Protein AF-0000000084405399 (afdb_homodimer)

InterPro domains:
  IPR003423 Outer membrane efflux protein [PF02321] (36-217)
  IPR003423 Outer membrane efflux protein [PF02321] (245-421)
  IPR051906 Outer membrane protein TolC-like [PTHR30026] (11-432)

Solvent-accessible surface area (backbone atoms only — not comparable to full-atom values): 43562 Å² total; per-residue (Å²): 131,87,65,86,75,82,77,75,78,73,73,75,75,76,74,76,73,73,74,74,71,68,68,70,62,77,74,63,56,42,38,74,55,58,44,36,55,40,18,64,72,61,36,64,71,52,52,52,36,53,51,48,30,53,50,30,45,50,47,23,52,52,37,52,52,70,64,42,66,47,81,46,82,49,73,51,74,46,83,40,65,62,55,97,86,36,43,67,50,84,84,51,83,31,44,38,30,41,36,43,29,46,34,40,38,34,62,74,37,51,55,38,55,54,22,50,24,51,28,30,47,32,51,24,56,28,33,54,31,49,35,52,43,46,50,49,52,50,40,52,54,45,51,52,32,51,49,47,26,54,43,30,49,43,47,36,52,49,33,53,53,48,41,56,54,33,51,52,49,36,53,53,39,50,52,30,35,75,72,66,77,38,50,69,64,45,41,54,49,37,49,51,51,37,50,53,39,49,51,52,36,64,57,31,51,60,52,27,52,50,30,45,43,52,37,12,60,57,37,66,40,50,62,87,68,46,58,56,69,47,80,81,64,66,79,86,68,77,80,75,54,70,66,58,47,51,52,40,22,73,72,45,23,34,68,61,50,32,38,52,29,50,32,51,31,32,47,24,50,26,44,25,40,55,29,61,57,46,57,35,32,37,35,37,37,36,40,32,36,30,35,44,59,84,86,52,92,88,44,67,38,44,34,41,36,39,39,38,39,27,57,71,45,36,79,51,24,61,58,23,44,30,52,18,28,50,25,45,30,53,18,38,52,22,44,42,52,32,48,51,51,51,51,52,38,50,46,34,43,44,48,13,50,26,46,14,28,49,40,39,38,71,40,22,58,58,43,29,53,39,29,44,50,43,27,55,52,35,48,52,30,34,78,72,67,74,38,51,60,67,57,36,50,52,29,46,51,47,28,52,53,32,44,46,50,33,63,35,23,40,51,49,28,50,50,34,47,36,49,50,31,45,66,22,43,37,69,52,88,62,74,75,81,120,133,88,68,83,82,81,78,75,77,75,74,75,77,74,74,72,72,75,74,72,69,71,67,67,64,76,75,64,55,41,39,72,53,58,45,37,54,40,19,63,72,61,34,32,56,50,51,18,35,54,26,48,30,52,18,30,46,23,44,26,52,20,36,52,22,71,63,42,54,34,34,30,41,42,35,35,37,36,40,33,40,63,55,96,88,36,39,44,36,53,87,50,86,31,44,40,30,42,38,41,30,43,33,40,38,34,60,74,36,50,54,39,55,54,20,50,26,49,29,31,45,32,50,26,55,29,33,55,31,50,36,52,43,49,52,51,52,50,40,51,52,47,51,50,34,52,49,48,26,54,42,31,48,44,46,38,52,48,32,53,53,49,40,56,53,35,52,53,50,36,52,54,40,51,51,30,35,76,70,65,77,37,52,72,63,45,41,44,46,36,50,37,52,37,47,52,39,49,39,52,37,47,31,31,50,33,41,28,52,16,30,45,41,31,36,12,59,58,39,68,38,50,61,87,68,46,57,56,69,46,82,81,64,68,80,86,67,80,80,77,54,69,66,58,46,51,53,40,23,74,73,46,24,33,68,60,51,32,36,53,28,50,31,52,31,31,47,23,50,26,45,26,39,57,27,62,58,45,59,36,32,37,36,37,39,36,40,33,36,76,38,43,57,82,88,53,92,88,52,70,48,73,48,79,43,80,47,76,49,60,68,84,81,63,92,54,52,59,59,51,49,30,50,54,29,50,51,46,29,52,50,38,51,50,50,41,52,53,48,51,51,51,53,52,52,50,47,52,54,44,48,53,50,28,50,51,28,49,53,46,39,69,46,24,59,57,48,29,52,50,30,44,49,50,26,54,52,36,47,54,30,33,77,73,67,74,39,49,63,64,56,35,50,52,29,46,50,47,28,52,52,30,42,49,49,32,62,36,23,40,51,48,28,51,50,34,49,36,48,49,32,44,68,23,44,38,68,53,85,61,74,75,82,121

Organism: Acidithiobacillus ferrooxidans (NCBI:txid920)

Nearest PDB structures (foldseek):
  5azs-assembly1_C  TM=8.920E-01  e=8.344E-18  Pseudomonas aeruginosa PAO1
  5azs-assembly1_A  TM=8.666E-01  e=9.971E-18  Pseudomonas aeruginosa PAO1
  5azs-assembly1_B  TM=8.687E-01  e=2.223E-17  Pseudomonas aeruginosa PAO1
  1yc9-assembly1_A-3  TM=8.528E-01  e=4.533E-17  Vibrio cholerae
  4mt0-assembly1_A  TM=8.161E-01  e=4.803E-16  Neisseria gonorrhoeae

Sequence (868 aa):
MIHKAATRRITTALGIGACLLSSIAAADDLTLRSAIQRALVNQAVVQQAQHMIAERRDQGRAARADLLPALSLSTGGVWTQTQNGQPRFVSANGARELIGQVRLQIPLYTPQAYALSALARNRSAIARYQLQQTQLAVAAQVTMAYYQMALDANTLAVWRKALAAARQMLVATQEGYRAGTRSRLDLSQSKLTLVRIRMGLDQARPRAQAARHVLALQTGYTTAALPVLARVAVPRTALPGTNTLRQQADQSQPLLRVADGEIQSARSLLHYQQAAQLPIIAATGAYGVDTSTLPQSQRLGWQAILSLQMPIFGFGRNRDRVAAAQEQVAAMRAAKAALRLQIRSRLAADYGAAQAAANALQDAQTLARTARTVYTMTRKGYLAGAESALALQQAENDWVQTQLQSAGAAIRARLTRAQLALDSGLLPDQRKSSMIHKAATRRITTALGIGACLLSSIAAADDLTLRSAIQRALVNQAVVQQAQHMIAERRDQGRAARADLLPALSLSTGGVWTQTQNGQPRFVSANGARELIGQVRLQIPLYTPQAYALSALARNRSAIARYQLQQTQLAVAAQVTMAYYQMALDANTLAVWRKALAAARQMLVATQEGYRAGTRSRLDLSQSKLTLVRIRMGLDQARPRAQAARHVLALQTGYTTAALPVLARVAVPRTALPGTNTLRQQADQSQPLLRVADGEIQSARSLLHYQQAAQLPIIAATGAYGVDTSTLPQSQRLGWQAILSLQMPIFGFGRNRDRVAAAQEQVAAMRAAKAALRLQIRSRLAADYGAAQAAANALQDAQTLARTARTVYTMTRKGYLAGAESALALQQAENDWVQTQLQSAGAAIRARLTRAQLALDSGLLPDQRKSS

Secondary structure (DSSP, 8-state):
-----------------------------B-HHHHHHHHHHH-HHHHHHHHHHHHHHHHHHHHHHTTS-EEEEEEEEEE--EETTEESSTT-S-SEEEEEEEEEEEEEE-HHHHHHHHHHHHHHHHHHHHHHHHHHHHHHHHHHHHHHHHHHHHHHHHHHHHHHHHHHHHHHHHHHHHTTSS-HHHHHHHHHHHHHHHHHHHHHHHHHHHHHHHHHHHHT--TTTPPPBPP-PPP-SPPPPHHHHHHHHHHH-HHHHHHHHHHHHHHHHHHHHHHTTS-EEEEEEEEEEEESS---GGGEEEEEEEEEEEEEE-TTHHHHHHHHHHHHHHHHHHHHHHHHHHHHHHHHHHHHHHHHHHHHHHHHHHHHHHHHHHHHHHHHHHHTTSS-HHHHHHHHHHHHHHHHHHHHHHHHHHHHHHHHHHHTT--TT-----/-----------------------------B-HHHHHHHHHHH-HHHHHHHHHHHHHHHHHHHHHHTTS-EEEEEEEEEEE-EETTEESSTT-SSSEEEEEEEEEEEEEE-HHHHHHHHHHHHHHHHHHHHHHHHHHHHHHHHHHHHHHHHHHHHHHHHHHHHHHHHHHHHHHHHHHHHTTSS-HHHHHHHHHHHHHHHHHHHHHHHHHHHHHHHHHHHHT--TTTPPPBPP-PPP-SPPPPHHHHHHHHHHH-HHHHHHHHHHHHHHHHHHHHHHTTS-EEEEEEEEEEEESS---TT--EEEEEEEEE-----TTHHHHHHHHHHHHHHHHHHHHHHHHHHHHHHHHHHHHHHHHHHHHHHHHHHHHHHHHHHHHHHHHHHHTTSS-HHHHHHHHHHHHHHHHHHHHHHHHHHHHHHHHHHHTT--TT-----

pLDDT: mean 89.76, std 16.07, range [23.52, 98.75]

Structure (mmCIF, N/CA/C/O backbone):
data_AF-0000000084405399-model_v1
#
loop_
_entity.id
_entity.type
_entity.pdbx_description
1 polymer Transporter
#
loop_
_atom_site.group_PDB
_atom_site.id
_atom_site.type_symbol
_atom_site.label_atom_id
_atom_site.label_alt_id
_atom_site.label_comp_id
_atom_site.label_asym_id
_atom_site.label_entity_id
_atom_site.label_seq_id
_atom_site.pdbx_PDB_ins_code
_atom_site.Cartn_x
_atom_site.Cartn_y
_atom_site.Cartn_z
_atom_site.occupancy
_atom_site.B_iso_or_equiv
_atom_site.auth_seq_id
_atom_site.auth_comp_id
_atom_site.auth_asym_id
_atom_site.auth_atom_id
_atom_site.pdbx_PDB_model_num
ATOM 1 N N . MET A 1 1 ? -91.438 9.477 18.156 1 26.08 1 MET A N 1
ATOM 2 C CA . MET A 1 1 ? -91.688 8.031 18.078 1 26.08 1 MET A CA 1
ATOM 3 C C . MET A 1 1 ? -90.875 7.41 16.969 1 26.08 1 MET A C 1
ATOM 5 O O . MET A 1 1 ? -90.938 6.199 16.734 1 26.08 1 MET A O 1
ATOM 9 N N . ILE A 1 2 ? -90.5 8.281 15.977 1 25.69 2 ILE A N 1
ATOM 10 C CA . ILE A 1 2 ? -90.062 7.867 14.648 1 25.69 2 ILE A CA 1
ATOM 11 C C . ILE A 1 2 ? -88.688 7.25 14.711 1 25.69 2 ILE A C 1
ATOM 13 O O . ILE A 1 2 ? -87.688 7.945 14.961 1 25.69 2 ILE A O 1
ATOM 17 N N . HIS A 1 3 ? -88.625 5.98 15.18 1 23.52 3 HIS A N 1
ATOM 18 C CA . HIS A 1 3 ? -87.5 5.082 15.5 1 23.52 3 HIS A CA 1
ATOM 19 C C . HIS A 1 3 ? -86.875 4.551 14.234 1 23.52 3 HIS A C 1
ATOM 21 O O . HIS A 1 3 ? -86.125 3.555 14.273 1 23.52 3 HIS A O 1
ATOM 27 N N . LYS A 1 4 ? -87.188 5.148 13.008 1 28.44 4 LYS A N 1
ATOM 28 C CA . LYS A 1 4 ? -86.75 4.328 11.891 1 28.44 4 LYS A CA 1
ATOM 29 C C . LYS A 1 4 ? -85.25 3.951 12.047 1 28.44 4 LYS A C 1
ATOM 31 O O . LYS A 1 4 ? -84.438 4.812 12.305 1 28.44 4 LYS A O 1
ATOM 36 N N . ALA A 1 5 ? -85 2.531 12.109 1 25.42 5 ALA A N 1
ATOM 37 C CA . ALA A 1 5 ? -83.938 1.499 12.242 1 25.42 5 ALA A CA 1
ATOM 38 C C . ALA A 1 5 ? -82.875 1.665 11.18 1 25.42 5 ALA A C 1
ATOM 40 O O . ALA A 1 5 ? -83.188 1.908 10.008 1 25.42 5 ALA A O 1
ATOM 41 N N . ALA A 1 6 ? -81.688 2.127 11.586 1 32.56 6 ALA A N 1
ATOM 42 C CA . ALA A 1 6 ? -80.375 2.334 10.984 1 32.56 6 ALA A CA 1
ATOM 43 C C . ALA A 1 6 ? -79.875 1.073 10.266 1 32.56 6 ALA A C 1
ATOM 45 O O . ALA A 1 6 ? -79.5 0.088 10.914 1 32.56 6 ALA A O 1
ATOM 46 N N . THR A 1 7 ? -80.812 0.52 9.328 1 27.12 7 THR A N 1
ATOM 47 C CA . THR A 1 7 ? -80.312 -0.682 8.641 1 27.12 7 THR A CA 1
ATOM 48 C C . THR A 1 7 ? -78.875 -0.519 8.172 1 27.12 7 THR A C 1
ATOM 50 O O . THR A 1 7 ? -78.562 0.519 7.617 1 27.12 7 THR A O 1
ATOM 53 N N . ARG A 1 8 ? -77.938 -1.26 8.773 1 29.42 8 ARG A N 1
ATOM 54 C CA . ARG A 1 8 ? -76.562 -1.61 8.711 1 29.42 8 ARG A CA 1
ATOM 55 C C . ARG A 1 8 ? -76.188 -2.148 7.336 1 29.42 8 ARG A C 1
ATOM 57 O O . ARG A 1 8 ? -76.562 -3.25 6.961 1 29.42 8 ARG A O 1
ATOM 64 N N . ARG A 1 9 ? -76.375 -1.341 6.258 1 29.17 9 ARG A N 1
ATOM 65 C CA . ARG A 1 9 ? -76 -1.836 4.953 1 29.17 9 ARG A CA 1
ATOM 66 C C . ARG A 1 9 ? -74.562 -2.391 5.023 1 29.17 9 ARG A C 1
ATOM 68 O O . ARG A 1 9 ? -73.625 -1.683 5.41 1 29.17 9 ARG A O 1
ATOM 75 N N . ILE A 1 10 ? -74.438 -3.662 5.391 1 32.12 10 ILE A N 1
ATOM 76 C CA . ILE A 1 10 ? -73.25 -4.512 5.355 1 32.12 10 ILE A CA 1
ATOM 77 C C . ILE A 1 10 ? -72.688 -4.551 3.936 1 32.12 10 ILE A C 1
ATOM 79 O O . ILE A 1 10 ? -73.25 -5.195 3.053 1 32.12 10 ILE A O 1
ATOM 83 N N . THR A 1 11 ? -72.562 -3.402 3.266 1 33.88 11 THR A N 1
ATOM 84 C CA . THR A 1 11 ? -71.938 -3.602 1.957 1 33.88 11 THR A CA 1
ATOM 85 C C . THR A 1 11 ? -70.625 -4.434 2.08 1 33.88 11 THR A C 1
ATOM 87 O O . THR A 1 11 ? -69.812 -4.137 2.906 1 33.88 11 THR A O 1
ATOM 90 N N . THR A 1 12 ? -70.812 -5.773 1.852 1 34.31 12 THR A N 1
ATOM 91 C CA . THR A 1 12 ? -69.75 -6.758 1.66 1 34.31 12 THR A CA 1
ATOM 92 C C . THR A 1 12 ? -68.75 -6.266 0.635 1 34.31 12 THR A C 1
ATOM 94 O O . THR A 1 12 ? -69.125 -6.02 -0.522 1 34.31 12 THR A O 1
ATOM 97 N N . ALA A 1 13 ? -67.875 -5.305 1.012 1 35.47 13 ALA A N 1
ATOM 98 C CA . ALA A 1 13 ? -66.75 -5 0.182 1 35.47 13 ALA A CA 1
ATOM 99 C C . ALA A 1 13 ? -66 -6.273 -0.244 1 35.47 13 ALA A C 1
ATOM 101 O O . ALA A 1 13 ? -65.5 -7.004 0.597 1 35.47 13 ALA A O 1
ATOM 102 N N . LEU A 1 14 ? -66.688 -7.043 -1.223 1 34.09 14 LEU A N 1
ATOM 103 C CA . LEU A 1 14 ? -65.938 -8.102 -1.908 1 34.09 14 LEU A CA 1
ATOM 104 C C . LEU A 1 14 ? -64.5 -7.629 -2.291 1 34.09 14 LEU A C 1
ATOM 106 O O . LEU A 1 14 ? -64.375 -6.707 -3.098 1 34.09 14 LEU A O 1
ATOM 110 N N . GLY A 1 15 ? -63.594 -7.535 -1.308 1 34.22 15 GLY A N 1
ATOM 111 C CA . GLY A 1 15 ? -62.188 -7.34 -1.571 1 34.22 15 GLY A CA 1
ATOM 112 C C . GLY A 1 15 ? -61.656 -8.234 -2.678 1 34.22 15 GLY A C 1
ATOM 113 O O . GLY A 1 15 ? -61.719 -9.461 -2.582 1 34.22 15 GLY A O 1
ATOM 114 N N . ILE A 1 16 ? -61.875 -7.871 -3.988 1 38.31 16 ILE A N 1
ATOM 115 C CA . ILE A 1 16 ? -61.156 -8.461 -5.109 1 38.31 16 ILE A CA 1
ATOM 116 C C . ILE A 1 16 ? -59.688 -8.617 -4.746 1 38.31 16 ILE A C 1
ATOM 118 O O . ILE A 1 16 ? -59 -7.621 -4.512 1 38.31 16 ILE A O 1
ATOM 122 N N . GLY A 1 17 ? -59.312 -9.68 -4.02 1 35.66 17 GLY A N 1
ATOM 123 C CA . GLY A 1 17 ? -57.938 -10.109 -3.893 1 35.66 17 GLY A CA 1
ATOM 124 C C . GLY A 1 17 ? -57.219 -10.18 -5.223 1 35.66 17 GLY A C 1
ATOM 125 O O . GLY A 1 17 ? -57.5 -11.055 -6.043 1 35.66 17 GLY A O 1
ATOM 126 N N . ALA A 1 18 ? -57 -9.062 -5.922 1 38.09 18 ALA A N 1
ATOM 127 C CA . ALA A 1 18 ? -56.031 -9.141 -7.016 1 38.09 18 ALA A CA 1
ATOM 128 C C . ALA A 1 18 ? -54.781 -9.922 -6.598 1 38.09 18 ALA A C 1
ATOM 130 O O . ALA A 1 18 ? -54.094 -9.531 -5.652 1 38.09 18 ALA A O 1
ATOM 131 N N . CYS A 1 19 ? -54.844 -11.227 -6.801 1 37.06 19 CYS A N 1
ATOM 132 C CA . CYS A 1 19 ? -53.594 -12.008 -6.801 1 37.06 19 CYS A CA 1
ATOM 133 C C . CYS A 1 19 ? -52.5 -11.305 -7.582 1 37.06 19 CYS A C 1
ATOM 135 O O . CYS A 1 19 ? -52.625 -11.133 -8.797 1 37.06 19 CYS A O 1
ATOM 137 N N . LEU A 1 20 ? -51.938 -10.305 -6.988 1 38.22 20 LEU A N 1
ATOM 138 C CA . LEU A 1 20 ? -50.625 -9.883 -7.508 1 38.22 20 LEU A CA 1
ATOM 139 C C . LEU A 1 20 ? -49.781 -11.094 -7.863 1 38.22 20 LEU A C 1
ATOM 141 O O . LEU A 1 20 ? -49.312 -11.812 -6.973 1 38.22 20 LEU A O 1
ATOM 145 N N . LEU A 1 21 ? -50.219 -11.836 -8.914 1 37.5 21 LEU A N 1
ATOM 146 C CA . LEU A 1 21 ? -49.188 -12.672 -9.5 1 37.5 21 LEU A CA 1
ATOM 147 C C . LEU A 1 21 ? -47.844 -11.938 -9.531 1 37.5 21 LEU A C 1
ATOM 149 O O . LEU A 1 21 ? -47.688 -10.945 -10.25 1 37.5 21 LEU A O 1
ATOM 153 N N . SER A 1 22 ? -47.219 -11.906 -8.438 1 39.72 22 SER A N 1
ATOM 154 C CA . SER A 1 22 ? -45.781 -11.625 -8.516 1 39.72 22 SER A CA 1
ATOM 155 C C . SER A 1 22 ? -45.125 -12.414 -9.641 1 39.72 22 SER A C 1
ATOM 157 O O . SER A 1 22 ? -45.062 -13.641 -9.594 1 39.72 22 SER A O 1
ATOM 159 N N . SER A 1 23 ? -45.344 -12.078 -10.883 1 38.34 23 SER A N 1
ATOM 160 C CA . SER A 1 23 ? -44.438 -12.609 -11.875 1 38.34 23 SER A CA 1
ATOM 161 C C . SER A 1 23 ? -43.031 -12.797 -11.289 1 38.34 23 SER A C 1
ATOM 163 O O . SER A 1 23 ? -42.406 -11.836 -10.867 1 38.34 23 SER A O 1
ATOM 165 N N . ILE A 1 24 ? -42.938 -13.859 -10.609 1 40.94 24 ILE A N 1
ATOM 166 C CA . ILE A 1 24 ? -41.531 -14.227 -10.422 1 40.94 24 ILE A CA 1
ATOM 167 C C . ILE A 1 24 ? -40.75 -13.93 -11.695 1 40.94 24 ILE A C 1
ATOM 169 O O . ILE A 1 24 ? -40.969 -14.578 -12.727 1 40.94 24 ILE A O 1
ATOM 173 N N . ALA A 1 25 ? -40.594 -12.758 -12.062 1 40.06 25 ALA A N 1
ATOM 174 C CA . ALA A 1 25 ? -39.594 -12.461 -13.086 1 40.06 25 ALA A CA 1
ATOM 175 C C . ALA A 1 25 ? -38.531 -13.57 -13.172 1 40.06 25 ALA A C 1
ATOM 177 O O . ALA A 1 25 ? -37.938 -13.953 -12.156 1 40.06 25 ALA A O 1
ATOM 178 N N . ALA A 1 26 ? -38.781 -14.57 -13.945 1 40.88 26 ALA A N 1
ATOM 179 C CA . ALA A 1 26 ? -37.719 -15.523 -14.273 1 40.88 26 ALA A CA 1
ATOM 180 C C . ALA A 1 26 ? -36.344 -14.93 -14 1 40.88 26 ALA A C 1
ATOM 182 O O . ALA A 1 26 ? -36 -13.883 -14.555 1 40.88 26 ALA A O 1
ATOM 183 N N . ALA A 1 27 ? -35.812 -14.953 -12.812 1 52.84 27 ALA A N 1
ATOM 184 C CA . ALA A 1 27 ? -34.531 -14.461 -12.352 1 52.84 27 ALA A CA 1
ATOM 185 C C . ALA A 1 27 ? -33.438 -14.664 -13.414 1 52.84 27 ALA A C 1
ATOM 187 O O . ALA A 1 27 ? -33.188 -15.789 -13.828 1 52.84 27 ALA A O 1
ATOM 188 N N . ASP A 1 28 ? -33.219 -13.75 -14.375 1 75.31 28 ASP A N 1
ATOM 189 C CA . ASP A 1 28 ? -32.156 -13.68 -15.375 1 75.31 28 ASP A CA 1
ATOM 190 C C . ASP A 1 28 ? -30.812 -14.125 -14.789 1 75.31 28 ASP A C 1
ATOM 192 O O . ASP A 1 28 ? -30.562 -13.977 -13.586 1 75.31 28 ASP A O 1
ATOM 196 N N . ASP A 1 29 ? -30.125 -15.039 -15.484 1 89.5 29 ASP A N 1
ATOM 197 C CA . ASP A 1 29 ? -28.797 -15.508 -15.078 1 89.5 29 ASP A CA 1
ATOM 198 C C . ASP A 1 29 ? -27.922 -14.344 -14.617 1 89.5 29 ASP A C 1
ATOM 200 O O . ASP A 1 29 ? -28.047 -13.227 -15.125 1 89.5 29 ASP A O 1
ATOM 204 N N . LEU A 1 30 ? -27.344 -14.617 -13.531 1 94.62 30 LEU A N 1
ATOM 205 C CA . LEU A 1 30 ? -26.453 -13.602 -12.992 1 94.62 30 LEU A CA 1
ATOM 206 C C . LEU A 1 30 ? -25.188 -13.477 -13.836 1 94.62 30 LEU A C 1
ATOM 208 O O . LEU A 1 30 ? -24.406 -14.422 -13.945 1 94.62 30 LEU A O 1
ATOM 212 N N . THR A 1 31 ? -25.078 -12.359 -14.484 1 94.81 31 THR A N 1
ATOM 213 C CA . THR A 1 31 ? -23.859 -12.062 -15.234 1 94.81 31 THR A CA 1
ATOM 214 C C . THR A 1 31 ? -22.859 -11.336 -14.352 1 94.81 31 THR A C 1
ATOM 216 O O . THR A 1 31 ? -23.203 -10.844 -13.281 1 94.81 31 THR A O 1
ATOM 219 N N . LEU A 1 32 ? -21.547 -11.359 -14.781 1 95.75 32 LEU A N 1
ATOM 220 C CA . LEU A 1 32 ? -20.531 -10.641 -14.031 1 95.75 32 LEU A CA 1
ATOM 221 C C . LEU A 1 32 ? -20.891 -9.164 -13.906 1 95.75 32 LEU A C 1
ATOM 223 O O . LEU A 1 32 ? -20.75 -8.578 -12.828 1 95.75 32 LEU A O 1
ATOM 227 N N . ARG A 1 33 ? -21.406 -8.57 -14.961 1 94.5 33 ARG A N 1
ATOM 228 C CA . ARG A 1 33 ? -21.766 -7.156 -14.969 1 94.5 33 ARG A CA 1
ATOM 229 C C . ARG A 1 33 ? -22.859 -6.859 -13.945 1 94.5 33 ARG A C 1
ATOM 231 O O . ARG A 1 33 ? -22.734 -5.91 -13.172 1 94.5 33 ARG A O 1
ATOM 238 N N . SER A 1 34 ? -23.875 -7.719 -13.938 1 95.06 34 SER A N 1
ATOM 239 C CA . SER A 1 34 ? -24.984 -7.512 -13.008 1 95.06 34 SER A CA 1
ATOM 240 C C . SER A 1 34 ? -24.531 -7.73 -11.57 1 95.06 34 SER A C 1
ATOM 242 O O . SER A 1 34 ? -25 -7.039 -10.656 1 95.06 34 SER A O 1
ATOM 244 N N . ALA A 1 35 ? -23.609 -8.703 -11.398 1 97.06 35 ALA A N 1
ATOM 245 C CA . ALA A 1 35 ? -23.094 -8.953 -10.062 1 97.06 35 ALA A CA 1
ATOM 246 C C . ALA A 1 35 ? -22.312 -7.75 -9.539 1 97.06 35 ALA A C 1
ATOM 248 O O . ALA A 1 35 ? -22.484 -7.336 -8.391 1 97.06 35 ALA A O 1
ATOM 249 N N . ILE A 1 36 ? -21.516 -7.168 -10.383 1 97.44 36 ILE A N 1
ATOM 250 C CA . ILE A 1 36 ? -20.719 -6.012 -10 1 97.44 36 ILE A CA 1
ATOM 251 C C . ILE A 1 36 ? -21.625 -4.824 -9.711 1 97.44 36 ILE A C 1
ATOM 253 O O . ILE A 1 36 ? -21.453 -4.129 -8.711 1 97.44 36 ILE A O 1
ATOM 257 N N . GLN A 1 37 ? -22.641 -4.582 -10.539 1 95.81 37 GLN A N 1
ATOM 258 C CA . GLN A 1 37 ? -23.562 -3.459 -10.359 1 95.81 37 GLN A CA 1
ATOM 259 C C . GLN A 1 37 ? -24.312 -3.576 -9.039 1 95.81 37 GLN A C 1
ATOM 261 O O . GLN A 1 37 ? -24.453 -2.592 -8.312 1 95.81 37 GLN A O 1
ATOM 266 N N . ARG A 1 38 ? -24.656 -4.789 -8.797 1 95.94 38 ARG A N 1
ATOM 267 C CA . ARG A 1 38 ? -25.391 -5.008 -7.547 1 95.94 38 ARG A CA 1
ATOM 268 C C . ARG A 1 38 ? -24.484 -4.781 -6.34 1 95.94 38 ARG A C 1
ATOM 270 O O . ARG A 1 38 ? -24.906 -4.199 -5.34 1 95.94 38 ARG A O 1
ATOM 277 N N . ALA A 1 39 ? -23.266 -5.262 -6.418 1 97.62 39 ALA A N 1
ATOM 278 C CA . ALA A 1 39 ? -22.312 -5.082 -5.324 1 97.62 39 ALA A CA 1
ATOM 279 C C . ALA A 1 39 ? -22 -3.605 -5.098 1 97.62 39 ALA A C 1
ATOM 281 O O . ALA A 1 39 ? -21.891 -3.156 -3.955 1 97.62 39 ALA A O 1
ATOM 282 N N . LEU A 1 40 ? -21.906 -2.859 -6.184 1 96.88 40 LEU A N 1
ATOM 283 C CA . LEU A 1 40 ? -21.578 -1.442 -6.094 1 96.88 40 LEU A CA 1
ATOM 284 C C . LEU A 1 40 ? -22.688 -0.66 -5.406 1 96.88 40 LEU A C 1
ATOM 286 O O . LEU A 1 40 ? -22.422 0.369 -4.777 1 96.88 40 LEU A O 1
ATOM 290 N N . VAL A 1 41 ? -23.891 -1.163 -5.441 1 95 41 VAL A N 1
ATOM 291 C CA . VAL A 1 41 ? -25.031 -0.49 -4.832 1 95 41 VAL A CA 1
ATOM 292 C C . VAL A 1 41 ? -25.172 -0.916 -3.371 1 95 41 VAL A C 1
ATOM 294 O O . VAL A 1 41 ? -25.5 -0.103 -2.51 1 95 41 VAL A O 1
ATOM 297 N N . ASN A 1 42 ? -24.719 -2.133 -3.064 1 94.12 42 ASN A N 1
ATOM 298 C CA . ASN A 1 42 ? -25.078 -2.707 -1.771 1 94.12 42 ASN A CA 1
ATOM 299 C C . ASN A 1 42 ? -23.891 -2.711 -0.811 1 94.12 42 ASN A C 1
ATOM 301 O O . ASN A 1 42 ? -24.078 -2.859 0.399 1 94.12 42 ASN A O 1
ATOM 305 N N . GLN A 1 43 ? -22.719 -2.553 -1.209 1 96.69 43 GLN A N 1
ATOM 306 C CA . GLN A 1 43 ? -21.562 -2.699 -0.342 1 96.69 43 GLN A CA 1
ATOM 307 C C . GLN A 1 43 ? -21.328 -1.442 0.493 1 96.69 43 GLN A C 1
ATOM 309 O O . GLN A 1 43 ? -21.266 -0.335 -0.045 1 96.69 43 GLN A O 1
ATOM 314 N N . ALA A 1 44 ? -21.109 -1.704 1.795 1 97.06 44 ALA A N 1
ATOM 315 C CA . ALA A 1 44 ? -20.953 -0.628 2.771 1 97.06 44 ALA A CA 1
ATOM 316 C C . ALA A 1 44 ? -19.688 0.173 2.506 1 97.06 44 ALA A C 1
ATOM 318 O O . ALA A 1 44 ? -19.609 1.365 2.814 1 97.06 44 ALA A O 1
ATOM 319 N N . VAL A 1 45 ? -18.688 -0.433 1.938 1 97.56 45 VAL A N 1
ATOM 320 C CA . VAL A 1 45 ? -17.422 0.255 1.697 1 97.56 45 VAL A CA 1
ATOM 321 C C . VAL A 1 45 ? -17.609 1.354 0.656 1 97.56 45 VAL A C 1
ATOM 323 O O . VAL A 1 45 ? -16.969 2.402 0.721 1 97.56 45 VAL A O 1
ATOM 326 N N . VAL A 1 46 ? -18.531 1.134 -0.343 1 97.69 46 VAL A N 1
ATOM 327 C CA . VAL A 1 46 ? -18.844 2.156 -1.335 1 97.69 46 VAL A CA 1
ATOM 328 C C . VAL A 1 46 ? -19.609 3.301 -0.674 1 97.69 46 VAL A C 1
ATOM 330 O O . VAL A 1 46 ? -19.344 4.473 -0.944 1 97.69 46 VAL A O 1
ATOM 333 N N . GLN A 1 47 ? -20.484 3.021 0.271 1 97.31 47 GLN A N 1
ATOM 334 C CA . GLN A 1 47 ? -21.234 4.043 1.007 1 97.31 47 GLN A CA 1
ATOM 335 C C . GLN A 1 47 ? -20.297 4.879 1.876 1 97.31 47 GLN A C 1
ATOM 337 O O . GLN A 1 47 ? -20.453 6.098 1.969 1 97.31 47 GLN A O 1
ATOM 342 N N . GLN A 1 48 ? -19.406 4.16 2.51 1 98 48 GLN A N 1
ATOM 343 C CA . GLN A 1 48 ? -18.422 4.867 3.322 1 98 48 GLN A CA 1
ATOM 344 C C . GLN A 1 48 ? -17.656 5.898 2.494 1 98 48 GLN A C 1
ATOM 346 O O . GLN A 1 48 ? -17.5 7.047 2.918 1 98 48 GLN A O 1
ATOM 351 N N . ALA A 1 49 ? -17.219 5.516 1.304 1 97.69 49 ALA A N 1
ATOM 352 C CA . ALA A 1 49 ? -16.484 6.422 0.425 1 97.69 49 ALA A CA 1
ATOM 353 C C . ALA A 1 49 ? -17.344 7.598 -0.007 1 97.69 49 ALA A C 1
ATOM 355 O O . ALA A 1 49 ? -16.859 8.719 -0.147 1 97.69 49 ALA A O 1
ATOM 356 N N . GLN A 1 50 ? -18.656 7.379 -0.189 1 97.75 50 GLN A N 1
ATOM 357 C CA . GLN A 1 50 ? -19.578 8.445 -0.565 1 97.75 50 GLN A CA 1
ATOM 358 C C . GLN A 1 50 ? -19.719 9.469 0.556 1 97.75 50 GLN A C 1
ATOM 360 O O . GLN A 1 50 ? -19.719 10.68 0.305 1 97.75 50 GLN A O 1
ATOM 365 N N . HIS A 1 51 ? -19.75 8.961 1.825 1 98 51 HIS A N 1
ATOM 366 C CA . HIS A 1 51 ? -19.844 9.867 2.961 1 98 51 HIS A CA 1
ATOM 367 C C . HIS A 1 51 ? -18.547 10.656 3.137 1 98 51 HIS A C 1
ATOM 369 O O . HIS A 1 51 ? -18.562 11.812 3.557 1 98 51 HIS A O 1
ATOM 375 N N . MET A 1 52 ? -17.484 10.062 2.764 1 97.94 52 MET A N 1
ATOM 376 C CA . MET A 1 52 ? -16.219 10.758 2.852 1 97.94 52 MET A CA 1
ATOM 377 C C . MET A 1 52 ? -16.156 11.898 1.841 1 97.94 52 MET A C 1
ATOM 379 O O . MET A 1 52 ? -15.586 12.961 2.127 1 97.94 52 MET A O 1
ATOM 383 N N . ILE A 1 53 ? -16.734 11.742 0.633 1 97.56 53 ILE A N 1
ATOM 384 C CA . ILE A 1 53 ? -16.812 12.812 -0.353 1 97.56 53 ILE A CA 1
ATOM 385 C C . ILE A 1 53 ? -17.641 13.977 0.209 1 97.56 53 ILE A C 1
ATOM 387 O O . ILE A 1 53 ? -17.234 15.133 0.114 1 97.56 53 ILE A O 1
ATOM 391 N N . ALA A 1 54 ? -18.734 13.609 0.845 1 97.81 54 ALA A N 1
ATOM 392 C CA . ALA A 1 54 ? -19.594 14.633 1.433 1 97.81 54 ALA A CA 1
ATOM 393 C C . ALA A 1 54 ? -18.875 15.391 2.545 1 97.81 54 ALA A C 1
ATOM 395 O O . ALA A 1 54 ? -18.969 16.609 2.635 1 97.81 54 ALA A O 1
ATOM 396 N N . GLU A 1 55 ? -18.172 14.648 3.34 1 98.06 55 GLU A N 1
ATOM 397 C CA . GLU A 1 55 ? -17.406 15.266 4.418 1 98.06 55 GLU A CA 1
ATOM 398 C C . GLU A 1 55 ? -16.375 16.25 3.867 1 98.06 55 GLU A C 1
ATOM 400 O O . GLU A 1 55 ? -16.266 17.375 4.363 1 98.06 55 GLU A O 1
ATOM 405 N N . ARG A 1 56 ? -15.633 15.859 2.84 1 97.62 56 ARG A N 1
ATOM 406 C CA . ARG A 1 56 ? -14.594 16.719 2.273 1 97.62 56 ARG A CA 1
ATOM 407 C C . ARG A 1 56 ? -15.203 17.922 1.581 1 97.62 56 ARG A C 1
ATOM 409 O O . ARG A 1 56 ? -14.625 19.016 1.604 1 97.62 56 ARG A O 1
ATOM 416 N N . ARG A 1 57 ? -16.359 17.781 0.983 1 96.81 57 ARG A N 1
ATOM 417 C CA . ARG A 1 57 ? -17.062 18.891 0.357 1 96.81 57 ARG A CA 1
ATOM 418 C C . ARG A 1 57 ? -17.484 19.922 1.395 1 96.81 57 ARG A C 1
ATOM 420 O O . ARG A 1 57 ? -17.312 21.125 1.182 1 96.81 57 ARG A O 1
ATOM 427 N N . ASP A 1 58 ? -17.938 19.344 2.521 1 97.75 58 ASP A N 1
ATOM 428 C CA . ASP A 1 58 ? -18.344 20.266 3.588 1 97.75 58 ASP A CA 1
ATOM 429 C C . ASP A 1 58 ? -17.141 20.984 4.184 1 97.75 58 ASP A C 1
ATOM 431 O O . ASP A 1 58 ? -17.219 22.172 4.516 1 97.75 58 ASP A O 1
ATOM 435 N N . GLN A 1 59 ? -16.094 20.359 4.242 1 96.81 59 GLN A N 1
ATOM 436 C CA . GLN A 1 59 ? -14.859 20.984 4.711 1 96.81 59 GLN A CA 1
ATOM 437 C C . GLN A 1 59 ? -14.383 22.047 3.73 1 96.81 59 GLN A C 1
ATOM 439 O O . GLN A 1 59 ? -13.844 23.078 4.141 1 96.81 59 GLN A O 1
ATOM 444 N N . GLY A 1 60 ? -14.617 21.766 2.404 1 96.56 60 GLY A N 1
ATOM 445 C CA . GLY A 1 60 ? -14.305 22.766 1.404 1 96.56 60 GLY A CA 1
ATOM 446 C C . GLY A 1 60 ? -15.141 24.031 1.531 1 96.56 60 GLY A C 1
ATOM 447 O O . GLY A 1 60 ? -14.625 25.141 1.437 1 96.56 60 GLY A O 1
ATOM 448 N N . ARG A 1 61 ? -16.344 23.859 1.879 1 96.81 61 ARG A N 1
ATOM 449 C CA . ARG A 1 61 ? -17.25 25 2.076 1 96.81 61 ARG A CA 1
ATOM 450 C C . ARG A 1 61 ? -16.875 25.766 3.332 1 96.81 61 ARG A C 1
ATOM 452 O O . ARG A 1 61 ? -16.891 27 3.33 1 96.81 61 ARG A O 1
ATOM 459 N N . ALA A 1 62 ? -16.516 25.047 4.363 1 96.81 62 ALA A N 1
ATOM 460 C CA . ALA A 1 62 ? -16.094 25.703 5.602 1 96.81 62 ALA A CA 1
ATOM 461 C C . ALA A 1 62 ? -14.82 26.516 5.379 1 96.81 62 ALA A C 1
ATOM 463 O O . ALA A 1 62 ? -14.688 27.625 5.895 1 96.81 62 ALA A O 1
ATOM 464 N N . ALA A 1 63 ? -13.914 26 4.598 1 95.75 63 ALA A N 1
ATOM 465 C CA . ALA A 1 63 ? -12.656 26.703 4.324 1 95.75 63 ALA A CA 1
ATOM 466 C C . ALA A 1 63 ? -12.898 27.969 3.512 1 95.75 63 ALA A C 1
ATOM 468 O O . ALA A 1 63 ? -12.211 28.969 3.707 1 95.75 63 ALA A O 1
ATOM 469 N N . ARG A 1 64 ? -13.883 28 2.643 1 95.81 64 ARG A N 1
ATOM 470 C CA . ARG A 1 64 ? -14.242 29.188 1.885 1 95.81 64 ARG A CA 1
ATOM 471 C C . ARG A 1 64 ? -14.883 30.234 2.787 1 95.81 64 ARG A C 1
ATOM 473 O O . ARG A 1 64 ? -14.664 31.438 2.609 1 95.81 64 ARG A O 1
ATOM 480 N N . ALA A 1 65 ? -15.633 29.672 3.773 1 96.44 65 ALA A N 1
ATOM 481 C CA . ALA A 1 65 ? -16.297 30.578 4.703 1 96.44 65 ALA A CA 1
ATOM 482 C C . ALA A 1 65 ? -15.273 31.312 5.566 1 96.44 65 ALA A C 1
ATOM 484 O O . ALA A 1 65 ? -15.531 32.406 6.047 1 96.44 65 ALA A O 1
ATOM 485 N N . ASP A 1 66 ? -14.078 30.734 5.727 1 93.69 66 ASP A N 1
ATOM 486 C CA . ASP A 1 66 ? -13.008 31.359 6.508 1 93.69 66 ASP A CA 1
ATOM 487 C C . ASP A 1 66 ? -12.484 32.625 5.816 1 93.69 66 ASP A C 1
ATOM 489 O O . ASP A 1 66 ? -11.812 33.438 6.441 1 93.69 66 ASP A O 1
ATOM 493 N N . LEU A 1 67 ? -12.812 32.844 4.488 1 95.56 67 LEU A N 1
ATOM 494 C CA . LEU A 1 67 ? -12.375 34 3.723 1 95.56 67 LEU A CA 1
ATOM 495 C C . LEU A 1 67 ? -13.398 35.125 3.803 1 95.56 67 LEU A C 1
ATOM 497 O O . LEU A 1 67 ? -13.156 36.219 3.303 1 95.56 67 LEU A O 1
ATOM 501 N N . LEU A 1 68 ? -14.539 34.875 4.535 1 96.31 68 LEU A N 1
ATOM 502 C CA . LEU A 1 68 ? -15.633 35.844 4.613 1 96.31 68 LEU A CA 1
ATOM 503 C C . LEU A 1 68 ? -15.695 36.469 5.992 1 96.31 68 LEU A C 1
ATOM 505 O O . LEU A 1 68 ? -15.078 35.969 6.941 1 96.31 68 LEU A O 1
ATOM 509 N N . PRO A 1 69 ? -16.359 37.656 6.148 1 96.5 69 PRO A N 1
ATOM 510 C CA . PRO A 1 69 ? -16.469 38.312 7.457 1 96.5 69 PRO A CA 1
ATOM 511 C C . PRO A 1 69 ? -17.141 37.406 8.5 1 96.5 69 PRO A C 1
ATOM 513 O O . PRO A 1 69 ? -17.969 36.562 8.156 1 96.5 69 PRO A O 1
ATOM 516 N N . ALA A 1 70 ? -16.766 37.531 9.703 1 96.56 70 ALA A N 1
ATOM 517 C CA . ALA A 1 70 ? -17.328 36.781 10.82 1 96.56 70 ALA A CA 1
ATOM 518 C C . ALA A 1 70 ? -17.859 37.75 11.898 1 96.56 70 ALA A C 1
ATOM 520 O O . ALA A 1 70 ? -17.25 38.781 12.172 1 96.56 70 ALA A O 1
ATOM 521 N N . LEU A 1 71 ? -19.047 37.406 12.383 1 96.44 71 LEU A N 1
ATOM 522 C CA . LEU A 1 71 ? -19.656 38.188 13.469 1 96.44 71 LEU A CA 1
ATOM 523 C C . LEU A 1 71 ? -19.547 37.438 14.797 1 96.44 71 LEU A C 1
ATOM 525 O O . LEU A 1 71 ? -19.781 36.219 14.852 1 96.44 71 LEU A O 1
ATOM 529 N N . SER A 1 72 ? -19.094 38.125 15.852 1 96.38 72 SER A N 1
ATOM 530 C CA . SER A 1 72 ? -18.953 37.531 17.172 1 96.38 72 SER A CA 1
ATOM 531 C C . SER A 1 72 ? -19.469 38.469 18.266 1 96.38 72 SER A C 1
ATOM 533 O O . SER A 1 72 ? -19.672 39.656 18.031 1 96.38 72 SER A O 1
ATOM 535 N N . LEU A 1 73 ? -19.828 37.844 19.422 1 95 73 LEU A N 1
ATOM 536 C CA . LEU A 1 73 ? -20.188 38.594 20.625 1 95 73 LEU A CA 1
ATOM 537 C C . LEU A 1 73 ? -19.047 38.531 21.641 1 95 73 LEU A C 1
ATOM 539 O O . LEU A 1 73 ? -18.516 37.469 21.938 1 95 73 LEU A O 1
ATOM 543 N N . SER A 1 74 ? -18.641 39.75 22.031 1 93.06 74 SER A N 1
ATOM 544 C CA . SER A 1 74 ? -17.641 39.875 23.094 1 93.06 74 SER A CA 1
ATOM 545 C C . SER A 1 74 ? -18.188 40.625 24.297 1 93.06 74 SER A C 1
ATOM 547 O O . SER A 1 74 ? -18.531 41.812 24.188 1 93.06 74 SER A O 1
ATOM 549 N N . THR A 1 75 ? -18.297 39.938 25.469 1 91.94 75 THR A N 1
ATOM 550 C CA . THR A 1 75 ? -18.781 40.562 26.703 1 91.94 75 THR A CA 1
ATOM 551 C C . THR A 1 75 ? -17.891 40.188 27.891 1 91.94 75 THR A C 1
ATOM 553 O O . THR A 1 75 ? -17.297 39.094 27.906 1 91.94 75 THR A O 1
ATOM 556 N N . GLY A 1 76 ? -17.75 41.219 28.719 1 91.25 76 GLY A N 1
ATOM 557 C CA . GLY A 1 76 ? -16.938 40.969 29.891 1 91.25 76 GLY A CA 1
ATOM 558 C C . GLY A 1 76 ? -16.891 42.125 30.859 1 91.25 76 GLY A C 1
ATOM 559 O O . GLY A 1 76 ? -17.469 43.188 30.609 1 91.25 76 GLY A O 1
ATOM 560 N N . GLY A 1 77 ? -16.312 41.875 32.094 1 88.62 77 GLY A N 1
ATOM 561 C CA . GLY A 1 77 ? -16.094 42.875 33.156 1 88.62 77 GLY A CA 1
ATOM 562 C C . GLY A 1 77 ? -14.727 42.75 33.781 1 88.62 77 GLY A C 1
ATOM 563 O O . GLY A 1 77 ? -14.164 41.688 33.875 1 88.62 77 GLY A O 1
ATOM 564 N N . VAL A 1 78 ? -14.227 44 34.031 1 89 78 VAL A N 1
ATOM 565 C CA . VAL A 1 78 ? -12.953 44.062 34.719 1 89 78 VAL A CA 1
ATOM 566 C C . VAL A 1 78 ? -13.133 44.844 36.031 1 89 78 VAL A C 1
ATOM 568 O O . VAL A 1 78 ? -13.68 45.938 36.062 1 89 78 VAL A O 1
ATOM 571 N N . TRP A 1 79 ? -12.711 44.188 37.094 1 90.88 79 TRP A N 1
ATOM 572 C CA . TRP A 1 79 ? -12.711 44.812 38.406 1 90.88 79 TRP A CA 1
ATOM 573 C C . TRP A 1 79 ? -11.289 44.969 38.938 1 90.88 79 TRP A C 1
ATOM 575 O O . TRP A 1 79 ? -10.531 44 39.031 1 90.88 79 TRP A O 1
ATOM 585 N N . THR A 1 80 ? -11.039 46.281 39.281 1 90.75 80 THR A N 1
ATOM 586 C CA . THR A 1 80 ? -9.703 46.594 39.75 1 90.75 80 THR A CA 1
ATOM 587 C C . THR A 1 80 ? -9.773 47.25 41.125 1 90.75 80 THR A C 1
ATOM 589 O O . THR A 1 80 ? -10.594 48.156 41.344 1 90.75 80 THR A O 1
ATOM 592 N N . GLN A 1 81 ? -8.891 46.781 42 1 92.06 81 GLN A N 1
ATOM 593 C CA . GLN A 1 81 ? -8.789 47.406 43.312 1 92.06 81 GLN A CA 1
ATOM 594 C C . GLN A 1 81 ? -8.391 48.875 43.188 1 92.06 81 GLN A C 1
ATOM 596 O O . GLN A 1 81 ? -7.559 49.219 42.344 1 92.06 81 GLN A O 1
ATOM 601 N N . THR A 1 82 ? -9 49.781 44 1 90.5 82 THR A N 1
ATOM 602 C CA . THR A 1 82 ? -8.688 51.219 43.969 1 90.5 82 THR A CA 1
ATOM 603 C C . THR A 1 82 ? -8.055 51.656 45.281 1 90.5 82 THR A C 1
ATOM 605 O O . THR A 1 82 ? -8.242 51 46.312 1 90.5 82 THR A O 1
ATOM 608 N N . GLN A 1 83 ? -7.145 52.594 45.125 1 90.56 83 GLN A N 1
ATOM 609 C CA . GLN A 1 83 ? -6.594 53.344 46.25 1 90.56 83 GLN A CA 1
ATOM 610 C C . GLN A 1 83 ? -6.75 54.844 46.062 1 90.56 83 GLN A C 1
ATOM 612 O O . GLN A 1 83 ? -6.273 55.406 45.062 1 90.56 83 GLN A O 1
ATOM 617 N N . ASN A 1 84 ? -7.344 55.531 47.031 1 90.69 84 ASN A N 1
ATOM 618 C CA . ASN A 1 84 ? -7.66 56.969 46.969 1 90.69 84 ASN A CA 1
ATOM 619 C C . ASN A 1 84 ? -8.422 57.281 45.688 1 90.69 84 ASN A C 1
ATOM 621 O O . ASN A 1 84 ? -8.094 58.281 45 1 90.69 84 ASN A O 1
ATOM 625 N N . GLY A 1 85 ? -9.203 56.375 45.188 1 84.06 85 GLY A N 1
ATOM 626 C CA . GLY A 1 85 ? -10.07 56.625 44.031 1 84.06 85 GLY A CA 1
ATOM 627 C C . GLY A 1 85 ? -9.414 56.281 42.719 1 84.06 85 GLY A C 1
ATOM 628 O O . GLY A 1 85 ? -10.047 56.375 41.656 1 84.06 85 GLY A O 1
ATOM 629 N N . GLN A 1 86 ? -8.203 55.906 42.75 1 87.75 86 GLN A N 1
ATOM 630 C CA . GLN A 1 86 ? -7.469 55.594 41.531 1 87.75 86 GLN A CA 1
ATOM 631 C C . GLN A 1 86 ? -7.156 54.094 41.469 1 87.75 86 GLN A C 1
ATOM 633 O O . GLN A 1 86 ? -6.84 53.469 42.5 1 87.75 86 GLN A O 1
ATOM 638 N N . PRO A 1 87 ? -7.352 53.5 40.25 1 87.94 87 PRO A N 1
ATOM 639 C CA . PRO A 1 87 ? -6.992 52.062 40.156 1 87.94 87 PRO A CA 1
ATOM 640 C C . PRO A 1 87 ? -5.539 51.812 40.531 1 87.94 87 PRO A C 1
ATOM 642 O O . PRO A 1 87 ? -4.652 52.594 40.188 1 87.94 87 PRO A O 1
ATOM 645 N N . ARG A 1 88 ? -5.363 50.688 41.188 1 88.81 88 ARG A N 1
ATOM 646 C CA . ARG A 1 88 ? -4.02 50.344 41.625 1 88.81 88 ARG A CA 1
ATOM 647 C C . ARG A 1 88 ? -3.158 49.875 40.438 1 88.81 88 ARG A C 1
ATOM 649 O O . ARG A 1 88 ? -1.937 50.031 40.469 1 88.81 88 ARG A O 1
ATOM 656 N N . PHE A 1 89 ? -3.896 49.219 39.562 1 88.44 89 PHE A N 1
ATOM 657 C CA . PHE A 1 89 ? -3.18 48.844 38.344 1 88.44 89 PHE A CA 1
ATOM 658 C C . PHE A 1 89 ? -3.17 50 37.344 1 88.44 89 PHE A C 1
ATOM 660 O O . PHE A 1 89 ? -4.227 50.469 36.906 1 88.44 89 PHE A O 1
ATOM 667 N N . VAL A 1 90 ? -2.074 50.406 36.875 1 82.75 90 VAL A N 1
ATOM 668 C CA . VAL A 1 90 ? -1.913 51.594 36.031 1 82.75 90 VAL A CA 1
ATOM 669 C C . VAL A 1 90 ? -2.539 51.344 34.656 1 82.75 90 VAL A C 1
ATOM 671 O O . VAL A 1 90 ? -2.961 52.312 34 1 82.75 90 VAL A O 1
ATOM 674 N N . SER A 1 91 ? -2.693 50.094 34.375 1 81.56 91 SER A N 1
ATOM 675 C CA . SER A 1 91 ? -3.221 49.75 33.062 1 81.56 91 SER A CA 1
ATOM 676 C C . SER A 1 91 ? -4.746 49.75 33.031 1 81.56 91 SER A C 1
ATOM 678 O O . SER A 1 91 ? -5.367 49.719 31.984 1 81.56 91 SER A O 1
ATOM 680 N N . ALA A 1 92 ? -5.289 49.844 34.125 1 85.06 92 ALA A N 1
ATOM 681 C CA . ALA A 1 92 ? -6.75 49.844 34.219 1 85.06 92 ALA A CA 1
ATOM 682 C C . ALA A 1 92 ? -7.32 51.219 33.844 1 85.06 92 ALA A C 1
ATOM 684 O O . ALA A 1 92 ? -6.742 52.25 34.156 1 85.06 92 ALA A O 1
ATOM 685 N N . ASN A 1 93 ? -8.43 51.219 33.062 1 83.69 93 ASN A N 1
ATOM 686 C CA . ASN A 1 93 ? -9.086 52.438 32.656 1 83.69 93 ASN A CA 1
ATOM 687 C C . ASN A 1 93 ? -10.031 52.969 33.719 1 83.69 93 ASN A C 1
ATOM 689 O O . ASN A 1 93 ? -10.531 54.094 33.625 1 83.69 93 ASN A O 1
ATOM 693 N N . GLY A 1 94 ? -10.312 52.062 34.781 1 85 94 GLY A N 1
ATOM 694 C CA . GLY A 1 94 ? -11.203 52.375 35.875 1 85 94 GLY A CA 1
ATOM 695 C C . GLY A 1 94 ? -11.336 51.25 36.875 1 85 94 GLY A C 1
ATOM 696 O O . GLY A 1 94 ? -10.742 50.156 36.719 1 85 94 GLY A O 1
ATOM 697 N N . ALA A 1 95 ? -12.023 51.625 37.969 1 85.88 95 ALA A N 1
ATOM 698 C CA . ALA A 1 95 ? -12.258 50.625 39 1 85.88 95 ALA A CA 1
ATOM 699 C C . ALA A 1 95 ? -13.117 49.5 38.469 1 85.88 95 ALA A C 1
ATOM 701 O O . ALA A 1 95 ? -12.945 48.344 38.844 1 85.88 95 ALA A O 1
ATOM 702 N N . ARG A 1 96 ? -14.141 49.781 37.688 1 88.38 96 ARG A N 1
ATOM 703 C CA . ARG A 1 96 ? -15.031 48.844 37.031 1 88.38 96 ARG A CA 1
ATOM 704 C C . ARG A 1 96 ? -15.164 49.156 35.531 1 88.38 96 ARG A C 1
ATOM 706 O O . ARG A 1 96 ? -15.523 50.25 35.156 1 88.38 96 ARG A O 1
ATOM 713 N N . GLU A 1 97 ? -14.812 48.156 34.812 1 88.38 97 GLU A N 1
ATOM 714 C CA . GLU A 1 97 ? -14.953 48.25 33.375 1 88.38 97 GLU A CA 1
ATOM 715 C C . GLU A 1 97 ? -15.898 47.219 32.812 1 88.38 97 GLU A C 1
ATOM 717 O O . GLU A 1 97 ? -15.891 46.062 33.281 1 88.38 97 GLU A O 1
ATOM 722 N N . LEU A 1 98 ? -16.859 47.625 32.031 1 89.31 98 LEU A N 1
ATOM 723 C CA . LEU A 1 98 ? -17.797 46.719 31.375 1 89.31 98 LEU A CA 1
ATOM 724 C C . LEU A 1 98 ? -17.703 46.844 29.859 1 89.31 98 LEU A C 1
ATOM 726 O O . LEU A 1 98 ? -17.656 47.938 29.328 1 89.31 98 LEU A O 1
ATOM 730 N N . ILE A 1 99 ? -17.594 45.688 29.266 1 90 99 ILE A N 1
ATOM 731 C CA . ILE A 1 99 ? -17.547 45.656 27.812 1 90 99 ILE A CA 1
ATOM 732 C C . ILE A 1 99 ? -18.672 44.75 27.297 1 90 99 ILE A C 1
ATOM 734 O O . ILE A 1 99 ? -18.969 43.719 27.875 1 90 99 ILE A O 1
ATOM 738 N N . GLY A 1 100 ? -19.453 45.094 26.375 1 90.94 100 GLY A N 1
ATOM 739 C CA . GLY A 1 100 ? -20.453 44.375 25.594 1 90.94 100 GLY A CA 1
ATOM 740 C C . GLY A 1 100 ? -20.531 44.875 24.156 1 90.94 100 GLY A C 1
ATOM 741 O O . GLY A 1 100 ? -21.125 45.906 23.859 1 90.94 100 GLY A O 1
ATOM 742 N N . GLN A 1 101 ? -19.953 44.125 23.312 1 93.88 101 GLN A N 1
ATOM 743 C CA . GLN A 1 101 ? -19.859 44.594 21.938 1 93.88 101 GLN A CA 1
ATOM 744 C C . GLN A 1 101 ? -20.094 43.469 20.938 1 93.88 101 GLN A C 1
ATOM 746 O O . GLN A 1 101 ? -19.719 42.312 21.188 1 93.88 101 GLN A O 1
ATOM 751 N N . VAL A 1 102 ? -20.734 43.781 19.844 1 95.75 102 VAL A N 1
ATOM 752 C CA . VAL A 1 102 ? -20.75 42.969 18.641 1 95.75 102 VAL A CA 1
ATOM 753 C C . VAL A 1 102 ? -19.562 43.344 17.766 1 95.75 102 VAL A C 1
ATOM 755 O O . VAL A 1 102 ? -19.312 44.5 17.484 1 95.75 102 VAL A O 1
ATOM 758 N N . ARG A 1 103 ? -18.828 42.281 17.422 1 96.25 103 ARG A N 1
ATOM 759 C CA . ARG A 1 103 ? -17.609 42.531 16.641 1 96.25 103 ARG A CA 1
ATOM 760 C C . ARG A 1 103 ? -17.688 41.875 15.266 1 96.25 103 ARG A C 1
ATOM 762 O O . ARG A 1 103 ? -18.062 40.688 15.148 1 96.25 103 ARG A O 1
ATOM 769 N N . LEU A 1 104 ? -17.406 42.656 14.25 1 96.38 104 LEU A N 1
ATOM 770 C CA . LEU A 1 104 ? -17.312 42.188 12.875 1 96.38 104 LEU A CA 1
ATOM 771 C C . LEU A 1 104 ? -15.852 42.125 12.422 1 96.38 104 LEU A C 1
ATOM 773 O O . LEU A 1 104 ? -15.156 43.125 12.406 1 96.38 104 LEU A O 1
ATOM 777 N N . GLN A 1 105 ? -15.469 40.906 12.172 1 96.94 105 GLN A N 1
ATOM 778 C CA . GLN A 1 105 ? -14.117 40.688 11.672 1 96.94 105 GLN A CA 1
ATOM 779 C C . GLN A 1 105 ? -14.109 40.438 10.172 1 96.94 105 GLN A C 1
ATOM 781 O O . GLN A 1 105 ? -14.812 39.531 9.695 1 96.94 105 GLN A O 1
ATOM 786 N N . ILE A 1 106 ? -13.328 41.188 9.375 1 96.56 106 ILE A N 1
ATOM 787 C CA . ILE A 1 106 ? -13.266 41.062 7.918 1 96.56 106 ILE A CA 1
ATOM 788 C C . ILE A 1 106 ? -11.82 40.812 7.484 1 96.56 106 ILE A C 1
ATOM 790 O O . ILE A 1 106 ? -10.977 41.688 7.555 1 96.56 106 ILE A O 1
ATOM 794 N N . PRO A 1 107 ? -11.586 39.594 7.035 1 95.94 107 PRO A N 1
ATOM 795 C CA . PRO A 1 107 ? -10.266 39.375 6.441 1 95.94 107 PRO A CA 1
ATOM 796 C C . PRO A 1 107 ? -10.102 40.094 5.09 1 95.94 107 PRO A C 1
ATOM 798 O O . PRO A 1 107 ? -10.711 39.656 4.102 1 95.94 107 PRO A O 1
ATOM 801 N N . LEU A 1 108 ? -9.281 41.125 5.02 1 96 108 LEU A N 1
ATOM 802 C CA . LEU A 1 108 ? -9.133 41.906 3.799 1 96 108 LEU A CA 1
ATOM 803 C C . LEU A 1 108 ? -8.094 41.281 2.873 1 96 108 LEU A C 1
ATOM 805 O O . LEU A 1 108 ? -8.305 41.219 1.659 1 96 108 LEU A O 1
ATOM 809 N N . TYR A 1 109 ? -6.98 40.875 3.385 1 96.19 109 TYR A N 1
ATOM 810 C CA . TYR A 1 109 ? -5.906 40.219 2.648 1 96.19 109 TYR A CA 1
ATOM 811 C C . TYR A 1 109 ? -5.266 39.125 3.49 1 96.19 109 TYR A C 1
ATOM 813 O O . TYR A 1 109 ? -4.484 39.406 4.402 1 96.19 109 TYR A O 1
ATOM 821 N N . THR A 1 110 ? -5.586 37.906 3.234 1 95.12 110 THR A N 1
ATOM 822 C CA . THR A 1 110 ? -5.121 36.75 3.971 1 95.12 110 THR A CA 1
ATOM 823 C C . THR A 1 110 ? -4.66 35.656 3.014 1 95.12 110 THR A C 1
ATOM 825 O O . THR A 1 110 ? -5.355 34.656 2.822 1 95.12 110 THR A O 1
ATOM 828 N N . PRO A 1 111 ? -3.508 35.781 2.451 1 95.5 111 PRO A N 1
ATOM 829 C CA . PRO A 1 111 ? -3.035 34.875 1.405 1 95.5 111 PRO A CA 1
ATOM 830 C C . PRO A 1 111 ? -2.938 33.438 1.881 1 95.5 111 PRO A C 1
ATOM 832 O O . PRO A 1 111 ? -3.188 32.5 1.104 1 95.5 111 PRO A O 1
ATOM 835 N N . GLN A 1 112 ? -2.566 33.125 3.146 1 95.62 112 GLN A N 1
ATOM 836 C CA . GLN A 1 112 ? -2.488 31.75 3.654 1 95.62 112 GLN A CA 1
ATOM 837 C C . GLN A 1 112 ? -3.865 31.094 3.67 1 95.62 112 GLN A C 1
ATOM 839 O O . GLN A 1 112 ? -3.992 29.906 3.383 1 95.62 112 GLN A O 1
ATOM 844 N N . ALA A 1 113 ? -4.855 31.906 3.992 1 95.19 113 ALA A N 1
ATOM 845 C CA . ALA A 1 113 ? -6.211 31.359 4.031 1 95.19 113 ALA A CA 1
ATOM 846 C C . ALA A 1 113 ? -6.672 30.938 2.639 1 95.19 113 ALA A C 1
ATOM 848 O O . ALA A 1 113 ? -7.402 29.953 2.494 1 95.19 113 ALA A O 1
ATOM 849 N N . TYR A 1 114 ? -6.316 31.703 1.605 1 96.12 114 TYR A N 1
ATOM 850 C CA . TYR A 1 114 ? -6.645 31.328 0.236 1 96.12 114 TYR A CA 1
ATOM 851 C C . TYR A 1 114 ? -6.012 29.984 -0.122 1 96.12 114 TYR A C 1
ATOM 853 O O . TYR A 1 114 ? -6.648 29.141 -0.768 1 96.12 114 TYR A O 1
ATOM 861 N N . ALA A 1 115 ? -4.746 29.828 0.326 1 96.81 115 ALA A N 1
ATOM 862 C CA . ALA A 1 115 ? -4.055 28.578 0.058 1 96.81 115 ALA A CA 1
ATOM 863 C C . ALA A 1 115 ? -4.738 27.406 0.773 1 96.81 115 ALA A C 1
ATOM 865 O O . ALA A 1 115 ? -4.84 26.312 0.226 1 96.81 115 ALA A O 1
ATOM 866 N N . LEU A 1 116 ? -5.207 27.609 1.996 1 96.25 116 LEU A N 1
ATOM 867 C CA . LEU A 1 116 ? -5.906 26.578 2.748 1 96.25 116 LEU A CA 1
ATOM 868 C C . LEU A 1 116 ? -7.238 26.234 2.09 1 96.25 116 LEU A C 1
ATOM 870 O O . LEU A 1 116 ? -7.652 25.062 2.094 1 96.25 116 LEU A O 1
ATOM 874 N N . SER A 1 117 ? -7.914 27.234 1.597 1 96.81 117 SER A N 1
ATOM 875 C CA . SER A 1 117 ? -9.148 26.984 0.854 1 96.81 117 SER A CA 1
ATOM 876 C C . SER A 1 117 ? -8.875 26.156 -0.394 1 96.81 117 SER A C 1
ATOM 878 O O . SER A 1 117 ? -9.617 25.219 -0.692 1 96.81 117 SER A O 1
ATOM 880 N N . ALA A 1 118 ? -7.844 26.5 -1.104 1 96.81 118 ALA A N 1
ATOM 881 C CA . ALA A 1 118 ? -7.449 25.719 -2.275 1 96.81 118 ALA A CA 1
ATOM 882 C C . ALA A 1 118 ? -7.102 24.281 -1.888 1 96.81 118 ALA A C 1
ATOM 884 O O . ALA A 1 118 ? -7.453 23.344 -2.602 1 96.81 118 ALA A O 1
ATOM 885 N N . LEU A 1 119 ? -6.383 24.062 -0.752 1 96.75 119 LEU A N 1
ATOM 886 C CA . LEU A 1 119 ? -6.035 22.734 -0.245 1 96.75 119 LEU A CA 1
ATOM 887 C C . LEU A 1 119 ? -7.289 21.906 0.022 1 96.75 119 LEU A C 1
ATOM 889 O O . LEU A 1 119 ? -7.344 20.734 -0.325 1 96.75 119 LEU A O 1
ATOM 893 N N . ALA A 1 120 ? -8.234 22.547 0.622 1 96.81 120 ALA A N 1
ATOM 894 C CA . ALA A 1 120 ? -9.484 21.859 0.928 1 96.81 120 ALA A CA 1
ATOM 895 C C . ALA A 1 120 ? -10.203 21.438 -0.349 1 96.81 120 ALA A C 1
ATOM 897 O O . ALA A 1 120 ? -10.766 20.344 -0.416 1 96.81 120 ALA A O 1
ATOM 898 N N . ARG A 1 121 ? -10.242 22.297 -1.36 1 96.19 121 ARG A N 1
ATOM 899 C CA . ARG A 1 121 ? -10.836 21.953 -2.65 1 96.19 121 ARG A CA 1
ATOM 900 C C . ARG A 1 121 ? -10.117 20.766 -3.291 1 96.19 121 ARG A C 1
ATOM 902 O O . ARG A 1 121 ? -10.758 19.875 -3.834 1 96.19 121 ARG A O 1
ATOM 909 N N . ASN A 1 122 ? -8.797 20.812 -3.232 1 96.25 122 ASN A N 1
ATOM 910 C CA . ASN A 1 122 ? -8.008 19.719 -3.777 1 96.25 122 ASN A CA 1
ATOM 911 C C . ASN A 1 122 ? -8.312 18.406 -3.055 1 96.25 122 ASN A C 1
ATOM 913 O O . ASN A 1 122 ? -8.43 17.359 -3.689 1 96.25 122 ASN A O 1
ATOM 917 N N . ARG A 1 123 ? -8.484 18.422 -1.783 1 96.25 123 ARG A N 1
ATOM 918 C CA . ARG A 1 123 ? -8.781 17.234 -0.998 1 96.25 123 ARG A CA 1
ATOM 919 C C . ARG A 1 123 ? -10.156 16.672 -1.349 1 96.25 123 ARG A C 1
ATOM 921 O O . ARG A 1 123 ? -10.359 15.461 -1.349 1 96.25 123 ARG A O 1
ATOM 928 N N . SER A 1 124 ? -11.086 17.609 -1.636 1 95.81 124 SER A N 1
ATOM 929 C CA . SER A 1 124 ? -12.398 17.172 -2.084 1 95.81 124 SER A CA 1
ATOM 930 C C . SER A 1 124 ? -12.32 16.453 -3.428 1 95.81 124 SER A C 1
ATOM 932 O O . SER A 1 124 ? -12.977 15.438 -3.637 1 95.81 124 SER A O 1
ATOM 934 N N . ALA A 1 125 ? -11.547 16.953 -4.301 1 95.94 125 ALA A N 1
ATOM 935 C CA . ALA A 1 125 ? -11.367 16.328 -5.605 1 95.94 125 ALA A CA 1
ATOM 936 C C . ALA A 1 125 ? -10.75 14.938 -5.457 1 95.94 125 ALA A C 1
ATOM 938 O O . ALA A 1 125 ? -11.148 13.992 -6.145 1 95.94 125 ALA A O 1
ATOM 939 N N . ILE A 1 126 ? -9.742 14.734 -4.559 1 97.31 126 ILE A N 1
ATOM 940 C CA . ILE A 1 126 ? -9.07 13.461 -4.312 1 97.31 126 ILE A CA 1
ATOM 941 C C . ILE A 1 126 ? -10.086 12.43 -3.828 1 97.31 126 ILE A C 1
ATOM 943 O O . ILE A 1 126 ? -10.031 11.266 -4.219 1 97.31 126 ILE A O 1
ATOM 947 N N . ALA A 1 127 ? -11.016 12.867 -3.006 1 97.44 127 ALA A N 1
ATOM 948 C CA . ALA A 1 127 ? -12.008 11.961 -2.434 1 97.44 127 ALA A CA 1
ATOM 949 C C . ALA A 1 127 ? -12.867 11.328 -3.525 1 97.44 127 ALA A C 1
ATOM 951 O O . ALA A 1 127 ? -13.266 10.164 -3.41 1 97.44 127 ALA A O 1
ATOM 952 N N . ARG A 1 128 ? -13.172 12.047 -4.602 1 97 128 ARG A N 1
ATOM 953 C CA . ARG A 1 128 ? -13.953 11.5 -5.707 1 97 128 ARG A CA 1
ATOM 954 C C . ARG A 1 128 ? -13.203 10.383 -6.414 1 97 128 ARG A C 1
ATOM 956 O O . ARG A 1 128 ? -13.797 9.367 -6.789 1 97 128 ARG A O 1
ATOM 963 N N . TYR A 1 129 ? -11.898 10.578 -6.578 1 96.75 129 TYR A N 1
ATOM 964 C CA . TYR A 1 129 ? -11.102 9.539 -7.211 1 96.75 129 TYR A CA 1
ATOM 965 C C . TYR A 1 129 ? -10.93 8.344 -6.285 1 96.75 129 TYR A C 1
ATOM 967 O O . TYR A 1 129 ? -10.82 7.203 -6.742 1 96.75 129 TYR A O 1
ATOM 975 N N . GLN A 1 130 ? -10.961 8.555 -4.973 1 97.5 130 GLN A N 1
ATOM 976 C CA . GLN A 1 130 ? -10.883 7.469 -4.004 1 97.5 130 GLN A CA 1
ATOM 977 C C . GLN A 1 130 ? -12.141 6.602 -4.051 1 97.5 130 GLN A C 1
ATOM 979 O O . GLN A 1 130 ? -12.07 5.391 -3.834 1 97.5 130 GLN A O 1
ATOM 984 N N . LEU A 1 131 ? -13.266 7.258 -4.383 1 97.25 131 LEU A N 1
ATOM 985 C CA . LEU A 1 131 ? -14.484 6.477 -4.598 1 97.25 131 LEU A CA 1
ATOM 986 C C . LEU A 1 131 ? -14.32 5.543 -5.793 1 97.25 131 LEU A C 1
ATOM 988 O O . LEU A 1 131 ? -14.695 4.367 -5.719 1 97.25 131 LEU A O 1
ATOM 992 N N . GLN A 1 132 ? -13.797 6.031 -6.863 1 96.81 132 GLN A N 1
ATOM 993 C CA . GLN A 1 132 ? -13.578 5.203 -8.047 1 96.81 132 GLN A CA 1
ATOM 994 C C . GLN A 1 132 ? -12.648 4.035 -7.734 1 96.81 132 GLN A C 1
ATOM 996 O O . GLN A 1 132 ? -12.867 2.916 -8.203 1 96.81 132 GLN A O 1
ATOM 1001 N N . GLN A 1 133 ? -11.602 4.293 -6.934 1 96.56 133 GLN A N 1
ATOM 1002 C CA . GLN A 1 133 ? -10.688 3.238 -6.508 1 96.56 133 GLN A CA 1
ATOM 1003 C C . GLN A 1 133 ? -11.422 2.168 -5.703 1 96.56 133 GLN A C 1
ATOM 1005 O O . GLN A 1 133 ? -11.188 0.972 -5.895 1 96.56 133 GLN A O 1
ATOM 1010 N N . THR A 1 134 ? -12.266 2.646 -4.852 1 97.62 134 THR A N 1
ATOM 1011 C CA . THR A 1 134 ? -13.039 1.729 -4.027 1 97.62 134 THR A CA 1
ATOM 1012 C C . THR A 1 134 ? -13.969 0.881 -4.895 1 97.62 134 THR A C 1
ATOM 1014 O O . THR A 1 134 ? -14.109 -0.322 -4.668 1 97.62 134 THR A O 1
ATOM 1017 N N . GLN A 1 135 ? -14.547 1.507 -5.879 1 97.5 135 GLN A N 1
ATOM 1018 C CA . GLN A 1 135 ? -15.438 0.793 -6.789 1 97.5 135 GLN A CA 1
ATOM 1019 C C . GLN A 1 135 ? -14.688 -0.283 -7.566 1 97.5 135 GLN A C 1
ATOM 1021 O O . GLN A 1 135 ? -15.188 -1.396 -7.738 1 97.5 135 GLN A O 1
ATOM 1026 N N . LEU A 1 136 ? -13.508 0.007 -7.984 1 96.81 136 LEU A N 1
ATOM 1027 C CA . LEU A 1 136 ? -12.695 -0.971 -8.695 1 96.81 136 LEU A CA 1
ATOM 1028 C C . LEU A 1 136 ? -12.305 -2.125 -7.781 1 96.81 136 LEU A C 1
ATOM 1030 O O . LEU A 1 136 ? -12.266 -3.279 -8.211 1 96.81 136 LEU A O 1
ATOM 1034 N N . ALA A 1 137 ? -11.984 -1.778 -6.547 1 97.06 137 ALA A N 1
ATOM 1035 C CA . ALA A 1 137 ? -11.617 -2.82 -5.594 1 97.06 137 ALA A CA 1
ATOM 1036 C C . ALA A 1 137 ? -12.789 -3.77 -5.34 1 97.06 137 ALA A C 1
ATOM 1038 O O . ALA A 1 137 ? -12.602 -4.984 -5.266 1 97.06 137 ALA A O 1
ATOM 1039 N N . VAL A 1 138 ? -13.961 -3.188 -5.273 1 97.62 138 VAL A N 1
ATOM 1040 C CA . VAL A 1 138 ? -15.164 -3.998 -5.102 1 97.62 138 VAL A CA 1
ATOM 1041 C C . VAL A 1 138 ? -15.375 -4.867 -6.34 1 97.62 138 VAL A C 1
ATOM 1043 O O . VAL A 1 138 ? -15.664 -6.062 -6.223 1 97.62 138 VAL A O 1
ATOM 1046 N N . ALA A 1 139 ? -15.234 -4.289 -7.465 1 97.94 139 ALA A N 1
ATOM 1047 C CA . ALA A 1 139 ? -15.383 -5.039 -8.711 1 97.94 139 ALA A CA 1
ATOM 1048 C C . ALA A 1 139 ? -14.383 -6.191 -8.781 1 97.94 139 ALA A C 1
ATOM 1050 O O . ALA A 1 139 ? -14.719 -7.285 -9.242 1 97.94 139 ALA A O 1
ATOM 1051 N N . ALA A 1 140 ? -13.156 -5.953 -8.328 1 97.19 140 ALA A N 1
ATOM 1052 C CA . ALA A 1 140 ? -12.125 -6.992 -8.328 1 97.19 140 ALA A CA 1
ATOM 1053 C C . ALA A 1 140 ? -12.523 -8.156 -7.418 1 97.19 140 ALA A C 1
ATOM 1055 O O . ALA A 1 140 ? -12.398 -9.32 -7.801 1 97.19 140 ALA A O 1
ATOM 1056 N N . GLN A 1 141 ? -13.047 -7.809 -6.277 1 97.56 141 GLN A N 1
ATOM 1057 C CA . GLN A 1 141 ? -13.438 -8.828 -5.309 1 97.56 141 GLN A CA 1
ATOM 1058 C C . GLN A 1 141 ? -14.609 -9.656 -5.832 1 97.56 141 GLN A C 1
ATOM 1060 O O . GLN A 1 141 ? -14.594 -10.891 -5.738 1 97.56 141 GLN A O 1
ATOM 1065 N N . VAL A 1 142 ? -15.547 -9 -6.41 1 97.94 142 VAL A N 1
ATOM 1066 C CA . VAL A 1 142 ? -16.719 -9.688 -6.945 1 97.94 142 VAL A CA 1
ATOM 1067 C C . VAL A 1 142 ? -16.312 -10.531 -8.148 1 97.94 142 VAL A C 1
ATOM 1069 O O . VAL A 1 142 ? -16.812 -11.648 -8.328 1 97.94 142 VAL A O 1
ATOM 1072 N N . THR A 1 143 ? -15.43 -9.984 -8.992 1 97.56 143 THR A N 1
ATOM 1073 C CA . THR A 1 143 ? -14.945 -10.734 -10.141 1 97.56 143 THR A CA 1
ATOM 1074 C C . THR A 1 143 ? -14.297 -12.047 -9.703 1 97.56 143 THR A C 1
ATOM 1076 O O . THR A 1 143 ? -14.586 -13.102 -10.258 1 97.56 143 THR A O 1
ATOM 1079 N N . MET A 1 144 ? -13.469 -11.992 -8.664 1 97.38 144 MET A N 1
ATOM 1080 C CA . MET A 1 144 ? -12.805 -13.188 -8.156 1 97.38 144 MET A CA 1
ATOM 1081 C C . MET A 1 144 ? -13.82 -14.172 -7.586 1 97.38 144 MET A C 1
ATOM 1083 O O . MET A 1 144 ? -13.758 -15.375 -7.863 1 97.38 144 MET A O 1
ATOM 1087 N N . ALA A 1 145 ? -14.766 -13.664 -6.895 1 97.75 145 ALA A N 1
ATOM 1088 C CA . ALA A 1 145 ? -15.789 -14.523 -6.297 1 97.75 145 ALA A CA 1
ATOM 1089 C C . ALA A 1 145 ? -16.672 -15.156 -7.371 1 97.75 145 ALA A C 1
ATOM 1091 O O . ALA A 1 145 ? -17.031 -16.328 -7.27 1 97.75 145 ALA A O 1
ATOM 1092 N N . TYR A 1 146 ? -17.031 -14.43 -8.422 1 97.44 146 TYR A N 1
ATOM 1093 C CA . TYR A 1 146 ? -17.875 -14.891 -9.516 1 97.44 146 TYR A CA 1
ATOM 1094 C C . TYR A 1 146 ? -17.234 -16.062 -10.258 1 97.44 146 TYR A C 1
ATOM 1096 O O . TYR A 1 146 ? -17.844 -17.109 -10.406 1 97.44 146 TYR A O 1
ATOM 1104 N N . TYR A 1 147 ? -16 -15.859 -10.57 1 97.25 147 TYR A N 1
ATOM 1105 C CA . TYR A 1 147 ? -15.328 -16.891 -11.359 1 97.25 147 TYR A CA 1
ATOM 1106 C C . TYR A 1 147 ? -14.898 -18.062 -10.477 1 97.25 147 TYR A C 1
ATOM 1108 O O . TYR A 1 147 ? -14.836 -19.203 -10.938 1 97.25 147 TYR A O 1
ATOM 1116 N N . GLN A 1 148 ? -14.633 -17.781 -9.195 1 97.06 148 GLN A N 1
ATOM 1117 C CA . GLN A 1 148 ? -14.359 -18.875 -8.289 1 97.06 148 GLN A CA 1
ATOM 1118 C C . GLN A 1 148 ? -15.578 -19.797 -8.141 1 97.06 148 GLN A C 1
ATOM 1120 O O . GLN A 1 148 ? -15.445 -21.016 -8.117 1 97.06 148 GLN A O 1
ATOM 1125 N N . MET A 1 149 ? -16.734 -19.25 -8.062 1 97.38 149 MET A N 1
ATOM 1126 C CA . MET A 1 149 ? -17.953 -20.047 -8 1 97.38 149 MET A CA 1
ATOM 1127 C C . MET A 1 149 ? -18.125 -20.859 -9.273 1 97.38 149 MET A C 1
ATOM 1129 O O . MET A 1 149 ? -18.453 -22.047 -9.211 1 97.38 149 MET A O 1
ATOM 1133 N N . ALA A 1 150 ? -17.891 -20.203 -10.398 1 96.88 150 ALA A N 1
ATOM 1134 C CA . ALA A 1 150 ? -17.984 -20.922 -11.664 1 96.88 150 ALA A CA 1
ATOM 1135 C C . ALA A 1 150 ? -17 -22.078 -11.734 1 96.88 150 ALA A C 1
ATOM 1137 O O . ALA A 1 150 ? -17.344 -23.172 -12.18 1 96.88 150 ALA A O 1
ATOM 1138 N N . LEU A 1 151 ? -15.773 -21.844 -11.234 1 96.69 151 LEU A N 1
ATOM 1139 C CA . LEU A 1 151 ? -14.742 -22.875 -11.25 1 96.69 151 LEU A CA 1
ATOM 1140 C C . LEU A 1 151 ? -15.125 -24.031 -10.336 1 96.69 151 LEU A C 1
ATOM 1142 O O . LEU A 1 151 ? -15.008 -25.203 -10.727 1 96.69 151 LEU A O 1
ATOM 1146 N N . ASP A 1 152 ? -15.617 -23.688 -9.18 1 96.44 152 ASP A N 1
ATOM 1147 C CA . ASP A 1 152 ? -15.969 -24.719 -8.219 1 96.44 152 ASP A CA 1
ATOM 1148 C C . ASP A 1 152 ? -17.188 -25.516 -8.688 1 96.44 152 ASP A C 1
ATOM 1150 O O . ASP A 1 152 ? -17.281 -26.719 -8.461 1 96.44 152 ASP A O 1
ATOM 1154 N N . ALA A 1 153 ? -18.141 -24.922 -9.367 1 95.62 153 ALA A N 1
ATOM 1155 C CA . ALA A 1 153 ? -19.281 -25.625 -9.945 1 95.62 153 ALA A CA 1
ATOM 1156 C C . ALA A 1 153 ? -18.844 -26.594 -11.039 1 95.62 153 ALA A C 1
ATOM 1158 O O . ALA A 1 153 ? -19.344 -27.719 -11.109 1 95.62 153 ALA A O 1
ATOM 1159 N N . ASN A 1 154 ? -17.922 -26.141 -11.867 1 94.88 154 ASN A N 1
ATOM 1160 C CA . ASN A 1 154 ? -17.391 -27 -12.914 1 94.88 154 ASN A CA 1
ATOM 1161 C C . ASN A 1 154 ? -16.641 -28.188 -12.32 1 94.88 154 ASN A C 1
ATOM 1163 O O . ASN A 1 154 ? -16.766 -29.312 -12.812 1 94.88 154 ASN A O 1
ATOM 1167 N N . THR A 1 155 ? -15.867 -27.906 -11.258 1 95.94 155 THR A N 1
ATOM 1168 C CA . THR A 1 155 ? -15.125 -28.969 -10.594 1 95.94 155 THR A CA 1
ATOM 1169 C C . THR A 1 155 ? -16.078 -30.016 -10.023 1 95.94 155 THR A C 1
ATOM 1171 O O . THR A 1 155 ? -15.844 -31.219 -10.188 1 95.94 155 THR A O 1
ATOM 1174 N N . LEU A 1 156 ? -17.156 -29.578 -9.469 1 95.75 156 LEU A N 1
ATOM 1175 C CA . LEU A 1 156 ? -18.156 -30.484 -8.906 1 95.75 156 LEU A CA 1
ATOM 1176 C C . LEU A 1 156 ? -18.797 -31.328 -10 1 95.75 156 LEU A C 1
ATOM 1178 O O . LEU A 1 156 ? -18.969 -32.531 -9.836 1 95.75 156 LEU A O 1
ATOM 1182 N N . ALA A 1 157 ? -19.125 -30.734 -11.102 1 95.38 157 ALA A N 1
ATOM 1183 C CA . ALA A 1 157 ? -19.75 -31.438 -12.211 1 95.38 157 ALA A CA 1
ATOM 1184 C C . ALA A 1 157 ? -18.828 -32.531 -12.766 1 95.38 157 ALA A C 1
ATOM 1186 O O . ALA A 1 157 ? -19.281 -33.625 -13.094 1 95.38 157 ALA A O 1
ATOM 1187 N N . VAL A 1 158 ? -17.516 -32.188 -12.852 1 95.12 158 VAL A N 1
ATOM 1188 C CA . VAL A 1 158 ? -16.547 -33.125 -13.375 1 95.12 158 VAL A CA 1
ATOM 1189 C C . VAL A 1 158 ? -16.453 -34.344 -12.43 1 95.12 158 VAL A C 1
ATOM 1191 O O . VAL A 1 158 ? -16.453 -35.5 -12.875 1 95.12 158 VAL A O 1
ATOM 1194 N N . TRP A 1 159 ? -16.375 -34.062 -11.117 1 96 159 TRP A N 1
ATOM 1195 C CA . TRP A 1 159 ? -16.266 -35.156 -10.141 1 96 159 TRP A CA 1
ATOM 1196 C C . TRP A 1 159 ? -17.531 -36 -10.141 1 96 159 TRP A C 1
ATOM 1198 O O . TRP A 1 159 ? -17.453 -37.219 -9.961 1 96 159 TRP A O 1
ATOM 1208 N N . ARG A 1 160 ? -18.734 -35.469 -10.414 1 96.56 160 ARG A N 1
ATOM 1209 C CA . ARG A 1 160 ? -19.969 -36.25 -10.5 1 96.56 160 ARG A CA 1
ATOM 1210 C C . ARG A 1 160 ? -19.938 -37.188 -11.703 1 96.56 160 ARG A C 1
ATOM 1212 O O . ARG A 1 160 ? -20.328 -38.344 -11.594 1 96.56 160 ARG A O 1
ATOM 1219 N N . LYS A 1 161 ? -19.438 -36.625 -12.781 1 95.06 161 LYS A N 1
ATOM 1220 C CA . LYS A 1 161 ? -19.312 -37.438 -13.977 1 95.06 161 LYS A CA 1
ATOM 1221 C C . LYS A 1 161 ? -18.312 -38.594 -13.75 1 95.06 161 LYS A C 1
ATOM 1223 O O . LYS A 1 161 ? -18.547 -39.719 -14.172 1 95.06 161 LYS A O 1
ATOM 1228 N N . ALA A 1 162 ? -17.219 -38.25 -13.086 1 95.5 162 ALA A N 1
ATOM 1229 C CA . ALA A 1 162 ? -16.203 -39.25 -12.789 1 95.5 162 ALA A CA 1
ATOM 1230 C C . ALA A 1 162 ? -16.734 -40.344 -11.867 1 95.5 162 ALA A C 1
ATOM 1232 O O . ALA A 1 162 ? -16.391 -41.5 -12.016 1 95.5 162 ALA A O 1
ATOM 1233 N N . LEU A 1 163 ? -17.594 -39.969 -10.906 1 96.5 163 LEU A N 1
ATOM 1234 C CA . LEU A 1 163 ? -18.188 -40.938 -9.984 1 96.5 163 LEU A CA 1
ATOM 1235 C C . LEU A 1 163 ? -19.078 -41.906 -10.727 1 96.5 163 LEU A C 1
ATOM 1237 O O . LEU A 1 163 ? -19.016 -43.125 -10.469 1 96.5 163 LEU A O 1
ATOM 1241 N N . ALA A 1 164 ? -19.875 -41.438 -11.625 1 96.19 164 ALA A N 1
ATOM 1242 C CA . ALA A 1 164 ? -20.75 -42.312 -12.406 1 96.19 164 ALA A CA 1
ATOM 1243 C C . ALA A 1 164 ? -19.938 -43.312 -13.219 1 96.19 164 ALA A C 1
ATOM 1245 O O . ALA A 1 164 ? -20.266 -44.5 -13.258 1 96.19 164 ALA A O 1
ATOM 1246 N N . ALA A 1 165 ? -18.859 -42.812 -13.805 1 93.88 165 ALA A N 1
ATOM 1247 C CA . ALA A 1 165 ? -18 -43.688 -14.594 1 93.88 165 ALA A CA 1
ATOM 1248 C C . ALA A 1 165 ? -17.312 -44.719 -13.703 1 93.88 165 ALA A C 1
ATOM 1250 O O . ALA A 1 165 ? -17.203 -45.875 -14.078 1 93.88 165 ALA A O 1
ATOM 1251 N N . ALA A 1 166 ? -16.859 -44.312 -12.547 1 95.12 166 ALA A N 1
ATOM 1252 C CA . ALA A 1 166 ? -16.172 -45.219 -11.625 1 95.12 166 ALA A CA 1
ATOM 1253 C C . ALA A 1 166 ? -17.109 -46.281 -11.094 1 95.12 166 ALA A C 1
ATOM 1255 O O . ALA A 1 166 ? -16.719 -47.438 -10.914 1 95.12 166 ALA A O 1
ATOM 1256 N N . ARG A 1 167 ? -18.328 -46 -10.844 1 96.44 167 ARG A N 1
ATOM 1257 C CA . ARG A 1 167 ? -19.328 -46.969 -10.391 1 96.44 167 ARG A CA 1
ATOM 1258 C C . ARG A 1 167 ? -19.594 -48.031 -11.453 1 96.44 167 ARG A C 1
ATOM 1260 O O . ARG A 1 167 ? -19.672 -49.219 -11.148 1 96.44 167 ARG A O 1
ATOM 1267 N N . GLN A 1 168 ? -19.688 -47.531 -12.664 1 94.88 168 GLN A N 1
ATOM 1268 C CA . GLN A 1 168 ? -19.906 -48.469 -13.766 1 94.88 168 GLN A CA 1
ATOM 1269 C C . GLN A 1 168 ? -18.734 -49.438 -13.898 1 94.88 168 GLN A C 1
ATOM 1271 O O . GLN A 1 168 ? -18.922 -50.625 -14.141 1 94.88 168 GLN A O 1
ATOM 1276 N N . MET A 1 169 ? -17.594 -48.844 -13.695 1 94.06 169 MET A N 1
ATOM 1277 C CA . MET A 1 169 ? -16.391 -49.688 -13.828 1 94.06 169 MET A CA 1
ATOM 1278 C C . MET A 1 169 ? -16.312 -50.688 -12.688 1 94.06 169 MET A C 1
ATOM 1280 O O . MET A 1 169 ? -15.875 -51.812 -12.898 1 94.06 169 MET A O 1
ATOM 1284 N N . LEU A 1 170 ? -16.688 -50.312 -11.484 1 95.06 170 LEU A N 1
ATOM 1285 C CA . LEU A 1 170 ? -16.688 -51.25 -10.359 1 95.06 170 LEU A CA 1
ATOM 1286 C C . LEU A 1 170 ? -17.656 -52.406 -10.586 1 95.06 170 LEU A C 1
ATOM 1288 O O . LEU A 1 170 ? -17.328 -53.562 -10.328 1 95.06 170 LEU A O 1
ATOM 1292 N N . VAL A 1 171 ? -18.812 -52.125 -11.117 1 95.88 171 VAL A N 1
ATOM 1293 C CA . VAL A 1 171 ? -19.812 -53.125 -11.375 1 95.88 171 VAL A CA 1
ATOM 1294 C C . VAL A 1 171 ? -19.312 -54.094 -12.438 1 95.88 171 VAL A C 1
ATOM 1296 O O . VAL A 1 171 ? -19.406 -55.312 -12.266 1 95.88 171 VAL A O 1
ATOM 1299 N N . ALA A 1 172 ? -18.734 -53.531 -13.477 1 93.62 172 ALA A N 1
ATOM 1300 C CA . ALA A 1 172 ? -18.203 -54.375 -14.547 1 93.62 172 ALA A CA 1
ATOM 1301 C C . ALA A 1 172 ? -17.078 -55.25 -14.039 1 93.62 172 ALA A C 1
ATOM 1303 O O . ALA A 1 172 ? -16.984 -56.406 -14.414 1 93.62 172 ALA A O 1
ATOM 1304 N N . THR A 1 173 ? -16.234 -54.688 -13.172 1 94.06 173 THR A N 1
ATOM 1305 C CA . THR A 1 173 ? -15.109 -55.438 -12.641 1 94.06 173 THR A CA 1
ATOM 1306 C C . THR A 1 173 ? -15.594 -56.531 -11.664 1 94.06 173 THR A C 1
ATOM 1308 O O . THR A 1 173 ? -15.039 -57.625 -11.617 1 94.06 173 THR A O 1
ATOM 1311 N N . GLN A 1 174 ? -16.594 -56.25 -10.891 1 94.88 174 GLN A N 1
ATOM 1312 C CA . GLN A 1 174 ? -17.203 -57.219 -9.969 1 94.88 174 GLN A CA 1
ATOM 1313 C C . GLN A 1 174 ? -17.797 -58.406 -10.719 1 94.88 174 GLN A C 1
ATOM 1315 O O . GLN A 1 174 ? -17.641 -59.531 -10.312 1 94.88 174 GLN A O 1
ATOM 1320 N N . GLU A 1 175 ? -18.453 -58.094 -11.797 1 94.62 175 GLU A N 1
ATOM 1321 C CA . GLU A 1 175 ? -19.016 -59.156 -12.625 1 94.62 175 GLU A CA 1
ATOM 1322 C C . GLU A 1 175 ? -17.922 -60 -13.258 1 94.62 175 GLU A C 1
ATOM 1324 O O . GLU A 1 175 ? -18.047 -61.219 -13.32 1 94.62 175 GLU A O 1
ATOM 1329 N N . GLY A 1 176 ? -16.984 -59.344 -13.703 1 92.25 176 GLY A N 1
ATOM 1330 C CA . GLY A 1 176 ? -15.852 -60.094 -14.25 1 92.25 176 GLY A CA 1
ATOM 1331 C C . GLY A 1 176 ? -15.133 -60.938 -13.219 1 92.25 176 GLY A C 1
ATOM 1332 O O . GLY A 1 176 ? -14.68 -62.031 -13.516 1 92.25 176 GLY A O 1
ATOM 1333 N N . TYR A 1 177 ? -15.008 -60.5 -11.992 1 93.56 177 TYR A N 1
ATOM 1334 C CA . TYR A 1 177 ? -14.391 -61.25 -10.906 1 93.56 177 TYR A CA 1
ATOM 1335 C C . TYR A 1 177 ? -15.211 -62.5 -10.57 1 93.56 177 TYR A C 1
ATOM 1337 O O . TYR A 1 177 ? -14.656 -63.594 -10.383 1 93.56 177 TYR A O 1
ATOM 1345 N N . ARG A 1 178 ? -16.469 -62.375 -10.57 1 94.69 178 ARG A N 1
ATOM 1346 C CA . ARG A 1 178 ? -17.359 -63.5 -10.289 1 94.69 178 ARG A CA 1
ATOM 1347 C C . ARG A 1 178 ? -17.297 -64.562 -11.398 1 94.69 178 ARG A C 1
ATOM 1349 O O . ARG A 1 178 ? -17.375 -65.75 -11.141 1 94.69 178 ARG A O 1
ATOM 1356 N N . ALA A 1 179 ? -17.078 -64.062 -12.562 1 94 179 ALA A N 1
ATOM 1357 C CA . ALA A 1 179 ? -17 -64.938 -13.727 1 94 179 ALA A CA 1
ATOM 1358 C C . ALA A 1 179 ? -15.594 -65.5 -13.867 1 94 179 ALA A C 1
ATOM 1360 O O . ALA A 1 179 ? -15.352 -66.375 -14.734 1 94 179 ALA A O 1
ATOM 1361 N N . GLY A 1 180 ? -14.656 -65.062 -13.016 1 92.5 180 GLY A N 1
ATOM 1362 C CA . GLY A 1 180 ? -13.297 -65.625 -13.023 1 92.5 180 GLY A CA 1
ATOM 1363 C C . GLY A 1 180 ? -12.422 -64.938 -14.086 1 92.5 180 GLY A C 1
ATOM 1364 O O . GLY A 1 180 ? -11.305 -65.438 -14.328 1 92.5 180 GLY A O 1
ATOM 1365 N N . THR A 1 181 ? -12.883 -63.906 -14.695 1 91.25 181 THR A N 1
ATOM 1366 C CA . THR A 1 181 ? -12.156 -63.281 -15.797 1 91.25 181 THR A CA 1
ATOM 1367 C C . THR A 1 181 ? -11.328 -62.094 -15.305 1 91.25 181 THR A C 1
ATOM 1369 O O . THR A 1 181 ? -10.523 -61.531 -16.047 1 91.25 181 THR A O 1
ATOM 1372 N N . ARG A 1 182 ? -11.539 -61.75 -14.047 1 91.19 182 ARG A N 1
ATOM 1373 C CA . ARG A 1 182 ? -10.797 -60.656 -13.438 1 91.19 182 ARG A CA 1
ATOM 1374 C C . ARG A 1 182 ? -10.18 -61.094 -12.109 1 91.19 182 ARG A C 1
ATOM 1376 O O . ARG A 1 182 ? -10.727 -61.938 -11.414 1 91.19 182 ARG A O 1
ATOM 1383 N N . SER A 1 183 ? -9.117 -60.469 -11.836 1 92.25 183 SER A N 1
ATOM 1384 C CA . SER A 1 183 ? -8.406 -60.844 -10.617 1 92.25 183 SER A CA 1
ATOM 1385 C C . SER A 1 183 ? -8.938 -60.094 -9.414 1 92.25 183 SER A C 1
ATOM 1387 O O . SER A 1 183 ? -9.664 -59.094 -9.562 1 92.25 183 SER A O 1
ATOM 1389 N N . ARG A 1 184 ? -8.523 -60.562 -8.289 1 92.31 184 ARG A N 1
ATOM 1390 C CA . ARG A 1 184 ? -8.828 -59.875 -7.051 1 92.31 184 ARG A CA 1
ATOM 1391 C C . ARG A 1 184 ? -8.133 -58.5 -7.008 1 92.31 184 ARG A C 1
ATOM 1393 O O . ARG A 1 184 ? -8.68 -57.531 -6.465 1 92.31 184 ARG A O 1
ATOM 1400 N N . LEU A 1 185 ? -6.992 -58.406 -7.574 1 89.88 185 LEU A N 1
ATOM 1401 C CA . LEU A 1 185 ? -6.262 -57.156 -7.676 1 89.88 185 LEU A CA 1
ATOM 1402 C C . LEU A 1 185 ? -7.051 -56.125 -8.484 1 89.88 185 LEU A C 1
ATOM 1404 O O . LEU A 1 185 ? -7.137 -54.969 -8.109 1 89.88 185 LEU A O 1
ATOM 1408 N N . ASP A 1 186 ? -7.633 -56.594 -9.562 1 92.5 186 ASP A N 1
ATOM 1409 C CA . ASP A 1 186 ? -8.453 -55.719 -10.391 1 92.5 186 ASP A CA 1
ATOM 1410 C C . ASP A 1 186 ? -9.633 -55.156 -9.609 1 92.5 186 ASP A C 1
ATOM 1412 O O . ASP A 1 186 ? -9.945 -53.969 -9.703 1 92.5 186 ASP A O 1
ATOM 1416 N N . LEU A 1 187 ? -10.203 -56.062 -8.898 1 93.19 187 LEU A N 1
ATOM 1417 C CA . LEU A 1 187 ? -11.352 -55.625 -8.094 1 93.19 187 LEU A CA 1
ATOM 1418 C C . LEU A 1 187 ? -10.93 -54.625 -7.031 1 93.19 187 LEU A C 1
ATOM 1420 O O . LEU A 1 187 ? -11.586 -53.594 -6.852 1 93.19 187 LEU A O 1
ATOM 1424 N N . SER A 1 188 ? -9.852 -54.906 -6.363 1 94.44 188 SER A N 1
ATOM 1425 C CA . SER A 1 188 ? -9.352 -54 -5.332 1 94.44 188 SER A CA 1
ATOM 1426 C C . SER A 1 188 ? -8.953 -52.656 -5.926 1 94.44 188 SER A C 1
ATOM 1428 O O . SER A 1 188 ? -9.172 -51.594 -5.309 1 94.44 188 SER A O 1
ATOM 1430 N N . GLN A 1 189 ? -8.414 -52.625 -7.105 1 92.5 189 GLN A N 1
ATOM 1431 C CA . GLN A 1 189 ? -8.023 -51.375 -7.793 1 92.5 189 GLN A CA 1
ATOM 1432 C C . GLN A 1 189 ? -9.25 -50.562 -8.18 1 92.5 189 GLN A C 1
ATOM 1434 O O . GLN A 1 189 ? -9.242 -49.344 -8.078 1 92.5 189 GLN A O 1
ATOM 1439 N N . SER A 1 190 ? -10.195 -51.188 -8.664 1 93.25 190 SER A N 1
ATOM 1440 C CA . SER A 1 190 ? -11.43 -50.5 -9.023 1 93.25 190 SER A CA 1
ATOM 1441 C C . SER A 1 190 ? -12.086 -49.875 -7.797 1 93.25 190 SER A C 1
ATOM 1443 O O . SER A 1 190 ? -12.609 -48.75 -7.867 1 93.25 190 SER A O 1
ATOM 1445 N N . LYS A 1 191 ? -11.992 -50.594 -6.695 1 94.56 191 LYS A N 1
ATOM 1446 C CA . LYS A 1 191 ? -12.508 -50.031 -5.441 1 94.56 191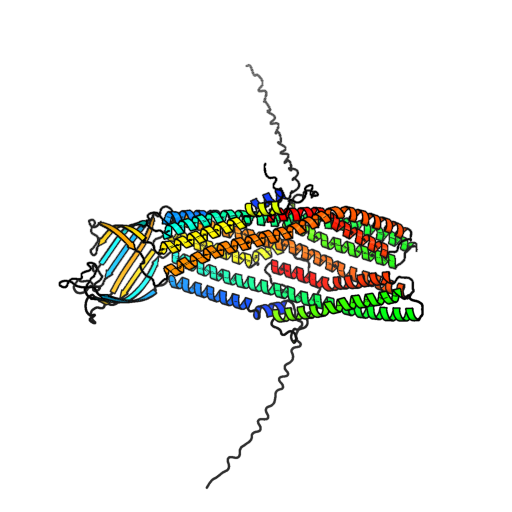 LYS A CA 1
ATOM 1447 C C . LYS A 1 191 ? -11.711 -48.812 -5.012 1 94.56 191 LYS A C 1
ATOM 1449 O O . LYS A 1 191 ? -12.289 -47.812 -4.559 1 94.56 191 LYS A O 1
ATOM 1454 N N . LEU A 1 192 ? -10.422 -48.875 -5.137 1 93.88 192 LEU A N 1
ATOM 1455 C CA . LEU A 1 192 ? -9.555 -47.75 -4.801 1 93.88 192 LEU A CA 1
ATOM 1456 C C . LEU A 1 192 ? -9.898 -46.531 -5.645 1 93.88 192 LEU A C 1
ATOM 1458 O O . LEU A 1 192 ? -9.961 -45.406 -5.129 1 93.88 192 LEU A O 1
ATOM 1462 N N . THR A 1 193 ? -10.094 -46.75 -6.914 1 93.56 193 THR A N 1
ATOM 1463 C CA . THR A 1 193 ? -10.453 -45.656 -7.816 1 93.56 193 THR A CA 1
ATOM 1464 C C . THR A 1 193 ? -11.766 -45 -7.387 1 93.56 193 THR A C 1
ATOM 1466 O O . THR A 1 193 ? -11.875 -43.781 -7.363 1 93.56 193 THR A O 1
ATOM 1469 N N . LEU A 1 194 ? -12.727 -45.812 -7.094 1 95 194 LEU A N 1
ATOM 1470 C CA . LEU A 1 194 ? -14.016 -45.281 -6.652 1 95 194 LEU A CA 1
ATOM 1471 C C . LEU A 1 194 ? -13.852 -44.438 -5.387 1 95 194 LEU A C 1
ATOM 1473 O O . LEU A 1 194 ? -14.43 -43.375 -5.273 1 95 194 LEU A O 1
ATOM 1477 N N . VAL A 1 195 ? -13.062 -44.969 -4.441 1 95.81 195 VAL A N 1
ATOM 1478 C CA . VAL A 1 195 ? -12.844 -44.25 -3.188 1 95.81 195 VAL A CA 1
ATOM 1479 C C . VAL A 1 195 ? -12.156 -42.906 -3.467 1 95.81 195 VAL A C 1
ATOM 1481 O O . VAL A 1 195 ? -12.508 -41.906 -2.877 1 95.81 195 VAL A O 1
ATOM 1484 N N . ARG A 1 196 ? -11.141 -42.875 -4.336 1 94.69 196 ARG A N 1
ATOM 1485 C CA . ARG A 1 196 ? -10.422 -41.656 -4.695 1 94.69 196 ARG A CA 1
ATOM 1486 C C . ARG A 1 196 ? -11.359 -40.625 -5.301 1 94.69 196 ARG A C 1
ATOM 1488 O O . ARG A 1 196 ? -11.305 -39.438 -4.953 1 94.69 196 ARG A O 1
ATOM 1495 N N . ILE A 1 197 ? -12.211 -41.062 -6.184 1 94.88 197 ILE A N 1
ATOM 1496 C CA . ILE A 1 197 ? -13.133 -40.156 -6.859 1 94.88 197 ILE A CA 1
ATOM 1497 C C . ILE A 1 197 ? -14.156 -39.625 -5.863 1 94.88 197 ILE A C 1
ATOM 1499 O O . ILE A 1 197 ? -14.492 -38.438 -5.883 1 94.88 197 ILE A O 1
ATOM 1503 N N . ARG A 1 198 ? -14.633 -40.531 -4.977 1 96 198 ARG A N 1
ATOM 1504 C CA . ARG A 1 198 ? -15.578 -40.125 -3.945 1 96 198 ARG A CA 1
ATOM 1505 C C . ARG A 1 198 ? -14.953 -39.062 -3.029 1 96 198 ARG A C 1
ATOM 1507 O O . ARG A 1 198 ? -15.617 -38.094 -2.633 1 96 198 ARG A O 1
ATOM 1514 N N . MET A 1 199 ? -13.727 -39.25 -2.703 1 95.19 199 MET A N 1
ATOM 1515 C CA . MET A 1 199 ? -13.008 -38.281 -1.885 1 95.19 199 MET A CA 1
ATOM 1516 C C . MET A 1 199 ? -12.938 -36.938 -2.59 1 95.19 199 MET A C 1
ATOM 1518 O O . MET A 1 199 ? -13.133 -35.906 -1.962 1 95.19 199 MET A O 1
ATOM 1522 N N . GLY A 1 200 ? -12.641 -36.938 -3.883 1 94.44 200 GLY A N 1
ATOM 1523 C CA . GLY A 1 200 ? -12.633 -35.719 -4.66 1 94.44 200 GLY A CA 1
ATOM 1524 C C . GLY A 1 200 ? -13.977 -35 -4.66 1 94.44 200 GLY A C 1
ATOM 1525 O O . GLY A 1 200 ? -14.039 -33.781 -4.469 1 94.44 200 GLY A O 1
ATOM 1526 N N . LEU A 1 201 ? -15.039 -35.75 -4.867 1 95.81 201 LEU A N 1
ATOM 1527 C CA . LEU A 1 201 ? -16.391 -35.219 -4.863 1 95.81 201 LEU A CA 1
ATOM 1528 C C . LEU A 1 201 ? -16.75 -34.656 -3.492 1 95.81 201 LEU A C 1
ATOM 1530 O O . LEU A 1 201 ? -17.297 -33.562 -3.393 1 95.81 201 LEU A O 1
ATOM 1534 N N . ASP A 1 202 ? -16.359 -35.375 -2.426 1 96.56 202 ASP A N 1
ATOM 1535 C CA . ASP A 1 202 ? -16.688 -34.969 -1.059 1 96.56 202 ASP A CA 1
ATOM 1536 C C . ASP A 1 202 ? -15.945 -33.719 -0.659 1 96.56 202 ASP A C 1
ATOM 1538 O O . ASP A 1 202 ? -16.422 -32.938 0.18 1 96.56 202 ASP A O 1
ATOM 1542 N N . GLN A 1 203 ? -14.781 -33.469 -1.249 1 96 203 GLN A N 1
ATOM 1543 C CA . GLN A 1 203 ? -14.023 -32.25 -0.989 1 96 203 GLN A CA 1
ATOM 1544 C C . GLN A 1 203 ? -14.555 -31.078 -1.822 1 96 203 GLN A C 1
ATOM 1546 O O . GLN A 1 203 ? -14.5 -29.922 -1.391 1 96 203 GLN A O 1
ATOM 1551 N N . ALA A 1 204 ? -15.047 -31.328 -3.006 1 96.88 204 ALA A N 1
ATOM 1552 C CA . ALA A 1 204 ? -15.477 -30.281 -3.941 1 96.88 204 ALA A CA 1
ATOM 1553 C C . ALA A 1 204 ? -16.828 -29.703 -3.527 1 96.88 204 ALA A C 1
ATOM 1555 O O . ALA A 1 204 ? -17.078 -28.5 -3.734 1 96.88 204 ALA A O 1
ATOM 1556 N N . ARG A 1 205 ? -17.656 -30.5 -2.887 1 96.69 205 ARG A N 1
ATOM 1557 C CA . ARG A 1 205 ? -19.016 -30.078 -2.576 1 96.69 205 ARG A CA 1
ATOM 1558 C C . ARG A 1 205 ? -19.031 -28.906 -1.6 1 96.69 205 ARG A C 1
ATOM 1560 O O . ARG A 1 205 ? -19.625 -27.859 -1.877 1 96.69 205 ARG A O 1
ATOM 1567 N N . PRO A 1 206 ? -18.312 -29.047 -0.436 1 96.75 206 PRO A N 1
ATOM 1568 C CA . PRO A 1 206 ? -18.312 -27.906 0.483 1 96.75 206 PRO A CA 1
ATOM 1569 C C . PRO A 1 206 ? -17.625 -26.672 -0.1 1 96.75 206 PRO A C 1
ATOM 1571 O O . PRO A 1 206 ? -18.016 -25.547 0.21 1 96.75 206 PRO A O 1
ATOM 1574 N N . ARG A 1 207 ? -16.641 -26.812 -0.932 1 96.5 207 ARG A N 1
ATOM 1575 C CA . ARG A 1 207 ? -15.984 -25.672 -1.574 1 96.5 207 ARG A CA 1
ATOM 1576 C C . ARG A 1 207 ? -16.953 -24.938 -2.492 1 96.5 207 ARG A C 1
ATOM 1578 O O . ARG A 1 207 ? -16.969 -23.703 -2.514 1 96.5 207 ARG A O 1
ATOM 1585 N N . ALA A 1 208 ? -17.734 -25.703 -3.283 1 96.75 208 ALA A N 1
ATOM 1586 C CA . ALA A 1 208 ? -18.719 -25.094 -4.168 1 96.75 208 ALA A CA 1
ATOM 1587 C C . ALA A 1 208 ? -19.781 -24.344 -3.367 1 96.75 208 ALA A C 1
ATOM 1589 O O . ALA A 1 208 ? -20.172 -23.234 -3.742 1 96.75 208 ALA A O 1
ATOM 1590 N N . GLN A 1 209 ? -20.188 -24.891 -2.262 1 96.81 209 GLN A N 1
ATOM 1591 C CA . GLN A 1 209 ? -21.172 -24.25 -1.406 1 96.81 209 GLN A CA 1
ATOM 1592 C C . GLN A 1 209 ? -20.609 -22.969 -0.779 1 96.81 209 GLN A C 1
ATOM 1594 O O . GLN A 1 209 ? -21.297 -21.953 -0.71 1 96.81 209 GLN A O 1
ATOM 1599 N N . ALA A 1 210 ? -19.359 -23.031 -0.338 1 97.44 210 ALA A N 1
ATOM 1600 C CA . ALA A 1 210 ? -18.703 -21.859 0.254 1 97.44 210 ALA A CA 1
ATOM 1601 C C . ALA A 1 210 ? -18.562 -20.734 -0.765 1 97.44 210 ALA A C 1
ATOM 1603 O O . ALA A 1 210 ? -18.781 -19.562 -0.442 1 97.44 210 ALA A O 1
ATOM 1604 N N . ALA A 1 211 ? -18.188 -21.109 -1.968 1 97.69 211 ALA A N 1
ATOM 1605 C CA . ALA A 1 211 ? -18.016 -20.094 -3.014 1 97.69 211 ALA A CA 1
ATOM 1606 C C . ALA A 1 211 ? -19.344 -19.406 -3.316 1 97.69 211 ALA A C 1
ATOM 1608 O O . ALA A 1 211 ? -19.391 -18.188 -3.535 1 97.69 211 ALA A O 1
ATOM 1609 N N . ARG A 1 212 ? -20.422 -20.172 -3.348 1 97.06 212 ARG A N 1
ATOM 1610 C CA . ARG A 1 212 ? -21.75 -19.609 -3.562 1 97.06 212 ARG A CA 1
ATOM 1611 C C . ARG A 1 212 ? -22.125 -18.656 -2.441 1 97.06 212 ARG A C 1
ATOM 1613 O O . ARG A 1 212 ? -22.641 -17.562 -2.699 1 97.06 212 ARG A O 1
ATOM 1620 N N . HIS A 1 213 ? -21.844 -19.031 -1.224 1 97.5 213 HIS A N 1
ATOM 1621 C CA . HIS A 1 213 ? -22.156 -18.188 -0.074 1 97.5 213 HIS A CA 1
ATOM 1622 C C . HIS A 1 213 ? -21.359 -16.891 -0.121 1 97.5 213 HIS A C 1
ATOM 1624 O O . HIS A 1 213 ? -21.891 -15.82 0.17 1 97.5 213 HIS A O 1
ATOM 1630 N N . VAL A 1 214 ? -20.109 -16.969 -0.484 1 97.75 214 VAL A N 1
ATOM 1631 C CA . VAL A 1 214 ? -19.234 -15.805 -0.549 1 97.75 214 VAL A CA 1
ATOM 1632 C C . VAL A 1 214 ? -19.766 -14.828 -1.596 1 97.75 214 VAL A C 1
ATOM 1634 O O . VAL A 1 214 ? -19.875 -13.625 -1.334 1 97.75 214 VAL A O 1
ATOM 1637 N N . LEU A 1 215 ? -20.125 -15.344 -2.797 1 98 215 LEU A N 1
ATOM 1638 C CA . LEU A 1 215 ? -20.625 -14.461 -3.838 1 98 215 LEU A CA 1
ATOM 1639 C C . LEU A 1 215 ? -21.953 -13.828 -3.412 1 98 215 LEU A C 1
ATOM 1641 O O . LEU A 1 215 ? -22.188 -12.648 -3.662 1 98 215 LEU A O 1
ATOM 1645 N N . ALA A 1 216 ? -22.766 -14.617 -2.785 1 97.56 216 ALA A N 1
ATOM 1646 C CA . ALA A 1 216 ? -24.047 -14.102 -2.305 1 97.56 216 ALA A CA 1
ATOM 1647 C C . ALA A 1 216 ? -23.844 -12.938 -1.343 1 97.56 216 ALA A C 1
ATOM 1649 O O . ALA A 1 216 ? -24.469 -11.883 -1.485 1 97.56 216 ALA A O 1
ATOM 1650 N N . LEU A 1 217 ? -22.906 -13.07 -0.399 1 96.5 217 LEU A N 1
ATOM 1651 C CA . LEU A 1 217 ? -22.609 -12.023 0.569 1 96.5 217 LEU A CA 1
ATOM 1652 C C . LEU A 1 217 ? -22.062 -10.781 -0.126 1 96.5 217 LEU A C 1
ATOM 1654 O O . LEU A 1 217 ? -22.453 -9.656 0.194 1 96.5 217 LEU A O 1
ATOM 1658 N N . GLN A 1 218 ? -21.203 -10.992 -1.12 1 96.94 218 GLN A N 1
ATOM 1659 C CA . GLN A 1 218 ? -20.547 -9.875 -1.804 1 96.94 218 GLN A CA 1
ATOM 1660 C C . GLN A 1 218 ? -21.547 -9.086 -2.641 1 96.94 218 GLN A C 1
ATOM 1662 O O . GLN A 1 218 ? -21.359 -7.895 -2.885 1 96.94 218 GLN A O 1
ATOM 1667 N N . THR A 1 219 ? -22.641 -9.734 -3.064 1 96.69 219 THR A N 1
ATOM 1668 C CA . THR A 1 219 ? -23.594 -9.086 -3.957 1 96.69 219 THR A CA 1
ATOM 1669 C C . THR A 1 219 ? -24.844 -8.68 -3.197 1 96.69 219 THR A C 1
ATOM 1671 O O . THR A 1 219 ? -25.75 -8.055 -3.766 1 96.69 219 THR A O 1
ATOM 1674 N N . GLY A 1 220 ? -24.984 -9.078 -1.964 1 94.88 220 GLY A N 1
ATOM 1675 C CA . GLY A 1 220 ? -26.125 -8.68 -1.144 1 94.88 220 GLY A CA 1
ATOM 1676 C C . GLY A 1 220 ? -27.312 -9.617 -1.274 1 94.88 220 GLY A C 1
ATOM 1677 O O . GLY A 1 220 ? -28.422 -9.281 -0.842 1 94.88 220 GLY A O 1
ATOM 1678 N N . TYR A 1 221 ? -27.094 -10.742 -1.94 1 93.25 221 TYR A N 1
ATOM 1679 C CA . TYR A 1 221 ? -28.109 -11.773 -1.993 1 93.25 221 TYR A CA 1
ATOM 1680 C C . TYR A 1 221 ? -28.078 -12.648 -0.744 1 93.25 221 TYR A C 1
ATOM 1682 O O . TYR A 1 221 ? -27.062 -12.695 -0.044 1 93.25 221 TYR A O 1
ATOM 1690 N N . THR A 1 222 ? -29.266 -13.297 -0.506 1 94 222 THR A N 1
ATOM 1691 C CA . THR A 1 222 ? -29.188 -14.5 0.316 1 94 222 THR A CA 1
ATOM 1692 C C . THR A 1 222 ? -28.703 -15.688 -0.508 1 94 222 THR A C 1
ATOM 1694 O O . THR A 1 222 ? -28.859 -15.703 -1.731 1 94 222 THR A O 1
ATOM 1697 N N . THR A 1 223 ? -28.062 -16.562 0.169 1 93.38 223 THR A N 1
ATOM 1698 C CA . THR A 1 223 ? -27.516 -17.719 -0.54 1 93.38 223 THR A CA 1
ATOM 1699 C C . THR A 1 223 ? -28.609 -18.422 -1.335 1 93.38 223 THR A C 1
ATOM 1701 O O . THR A 1 223 ? -28.391 -18.844 -2.477 1 93.38 223 THR A O 1
ATOM 1704 N N . ALA A 1 224 ? -29.781 -18.5 -0.831 1 92.25 224 ALA A N 1
ATOM 1705 C CA . ALA A 1 224 ? -30.906 -19.188 -1.471 1 92.25 224 ALA A CA 1
ATOM 1706 C C . ALA A 1 224 ? -31.422 -18.406 -2.668 1 92.25 224 ALA A C 1
ATOM 1708 O O . ALA A 1 224 ? -31.891 -18.984 -3.65 1 92.25 224 ALA A O 1
ATOM 1709 N N . ALA A 1 225 ? -31.266 -17.188 -2.643 1 92.62 225 ALA A N 1
ATOM 1710 C CA . ALA A 1 225 ? -31.844 -16.312 -3.658 1 92.62 225 ALA A CA 1
ATOM 1711 C C . ALA A 1 225 ? -30.828 -15.977 -4.75 1 92.62 225 ALA A C 1
ATOM 1713 O O . ALA A 1 225 ? -31.156 -15.289 -5.723 1 92.62 225 ALA A O 1
ATOM 1714 N N . LEU A 1 226 ? -29.609 -16.438 -4.578 1 94.88 226 LEU A N 1
ATOM 1715 C CA . LEU A 1 226 ? -28.609 -16.141 -5.598 1 94.88 226 LEU A CA 1
ATOM 1716 C C . LEU A 1 226 ? -28.953 -16.844 -6.914 1 94.88 226 LEU A C 1
ATOM 1718 O O . LEU A 1 226 ? -29.125 -18.062 -6.949 1 94.88 226 LEU A O 1
ATOM 1722 N N . PRO A 1 227 ? -29.094 -16.062 -7.973 1 93.94 227 PRO A N 1
ATOM 1723 C CA . PRO A 1 227 ? -29.422 -16.672 -9.266 1 93.94 227 PRO A CA 1
ATOM 1724 C C . PRO A 1 227 ? -28.312 -17.594 -9.781 1 93.94 227 PRO A C 1
ATOM 1726 O O . PRO A 1 227 ? -27.188 -17.547 -9.273 1 93.94 227 PRO A O 1
ATOM 1729 N N . VAL A 1 228 ? -28.75 -18.344 -10.719 1 93.56 228 VAL A N 1
ATOM 1730 C CA . VAL A 1 228 ? -27.766 -19.188 -11.398 1 93.56 228 VAL A CA 1
ATOM 1731 C C . VAL A 1 228 ? -26.828 -18.328 -12.234 1 93.56 228 VAL A C 1
ATOM 1733 O O . VAL A 1 228 ? -27.25 -17.328 -12.82 1 93.56 228 VAL A O 1
ATOM 1736 N N . LEU A 1 229 ? -25.531 -18.75 -12.227 1 94.75 229 LEU A N 1
ATOM 1737 C CA . LEU A 1 229 ? -24.578 -17.984 -13.008 1 94.75 229 LEU A CA 1
ATOM 1738 C C . LEU A 1 229 ? -24.812 -18.172 -14.5 1 94.75 229 LEU A C 1
ATOM 1740 O O . LEU A 1 229 ? -25.125 -19.281 -14.953 1 94.75 229 LEU A O 1
ATOM 1744 N N . ALA A 1 230 ? -24.672 -17.062 -15.234 1 91.94 230 ALA A N 1
ATOM 1745 C CA . ALA A 1 230 ? -24.656 -17.172 -16.688 1 91.94 230 ALA A CA 1
ATOM 1746 C C . ALA A 1 230 ? -23.516 -18.062 -17.156 1 91.94 230 ALA A C 1
ATOM 1748 O O . ALA A 1 230 ? -22.453 -18.094 -16.531 1 91.94 230 ALA A O 1
ATOM 1749 N N . ARG A 1 231 ? -23.781 -18.766 -18.188 1 88.25 231 ARG A N 1
ATOM 1750 C CA . ARG A 1 231 ? -22.734 -19.609 -18.75 1 88.25 231 ARG A CA 1
ATOM 1751 C C . ARG A 1 231 ? -21.516 -18.781 -19.156 1 88.25 231 ARG A C 1
ATOM 1753 O O . ARG A 1 231 ? -21.656 -17.75 -19.828 1 88.25 231 ARG A O 1
ATOM 1760 N N . VAL A 1 232 ? -20.406 -19.234 -18.703 1 89.5 232 VAL A N 1
ATOM 1761 C CA . VAL A 1 232 ? -19.172 -18.516 -19.031 1 89.5 232 VAL A CA 1
ATOM 1762 C C . VAL A 1 232 ? -18.75 -18.859 -20.453 1 89.5 232 VAL A C 1
ATOM 1764 O O . VAL A 1 232 ? -18.359 -20 -20.734 1 89.5 232 VAL A O 1
ATOM 1767 N N . ALA A 1 233 ? -18.859 -17.891 -21.297 1 85.5 233 ALA A N 1
ATOM 1768 C CA . ALA A 1 233 ? -18.547 -18.125 -22.703 1 85.5 233 ALA A CA 1
ATOM 1769 C C . ALA A 1 233 ? -17.047 -17.969 -22.953 1 85.5 233 ALA A C 1
ATOM 1771 O O . ALA A 1 233 ? -16.359 -17.234 -22.234 1 85.5 233 ALA A O 1
ATOM 1772 N N . VAL A 1 234 ? -16.531 -18.672 -23.906 1 89.75 234 VAL A N 1
ATOM 1773 C CA . VAL A 1 234 ? -15.156 -18.5 -24.375 1 89.75 234 VAL A CA 1
ATOM 1774 C C . VAL A 1 234 ? -14.969 -17.094 -24.922 1 89.75 234 VAL A C 1
ATOM 1776 O O . VAL A 1 234 ? -15.836 -16.578 -25.641 1 89.75 234 VAL A O 1
ATOM 1779 N N . PRO A 1 235 ? -13.867 -16.547 -24.516 1 89.44 235 PRO A N 1
ATOM 1780 C CA . PRO A 1 235 ? -13.625 -15.219 -25.094 1 89.44 235 PRO A CA 1
ATOM 1781 C C . PRO A 1 235 ? -13.5 -15.25 -26.609 1 89.44 235 PRO A C 1
ATOM 1783 O O . PRO A 1 235 ? -12.82 -16.125 -27.156 1 89.44 235 PRO A O 1
ATOM 1786 N N . ARG A 1 236 ? -14.195 -14.32 -27.312 1 84.75 236 ARG A N 1
ATOM 1787 C CA . ARG A 1 236 ? -14.219 -14.312 -28.766 1 84.75 236 ARG A CA 1
ATOM 1788 C C . ARG A 1 236 ? -13.211 -13.305 -29.328 1 84.75 236 ARG A C 1
ATOM 1790 O O . ARG A 1 236 ? -12.828 -13.391 -30.5 1 84.75 236 ARG A O 1
ATOM 1797 N N . THR A 1 237 ? -12.766 -12.422 -28.516 1 86.06 237 THR A N 1
ATOM 1798 C CA . THR A 1 237 ? -11.867 -11.375 -28.984 1 86.06 237 THR A CA 1
ATOM 1799 C C . THR A 1 237 ? -10.438 -11.633 -28.516 1 86.06 237 THR A C 1
ATOM 1801 O O . THR A 1 237 ? -10.227 -12.25 -27.469 1 86.06 237 THR A O 1
ATOM 1804 N N . ALA A 1 238 ? -9.477 -11.141 -29.375 1 90.06 238 ALA A N 1
ATOM 1805 C CA . ALA A 1 238 ? -8.07 -11.234 -29 1 90.06 238 ALA A CA 1
ATOM 1806 C C . ALA A 1 238 ? -7.734 -10.266 -27.875 1 90.06 238 ALA A C 1
ATOM 1808 O O . ALA A 1 238 ? -8.477 -9.312 -27.625 1 90.06 238 ALA A O 1
ATOM 1809 N N . LEU A 1 239 ? -6.703 -10.633 -27.141 1 93.56 239 LEU A N 1
ATOM 1810 C CA . LEU A 1 239 ? -6.215 -9.727 -26.109 1 93.56 239 LEU A CA 1
ATOM 1811 C C . LEU A 1 239 ? -5.773 -8.398 -26.719 1 93.56 239 LEU A C 1
ATOM 1813 O O . LEU A 1 239 ? -5.141 -8.375 -27.781 1 93.56 239 LEU A O 1
ATOM 1817 N N . PRO A 1 240 ? -6.168 -7.336 -26.125 1 91.12 240 PRO A N 1
ATOM 1818 C CA . PRO A 1 240 ? -5.66 -6.055 -26.609 1 91.12 240 PRO A CA 1
ATOM 1819 C C . PRO A 1 240 ? -4.141 -5.953 -26.531 1 91.12 240 PRO A C 1
ATOM 1821 O O . PRO A 1 240 ? -3.514 -6.621 -25.703 1 91.12 240 PRO A O 1
ATOM 1824 N N . GLY A 1 241 ? -3.594 -5.137 -27.391 1 92.12 241 GLY A N 1
ATOM 1825 C CA . GLY A 1 241 ? -2.154 -4.93 -27.359 1 92.12 241 GLY A CA 1
ATOM 1826 C C . GLY A 1 241 ? -1.661 -4.316 -26.062 1 92.12 241 GLY A C 1
ATOM 1827 O O . GLY A 1 241 ? -2.412 -3.627 -25.375 1 92.12 241 GLY A O 1
ATOM 1828 N N . THR A 1 242 ? -0.406 -4.566 -25.766 1 92.06 242 THR A N 1
ATOM 1829 C CA . THR A 1 242 ? 0.192 -4.074 -24.531 1 92.06 242 THR A CA 1
ATOM 1830 C C . THR A 1 242 ? 0.188 -2.547 -24.5 1 92.06 242 THR A C 1
ATOM 1832 O O . THR A 1 242 ? -0.054 -1.941 -23.453 1 92.06 242 THR A O 1
ATOM 1835 N N . ASN A 1 243 ? 0.43 -1.943 -25.609 1 92.12 243 ASN A N 1
ATOM 1836 C CA . ASN A 1 243 ? 0.465 -0.487 -25.672 1 92.12 243 ASN A CA 1
ATOM 1837 C C . ASN A 1 243 ? -0.91 0.12 -25.406 1 92.12 243 ASN A C 1
ATOM 1839 O O . ASN A 1 243 ? -1.022 1.138 -24.719 1 92.12 243 ASN A O 1
ATOM 1843 N N . THR A 1 244 ? -1.883 -0.497 -25.953 1 93.44 244 THR A N 1
ATOM 1844 C CA . THR A 1 244 ? -3.248 -0.03 -25.75 1 93.44 244 THR A CA 1
ATOM 1845 C C . THR A 1 244 ? -3.623 -0.106 -24.266 1 93.44 244 THR A C 1
ATOM 1847 O O . THR A 1 244 ? -4.199 0.835 -23.719 1 93.44 244 THR A O 1
ATOM 1850 N N . LEU A 1 245 ? -3.25 -1.187 -23.656 1 94.75 245 LEU A N 1
ATOM 1851 C CA . LEU A 1 245 ? -3.553 -1.371 -22.234 1 94.75 245 LEU A CA 1
ATOM 1852 C C . LEU A 1 245 ? -2.807 -0.353 -21.391 1 94.75 245 LEU A C 1
ATOM 1854 O O . LEU A 1 245 ? -3.359 0.181 -20.422 1 94.75 245 LEU A O 1
ATOM 1858 N N . ARG A 1 246 ? -1.568 -0.098 -21.766 1 94.44 246 ARG A N 1
ATOM 1859 C CA . ARG A 1 246 ? -0.769 0.886 -21.047 1 94.44 246 ARG A CA 1
ATOM 1860 C C . ARG A 1 246 ? -1.386 2.277 -21.141 1 94.44 246 ARG A C 1
ATOM 1862 O O . ARG A 1 246 ? -1.481 2.996 -20.156 1 94.44 246 ARG A O 1
ATOM 1869 N N . GLN A 1 247 ? -1.815 2.639 -22.312 1 94.62 247 GLN A N 1
ATOM 1870 C CA . GLN A 1 247 ? -2.432 3.943 -22.531 1 94.62 247 GLN A CA 1
ATOM 1871 C C . GLN A 1 247 ? -3.748 4.062 -21.766 1 94.62 247 GLN A C 1
ATOM 1873 O O . GLN A 1 247 ? -4.031 5.098 -21.156 1 94.62 247 GLN A O 1
ATOM 1878 N N . GLN A 1 248 ? -4.441 3.016 -21.781 1 94.38 248 GLN A N 1
ATOM 1879 C CA . GLN A 1 248 ? -5.703 2.992 -21.062 1 94.38 248 GLN A CA 1
ATOM 1880 C C . GLN A 1 248 ? -5.469 3.152 -19.562 1 94.38 248 GLN A C 1
ATOM 1882 O O . GLN A 1 248 ? -6.199 3.889 -18.891 1 94.38 248 GLN A O 1
ATOM 1887 N N . ALA A 1 249 ? -4.504 2.453 -19.031 1 95.81 249 ALA A N 1
ATOM 1888 C CA . ALA A 1 249 ? -4.18 2.559 -17.609 1 95.81 249 ALA A CA 1
ATOM 1889 C C . ALA A 1 249 ? -3.746 3.977 -17.25 1 95.81 249 ALA A C 1
ATOM 1891 O O . ALA A 1 249 ? -4.156 4.516 -16.219 1 95.81 249 ALA A O 1
ATOM 1892 N N . ASP A 1 250 ? -2.957 4.582 -18.156 1 94.62 250 ASP A N 1
ATOM 1893 C CA . ASP A 1 250 ? -2.471 5.934 -17.906 1 94.62 250 ASP A CA 1
ATOM 1894 C C . ASP A 1 250 ? -3.625 6.934 -17.875 1 94.62 250 ASP A C 1
ATOM 1896 O O . ASP A 1 250 ? -3.584 7.91 -17.125 1 94.62 250 ASP A O 1
ATOM 1900 N N . GLN A 1 251 ? -4.684 6.613 -18.562 1 93.12 251 GLN A N 1
ATOM 1901 C CA . GLN A 1 251 ? -5.789 7.555 -18.688 1 93.12 251 GLN A CA 1
ATOM 1902 C C . GLN A 1 251 ? -6.879 7.273 -17.656 1 93.12 251 GLN A C 1
ATOM 1904 O O . GLN A 1 251 ? -7.508 8.203 -17.141 1 93.12 251 GLN A O 1
ATOM 1909 N N . SER A 1 252 ? -7.023 6.035 -17.312 1 92.69 252 SER A N 1
ATOM 1910 C CA . SER A 1 252 ? -8.266 5.684 -16.625 1 92.69 252 SER A CA 1
ATOM 1911 C C . SER A 1 252 ? -7.992 5.234 -15.188 1 92.69 252 SER A C 1
ATOM 1913 O O . SER A 1 252 ? -8.914 5.141 -14.375 1 92.69 252 SER A O 1
ATOM 1915 N N . GLN A 1 253 ? -6.766 4.957 -14.812 1 95.31 253 GLN A N 1
ATOM 1916 C CA . GLN A 1 253 ? -6.469 4.422 -13.492 1 95.31 253 GLN A CA 1
ATOM 1917 C C . GLN A 1 253 ? -6.695 5.477 -12.414 1 95.31 253 GLN A C 1
ATOM 1919 O O . GLN A 1 253 ? -5.965 6.469 -12.344 1 95.31 253 GLN A O 1
ATOM 1924 N N . PRO A 1 254 ? -7.664 5.246 -11.484 1 96.56 254 PRO A N 1
ATOM 1925 C CA . PRO A 1 254 ? -7.965 6.227 -10.438 1 96.56 254 PRO A CA 1
ATOM 1926 C C . PRO A 1 254 ? -6.781 6.477 -9.508 1 96.56 254 PRO A C 1
ATOM 1928 O O . PRO A 1 254 ? -6.645 7.574 -8.961 1 96.56 254 PRO A O 1
ATOM 1931 N N . LEU A 1 255 ? -5.902 5.508 -9.367 1 96.88 255 LEU A N 1
ATOM 1932 C CA . LEU A 1 255 ? -4.738 5.664 -8.508 1 96.88 255 LEU A CA 1
ATOM 1933 C C . LEU A 1 255 ? -3.836 6.789 -9.008 1 96.88 255 LEU A C 1
ATOM 1935 O O . LEU A 1 255 ? -3.279 7.543 -8.203 1 96.88 255 LEU A O 1
ATOM 1939 N N . LEU A 1 256 ? -3.723 6.895 -10.336 1 97.38 256 LEU A N 1
ATOM 1940 C CA . LEU A 1 256 ? -2.896 7.949 -10.914 1 97.38 256 LEU A CA 1
ATOM 1941 C C . LEU A 1 256 ? -3.561 9.312 -10.75 1 97.38 256 LEU A C 1
ATOM 1943 O O . LEU A 1 256 ? -2.877 10.328 -10.57 1 97.38 256 LEU A O 1
ATOM 1947 N N . ARG A 1 257 ? -4.887 9.352 -10.703 1 97 257 ARG A N 1
ATOM 1948 C CA . ARG A 1 257 ? -5.609 10.594 -10.492 1 97 257 ARG A CA 1
ATOM 1949 C C . ARG A 1 257 ? -5.492 11.055 -9.039 1 97 257 ARG A C 1
ATOM 1951 O O . ARG A 1 257 ? -5.379 12.258 -8.773 1 97 257 ARG A O 1
ATOM 1958 N N . VAL A 1 258 ? -5.551 10.109 -8.148 1 97.38 258 VAL A N 1
ATOM 1959 C CA . VAL A 1 258 ? -5.324 10.422 -6.742 1 97.38 258 VAL A CA 1
ATOM 1960 C C . VAL A 1 258 ? -3.934 11.031 -6.566 1 97.38 258 VAL A C 1
ATOM 1962 O O . VAL A 1 258 ? -3.771 12.031 -5.867 1 97.38 258 VAL A O 1
ATOM 1965 N N . ALA A 1 259 ? -2.912 10.422 -7.25 1 97.69 259 ALA A N 1
ATOM 1966 C CA . ALA A 1 259 ? -1.546 10.938 -7.172 1 97.69 259 ALA A CA 1
ATOM 1967 C C . ALA A 1 259 ? -1.464 12.359 -7.723 1 97.69 259 ALA A C 1
ATOM 1969 O O . ALA A 1 259 ? -0.755 13.203 -7.172 1 97.69 259 ALA A O 1
ATOM 1970 N N . ASP A 1 260 ? -2.223 12.68 -8.812 1 97.88 260 ASP A N 1
ATOM 1971 C CA . ASP A 1 260 ? -2.283 14.039 -9.352 1 97.88 260 ASP A CA 1
ATOM 1972 C C . ASP A 1 260 ? -2.859 15.008 -8.328 1 97.88 260 ASP A C 1
ATOM 1974 O O . ASP A 1 260 ? -2.346 16.125 -8.156 1 97.88 260 ASP A O 1
ATOM 1978 N N . GLY A 1 261 ? -3.936 14.523 -7.656 1 97.62 261 GLY A N 1
ATOM 1979 C CA . GLY A 1 261 ? -4.527 15.344 -6.613 1 97.62 261 GLY A CA 1
ATOM 1980 C C . GLY A 1 261 ? -3.586 15.602 -5.453 1 97.62 261 GLY A C 1
ATOM 1981 O O . GLY A 1 261 ? -3.564 16.703 -4.895 1 97.62 261 GLY A O 1
ATOM 1982 N N . GLU A 1 262 ? -2.766 14.625 -5.125 1 97.75 262 GLU A N 1
ATOM 1983 C CA . GLU A 1 262 ? -1.803 14.766 -4.035 1 97.75 262 GLU A CA 1
ATOM 1984 C C . GLU A 1 262 ? -0.71 15.766 -4.395 1 97.75 262 GLU A C 1
ATOM 1986 O O . GLU A 1 262 ? -0.243 16.516 -3.539 1 97.75 262 GLU A O 1
ATOM 1991 N N . ILE A 1 263 ? -0.263 15.773 -5.68 1 98.38 263 ILE A N 1
ATOM 1992 C CA . ILE A 1 263 ? 0.711 16.75 -6.141 1 98.38 263 ILE A CA 1
ATOM 1993 C C . ILE A 1 263 ? 0.118 18.156 -6.039 1 98.38 263 ILE A C 1
ATOM 1995 O O . ILE A 1 263 ? 0.777 19.078 -5.559 1 98.38 263 ILE A O 1
ATOM 1999 N N . GLN A 1 264 ? -1.188 18.328 -6.414 1 98.19 264 GLN A N 1
ATOM 2000 C CA . GLN A 1 264 ? -1.854 19.625 -6.328 1 98.19 264 GLN A CA 1
ATOM 2001 C C . GLN A 1 264 ? -2.002 20.062 -4.875 1 98.19 264 GLN A C 1
ATOM 2003 O O . GLN A 1 264 ? -1.855 21.25 -4.566 1 98.19 264 GLN A O 1
ATOM 2008 N N . SER A 1 265 ? -2.307 19.109 -4.004 1 98 265 SER A N 1
ATOM 2009 C CA . SER A 1 265 ? -2.389 19.422 -2.582 1 98 265 SER A CA 1
ATOM 2010 C C . SER A 1 265 ? -1.042 19.891 -2.039 1 98 265 SER A C 1
ATOM 2012 O O . SER A 1 265 ? -0.973 20.844 -1.275 1 98 265 SER A O 1
ATOM 2014 N N . ALA A 1 266 ? 0.038 19.203 -2.465 1 98.12 266 ALA A N 1
ATOM 2015 C CA . ALA A 1 266 ? 1.378 19.609 -2.049 1 98.12 266 ALA A CA 1
ATOM 2016 C C . ALA A 1 266 ? 1.717 21 -2.576 1 98.12 266 ALA A C 1
ATOM 2018 O O . ALA A 1 266 ? 2.371 21.797 -1.889 1 98.12 266 ALA A O 1
ATOM 2019 N N . ARG A 1 267 ? 1.238 21.344 -3.768 1 98.44 267 ARG A N 1
ATOM 2020 C CA . ARG A 1 267 ? 1.445 22.672 -4.336 1 98.44 267 ARG A CA 1
ATOM 2021 C C . ARG A 1 267 ? 0.687 23.734 -3.543 1 98.44 267 ARG A C 1
ATOM 2023 O O . ARG A 1 267 ? 1.195 24.828 -3.322 1 98.44 267 ARG A O 1
ATOM 2030 N N . SER A 1 268 ? -0.526 23.344 -3.125 1 97.81 268 SER A N 1
ATOM 2031 C CA . SER A 1 268 ? -1.285 24.266 -2.291 1 97.81 268 SER A CA 1
ATOM 2032 C C . SER A 1 268 ? -0.584 24.516 -0.959 1 97.81 268 SER A C 1
ATOM 2034 O O . SER A 1 268 ? -0.584 25.625 -0.449 1 97.81 268 SER A O 1
ATOM 2036 N N . LEU A 1 269 ? 0.031 23.531 -0.407 1 97.75 269 LEU A N 1
ATOM 2037 C CA . LEU A 1 269 ? 0.777 23.688 0.837 1 97.75 269 LEU A CA 1
ATOM 2038 C C . LEU A 1 269 ? 2.035 24.516 0.619 1 97.75 269 LEU A C 1
ATOM 2040 O O . LEU A 1 269 ? 2.445 25.281 1.504 1 97.75 269 LEU A O 1
ATOM 2044 N N . LEU A 1 270 ? 2.697 24.375 -0.599 1 98.31 270 LEU A N 1
ATOM 2045 C CA . LEU A 1 270 ? 3.812 25.25 -0.963 1 98.31 270 LEU A CA 1
ATOM 2046 C C . LEU A 1 270 ? 3.373 26.703 -1.014 1 98.31 270 LEU A C 1
ATOM 2048 O O . LEU A 1 270 ? 4.051 27.578 -0.471 1 98.31 270 LEU A O 1
ATOM 2052 N N . HIS A 1 271 ? 2.178 26.953 -1.555 1 97.94 271 HIS A N 1
ATOM 2053 C CA . HIS A 1 271 ? 1.646 28.312 -1.604 1 97.94 271 HIS A CA 1
ATOM 2054 C C . HIS A 1 271 ? 1.338 28.844 -0.206 1 97.94 271 HIS A C 1
ATOM 2056 O O . HIS A 1 271 ? 1.535 30.031 0.076 1 97.94 271 HIS A O 1
ATOM 2062 N N . TYR A 1 272 ? 0.901 27.953 0.648 1 97.56 272 TYR A N 1
ATOM 2063 C CA . TYR A 1 272 ? 0.648 28.328 2.037 1 97.56 272 TYR A CA 1
ATOM 2064 C C . TYR A 1 272 ? 1.926 28.797 2.717 1 97.56 272 TYR A C 1
ATOM 2066 O O . TYR A 1 272 ? 1.919 29.812 3.422 1 97.56 272 TYR A O 1
ATOM 2074 N N . GLN A 1 273 ? 2.977 28.047 2.455 1 97.5 273 GLN A N 1
ATOM 2075 C CA . GLN A 1 273 ? 4.254 28.406 3.057 1 97.5 273 GLN A CA 1
ATOM 2076 C C . GLN A 1 273 ? 4.805 29.688 2.441 1 97.5 273 GLN A C 1
ATOM 2078 O O . GLN A 1 273 ? 5.379 30.531 3.143 1 97.5 273 GLN A O 1
ATOM 2083 N N . GLN A 1 274 ? 4.621 29.922 1.165 1 97.56 274 GLN A N 1
ATOM 2084 C CA . GLN A 1 274 ? 5.07 31.141 0.492 1 97.56 274 GLN A CA 1
ATOM 2085 C C . GLN A 1 274 ? 4.273 32.344 0.961 1 97.56 274 GLN A C 1
ATOM 2087 O O . GLN A 1 274 ? 4.832 33.438 1.128 1 97.56 274 GLN A O 1
ATOM 2092 N N . ALA A 1 275 ? 3.016 32.062 1.199 1 97.06 275 ALA A N 1
ATOM 2093 C CA . ALA A 1 275 ? 2.119 33.125 1.612 1 97.06 275 ALA A CA 1
ATOM 2094 C C . ALA A 1 275 ? 2.426 33.594 3.037 1 97.06 275 ALA A C 1
ATOM 2096 O O . ALA A 1 275 ? 2.021 34.656 3.449 1 97.06 275 ALA A O 1
ATOM 2097 N N . ALA A 1 276 ? 3.16 32.781 3.764 1 94.75 276 ALA A N 1
ATOM 2098 C CA . ALA A 1 276 ? 3.48 33.094 5.152 1 94.75 276 ALA A CA 1
ATOM 2099 C C . ALA A 1 276 ? 4.398 34.312 5.238 1 94.75 276 ALA A C 1
ATOM 2101 O O . ALA A 1 276 ? 4.516 34.938 6.293 1 94.75 276 ALA A O 1
ATOM 2102 N N . GLN A 1 277 ? 5.02 34.75 4.094 1 94.25 277 GLN A N 1
ATOM 2103 C CA . GLN A 1 277 ? 5.918 35.906 4.055 1 94.25 277 GLN A CA 1
ATOM 2104 C C . GLN A 1 277 ? 5.164 37.188 3.678 1 94.25 277 GLN A C 1
ATOM 2106 O O . GLN A 1 277 ? 5.703 38.281 3.791 1 94.25 277 GLN A O 1
ATOM 2111 N N . LEU A 1 278 ? 3.943 37.062 3.322 1 95.94 278 LEU A N 1
ATOM 2112 C CA . LEU A 1 278 ? 3.145 38.188 2.875 1 95.94 278 LEU A CA 1
ATOM 2113 C C . LEU A 1 278 ? 2.383 38.812 4.039 1 95.94 278 LEU A C 1
ATOM 2115 O O . LEU A 1 278 ? 2.176 38.156 5.066 1 95.94 278 LEU A O 1
ATOM 2119 N N . PRO A 1 279 ? 2.018 40.094 3.943 1 95.62 279 PRO A N 1
ATOM 2120 C CA . PRO A 1 279 ? 1.268 40.75 5.027 1 95.62 279 PRO A CA 1
ATOM 2121 C C . PRO A 1 279 ? -0.15 40.188 5.168 1 95.62 279 PRO A C 1
ATOM 2123 O O . PRO A 1 279 ? -0.725 39.688 4.195 1 95.62 279 PRO A O 1
ATOM 2126 N N . ILE A 1 280 ? -0.638 40.219 6.316 1 96 280 ILE A N 1
ATOM 2127 C CA . ILE A 1 280 ? -2.039 39.938 6.605 1 96 280 ILE A CA 1
ATOM 2128 C C . ILE A 1 280 ? -2.758 41.25 6.996 1 96 280 ILE A C 1
ATOM 2130 O O . ILE A 1 280 ? -2.297 41.969 7.871 1 96 280 ILE A O 1
ATOM 2134 N N . ILE A 1 281 ? -3.777 41.594 6.289 1 96.69 281 ILE A N 1
ATOM 2135 C CA . ILE A 1 281 ? -4.57 42.781 6.57 1 96.69 281 ILE A CA 1
ATOM 2136 C C . ILE A 1 281 ? -5.973 42.375 7.012 1 96.69 281 ILE A C 1
ATOM 2138 O O . ILE A 1 281 ? -6.633 41.562 6.344 1 96.69 281 ILE A O 1
ATOM 2142 N N . ALA A 1 282 ? -6.355 42.844 8.102 1 96.31 282 ALA A N 1
ATOM 2143 C CA . ALA A 1 282 ? -7.688 42.562 8.625 1 96.31 282 ALA A CA 1
ATOM 2144 C C . ALA A 1 282 ? -8.352 43.844 9.156 1 96.31 282 ALA A C 1
ATOM 2146 O O . ALA A 1 282 ? -7.672 44.781 9.555 1 96.31 282 ALA A O 1
ATOM 2147 N N . ALA A 1 283 ? -9.625 43.844 9.078 1 96.62 283 ALA A N 1
ATOM 2148 C CA . ALA A 1 283 ? -10.438 44.938 9.648 1 96.62 283 ALA A CA 1
ATOM 2149 C C . ALA A 1 283 ? -11.406 44.375 10.695 1 96.62 283 ALA A C 1
ATOM 2151 O O . ALA A 1 283 ? -11.961 43.281 10.523 1 96.62 283 ALA A O 1
ATOM 2152 N N . THR A 1 284 ? -11.508 45.031 11.719 1 96 284 THR A N 1
ATOM 2153 C CA . THR A 1 284 ? -12.469 44.688 12.758 1 96 284 THR A CA 1
ATOM 2154 C C . THR A 1 284 ? -13.367 45.844 13.094 1 96 284 THR A C 1
ATOM 2156 O O . THR A 1 284 ? -12.891 46.969 13.32 1 96 284 THR A O 1
ATOM 2159 N N . GLY A 1 285 ? -14.586 45.719 13.07 1 94.44 285 GLY A N 1
ATOM 2160 C CA . GLY A 1 285 ? -15.57 46.656 13.562 1 94.44 285 GLY A CA 1
ATOM 2161 C C . GLY A 1 285 ? -16.266 46.188 14.836 1 94.44 285 GLY A C 1
ATOM 2162 O O . GLY A 1 285 ? -16.562 45 14.977 1 94.44 285 GLY A O 1
ATOM 2163 N N . ALA A 1 286 ? -16.312 47.094 15.742 1 94.69 286 ALA A N 1
ATOM 2164 C CA . ALA A 1 286 ? -17.016 46.781 16.984 1 94.69 286 ALA A CA 1
ATOM 2165 C C . ALA A 1 286 ? -18.109 47.781 17.281 1 94.69 286 ALA A C 1
ATOM 2167 O O . ALA A 1 286 ? -17.938 49 17.016 1 94.69 286 ALA A O 1
ATOM 2168 N N . TYR A 1 287 ? -19.25 47.375 17.703 1 93.75 287 TYR A N 1
ATOM 2169 C CA . TYR A 1 287 ? -20.359 48.219 18.125 1 93.75 287 TYR A CA 1
ATOM 2170 C C . TYR A 1 287 ? -20.906 47.75 19.484 1 93.75 287 TYR A C 1
ATOM 2172 O O . TYR A 1 287 ? -21.141 46.562 19.688 1 93.75 287 TYR A O 1
ATOM 2180 N N . GLY A 1 288 ? -20.969 48.656 20.344 1 92.62 288 GLY A N 1
ATOM 2181 C CA . GLY A 1 288 ? -21.5 48.312 21.656 1 92.62 288 GLY A CA 1
ATOM 2182 C C . GLY A 1 288 ? -21.047 49.25 22.75 1 92.62 288 GLY A C 1
ATOM 2183 O O . GLY A 1 288 ? -20.906 50.438 22.531 1 92.62 288 GLY A O 1
ATOM 2184 N N . VAL A 1 289 ? -20.859 48.625 23.953 1 89.12 289 VAL A N 1
ATOM 2185 C CA . VAL A 1 289 ? -20.5 49.438 25.125 1 89.12 289 VAL A CA 1
ATOM 2186 C C . VAL A 1 289 ? -19.094 49.062 25.578 1 89.12 289 VAL A C 1
ATOM 2188 O O . VAL A 1 289 ? -18.703 47.906 25.516 1 89.12 289 VAL A O 1
ATOM 2191 N N . ASP A 1 290 ? -18.312 50.031 25.906 1 89.12 290 ASP A N 1
ATOM 2192 C CA . ASP A 1 290 ? -17.031 49.938 26.594 1 89.12 290 ASP A CA 1
ATOM 2193 C C . ASP A 1 290 ? -16.859 51.094 27.578 1 89.12 290 ASP A C 1
ATOM 2195 O O . ASP A 1 290 ? -16.422 52.188 27.203 1 89.12 290 ASP A O 1
ATOM 2199 N N . THR A 1 291 ? -17.156 50.812 28.875 1 86.5 291 THR A N 1
ATOM 2200 C CA . THR A 1 291 ? -17.25 51.906 29.828 1 86.5 291 THR A CA 1
ATOM 2201 C C . THR A 1 291 ? -16.609 51.531 31.156 1 86.5 291 THR A C 1
ATOM 2203 O O . THR A 1 291 ? -16.422 50.344 31.453 1 86.5 291 THR A O 1
ATOM 2206 N N . SER A 1 292 ? -16.141 52.438 31.859 1 84.44 292 SER A N 1
ATOM 2207 C CA . SER A 1 292 ? -15.602 52.25 33.219 1 84.44 292 SER A CA 1
ATOM 2208 C C . SER A 1 292 ? -16.625 52.625 34.281 1 84.44 292 SER A C 1
ATOM 2210 O O . SER A 1 292 ? -16.312 52.625 35.469 1 84.44 292 SER A O 1
ATOM 2212 N N . THR A 1 293 ? -17.781 53.031 33.906 1 76.94 293 THR A N 1
ATOM 2213 C CA . THR A 1 293 ? -18.859 53.375 34.812 1 76.94 293 THR A CA 1
ATOM 2214 C C . THR A 1 293 ? -20.094 52.531 34.531 1 76.94 293 THR A C 1
ATOM 2216 O O . THR A 1 293 ? -20.094 51.688 33.625 1 76.94 293 THR A O 1
ATOM 2219 N N . LEU A 1 294 ? -21.109 52.562 35.469 1 66.12 294 LEU A N 1
ATOM 2220 C CA . LEU A 1 294 ? -22.359 51.812 35.281 1 66.12 294 LEU A CA 1
ATOM 2221 C C . LEU A 1 294 ? -22.953 52.125 33.906 1 66.12 294 LEU A C 1
ATOM 2223 O O . LEU A 1 294 ? -23.016 53.281 33.5 1 66.12 294 LEU A O 1
ATOM 2227 N N . PRO A 1 295 ? -23.141 51.031 33.125 1 61.38 295 PRO A N 1
ATOM 2228 C CA . PRO A 1 295 ? -23.656 51.219 31.766 1 61.38 295 PRO A CA 1
ATOM 2229 C C . PRO A 1 295 ? -24.938 52.031 31.734 1 61.38 295 PRO A C 1
ATOM 2231 O O . PRO A 1 295 ? -25.844 51.812 32.531 1 61.38 295 PRO A O 1
ATOM 2234 N N . GLN A 1 296 ? -24.938 53.25 31.422 1 60.38 296 GLN A N 1
ATOM 2235 C CA . GLN A 1 296 ? -26.156 53.969 31.094 1 60.38 296 GLN A CA 1
ATOM 2236 C C . GLN A 1 296 ? -26.469 53.906 29.594 1 60.38 296 GLN A C 1
ATOM 2238 O O . GLN A 1 296 ? -25.562 53.688 28.781 1 60.38 296 GLN A O 1
ATOM 2243 N N . SER A 1 297 ? -27.781 53.656 29.219 1 58.34 297 SER A N 1
ATOM 2244 C CA . SER A 1 297 ? -28.297 53.469 27.859 1 58.34 297 SER A CA 1
ATOM 2245 C C . SER A 1 297 ? -27.578 54.375 26.875 1 58.34 297 SER A C 1
ATOM 2247 O O . SER A 1 297 ? -27.391 54.031 25.703 1 58.34 297 SER A O 1
ATOM 2249 N N . GLN A 1 298 ? -27.016 55.5 27.25 1 64.81 298 GLN A N 1
ATOM 2250 C CA . GLN A 1 298 ? -26.453 56.5 26.359 1 64.81 298 GLN A CA 1
ATOM 2251 C C . GLN A 1 298 ? -24.969 56.25 26.109 1 64.81 298 GLN A C 1
ATOM 2253 O O . GLN A 1 298 ? -24.297 57.094 25.516 1 64.81 298 GLN A O 1
ATOM 2258 N N . ARG A 1 299 ? -24.5 54.875 26.156 1 77.81 299 ARG A N 1
ATOM 2259 C CA . ARG A 1 299 ? -23.047 54.75 26.078 1 77.81 299 ARG A CA 1
ATOM 2260 C C . ARG A 1 299 ? -22.641 53.812 24.953 1 77.81 299 ARG A C 1
ATOM 2262 O O . ARG A 1 299 ? -21.531 53.281 24.953 1 77.81 299 ARG A O 1
ATOM 2269 N N . LEU A 1 300 ? -23.625 53.625 23.984 1 86.56 300 LEU A N 1
ATOM 2270 C CA . LEU A 1 300 ? -23.281 52.812 22.828 1 86.56 300 LEU A CA 1
ATOM 2271 C C . LEU A 1 300 ? -22.344 53.594 21.891 1 86.56 300 LEU A C 1
ATOM 2273 O O . LEU A 1 300 ? -22.484 54.812 21.734 1 86.56 300 LEU A O 1
ATOM 2277 N N . GLY A 1 301 ? -21.391 52.906 21.297 1 89.75 301 GLY A N 1
ATOM 2278 C CA . GLY A 1 301 ? -20.469 53.469 20.344 1 89.75 301 GLY A CA 1
ATOM 2279 C C . GLY A 1 301 ? -19.906 52.469 19.359 1 89.75 301 GLY A C 1
ATOM 2280 O O . GLY A 1 301 ? -20.312 51.312 19.359 1 89.75 301 GLY A O 1
ATOM 2281 N N . TRP A 1 302 ? -19.172 52.969 18.375 1 93 302 TRP A N 1
ATOM 2282 C CA . TRP A 1 302 ? -18.531 52.125 17.406 1 93 302 TRP A CA 1
ATOM 2283 C C . TRP A 1 302 ? -17.031 52.375 17.344 1 93 302 TRP A C 1
ATOM 2285 O O . TRP A 1 302 ? -16.562 53.438 17.766 1 93 302 TRP A O 1
ATOM 2295 N N . GLN A 1 303 ? -16.328 51.375 17 1 93.62 303 GLN A N 1
ATOM 2296 C CA . GLN A 1 303 ? -14.883 51.438 16.781 1 93.62 303 GLN A CA 1
ATOM 2297 C C . GLN A 1 303 ? -14.477 50.594 15.57 1 93.62 303 GLN A C 1
ATOM 2299 O O . GLN A 1 303 ? -15.023 49.531 15.344 1 93.62 303 GLN A O 1
ATOM 2304 N N . ALA A 1 304 ? -13.617 51.188 14.711 1 95.06 304 ALA A N 1
ATOM 2305 C CA . ALA A 1 304 ? -13.055 50.469 13.555 1 95.06 304 ALA A CA 1
ATOM 2306 C C . ALA A 1 304 ? -11.539 50.312 13.695 1 95.06 304 ALA A C 1
ATOM 2308 O O . ALA A 1 304 ? -10.836 51.25 14.055 1 95.06 304 ALA A O 1
ATOM 2309 N N . ILE A 1 305 ? -11.148 49.125 13.523 1 94.75 305 ILE A N 1
ATOM 2310 C CA . ILE A 1 305 ? -9.727 48.844 13.633 1 94.75 305 ILE A CA 1
ATOM 2311 C C . ILE A 1 305 ? -9.219 48.219 12.32 1 94.75 305 ILE A C 1
ATOM 2313 O O . ILE A 1 305 ? -9.82 47.281 11.797 1 94.75 305 ILE A O 1
ATOM 2317 N N . LEU A 1 306 ? -8.203 48.781 11.719 1 95.75 306 LEU A N 1
ATOM 2318 C CA . LEU A 1 306 ? -7.469 48.219 10.594 1 95.75 306 LEU A CA 1
ATOM 2319 C C . LEU A 1 306 ? -6.066 47.781 11.016 1 95.75 306 LEU A C 1
ATOM 2321 O O . LEU A 1 306 ? -5.344 48.562 11.648 1 95.75 306 LEU A O 1
ATOM 2325 N N . SER A 1 307 ? -5.773 46.531 10.75 1 95.75 307 SER A N 1
ATOM 2326 C CA . SER A 1 307 ? -4.461 46.062 11.172 1 95.75 307 SER A CA 1
ATOM 2327 C C . SER A 1 307 ? -3.725 45.375 10.023 1 95.75 307 SER A C 1
ATOM 2329 O O . SER A 1 307 ? -4.344 44.688 9.195 1 95.75 307 SER A O 1
ATOM 2331 N N . LEU A 1 308 ? -2.441 45.594 9.867 1 96.06 308 LEU A N 1
ATOM 2332 C CA . LEU A 1 308 ? -1.52 44.938 8.938 1 96.06 308 LEU A CA 1
ATOM 2333 C C . LEU A 1 308 ? -0.326 44.344 9.68 1 96.06 308 LEU A C 1
ATOM 2335 O O . LEU A 1 308 ? 0.315 45.031 10.477 1 96.06 308 LEU A O 1
ATOM 2339 N N . GLN A 1 309 ? -0.138 43.094 9.477 1 95.75 309 GLN A N 1
ATOM 2340 C CA . GLN A 1 309 ? 1.004 42.406 10.055 1 95.75 309 GLN A CA 1
ATOM 2341 C C . GLN A 1 309 ? 1.8 41.656 8.984 1 95.75 309 GLN A C 1
ATOM 2343 O O . GLN A 1 309 ? 1.221 41.031 8.086 1 95.75 309 GLN A O 1
ATOM 2348 N N . MET A 1 310 ? 3.16 41.75 9.062 1 95.88 310 MET A N 1
ATOM 2349 C CA . MET A 1 310 ? 4.008 41.094 8.062 1 95.88 310 MET A CA 1
ATOM 2350 C C . MET A 1 310 ? 5.34 40.688 8.672 1 95.88 310 MET A C 1
ATOM 2352 O O . MET A 1 310 ? 6.035 41.5 9.273 1 95.88 310 MET A O 1
ATOM 2356 N N . PRO A 1 311 ? 5.68 39.469 8.578 1 94.38 311 PRO A N 1
ATOM 2357 C CA . PRO A 1 311 ? 7.035 39.094 8.984 1 94.38 311 PRO A CA 1
ATOM 2358 C C . PRO A 1 311 ? 8.109 39.688 8.07 1 94.38 311 PRO A C 1
ATOM 2360 O O . PRO A 1 311 ? 7.938 39.719 6.852 1 94.38 311 PRO A O 1
ATOM 2363 N N . ILE A 1 312 ? 9.148 40.156 8.656 1 94.62 312 ILE A N 1
ATOM 2364 C CA . ILE A 1 312 ? 10.195 40.812 7.891 1 94.62 312 ILE A CA 1
ATOM 2365 C C . ILE A 1 312 ? 11.438 39.938 7.82 1 94.62 312 ILE A C 1
ATOM 2367 O O . ILE A 1 312 ? 11.969 39.688 6.738 1 94.62 312 ILE A O 1
ATOM 2371 N N . PHE A 1 313 ? 11.875 39.531 8.953 1 94.5 313 PHE A N 1
ATOM 2372 C CA . PHE A 1 313 ? 13.117 38.75 9.023 1 94.5 313 PHE A CA 1
ATOM 2373 C C . PHE A 1 313 ? 13.039 37.688 10.117 1 94.5 313 PHE A C 1
ATOM 2375 O O . PHE A 1 313 ? 12.477 37.938 11.188 1 94.5 313 PHE A O 1
ATOM 2382 N N . GLY A 1 314 ? 13.508 36.438 9.805 1 93.56 314 GLY A N 1
ATOM 2383 C CA . GLY A 1 314 ? 13.453 35.344 10.758 1 93.56 314 GLY A CA 1
ATOM 2384 C C . GLY A 1 314 ? 14.555 34.312 10.562 1 93.56 314 GLY A C 1
ATOM 2385 O O . GLY A 1 314 ? 14.336 33.125 10.719 1 93.56 314 GLY A O 1
ATOM 2386 N N . PHE A 1 315 ? 15.75 34.812 10.133 1 94.62 315 PHE A N 1
ATOM 2387 C CA . PHE A 1 315 ? 16.953 34 9.992 1 94.62 315 PHE A CA 1
ATOM 2388 C C . PHE A 1 315 ? 16.703 32.781 9.141 1 94.62 315 PHE A C 1
ATOM 2390 O O . PHE A 1 315 ? 17.078 31.672 9.516 1 94.62 315 PHE A O 1
ATOM 2397 N N . GLY A 1 316 ? 15.93 32.844 8.141 1 94.62 316 GLY A N 1
ATOM 2398 C CA . GLY A 1 316 ? 15.75 31.828 7.133 1 94.62 316 GLY A CA 1
ATOM 2399 C C . GLY A 1 316 ? 14.602 30.891 7.441 1 94.62 316 GLY A C 1
ATOM 2400 O O . GLY A 1 316 ? 14.383 29.906 6.723 1 94.62 316 GLY A O 1
ATOM 2401 N N . ARG A 1 317 ? 13.812 31.078 8.477 1 94.88 317 ARG A N 1
ATOM 2402 C CA . ARG A 1 317 ? 12.703 30.234 8.883 1 94.88 317 ARG A CA 1
ATOM 2403 C C . ARG A 1 317 ? 11.719 30.016 7.738 1 94.88 317 ARG A C 1
ATOM 2405 O O . ARG A 1 317 ? 11.43 28.875 7.367 1 94.88 317 ARG A O 1
ATOM 2412 N N . ASN A 1 318 ? 11.297 31.094 7.148 1 95 318 ASN A N 1
ATOM 2413 C CA . ASN A 1 318 ? 10.312 31.016 6.074 1 95 318 ASN A CA 1
ATOM 2414 C C . ASN A 1 318 ? 10.922 30.438 4.797 1 95 318 ASN A C 1
ATOM 2416 O O . ASN A 1 318 ? 10.281 29.672 4.09 1 95 318 ASN A O 1
ATOM 2420 N N . ARG A 1 319 ? 12.133 30.828 4.562 1 96.44 319 ARG A N 1
ATOM 2421 C CA . ARG A 1 319 ? 12.828 30.297 3.398 1 96.44 319 ARG A CA 1
ATOM 2422 C C . ARG A 1 319 ? 12.977 28.781 3.5 1 96.44 319 ARG A C 1
ATOM 2424 O O . ARG A 1 319 ? 12.734 28.062 2.529 1 96.44 319 ARG A O 1
ATOM 2431 N N . ASP A 1 320 ? 13.344 28.328 4.664 1 97.38 320 ASP A N 1
ATOM 2432 C CA . ASP A 1 320 ? 13.539 26.891 4.875 1 97.38 320 ASP A CA 1
ATOM 2433 C C . ASP A 1 320 ? 12.211 26.141 4.82 1 97.38 320 ASP A C 1
ATOM 2435 O O . ASP A 1 320 ? 12.141 25.031 4.316 1 97.38 320 ASP A O 1
ATOM 2439 N N . ARG A 1 321 ? 11.156 26.719 5.324 1 97.31 321 ARG A N 1
ATOM 2440 C CA . ARG A 1 321 ? 9.836 26.094 5.246 1 97.31 321 ARG A CA 1
ATOM 2441 C C . ARG A 1 321 ? 9.359 26 3.801 1 97.31 321 ARG A C 1
ATOM 2443 O O . ARG A 1 321 ? 8.758 25 3.402 1 97.31 321 ARG A O 1
ATOM 2450 N N . VAL A 1 322 ? 9.609 27.062 3 1 98.12 322 VAL A N 1
ATOM 2451 C CA . VAL A 1 322 ? 9.273 27.047 1.58 1 98.12 322 VAL A CA 1
ATOM 2452 C C . VAL A 1 322 ? 10.094 25.969 0.868 1 98.12 322 VAL A C 1
ATOM 2454 O O . VAL A 1 322 ? 9.562 25.203 0.058 1 98.12 322 VAL A O 1
ATOM 2457 N N . ALA A 1 323 ? 11.375 25.922 1.2 1 98.31 323 ALA A N 1
ATOM 2458 C CA . ALA A 1 323 ? 12.234 24.906 0.604 1 98.31 323 ALA A CA 1
ATOM 2459 C C . ALA A 1 323 ? 11.734 23.5 0.935 1 98.31 323 ALA A C 1
ATOM 2461 O O . ALA A 1 323 ? 11.711 22.625 0.068 1 98.31 323 ALA A O 1
ATOM 2462 N N . ALA A 1 324 ? 11.32 23.25 2.197 1 98.19 324 ALA A N 1
ATOM 2463 C CA . ALA A 1 324 ? 10.773 21.953 2.611 1 98.19 324 ALA A CA 1
ATOM 2464 C C . ALA A 1 324 ? 9.523 21.609 1.813 1 98.19 324 ALA A C 1
ATOM 2466 O O . ALA A 1 324 ? 9.352 20.484 1.375 1 98.19 324 ALA A O 1
ATOM 2467 N N . ALA A 1 325 ? 8.695 22.625 1.632 1 98.44 325 ALA A N 1
ATOM 2468 C CA . ALA A 1 325 ? 7.461 22.391 0.885 1 98.44 325 ALA A CA 1
ATOM 2469 C C . ALA A 1 325 ? 7.758 22.078 -0.579 1 98.44 325 ALA A C 1
ATOM 2471 O O . ALA A 1 325 ? 7.059 21.266 -1.199 1 98.44 325 ALA A O 1
ATOM 2472 N N . GLN A 1 326 ? 8.75 22.797 -1.158 1 98.75 326 GLN A N 1
ATOM 2473 C CA . GLN A 1 326 ? 9.156 22.5 -2.529 1 98.75 326 GLN A CA 1
ATOM 2474 C C . GLN A 1 326 ? 9.641 21.062 -2.674 1 98.75 326 GLN A C 1
ATOM 2476 O O . GLN A 1 326 ? 9.289 20.375 -3.639 1 98.75 326 GLN A O 1
ATOM 2481 N N . GLU A 1 327 ? 10.422 20.625 -1.692 1 98.62 327 GLU A N 1
ATOM 2482 C CA . GLU A 1 327 ? 10.891 19.25 -1.7 1 98.62 327 GLU A CA 1
ATOM 2483 C C . GLU A 1 327 ? 9.727 18.266 -1.572 1 98.62 327 GLU A C 1
ATOM 2485 O O . GLU A 1 327 ? 9.758 17.188 -2.15 1 98.62 327 GLU A O 1
ATOM 2490 N N . GLN A 1 328 ? 8.719 18.656 -0.859 1 98.25 328 GLN A N 1
ATOM 2491 C CA . GLN A 1 328 ? 7.543 17.797 -0.718 1 98.25 328 GLN A CA 1
ATOM 2492 C C . GLN A 1 328 ? 6.816 17.641 -2.051 1 98.25 328 GLN A C 1
ATOM 2494 O O . GLN A 1 328 ? 6.34 16.547 -2.377 1 98.25 328 GLN A O 1
ATOM 2499 N N . VAL A 1 329 ? 6.707 18.719 -2.834 1 98.62 329 VAL A N 1
ATOM 2500 C CA . VAL A 1 329 ? 6.098 18.641 -4.16 1 98.62 329 VAL A CA 1
ATOM 2501 C C . VAL A 1 329 ? 6.898 17.688 -5.035 1 98.62 329 VAL A C 1
ATOM 2503 O O . VAL A 1 329 ? 6.324 16.828 -5.715 1 98.62 329 VAL A O 1
ATOM 2506 N N . ALA A 1 330 ? 8.227 17.812 -4.965 1 98.62 330 ALA A N 1
ATOM 2507 C CA . ALA A 1 330 ? 9.094 16.938 -5.742 1 98.62 330 ALA A CA 1
ATOM 2508 C C . ALA A 1 330 ? 8.922 15.477 -5.309 1 98.62 330 ALA A C 1
ATOM 2510 O O . ALA A 1 330 ? 8.898 14.57 -6.145 1 98.62 330 ALA A O 1
ATOM 2511 N N . ALA A 1 331 ? 8.773 15.234 -4.016 1 98.38 331 ALA A N 1
ATOM 2512 C CA . ALA A 1 331 ? 8.562 13.883 -3.486 1 98.38 331 ALA A CA 1
ATOM 2513 C C . ALA A 1 331 ? 7.262 13.289 -4.008 1 98.38 331 ALA A C 1
ATOM 2515 O O . ALA A 1 331 ? 7.211 12.102 -4.352 1 98.38 331 ALA A O 1
ATOM 2516 N N . MET A 1 332 ? 6.242 14.117 -4.086 1 98.31 332 MET A N 1
ATOM 2517 C CA . MET A 1 332 ? 4.953 13.617 -4.559 1 98.31 332 MET A CA 1
ATOM 2518 C C . MET A 1 332 ? 5.004 13.32 -6.055 1 98.31 332 MET A C 1
ATOM 2520 O O . MET A 1 332 ? 4.363 12.375 -6.523 1 98.31 332 MET A O 1
ATOM 2524 N N . ARG A 1 333 ? 5.773 14.117 -6.797 1 98.56 333 ARG A N 1
ATOM 2525 C CA . ARG A 1 333 ? 5.965 13.828 -8.211 1 98.56 333 ARG A CA 1
ATOM 2526 C C . ARG A 1 333 ? 6.691 12.5 -8.406 1 98.56 333 ARG A C 1
ATOM 2528 O O . ARG A 1 333 ? 6.293 11.688 -9.242 1 98.56 333 ARG A O 1
ATOM 2535 N N . ALA A 1 334 ? 7.719 12.281 -7.633 1 98.38 334 ALA A N 1
ATOM 2536 C CA . ALA A 1 334 ? 8.438 11.016 -7.684 1 98.38 334 ALA A CA 1
ATOM 2537 C C . ALA A 1 334 ? 7.539 9.852 -7.27 1 98.38 334 ALA A C 1
ATOM 2539 O O . ALA A 1 334 ? 7.621 8.766 -7.84 1 98.38 334 ALA A O 1
ATOM 2540 N N . ALA A 1 335 ? 6.684 10.055 -6.293 1 97.94 335 ALA A N 1
ATOM 2541 C CA . ALA A 1 335 ? 5.746 9.023 -5.852 1 97.94 335 ALA A CA 1
ATOM 2542 C C . ALA A 1 335 ? 4.809 8.617 -6.98 1 97.94 335 ALA A C 1
ATOM 2544 O O . ALA A 1 335 ? 4.492 7.434 -7.141 1 97.94 335 ALA A O 1
ATOM 2545 N N . LYS A 1 336 ? 4.32 9.57 -7.777 1 98 336 LYS A N 1
ATOM 2546 C CA . LYS A 1 336 ? 3.465 9.25 -8.922 1 98 336 LYS A CA 1
ATOM 2547 C C . LYS A 1 336 ? 4.215 8.406 -9.945 1 98 336 LYS A C 1
ATOM 2549 O O . LYS A 1 336 ? 3.662 7.453 -10.492 1 98 336 LYS A O 1
ATOM 2554 N N . ALA A 1 337 ? 5.453 8.812 -10.18 1 97.75 337 ALA A N 1
ATOM 2555 C CA . ALA A 1 337 ? 6.27 8.047 -11.117 1 97.75 337 ALA A CA 1
ATOM 2556 C C . ALA A 1 337 ? 6.469 6.609 -10.625 1 97.75 337 ALA A C 1
ATOM 2558 O O . ALA A 1 337 ? 6.418 5.668 -11.422 1 97.75 337 ALA A O 1
ATOM 2559 N N . ALA A 1 338 ? 6.727 6.422 -9.375 1 97.19 338 ALA A N 1
ATOM 2560 C CA . ALA A 1 338 ? 6.863 5.09 -8.781 1 97.19 338 ALA A CA 1
ATOM 2561 C C . ALA A 1 338 ? 5.578 4.285 -8.938 1 97.19 338 ALA A C 1
ATOM 2563 O O . ALA A 1 338 ? 5.617 3.092 -9.242 1 97.19 338 ALA A O 1
ATOM 2564 N N . LEU A 1 339 ? 4.465 4.973 -8.734 1 96.88 339 LEU A N 1
ATOM 2565 C CA . LEU A 1 339 ? 3.164 4.324 -8.883 1 96.88 339 LEU A CA 1
ATOM 2566 C C . LEU A 1 339 ? 2.936 3.891 -10.328 1 96.88 339 LEU A C 1
ATOM 2568 O O . LEU A 1 339 ? 2.424 2.797 -10.578 1 96.88 339 LEU A O 1
ATOM 2572 N N . ARG A 1 340 ? 3.309 4.73 -11.242 1 96.62 340 ARG A N 1
ATOM 2573 C CA . ARG A 1 340 ? 3.186 4.391 -12.656 1 96.62 340 ARG A CA 1
ATOM 2574 C C . ARG A 1 340 ? 4 3.145 -12.992 1 96.62 340 ARG A C 1
ATOM 2576 O O . ARG A 1 340 ? 3.525 2.26 -13.703 1 96.62 340 ARG A O 1
ATOM 2583 N N . LEU A 1 341 ? 5.207 3.074 -12.492 1 95.69 341 LEU A N 1
ATOM 2584 C CA . LEU A 1 341 ? 6.047 1.9 -12.703 1 95.69 341 LEU A CA 1
ATOM 2585 C C . LEU A 1 341 ? 5.398 0.653 -12.109 1 95.69 341 LEU A C 1
ATOM 2587 O O . LEU A 1 341 ? 5.414 -0.413 -12.734 1 95.69 341 LEU A O 1
ATOM 2591 N N . GLN A 1 342 ? 4.828 0.76 -10.953 1 95.94 342 GLN A N 1
ATOM 2592 C CA . GLN A 1 342 ? 4.16 -0.365 -10.305 1 95.94 342 GLN A CA 1
ATOM 2593 C C . GLN A 1 342 ? 2.977 -0.85 -11.141 1 95.94 342 GLN A C 1
ATOM 2595 O O . GLN A 1 342 ? 2.799 -2.055 -11.336 1 95.94 342 GLN A O 1
ATOM 2600 N N . ILE A 1 343 ? 2.207 0.088 -11.648 1 96.38 343 ILE A N 1
ATOM 2601 C CA . ILE A 1 343 ? 1.045 -0.255 -12.461 1 96.38 343 ILE A CA 1
ATOM 2602 C C . ILE A 1 343 ? 1.498 -0.937 -13.75 1 96.38 343 ILE A C 1
ATOM 2604 O O . ILE A 1 343 ? 0.947 -1.969 -14.141 1 96.38 343 ILE A O 1
ATOM 2608 N N . ARG A 1 344 ? 2.518 -0.422 -14.375 1 95.88 344 ARG A N 1
ATOM 2609 C CA . ARG A 1 344 ? 3.012 -0.987 -15.625 1 95.88 344 ARG A CA 1
ATOM 2610 C C . ARG A 1 344 ? 3.605 -2.373 -15.398 1 95.88 344 ARG A C 1
ATOM 2612 O O . ARG A 1 344 ? 3.449 -3.264 -16.234 1 95.88 344 ARG A O 1
ATOM 2619 N N . SER A 1 345 ? 4.312 -2.58 -14.281 1 95.62 345 SER A N 1
ATOM 2620 C CA . SER A 1 345 ? 4.867 -3.889 -13.953 1 95.62 345 SER A CA 1
ATOM 2621 C C . SER A 1 345 ? 3.768 -4.918 -13.719 1 95.62 345 SER A C 1
ATOM 2623 O O . SER A 1 345 ? 3.854 -6.051 -14.195 1 95.62 345 SER A O 1
ATOM 2625 N N . ARG A 1 346 ? 2.752 -4.492 -13.055 1 96.06 346 ARG A N 1
ATOM 2626 C CA . ARG A 1 346 ? 1.625 -5.387 -12.812 1 96.06 346 ARG A CA 1
ATOM 2627 C C . ARG A 1 346 ? 0.909 -5.73 -14.117 1 96.06 346 ARG A C 1
ATOM 2629 O O . ARG A 1 346 ? 0.555 -6.891 -14.352 1 96.06 346 ARG A O 1
ATOM 2636 N N . LEU A 1 347 ? 0.716 -4.742 -14.984 1 96.25 347 LEU A N 1
ATOM 2637 C CA . LEU A 1 347 ? 0.085 -4.949 -16.281 1 96.25 347 LEU A CA 1
ATOM 2638 C C . LEU A 1 347 ? 0.892 -5.926 -17.125 1 96.25 347 LEU A C 1
ATOM 2640 O O . LEU A 1 347 ? 0.324 -6.809 -17.781 1 96.25 347 LEU A O 1
ATOM 2644 N N . ALA A 1 348 ? 2.188 -5.793 -17.062 1 95.81 348 ALA A N 1
ATOM 2645 C CA . ALA A 1 348 ? 3.049 -6.688 -17.828 1 95.81 348 ALA A CA 1
ATOM 2646 C C . ALA A 1 348 ? 2.926 -8.125 -17.328 1 95.81 348 ALA A C 1
ATOM 2648 O O . ALA A 1 348 ? 2.777 -9.055 -18.125 1 95.81 348 ALA A O 1
ATOM 2649 N N . ALA A 1 349 ? 2.961 -8.289 -16.031 1 95.94 349 ALA A N 1
ATOM 2650 C CA . ALA A 1 349 ? 2.846 -9.617 -15.445 1 95.94 349 ALA A CA 1
ATOM 2651 C C . ALA A 1 349 ? 1.485 -10.242 -15.75 1 95.94 349 ALA A C 1
ATOM 2653 O O . ALA A 1 349 ? 1.405 -11.391 -16.188 1 95.94 349 ALA A O 1
ATOM 2654 N N . ASP A 1 350 ? 0.481 -9.453 -15.586 1 96.75 350 ASP A N 1
ATOM 2655 C CA . ASP A 1 350 ? -0.87 -9.969 -15.781 1 96.75 350 ASP A CA 1
ATOM 2656 C C . ASP A 1 350 ? -1.16 -10.211 -17.266 1 96.75 350 ASP A C 1
ATOM 2658 O O . ASP A 1 350 ? -1.958 -11.078 -17.609 1 96.75 350 ASP A O 1
ATOM 2662 N N . TYR A 1 351 ? -0.557 -9.484 -18.172 1 96.94 351 TYR A N 1
ATOM 2663 C CA . TYR A 1 351 ? -0.688 -9.742 -19.594 1 96.94 351 TYR A CA 1
ATOM 2664 C C . TYR A 1 351 ? -0.111 -11.102 -19.969 1 96.94 351 TYR A C 1
ATOM 2666 O O . TYR A 1 351 ? -0.709 -11.852 -20.75 1 96.94 351 TYR A O 1
ATOM 2674 N N . GLY A 1 352 ? 1.065 -11.359 -19.375 1 96.62 352 GLY A N 1
ATOM 2675 C CA . GLY A 1 352 ? 1.626 -12.688 -19.578 1 96.62 352 GLY A CA 1
ATOM 2676 C C . GLY A 1 352 ? 0.715 -13.797 -19.094 1 96.62 352 GLY A C 1
ATOM 2677 O O . GLY A 1 352 ? 0.563 -14.82 -19.766 1 96.62 352 GLY A O 1
ATOM 2678 N N . ALA A 1 353 ? 0.116 -13.57 -17.984 1 96.38 353 ALA A N 1
ATOM 2679 C CA . ALA A 1 353 ? -0.812 -14.555 -17.438 1 96.38 353 ALA A CA 1
ATOM 2680 C C . ALA A 1 353 ? -2.037 -14.719 -18.328 1 96.38 353 ALA A C 1
ATOM 2682 O O . ALA A 1 353 ? -2.514 -15.836 -18.547 1 96.38 353 ALA A O 1
ATOM 2683 N N . ALA A 1 354 ? -2.523 -13.609 -18.922 1 96.94 354 ALA A N 1
ATOM 2684 C CA . ALA A 1 354 ? -3.68 -13.656 -19.812 1 96.94 354 ALA A CA 1
ATOM 2685 C C . ALA A 1 354 ? -3.342 -14.375 -21.109 1 96.94 354 ALA A C 1
ATOM 2687 O O . ALA A 1 354 ? -4.145 -15.164 -21.625 1 96.94 354 ALA A O 1
ATOM 2688 N N . GLN A 1 355 ? -2.18 -14.148 -21.609 1 96.69 355 GLN A N 1
ATOM 2689 C CA . GLN A 1 355 ? -1.75 -14.844 -22.812 1 96.69 355 GLN A CA 1
ATOM 2690 C C . GLN A 1 355 ? -1.592 -16.344 -22.562 1 96.69 355 GLN A C 1
ATOM 2692 O O . GLN A 1 355 ? -1.992 -17.156 -23.391 1 96.69 355 GLN A O 1
ATOM 2697 N N . ALA A 1 356 ? -1.013 -16.641 -21.375 1 96.44 356 ALA A N 1
ATOM 2698 C CA . ALA A 1 356 ? -0.862 -18.047 -21.016 1 96.44 356 ALA A CA 1
ATOM 2699 C C . ALA A 1 356 ? -2.221 -18.734 -20.875 1 96.44 356 ALA A C 1
ATOM 2701 O O . ALA A 1 356 ? -2.404 -19.859 -21.328 1 96.44 356 ALA A O 1
ATOM 2702 N N . ALA A 1 357 ? -3.109 -18.016 -20.312 1 96 357 ALA A N 1
ATOM 2703 C CA . ALA A 1 357 ? -4.449 -18.562 -20.156 1 96 357 ALA A CA 1
ATOM 2704 C C . ALA A 1 357 ? -5.145 -18.734 -21.5 1 96 357 ALA A C 1
ATOM 2706 O O . ALA A 1 357 ? -5.867 -19.703 -21.734 1 96 357 ALA A O 1
ATOM 2707 N N . ALA A 1 358 ? -4.965 -17.812 -22.406 1 95.12 358 ALA A N 1
ATOM 2708 C CA . ALA A 1 358 ? -5.527 -17.906 -23.766 1 95.12 358 ALA A CA 1
ATOM 2709 C C . ALA A 1 358 ? -4.953 -19.094 -24.516 1 95.12 358 ALA A C 1
ATOM 2711 O O . ALA A 1 358 ? -5.691 -19.844 -25.172 1 95.12 358 ALA A O 1
ATOM 2712 N N . ASN A 1 359 ? -3.68 -19.312 -24.359 1 95.06 359 ASN A N 1
ATOM 2713 C CA . ASN A 1 359 ? -3.047 -20.469 -24.969 1 95.06 359 ASN A CA 1
ATOM 2714 C C . ASN A 1 359 ? -3.566 -21.766 -24.391 1 95.06 359 ASN A C 1
ATOM 2716 O O . ASN A 1 359 ? -3.824 -22.734 -25.109 1 95.06 359 ASN A O 1
ATOM 2720 N N . ALA A 1 360 ? -3.709 -21.766 -23.078 1 94.56 360 ALA A N 1
ATOM 2721 C CA . ALA A 1 360 ? -4.223 -22.953 -22.406 1 94.56 360 ALA A CA 1
ATOM 2722 C C . ALA A 1 360 ? -5.633 -23.297 -22.875 1 94.56 360 ALA A C 1
ATOM 2724 O O . ALA A 1 360 ? -5.98 -24.469 -23.031 1 94.56 360 ALA A O 1
ATOM 2725 N N . LEU A 1 361 ? -6.434 -22.25 -23.109 1 93.88 361 LEU A N 1
ATOM 2726 C CA . LEU A 1 361 ? -7.801 -22.438 -23.578 1 93.88 361 LEU A CA 1
ATOM 2727 C C . LEU A 1 361 ? -7.809 -23.078 -24.969 1 93.88 361 LEU A C 1
ATOM 2729 O O . LEU A 1 361 ? -8.602 -23.969 -25.234 1 93.88 361 LEU A O 1
ATOM 2733 N N . GLN A 1 362 ? -6.922 -22.719 -25.828 1 91.81 362 GLN A N 1
ATOM 2734 C CA . GLN A 1 362 ? -6.836 -23.234 -27.188 1 91.81 362 GLN A CA 1
ATOM 2735 C C . GLN A 1 362 ? -6.48 -24.719 -27.203 1 91.81 362 GLN A C 1
ATOM 2737 O O . GLN A 1 362 ? -7.004 -25.484 -28.016 1 91.81 362 GLN A O 1
ATOM 2742 N N . ASP A 1 363 ? -5.664 -25.062 -26.172 1 93.06 363 ASP A N 1
ATOM 2743 C CA . ASP A 1 363 ? -5.168 -26.438 -26.141 1 93.06 363 ASP A CA 1
ATOM 2744 C C . ASP A 1 363 ? -6.086 -27.328 -25.328 1 93.06 363 ASP A C 1
ATOM 2746 O O . ASP A 1 363 ? -6.027 -28.562 -25.438 1 93.06 363 ASP A O 1
ATOM 2750 N N . ALA A 1 364 ? -6.922 -26.797 -24.516 1 93.12 364 ALA A N 1
ATOM 2751 C CA . ALA A 1 364 ? -7.641 -27.531 -23.484 1 93.12 364 ALA A CA 1
ATOM 2752 C C . ALA A 1 364 ? -8.625 -28.516 -24.094 1 93.12 364 ALA A C 1
ATOM 2754 O O . ALA A 1 364 ? -8.727 -29.656 -23.625 1 93.12 364 ALA A O 1
ATOM 2755 N N . GLN A 1 365 ? -9.312 -28.188 -25.156 1 89.88 365 GLN A N 1
ATOM 2756 C CA . GLN A 1 365 ? -10.305 -29.062 -25.766 1 89.88 365 GLN A CA 1
ATOM 2757 C C . GLN A 1 365 ? -9.633 -30.266 -26.438 1 89.88 365 GLN A C 1
ATOM 2759 O O . GLN A 1 365 ? -10.109 -31.406 -26.312 1 89.88 365 GLN A O 1
ATOM 2764 N N . THR A 1 366 ? -8.578 -29.875 -27.109 1 93.44 366 THR A N 1
ATOM 2765 C CA . THR A 1 366 ? -7.844 -30.969 -27.734 1 93.44 366 THR A CA 1
ATOM 2766 C C . THR A 1 366 ? -7.297 -31.938 -26.703 1 93.44 366 THR A C 1
ATOM 2768 O O . THR A 1 366 ? -7.367 -33.156 -26.875 1 93.44 366 THR A O 1
ATOM 2771 N N . LEU A 1 367 ? -6.805 -31.406 -25.609 1 94.06 367 LEU A N 1
ATOM 2772 C CA . LEU A 1 367 ? -6.27 -32.219 -24.531 1 94.06 367 LEU A CA 1
ATOM 2773 C C . LEU A 1 367 ? -7.363 -33.094 -23.922 1 94.06 367 LEU A C 1
ATOM 2775 O O . LEU A 1 367 ? -7.168 -34.312 -23.719 1 94.06 367 LEU A O 1
ATOM 2779 N N . ALA A 1 368 ? -8.523 -32.562 -23.703 1 94.31 368 ALA A N 1
ATOM 2780 C CA . ALA A 1 368 ? -9.633 -33.281 -23.078 1 94.31 368 ALA A CA 1
ATOM 2781 C C . ALA A 1 368 ? -10.148 -34.375 -24.016 1 94.31 368 ALA A C 1
ATOM 2783 O O . ALA A 1 368 ? -10.398 -35.5 -23.578 1 94.31 368 ALA A O 1
ATOM 2784 N N . ARG A 1 369 ? -10.266 -34.125 -25.281 1 94.19 369 ARG A N 1
ATOM 2785 C CA . ARG A 1 369 ? -10.758 -35.094 -26.25 1 94.19 369 ARG A CA 1
ATOM 2786 C C . ARG A 1 369 ? -9.773 -36.25 -26.422 1 94.19 369 ARG A C 1
ATOM 2788 O O . ARG A 1 369 ? -10.188 -37.406 -26.469 1 94.19 369 ARG A O 1
ATOM 2795 N N . THR A 1 370 ? -8.531 -35.812 -26.484 1 94.31 370 THR A N 1
ATOM 2796 C CA . THR A 1 370 ? -7.516 -36.844 -26.656 1 94.31 370 THR A CA 1
ATOM 2797 C C . THR A 1 370 ? -7.445 -37.719 -25.422 1 94.31 370 THR A C 1
ATOM 2799 O O . THR A 1 370 ? -7.332 -38.938 -25.547 1 94.31 370 THR A O 1
ATOM 2802 N N . ALA A 1 371 ? -7.523 -37.156 -24.219 1 95.38 371 ALA A N 1
ATOM 2803 C CA . ALA A 1 371 ? -7.512 -37.938 -22.984 1 95.38 371 ALA A CA 1
ATOM 2804 C C . ALA A 1 371 ? -8.742 -38.844 -22.891 1 95.38 371 ALA A C 1
ATOM 2806 O O . ALA A 1 371 ? -8.656 -39.969 -22.406 1 95.38 371 ALA A O 1
ATOM 2807 N N . ARG A 1 372 ? -9.867 -38.375 -23.375 1 94.5 372 ARG A N 1
ATOM 2808 C CA . ARG A 1 372 ? -11.086 -39.188 -23.391 1 94.5 372 ARG A CA 1
ATOM 2809 C C . ARG A 1 372 ? -10.945 -40.375 -24.328 1 94.5 372 ARG A C 1
ATOM 2811 O O . ARG A 1 372 ? -11.383 -41.469 -24 1 94.5 372 ARG A O 1
ATOM 2818 N N . THR A 1 373 ? -10.336 -40.094 -25.438 1 95.19 373 THR A N 1
ATOM 2819 C CA . THR A 1 373 ? -10.102 -41.156 -26.391 1 95.19 373 THR A CA 1
ATOM 2820 C C . THR A 1 373 ? -9.219 -42.25 -25.781 1 95.19 373 THR A C 1
ATOM 2822 O O . THR A 1 373 ? -9.531 -43.438 -25.875 1 95.19 373 THR A O 1
ATOM 2825 N N . VAL A 1 374 ? -8.148 -41.844 -25.109 1 94.31 374 VAL A N 1
ATOM 2826 C CA . VAL A 1 374 ? -7.238 -42.812 -24.469 1 94.31 374 VAL A CA 1
ATOM 2827 C C . VAL A 1 374 ? -7.973 -43.594 -23.391 1 94.31 374 VAL A C 1
ATOM 2829 O O . VAL A 1 374 ? -7.809 -44.812 -23.266 1 94.31 374 VAL A O 1
ATOM 2832 N N . TYR A 1 375 ? -8.797 -43.031 -22.609 1 94.88 375 TYR A N 1
ATOM 2833 C CA . TYR A 1 375 ? -9.57 -43.688 -21.547 1 94.88 375 TYR A CA 1
ATOM 2834 C C . TYR A 1 375 ? -10.539 -44.688 -22.125 1 94.88 375 TYR A C 1
ATOM 2836 O O . TYR A 1 375 ? -10.609 -45.844 -21.656 1 94.88 375 TYR A O 1
ATOM 2844 N N . THR A 1 376 ? -11.266 -44.25 -23.203 1 95 376 THR A N 1
ATOM 2845 C CA . THR A 1 376 ? -12.258 -45.125 -23.828 1 95 376 THR A CA 1
ATOM 2846 C C . THR A 1 376 ? -11.586 -46.344 -24.406 1 95 376 THR A C 1
ATOM 2848 O O . THR A 1 376 ? -12.078 -47.469 -24.25 1 95 376 THR A O 1
ATOM 2851 N N . MET A 1 377 ? -10.469 -46.094 -25.047 1 94.12 377 MET A N 1
ATOM 2852 C CA . MET A 1 377 ? -9.742 -47.219 -25.641 1 94.12 377 MET A CA 1
ATOM 2853 C C . MET A 1 377 ? -9.203 -48.156 -24.547 1 94.12 377 MET A C 1
ATOM 2855 O O . MET A 1 377 ? -9.25 -49.375 -24.703 1 94.12 377 MET A O 1
ATOM 2859 N N . THR A 1 378 ? -8.727 -47.531 -23.484 1 93.56 378 THR A N 1
ATOM 2860 C CA . THR A 1 378 ? -8.172 -48.344 -22.391 1 93.56 378 THR A CA 1
ATOM 2861 C C . THR A 1 378 ? -9.266 -49.125 -21.672 1 93.56 378 THR A C 1
ATOM 2863 O O . THR A 1 378 ? -9.062 -50.25 -21.266 1 93.56 378 THR A O 1
ATOM 2866 N N . ARG A 1 379 ? -10.367 -48.562 -21.531 1 93.12 379 ARG A N 1
ATOM 2867 C CA . ARG A 1 379 ? -11.516 -49.219 -20.906 1 93.12 379 ARG A CA 1
ATOM 2868 C C . ARG A 1 379 ? -11.945 -50.438 -21.719 1 93.12 379 ARG A C 1
ATOM 2870 O O . ARG A 1 379 ? -12.141 -51.5 -21.156 1 93.12 379 ARG A O 1
ATOM 2877 N N . LYS A 1 380 ? -12.016 -50.281 -22.984 1 92.5 380 LYS A N 1
ATOM 2878 C CA . LYS A 1 380 ? -12.391 -51.375 -23.844 1 92.5 380 LYS A CA 1
ATOM 2879 C C . LYS A 1 380 ? -11.344 -52.5 -23.797 1 92.5 380 LYS A C 1
ATOM 2881 O O . LYS A 1 380 ? -11.68 -53.688 -23.75 1 92.5 380 LYS A O 1
ATOM 2886 N N . GLY A 1 381 ? -10.117 -52.062 -23.859 1 91.75 381 GLY A N 1
ATOM 2887 C CA . GLY A 1 381 ? -9.039 -53.031 -23.766 1 91.75 381 GLY A CA 1
ATOM 2888 C C . GLY A 1 381 ? -9.031 -53.781 -22.438 1 91.75 381 GLY A C 1
ATOM 2889 O O . GLY A 1 381 ? -8.734 -54.969 -22.406 1 91.75 381 GLY A O 1
ATOM 2890 N N . TYR A 1 382 ? -9.344 -53.094 -21.406 1 91.38 382 TYR A N 1
ATOM 2891 C CA . TYR A 1 382 ? -9.406 -53.719 -20.094 1 91.38 382 TYR A CA 1
ATOM 2892 C C . TYR A 1 382 ? -10.539 -54.719 -20.016 1 91.38 382 TYR A C 1
ATOM 2894 O O . TYR A 1 382 ? -10.352 -55.844 -19.531 1 91.38 382 TYR A O 1
ATOM 2902 N N . LEU A 1 383 ? -11.672 -54.406 -20.531 1 89 383 LEU A N 1
ATOM 2903 C CA . LEU A 1 383 ? -12.82 -55.312 -20.5 1 89 383 LEU A CA 1
ATOM 2904 C C . LEU A 1 383 ? -12.586 -56.531 -21.391 1 89 383 LEU A C 1
ATOM 2906 O O . LEU A 1 383 ? -13.094 -57.625 -21.109 1 89 383 LEU A O 1
ATOM 2910 N N . ALA A 1 384 ? -11.695 -56.344 -22.406 1 89.81 384 ALA A N 1
ATOM 2911 C CA . ALA A 1 384 ? -11.352 -57.438 -23.297 1 89.81 384 ALA A CA 1
ATOM 2912 C C . ALA A 1 384 ? -10.172 -58.25 -22.75 1 89.81 384 ALA A C 1
ATOM 2914 O O . ALA A 1 384 ? -9.797 -59.281 -23.328 1 89.81 384 ALA A O 1
ATOM 2915 N N . GLY A 1 385 ? -9.555 -57.781 -21.625 1 86.94 385 GLY A N 1
ATOM 2916 C CA . GLY A 1 385 ? -8.445 -58.5 -20.984 1 86.94 385 GLY A CA 1
ATOM 2917 C C . GLY A 1 385 ? -7.094 -58.094 -21.578 1 86.94 385 GLY A C 1
ATOM 2918 O O . GLY A 1 385 ? -6.07 -58.688 -21.219 1 86.94 385 GLY A O 1
ATOM 2919 N N . ALA A 1 386 ? -7.121 -57.062 -22.375 1 87.44 386 ALA A N 1
ATOM 2920 C CA . ALA A 1 386 ? -5.91 -56.688 -23.094 1 87.44 386 ALA A CA 1
ATOM 2921 C C . ALA A 1 386 ? -5.129 -55.594 -22.344 1 87.44 386 ALA A C 1
ATOM 2923 O O . ALA A 1 386 ? -3.947 -55.375 -22.625 1 87.44 386 ALA A O 1
ATOM 2924 N N . GLU A 1 387 ? -5.781 -54.906 -21.422 1 89.25 387 GLU A N 1
ATOM 2925 C CA . GLU A 1 387 ? -5.148 -53.844 -20.641 1 89.25 387 GLU A CA 1
ATOM 2926 C C . GLU A 1 387 ? -5.238 -54.156 -19.141 1 89.25 387 GLU A C 1
ATOM 2928 O O . GLU A 1 387 ? -6.16 -54.812 -18.703 1 89.25 387 GLU A O 1
ATOM 2933 N N . SER A 1 388 ? -4.227 -53.656 -18.438 1 86.88 388 SER A N 1
ATOM 2934 C CA . SER A 1 388 ? -4.18 -53.875 -17 1 86.88 388 SER A CA 1
ATOM 2935 C C . SER A 1 388 ? -5.07 -52.906 -16.234 1 86.88 388 SER A C 1
ATOM 2937 O O . SER A 1 388 ? -5.449 -51.875 -16.781 1 86.88 388 SER A O 1
ATOM 2939 N N . ALA A 1 389 ? -5.312 -53.281 -15.047 1 84.75 389 ALA A N 1
ATOM 2940 C CA . ALA A 1 389 ? -6.066 -52.406 -14.164 1 84.75 389 ALA A CA 1
ATOM 2941 C C . ALA A 1 389 ? -5.293 -51.125 -13.883 1 84.75 389 ALA A C 1
ATOM 2943 O O . ALA A 1 389 ? -5.887 -50.062 -13.742 1 84.75 389 ALA A O 1
ATOM 2944 N N . LEU A 1 390 ? -4.047 -51.25 -13.82 1 84.88 390 LEU A N 1
ATOM 2945 C CA . LEU A 1 390 ? -3.195 -50.094 -13.602 1 84.88 390 LEU A CA 1
ATOM 2946 C C . LEU A 1 390 ? -3.285 -49.125 -14.781 1 84.88 390 LEU A C 1
ATOM 2948 O O . LEU A 1 390 ? -3.365 -47.906 -14.586 1 84.88 390 LEU A O 1
ATOM 2952 N N . ALA A 1 391 ? -3.277 -49.656 -15.953 1 89 391 ALA A N 1
ATOM 2953 C CA . ALA A 1 391 ? -3.408 -48.812 -17.141 1 89 391 ALA A CA 1
ATOM 2954 C C . ALA A 1 391 ? -4.75 -48.094 -17.156 1 89 391 ALA A C 1
ATOM 2956 O O . ALA A 1 391 ? -4.82 -46.906 -17.516 1 89 391 ALA A O 1
ATOM 2957 N N . LEU A 1 392 ? -5.762 -48.812 -16.766 1 90.44 392 LEU A N 1
ATOM 2958 C CA . LEU A 1 392 ? -7.09 -48.219 -16.703 1 90.44 392 LEU A CA 1
ATOM 2959 C C . LEU A 1 392 ? -7.137 -47.094 -15.672 1 90.44 392 LEU A C 1
ATOM 2961 O O . LEU A 1 392 ? -7.688 -46.031 -15.922 1 90.44 392 LEU A O 1
ATOM 2965 N N . GLN A 1 393 ? -6.547 -47.344 -14.578 1 89.19 393 GLN A N 1
ATOM 2966 C CA . GLN A 1 393 ? -6.516 -46.344 -13.516 1 89.19 393 GLN A CA 1
ATOM 2967 C C . GLN A 1 393 ? -5.793 -45.094 -13.977 1 89.19 393 GLN A C 1
ATOM 2969 O O . GLN A 1 393 ? -6.266 -43.969 -13.727 1 89.19 393 GLN A O 1
ATOM 2974 N N . GLN A 1 394 ? -4.723 -45.156 -14.562 1 90.62 394 GLN A N 1
ATOM 2975 C CA . GLN A 1 394 ? -3.947 -44.031 -15.047 1 90.62 394 GLN A CA 1
ATOM 2976 C C . GLN A 1 394 ? -4.711 -43.25 -16.109 1 90.62 394 GLN A C 1
ATOM 2978 O O . GLN A 1 394 ? -4.727 -42 -16.094 1 90.62 394 GLN A O 1
ATOM 2983 N N . ALA A 1 395 ? -5.281 -44 -17.031 1 92.12 395 ALA A N 1
ATOM 2984 C CA . ALA A 1 395 ? -6.074 -43.375 -18.062 1 92.12 395 ALA A CA 1
ATOM 2985 C C . ALA A 1 395 ? -7.258 -42.594 -17.469 1 92.12 395 ALA A C 1
ATOM 2987 O O . ALA A 1 395 ? -7.602 -41.531 -17.938 1 92.12 395 ALA A O 1
ATOM 2988 N N . GLU A 1 396 ? -7.832 -43.188 -16.516 1 91.75 396 GLU A N 1
ATOM 2989 C CA . GLU A 1 396 ? -8.961 -42.562 -15.844 1 91.75 396 GLU A CA 1
ATOM 2990 C C . GLU A 1 396 ? -8.531 -41.281 -15.125 1 91.75 396 GLU A C 1
ATOM 2992 O O . GLU A 1 396 ? -9.203 -40.25 -15.211 1 91.75 396 GLU A O 1
ATOM 2997 N N . ASN A 1 397 ? -7.43 -41.375 -14.414 1 90.5 397 ASN A N 1
ATOM 2998 C CA . ASN A 1 397 ? -6.887 -40.188 -13.75 1 90.5 397 ASN A CA 1
ATOM 2999 C C . ASN A 1 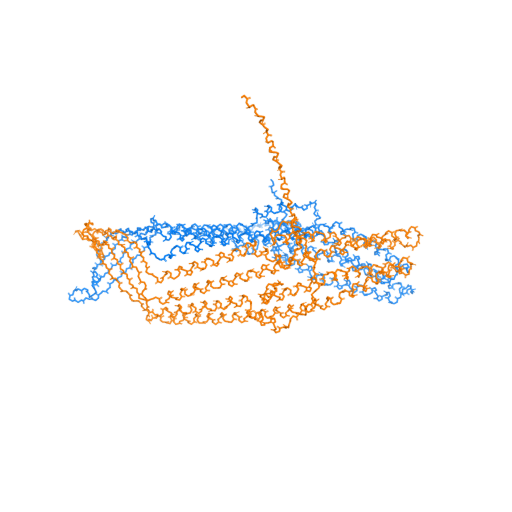397 ? -6.578 -39.062 -14.742 1 90.5 397 ASN A C 1
ATOM 3001 O O . ASN A 1 397 ? -6.902 -37.906 -14.492 1 90.5 397 ASN A O 1
ATOM 3005 N N . ASP A 1 398 ? -6.008 -39.406 -15.805 1 92.06 398 ASP A N 1
ATOM 3006 C CA . ASP A 1 398 ? -5.68 -38.438 -16.844 1 92.06 398 ASP A CA 1
ATOM 3007 C C . ASP A 1 398 ? -6.945 -37.812 -17.422 1 92.06 398 ASP A C 1
ATOM 3009 O O . ASP A 1 398 ? -6.988 -36.594 -17.672 1 92.06 398 ASP A O 1
ATOM 3013 N N . TRP A 1 399 ? -7.93 -38.656 -17.641 1 94.06 399 TRP A N 1
ATOM 3014 C CA . TRP A 1 399 ? -9.203 -38.188 -18.172 1 94.06 399 TRP A CA 1
ATOM 3015 C C . TRP A 1 399 ? -9.844 -37.188 -17.219 1 94.06 399 TRP A C 1
ATOM 3017 O O . TRP A 1 399 ? -10.25 -36.094 -17.641 1 94.06 399 TRP A O 1
ATOM 3027 N N . VAL A 1 400 ? -9.844 -37.5 -15.969 1 93.38 400 VAL A N 1
ATOM 3028 C CA . VAL A 1 400 ? -10.461 -36.656 -14.969 1 93.38 400 VAL A CA 1
ATOM 3029 C C . VAL A 1 400 ? -9.68 -35.344 -14.867 1 93.38 400 VAL A C 1
ATOM 3031 O O . VAL A 1 400 ? -10.266 -34.25 -14.906 1 93.38 400 VAL A O 1
ATOM 3034 N N . GLN A 1 401 ? -8.367 -35.406 -14.781 1 92.88 401 GLN A N 1
ATOM 3035 C CA . GLN A 1 401 ? -7.523 -34.219 -14.641 1 92.88 401 GLN A CA 1
ATOM 3036 C C . GLN A 1 401 ? -7.664 -33.281 -15.844 1 92.88 401 GLN A C 1
ATOM 3038 O O . GLN A 1 401 ? -7.727 -32.062 -15.688 1 92.88 401 GLN A O 1
ATOM 3043 N N . THR A 1 402 ? -7.695 -33.844 -17.031 1 94.06 402 THR A N 1
ATOM 3044 C CA . THR A 1 402 ? -7.801 -33.031 -18.234 1 94.06 402 THR A CA 1
ATOM 3045 C C . THR A 1 402 ? -9.195 -32.438 -18.344 1 94.06 402 THR A C 1
ATOM 3047 O O . THR A 1 402 ? -9.344 -31.312 -18.859 1 94.06 402 THR A O 1
ATOM 3050 N N . GLN A 1 403 ? -10.234 -33.156 -17.844 1 93.19 403 GLN A N 1
ATOM 3051 C CA . GLN A 1 403 ? -11.578 -32.594 -17.828 1 93.19 403 GLN A CA 1
ATOM 3052 C C . GLN A 1 403 ? -11.664 -31.406 -16.875 1 93.19 403 GLN A C 1
ATOM 3054 O O . GLN A 1 403 ? -12.312 -30.406 -17.172 1 93.19 403 GLN A O 1
ATOM 3059 N N . LEU A 1 404 ? -10.992 -31.547 -15.75 1 92.12 404 LEU A N 1
ATOM 3060 C CA . LEU A 1 404 ? -10.938 -30.453 -14.797 1 92.12 404 LEU A CA 1
ATOM 3061 C C . LEU A 1 404 ? -10.234 -29.234 -15.406 1 92.12 404 LEU A C 1
ATOM 3063 O O . LEU A 1 404 ? -10.703 -28.109 -15.258 1 92.12 404 LEU A O 1
ATOM 3067 N N . GLN A 1 405 ? -9.141 -29.484 -16.078 1 91.94 405 GLN A N 1
ATOM 3068 C CA . GLN A 1 405 ? -8.383 -28.406 -16.719 1 91.94 405 GLN A CA 1
ATOM 3069 C C . GLN A 1 405 ? -9.195 -27.75 -17.828 1 91.94 405 GLN A C 1
ATOM 3071 O O . GLN A 1 405 ? -9.219 -26.516 -17.938 1 91.94 405 GLN A O 1
ATOM 3076 N N . SER A 1 406 ? -9.867 -28.562 -18.609 1 91.56 406 SER A N 1
ATOM 3077 C CA . SER A 1 406 ? -10.648 -28.047 -19.734 1 91.56 406 SER A CA 1
ATOM 3078 C C . SER A 1 406 ? -11.859 -27.266 -19.25 1 91.56 406 SER A C 1
ATOM 3080 O O . SER A 1 406 ? -12.156 -26.188 -19.781 1 91.56 406 SER A O 1
ATOM 3082 N N . ALA A 1 407 ? -12.484 -27.781 -18.234 1 89.25 407 ALA A N 1
ATOM 3083 C CA . ALA A 1 407 ? -13.68 -27.125 -17.703 1 89.25 407 ALA A CA 1
ATOM 3084 C C . ALA A 1 407 ? -13.344 -25.766 -17.109 1 89.25 407 ALA A C 1
ATOM 3086 O O . ALA A 1 407 ? -14.164 -24.844 -17.141 1 89.25 407 ALA A O 1
ATOM 3087 N N . GLY A 1 408 ? -12.117 -25.562 -16.625 1 93.69 408 GLY A N 1
ATOM 3088 C CA . GLY A 1 408 ? -11.719 -24.328 -15.984 1 93.69 408 GLY A CA 1
ATOM 3089 C C . GLY A 1 408 ? -11.016 -23.359 -16.938 1 93.69 408 GLY A C 1
ATOM 3090 O O . GLY A 1 408 ? -10.781 -22.203 -16.594 1 93.69 408 GLY A O 1
ATOM 3091 N N . ALA A 1 409 ? -10.688 -23.781 -18.125 1 94.38 409 ALA A N 1
ATOM 3092 C CA . ALA A 1 409 ? -9.828 -23.016 -19.016 1 94.38 409 ALA A CA 1
ATOM 3093 C C . ALA A 1 409 ? -10.523 -21.734 -19.469 1 94.38 409 ALA A C 1
ATOM 3095 O O . ALA A 1 409 ? -9.922 -20.656 -19.453 1 94.38 409 ALA A O 1
ATOM 3096 N N . ALA A 1 410 ? -11.797 -21.891 -19.875 1 94.12 410 ALA A N 1
ATOM 3097 C CA . ALA A 1 410 ? -12.539 -20.703 -20.312 1 94.12 410 ALA A CA 1
ATOM 3098 C C . ALA A 1 410 ? -12.719 -19.703 -19.172 1 94.12 410 ALA A C 1
ATOM 3100 O O . ALA A 1 410 ? -12.602 -18.5 -19.375 1 94.12 410 ALA A O 1
ATOM 3101 N N . ILE A 1 411 ? -12.953 -20.203 -18 1 95.5 411 ILE A N 1
ATOM 3102 C CA . ILE A 1 411 ? -13.156 -19.359 -16.828 1 95.5 411 ILE A CA 1
ATOM 3103 C C . ILE A 1 411 ? -11.859 -18.641 -16.484 1 95.5 411 ILE A C 1
ATOM 3105 O O . ILE A 1 411 ? -11.867 -17.422 -16.219 1 95.5 411 ILE A O 1
ATOM 3109 N N . ARG A 1 412 ? -10.742 -19.297 -16.516 1 95.81 412 ARG A N 1
ATOM 3110 C CA . ARG A 1 412 ? -9.445 -18.703 -16.203 1 95.81 412 ARG A CA 1
ATOM 3111 C C . ARG A 1 412 ? -9.078 -17.641 -17.234 1 95.81 412 ARG A C 1
ATOM 3113 O O . ARG A 1 412 ? -8.508 -16.609 -16.906 1 95.81 412 ARG A O 1
ATOM 3120 N N . ALA A 1 413 ? -9.414 -17.938 -18.5 1 95.62 413 ALA A N 1
ATOM 3121 C CA . ALA A 1 413 ? -9.172 -16.953 -19.547 1 95.62 413 ALA A CA 1
ATOM 3122 C C . ALA A 1 413 ? -9.977 -15.68 -19.297 1 95.62 413 ALA A C 1
ATOM 3124 O O . ALA A 1 413 ? -9.453 -14.57 -19.422 1 95.62 413 ALA A O 1
ATOM 3125 N N . ARG A 1 414 ? -11.203 -15.883 -18.922 1 95.56 414 ARG A N 1
ATOM 3126 C CA . ARG A 1 414 ? -12.062 -14.727 -18.641 1 95.56 414 ARG A CA 1
ATOM 3127 C C . ARG A 1 414 ? -11.602 -13.992 -17.391 1 95.56 414 ARG A C 1
ATOM 3129 O O . ARG A 1 414 ? -11.617 -12.758 -17.359 1 95.56 414 ARG A O 1
ATOM 3136 N N . LEU A 1 415 ? -11.18 -14.688 -16.406 1 95.88 415 LEU A N 1
ATOM 3137 C CA . LEU A 1 415 ? -10.719 -14.094 -15.148 1 95.88 415 LEU A CA 1
ATOM 3138 C C . LEU A 1 415 ? -9.492 -13.227 -15.383 1 95.88 415 LEU A C 1
ATOM 3140 O O . LEU A 1 415 ? -9.422 -12.094 -14.898 1 95.88 415 LEU A O 1
ATOM 3144 N N . THR A 1 416 ? -8.5 -13.75 -16.141 1 96.19 416 THR A N 1
ATOM 3145 C CA . THR A 1 416 ? -7.27 -13.008 -16.375 1 96.19 416 THR A CA 1
ATOM 3146 C C . THR A 1 416 ? -7.543 -11.781 -17.25 1 96.19 416 THR A C 1
ATOM 3148 O O . THR A 1 416 ? -6.918 -10.734 -17.062 1 96.19 416 THR A O 1
ATOM 3151 N N . ARG A 1 417 ? -8.523 -11.898 -18.156 1 95.06 417 ARG A N 1
ATOM 3152 C CA . ARG A 1 417 ? -8.914 -10.742 -18.953 1 95.06 417 ARG A CA 1
ATOM 3153 C C . ARG A 1 417 ? -9.586 -9.68 -18.094 1 95.06 417 ARG A C 1
ATOM 3155 O O . ARG A 1 417 ? -9.328 -8.484 -18.25 1 95.06 417 ARG A O 1
ATOM 3162 N N . ALA A 1 418 ? -10.445 -10.141 -17.219 1 95.56 418 ALA A N 1
ATOM 3163 C CA . ALA A 1 418 ? -11.102 -9.219 -16.297 1 95.56 418 ALA A CA 1
ATOM 3164 C C . ALA A 1 418 ? -10.078 -8.508 -15.414 1 95.56 418 ALA A C 1
ATOM 3166 O O . ALA A 1 418 ? -10.219 -7.32 -15.117 1 95.56 418 ALA A O 1
ATOM 3167 N N . GLN A 1 419 ? -9.062 -9.242 -15.031 1 95.31 419 GLN A N 1
ATOM 3168 C CA . GLN A 1 419 ? -8.008 -8.664 -14.203 1 95.31 419 GLN A CA 1
ATOM 3169 C C . GLN A 1 419 ? -7.242 -7.582 -14.961 1 95.31 419 GLN A C 1
ATOM 3171 O O . GLN A 1 419 ? -6.867 -6.559 -14.391 1 95.31 419 GLN A O 1
ATOM 3176 N N . LEU A 1 420 ? -7.043 -7.785 -16.266 1 95.06 420 LEU A N 1
ATOM 3177 C CA . LEU A 1 420 ? -6.375 -6.785 -17.094 1 95.06 420 LEU A CA 1
ATOM 3178 C C . LEU A 1 420 ? -7.199 -5.508 -17.172 1 95.06 420 LEU A C 1
ATOM 3180 O O . LEU A 1 420 ? -6.652 -4.402 -17.109 1 95.06 420 LEU A O 1
ATOM 3184 N N . ALA A 1 421 ? -8.492 -5.738 -17.312 1 94.44 421 ALA A N 1
ATOM 3185 C CA . ALA A 1 421 ? -9.383 -4.578 -17.344 1 94.44 421 ALA A CA 1
ATOM 3186 C C . ALA A 1 421 ? -9.297 -3.791 -16.047 1 94.44 421 ALA A C 1
ATOM 3188 O O . ALA A 1 421 ? -9.18 -2.564 -16.062 1 94.44 421 ALA A O 1
ATOM 3189 N N . LEU A 1 422 ? -9.266 -4.512 -14.945 1 94.94 422 LEU A N 1
ATOM 3190 C CA . LEU A 1 422 ? -9.195 -3.885 -13.633 1 94.94 422 LEU A CA 1
ATOM 3191 C C . LEU A 1 422 ? -7.863 -3.166 -13.445 1 94.94 422 LEU A C 1
ATOM 3193 O O . LEU A 1 422 ? -7.824 -2.051 -12.922 1 94.94 422 LEU A O 1
ATOM 3197 N N . ASP A 1 423 ? -6.766 -3.793 -13.93 1 94.31 423 ASP A N 1
ATOM 3198 C CA . ASP A 1 423 ? -5.441 -3.18 -13.852 1 94.31 423 ASP A CA 1
ATOM 3199 C C . ASP A 1 423 ? -5.395 -1.877 -14.648 1 94.31 423 ASP A C 1
ATOM 3201 O O . ASP A 1 423 ? -4.609 -0.979 -14.336 1 94.31 423 ASP A O 1
ATOM 3205 N N . SER A 1 424 ? -6.254 -1.795 -15.711 1 94.06 424 SER A N 1
ATOM 3206 C CA . SER A 1 424 ? -6.281 -0.617 -16.578 1 94.06 424 SER A CA 1
ATOM 3207 C C . SER A 1 424 ? -7.246 0.437 -16.031 1 94.06 424 SER A C 1
ATOM 3209 O O . SER A 1 424 ? -7.402 1.503 -16.625 1 94.06 424 SER A O 1
ATOM 3211 N N . GLY A 1 425 ? -7.918 0.085 -14.977 1 94.12 425 GLY A N 1
ATOM 3212 C CA . GLY A 1 425 ? -8.812 1.044 -14.344 1 94.12 425 GLY A CA 1
ATOM 3213 C C . GLY A 1 425 ? -10.234 0.966 -14.859 1 94.12 425 GLY A C 1
ATOM 3214 O O . GLY A 1 425 ? -11.016 1.908 -14.695 1 94.12 425 GLY A O 1
ATOM 3215 N N . LEU A 1 426 ? -10.586 -0.121 -15.484 1 92.62 426 LEU A N 1
ATOM 3216 C CA . LEU A 1 426 ? -11.922 -0.29 -16.062 1 92.62 426 LEU A CA 1
ATOM 3217 C C . LEU A 1 426 ? -12.672 -1.417 -15.359 1 92.62 426 LEU A C 1
ATOM 3219 O O . LEU A 1 426 ? -12.055 -2.359 -14.852 1 92.62 426 LEU A O 1
ATOM 3223 N N . LEU A 1 427 ? -13.93 -1.207 -15.312 1 91.81 427 LEU A N 1
ATOM 3224 C CA . LEU A 1 427 ? -14.766 -2.312 -14.859 1 91.81 427 LEU A CA 1
ATOM 3225 C C . LEU A 1 427 ? -14.867 -3.393 -15.93 1 91.81 427 LEU A C 1
ATOM 3227 O O . LEU A 1 427 ? -14.969 -3.088 -17.125 1 91.81 427 LEU A O 1
ATOM 3231 N N . PRO A 1 428 ? -14.766 -4.578 -15.453 1 89.62 428 PRO A N 1
ATOM 3232 C CA . PRO A 1 428 ? -14.836 -5.656 -16.438 1 89.62 428 PRO A CA 1
ATOM 3233 C C . PRO A 1 428 ? -16.172 -5.711 -17.172 1 89.62 428 PRO A C 1
ATOM 3235 O O . PRO A 1 428 ? -17.203 -5.371 -16.578 1 89.62 428 PRO A O 1
ATOM 3238 N N . ASP A 1 429 ? -16.141 -6.078 -18.5 1 76.19 429 ASP A N 1
ATOM 3239 C CA . ASP A 1 429 ? -17.297 -6.344 -19.359 1 76.19 429 ASP A CA 1
ATOM 3240 C C . ASP A 1 429 ? -18.141 -5.082 -19.547 1 76.19 429 ASP A C 1
ATOM 3242 O O . ASP A 1 429 ? -19.359 -5.164 -19.656 1 76.19 429 ASP A O 1
ATOM 3246 N N . GLN A 1 430 ? -17.562 -3.975 -19.359 1 70.06 430 GLN A N 1
ATOM 3247 C CA . GLN A 1 430 ? -18.312 -2.756 -19.625 1 70.06 430 GLN A CA 1
ATOM 3248 C C . GLN A 1 430 ? -18.203 -2.352 -21.094 1 70.06 430 GLN A C 1
ATOM 3250 O O . GLN A 1 430 ? -17.109 -2.352 -21.656 1 70.06 430 GLN A O 1
ATOM 3255 N N . ARG A 1 431 ? -19.188 -2.598 -22.031 1 51.62 431 ARG A N 1
ATOM 3256 C CA . ARG A 1 431 ? -19.219 -2.072 -23.391 1 51.62 431 ARG A CA 1
ATOM 3257 C C . ARG A 1 431 ? -19.203 -0.546 -23.391 1 51.62 431 ARG A C 1
ATOM 3259 O O . ARG A 1 431 ? -19.891 0.086 -22.594 1 51.62 431 ARG A O 1
ATOM 3266 N N . LYS A 1 432 ? -18.031 0.098 -23.812 1 46.03 432 LYS A N 1
ATOM 3267 C CA . LYS A 1 432 ? -18.188 1.535 -24.016 1 46.03 432 LYS A CA 1
ATOM 3268 C C . LYS A 1 432 ? -19.453 1.845 -24.797 1 46.03 432 LYS A C 1
ATOM 3270 O O . LYS A 1 432 ? -19.719 1.22 -25.828 1 46.03 432 LYS A O 1
ATOM 3275 N N . SER A 1 433 ? -20.422 2.371 -24.156 1 34.5 433 SER A N 1
ATOM 3276 C CA . SER A 1 433 ? -21.453 2.994 -24.984 1 34.5 433 SER A CA 1
ATOM 3277 C C . SER A 1 433 ? -20.828 3.822 -26.109 1 34.5 433 SER A C 1
ATOM 3279 O O . SER A 1 433 ? -20.109 4.785 -25.844 1 34.5 433 SER A O 1
ATOM 3281 N N . SER A 1 434 ? -20.375 3.26 -27.156 1 27.58 434 SER A N 1
ATOM 3282 C CA . SER A 1 434 ? -20.297 4.219 -28.25 1 27.58 434 SER A CA 1
ATOM 3283 C C . SER A 1 434 ? -21.594 4.996 -28.422 1 27.58 434 SER A C 1
ATOM 3285 O O . SER A 1 434 ? -22.688 4.434 -28.266 1 27.58 434 SER A O 1
ATOM 3287 N N . MET B 1 1 ? 63.438 37.906 -65.125 1 25.36 1 MET B N 1
ATOM 3288 C CA . MET B 1 1 ? 62.281 37.312 -65.812 1 25.36 1 MET B CA 1
ATOM 3289 C C . MET B 1 1 ? 62 35.906 -65.25 1 25.36 1 MET B C 1
ATOM 3291 O O . MET B 1 1 ? 61.344 35.094 -65.938 1 25.36 1 MET B O 1
ATOM 3295 N N . ILE B 1 2 ? 62.594 35.688 -64.062 1 25.5 2 ILE B N 1
ATOM 3296 C CA . ILE B 1 2 ? 62.656 34.406 -63.344 1 25.5 2 ILE B CA 1
ATOM 3297 C C . ILE B 1 2 ? 61.25 33.969 -62.906 1 25.5 2 ILE B C 1
ATOM 3299 O O . ILE B 1 2 ? 60.594 34.625 -62.125 1 25.5 2 ILE B O 1
ATOM 3303 N N . HIS B 1 3 ? 60.5 33.312 -63.812 1 23.61 3 HIS B N 1
ATOM 3304 C CA . HIS B 1 3 ? 59.125 32.844 -63.875 1 23.61 3 HIS B CA 1
ATOM 3305 C C . HIS B 1 3 ? 58.938 31.625 -62.969 1 23.61 3 HIS B C 1
ATOM 3307 O O . HIS B 1 3 ? 57.938 30.922 -63.062 1 23.61 3 HIS B O 1
ATOM 3313 N N . LYS B 1 4 ? 59.812 31.297 -62 1 28.77 4 LYS B N 1
ATOM 3314 C CA . LYS B 1 4 ? 59.625 29.969 -61.438 1 28.77 4 LYS B CA 1
ATOM 3315 C C . LYS B 1 4 ? 58.156 29.734 -61.031 1 28.77 4 LYS B C 1
ATOM 3317 O O . LYS B 1 4 ? 57.5 30.672 -60.594 1 28.77 4 LYS B O 1
ATOM 3322 N N . ALA B 1 5 ? 57.656 28.438 -61.406 1 27.5 5 ALA B N 1
ATOM 3323 C CA . ALA B 1 5 ? 56.562 27.5 -61.438 1 27.5 5 ALA B CA 1
ATOM 3324 C C . ALA B 1 5 ? 55.938 27.328 -60.031 1 27.5 5 ALA B C 1
ATOM 3326 O O . ALA B 1 5 ? 56.688 27.125 -59.062 1 27.5 5 ALA B O 1
ATOM 3327 N N . ALA B 1 6 ? 54.688 27.797 -59.719 1 28.72 6 ALA B N 1
ATOM 3328 C CA . ALA B 1 6 ? 53.656 27.812 -58.688 1 28.72 6 ALA B CA 1
ATOM 3329 C C . ALA B 1 6 ? 53.219 26.406 -58.312 1 28.72 6 ALA B C 1
ATOM 3331 O O . ALA B 1 6 ? 52.469 25.766 -59.031 1 28.72 6 ALA B O 1
ATOM 3332 N N . THR B 1 7 ? 54.188 25.516 -58 1 26.83 7 THR B N 1
ATOM 3333 C CA . THR B 1 7 ? 53.75 24.156 -57.719 1 26.83 7 THR B CA 1
ATOM 3334 C C . THR B 1 7 ? 52.625 24.172 -56.656 1 26.83 7 THR B C 1
ATOM 3336 O O . THR B 1 7 ? 52.781 24.797 -55.594 1 26.83 7 THR B O 1
ATOM 3339 N N . ARG B 1 8 ? 51.344 24.094 -57.062 1 28.97 8 ARG B N 1
ATOM 3340 C CA . ARG B 1 8 ? 50.062 23.969 -56.406 1 28.97 8 ARG B CA 1
ATOM 3341 C C . ARG B 1 8 ? 50.031 22.766 -55.469 1 28.97 8 ARG B C 1
ATOM 3343 O O . ARG B 1 8 ? 50.25 21.641 -55.906 1 28.97 8 ARG B O 1
ATOM 3350 N N . ARG B 1 9 ? 50.5 22.953 -54.219 1 29.92 9 ARG B N 1
ATOM 3351 C CA . ARG B 1 9 ? 50.438 22 -53.125 1 29.92 9 ARG B CA 1
ATOM 3352 C C . ARG B 1 9 ? 49.031 21.484 -52.906 1 29.92 9 ARG B C 1
ATOM 3354 O O . ARG B 1 9 ? 48.125 22.25 -52.625 1 29.92 9 ARG B O 1
ATOM 3361 N N . ILE B 1 10 ? 48.531 20.656 -53.875 1 31.86 10 ILE B N 1
ATOM 3362 C CA . ILE B 1 10 ? 47.25 19.953 -53.656 1 31.86 10 ILE B CA 1
ATOM 3363 C C . ILE B 1 10 ? 47.281 19.188 -52.344 1 31.86 10 ILE B C 1
ATOM 3365 O O . ILE B 1 10 ? 48.125 18.281 -52.156 1 31.86 10 ILE B O 1
ATOM 3369 N N . THR B 1 11 ? 47.188 19.922 -51.25 1 33.53 11 THR B N 1
ATOM 3370 C CA . THR B 1 11 ? 46.969 19.312 -49.938 1 33.53 11 THR B CA 1
ATOM 3371 C C . THR B 1 11 ? 45.781 18.344 -49.969 1 33.53 11 THR B C 1
ATOM 3373 O O . THR B 1 11 ? 44.656 18.75 -50.281 1 33.53 11 THR B O 1
ATOM 3376 N N . THR B 1 12 ? 46 17.141 -50.531 1 32.97 12 THR B N 1
ATOM 3377 C CA . THR B 1 12 ? 45 16.094 -50.375 1 32.97 12 THR B CA 1
ATOM 3378 C C . THR B 1 12 ? 44.594 15.938 -48.906 1 32.97 12 THR B C 1
ATOM 3380 O O . THR B 1 12 ? 45.438 15.719 -48.062 1 32.97 12 THR B O 1
ATOM 3383 N N . ALA B 1 13 ? 43.562 16.688 -48.469 1 36.16 13 ALA B N 1
ATOM 3384 C CA . ALA B 1 13 ? 42.812 16.469 -47.25 1 36.16 13 ALA B CA 1
ATOM 3385 C C . ALA B 1 13 ? 42.375 15.016 -47.125 1 36.16 13 ALA B C 1
ATOM 3387 O O . ALA B 1 13 ? 41.5 14.57 -47.844 1 36.16 13 ALA B O 1
ATOM 3388 N N . LEU B 1 14 ? 43.406 14.117 -47.031 1 33.62 14 LEU B N 1
ATOM 3389 C CA . LEU B 1 14 ? 43 12.758 -46.656 1 33.62 14 LEU B CA 1
ATOM 3390 C C . LEU B 1 14 ? 42.031 12.773 -45.469 1 33.62 14 LEU B C 1
ATOM 3392 O O . LEU B 1 14 ? 42.375 13.234 -44.375 1 33.62 14 LEU B O 1
ATOM 3396 N N . GLY B 1 15 ? 40.719 13 -45.75 1 35.03 15 GLY B N 1
ATOM 3397 C CA . GLY B 1 15 ? 39.625 12.781 -44.812 1 35.03 15 GLY B CA 1
ATOM 3398 C C . GLY B 1 15 ? 39.75 11.469 -44.062 1 35.03 15 GLY B C 1
ATOM 3399 O O . GLY B 1 15 ? 39.719 10.398 -44.656 1 35.03 15 GLY B O 1
ATOM 3400 N N . ILE B 1 16 ? 40.625 11.406 -43.062 1 39.62 16 ILE B N 1
ATOM 3401 C CA . ILE B 1 16 ? 40.594 10.297 -42.125 1 39.62 16 ILE B CA 1
ATOM 3402 C C . ILE B 1 16 ? 39.188 10.094 -41.625 1 39.62 16 ILE B C 1
ATOM 3404 O O . ILE B 1 16 ? 38.625 10.969 -40.938 1 39.62 16 ILE B O 1
ATOM 3408 N N . GLY B 1 17 ? 38.344 9.461 -42.438 1 34.97 17 GLY B N 1
ATOM 3409 C CA . GLY B 1 17 ? 37.094 8.961 -41.875 1 34.97 17 GLY B CA 1
ATOM 3410 C C . GLY B 1 17 ? 37.281 8.219 -40.562 1 34.97 17 GLY B C 1
ATOM 3411 O O . GLY B 1 17 ? 37.969 7.188 -40.531 1 34.97 17 GLY B O 1
ATOM 3412 N N . ALA B 1 18 ? 37.344 9 -39.438 1 39 18 ALA B N 1
ATOM 3413 C CA . ALA B 1 18 ? 37.188 8.383 -38.125 1 39 18 ALA B CA 1
ATOM 3414 C C . ALA B 1 18 ? 36 7.418 -38.094 1 39 18 ALA B C 1
ATOM 3416 O O . ALA B 1 18 ? 34.875 7.84 -38.156 1 39 18 ALA B O 1
ATOM 3417 N N . CYS B 1 19 ? 36.188 6.219 -38.719 1 38.03 19 CYS B N 1
ATOM 3418 C CA . CYS B 1 19 ? 35.25 5.172 -38.375 1 38.03 19 CYS B CA 1
ATOM 3419 C C . CYS B 1 19 ? 35.031 5.098 -36.875 1 38.03 19 CYS B C 1
ATOM 3421 O O . CYS B 1 19 ? 35.938 4.707 -36.125 1 38.03 19 CYS B O 1
ATOM 3423 N N . LEU B 1 20 ? 34.344 6.043 -36.344 1 38.91 20 LEU B N 1
ATOM 3424 C CA . LEU B 1 20 ? 33.75 5.793 -35.031 1 38.91 20 LEU B CA 1
ATOM 3425 C C . LEU B 1 20 ? 33.188 4.379 -34.938 1 38.91 20 LEU B C 1
ATOM 3427 O O . LEU B 1 20 ? 32.125 4.102 -35.469 1 38.91 20 LEU B O 1
ATOM 3431 N N . LEU B 1 21 ? 34.094 3.408 -35.062 1 37.5 21 LEU B N 1
ATOM 3432 C CA . LEU B 1 21 ? 33.625 2.139 -34.531 1 37.5 21 LEU B CA 1
ATOM 3433 C C . LEU B 1 21 ? 32.875 2.354 -33.219 1 37.5 21 LEU B C 1
ATOM 3435 O O . LEU B 1 21 ? 33.469 2.775 -32.219 1 37.5 21 LEU B O 1
ATOM 3439 N N . SER B 1 22 ? 31.688 2.74 -33.344 1 41.12 22 SER B N 1
ATOM 3440 C CA . SER B 1 22 ? 30.828 2.49 -32.188 1 41.12 22 SER B CA 1
ATOM 3441 C C . SER B 1 22 ? 31.047 1.094 -31.625 1 41.12 22 SER B C 1
ATOM 3443 O O . SER B 1 22 ? 30.734 0.094 -32.281 1 41.12 22 SER B O 1
ATOM 3445 N N . SER B 1 23 ? 32.188 0.859 -31 1 38.94 23 SER B N 1
ATOM 3446 C CA . SER B 1 23 ? 32.188 -0.342 -30.172 1 38.94 23 SER B CA 1
ATOM 3447 C C . SER B 1 23 ? 30.828 -0.621 -29.562 1 38.94 23 SER B C 1
ATOM 3449 O O . SER B 1 23 ? 30.328 0.171 -28.766 1 38.94 23 SER B O 1
ATOM 3451 N N . ILE B 1 24 ? 30.047 -1.083 -30.391 1 41.62 24 ILE B N 1
ATOM 3452 C CA . ILE B 1 24 ? 28.953 -1.728 -29.672 1 41.62 24 ILE B CA 1
ATOM 3453 C C . ILE B 1 24 ? 29.5 -2.434 -28.438 1 41.62 24 ILE B C 1
ATOM 3455 O O . ILE B 1 24 ? 30.234 -3.418 -28.547 1 41.62 24 ILE B O 1
ATOM 3459 N N . ALA B 1 25 ? 29.984 -1.738 -27.516 1 40.78 25 ALA B N 1
ATOM 3460 C CA . ALA B 1 25 ? 30.25 -2.383 -26.234 1 40.78 25 ALA B CA 1
ATOM 3461 C C . ALA B 1 25 ? 29.438 -3.658 -26.078 1 40.78 25 ALA B C 1
ATOM 3463 O O . ALA B 1 25 ? 28.203 -3.627 -26.172 1 40.78 25 ALA B O 1
ATOM 3464 N N . ALA B 1 26 ? 29.859 -4.734 -26.609 1 41.41 26 ALA B N 1
ATOM 3465 C CA . ALA B 1 26 ? 29.266 -6.027 -26.266 1 41.41 26 ALA B CA 1
ATOM 3466 C C . ALA B 1 26 ? 28.547 -5.965 -24.922 1 41.41 26 ALA B C 1
ATOM 3468 O O . ALA B 1 26 ? 29.172 -5.66 -23.906 1 41.41 26 ALA B O 1
ATOM 3469 N N . ALA B 1 27 ? 27.344 -5.52 -24.812 1 54.34 27 ALA B N 1
ATOM 3470 C CA . ALA B 1 27 ? 26.516 -5.383 -23.625 1 54.34 27 ALA B CA 1
ATOM 3471 C C . ALA B 1 27 ? 26.719 -6.551 -22.672 1 54.34 27 ALA B C 1
ATOM 3473 O O . ALA B 1 27 ? 26.531 -7.711 -23.047 1 54.34 27 ALA B O 1
ATOM 3474 N N . ASP B 1 28 ? 27.656 -6.484 -21.672 1 76.38 28 ASP B N 1
ATOM 3475 C CA . ASP B 1 28 ? 27.938 -7.406 -20.562 1 76.38 28 ASP B CA 1
ATOM 3476 C C . ASP B 1 28 ? 26.641 -7.988 -20 1 76.38 28 ASP B C 1
ATOM 3478 O O . ASP B 1 28 ? 25.609 -7.336 -20.016 1 76.38 28 ASP B O 1
ATOM 3482 N N . ASP B 1 29 ? 26.688 -9.328 -19.828 1 90.25 29 ASP B N 1
ATOM 3483 C CA . ASP B 1 29 ? 25.562 -10.023 -19.219 1 90.25 29 ASP B CA 1
ATOM 3484 C C . ASP B 1 29 ? 25.094 -9.289 -17.969 1 90.25 29 ASP B C 1
ATOM 3486 O O . ASP B 1 29 ? 25.891 -8.672 -17.25 1 90.25 29 ASP B O 1
ATOM 3490 N N . LEU B 1 30 ? 23.844 -9.188 -17.938 1 95.56 30 LEU B N 1
ATOM 3491 C CA . LEU B 1 30 ? 23.25 -8.531 -16.781 1 95.56 30 LEU B CA 1
ATOM 3492 C C . LEU B 1 30 ? 23.375 -9.406 -15.531 1 95.56 30 LEU B C 1
ATOM 3494 O O . LEU B 1 30 ? 22.797 -10.5 -15.477 1 95.56 30 LEU B O 1
ATOM 3498 N N . THR B 1 31 ? 24.203 -8.969 -14.602 1 95.12 31 THR B N 1
ATOM 3499 C CA . THR B 1 31 ? 24.297 -9.648 -13.32 1 95.12 31 THR B CA 1
ATOM 3500 C C . THR B 1 31 ? 23.281 -9.086 -12.328 1 95.12 31 THR B C 1
ATOM 3502 O O . THR B 1 31 ? 22.719 -8.016 -12.555 1 95.12 31 THR B O 1
ATOM 3505 N N . LEU B 1 32 ? 22.969 -9.867 -11.242 1 95.88 32 LEU B N 1
ATOM 3506 C CA . LEU B 1 32 ? 22.047 -9.383 -10.219 1 95.88 32 LEU B CA 1
ATOM 3507 C C . LEU B 1 32 ? 22.547 -8.062 -9.633 1 95.88 32 LEU B C 1
ATOM 3509 O O . LEU B 1 32 ? 21.766 -7.125 -9.445 1 95.88 32 LEU B O 1
ATOM 3513 N N . ARG B 1 33 ? 23.875 -7.961 -9.398 1 94.56 33 ARG B N 1
ATOM 3514 C CA . ARG B 1 33 ? 24.469 -6.758 -8.82 1 94.56 33 ARG B CA 1
ATOM 3515 C C . ARG B 1 33 ? 24.25 -5.551 -9.727 1 94.56 33 ARG B C 1
ATOM 3517 O O . ARG B 1 33 ? 23.828 -4.488 -9.266 1 94.56 33 ARG B O 1
ATOM 3524 N N . SER B 1 34 ? 24.5 -5.742 -10.992 1 95.5 34 SER B N 1
ATOM 3525 C CA . SER B 1 34 ? 24.344 -4.641 -11.93 1 95.5 34 SER B CA 1
ATOM 3526 C C . SER B 1 34 ? 22.875 -4.25 -12.094 1 95.5 34 SER B C 1
ATOM 3528 O O . SER B 1 34 ? 22.562 -3.072 -12.258 1 95.5 34 SER B O 1
ATOM 3530 N N . ALA B 1 35 ? 22 -5.27 -12.039 1 97.38 35 ALA B N 1
ATOM 3531 C CA . ALA B 1 35 ? 20.578 -4.988 -12.125 1 97.38 35 ALA B CA 1
ATOM 3532 C C . ALA B 1 35 ? 20.109 -4.156 -10.93 1 97.38 35 ALA B C 1
ATOM 3534 O O . ALA B 1 35 ? 19.359 -3.182 -11.102 1 97.38 35 ALA B O 1
ATOM 3535 N N . ILE B 1 36 ? 20.578 -4.496 -9.773 1 97.5 36 ILE B N 1
ATOM 3536 C CA . ILE B 1 36 ? 20.188 -3.779 -8.555 1 97.5 36 ILE B CA 1
ATOM 3537 C C . ILE B 1 36 ? 20.75 -2.359 -8.602 1 97.5 36 ILE B C 1
ATOM 3539 O O . ILE B 1 36 ? 20.047 -1.397 -8.297 1 97.5 36 ILE B O 1
ATOM 3543 N N . GLN B 1 37 ? 22.016 -2.182 -9 1 96.25 37 GLN B N 1
ATOM 3544 C CA . GLN B 1 37 ? 22.641 -0.866 -9.062 1 96.25 37 GLN B CA 1
ATOM 3545 C C . GLN B 1 37 ? 21.906 0.05 -10.031 1 96.25 37 GLN B C 1
ATOM 3547 O O . GLN B 1 37 ? 21.656 1.218 -9.727 1 96.25 37 GLN B O 1
ATOM 3552 N N . ARG B 1 38 ? 21.531 -0.529 -11.109 1 96.19 38 ARG B N 1
ATOM 3553 C CA . ARG B 1 38 ? 20.797 0.26 -12.102 1 96.19 38 ARG B CA 1
ATOM 3554 C C . ARG B 1 38 ? 19.422 0.666 -11.578 1 96.19 38 ARG B C 1
ATOM 3556 O O . ARG B 1 38 ? 18.984 1.796 -11.789 1 96.19 38 ARG B O 1
ATOM 3563 N N . ALA B 1 39 ? 18.75 -0.285 -10.914 1 97.62 39 ALA B N 1
ATOM 3564 C CA . ALA B 1 39 ? 17.422 0.003 -10.352 1 97.62 39 ALA B CA 1
ATOM 3565 C C . ALA B 1 39 ? 17.516 1.094 -9.289 1 97.62 39 ALA B C 1
ATOM 3567 O O . ALA B 1 39 ? 16.641 1.973 -9.227 1 97.62 39 ALA B O 1
ATOM 3568 N N . LEU B 1 40 ? 18.578 1.059 -8.484 1 97 40 LEU B N 1
ATOM 3569 C CA . LEU B 1 40 ? 18.734 2.02 -7.398 1 97 40 LEU B CA 1
ATOM 3570 C C . LEU B 1 40 ? 18.938 3.428 -7.941 1 97 40 LEU B C 1
ATOM 3572 O O . LEU B 1 40 ? 18.594 4.41 -7.289 1 97 40 LEU B O 1
ATOM 3576 N N . VAL B 1 41 ? 19.422 3.523 -9.156 1 95.31 41 VAL B N 1
ATOM 3577 C CA . VAL B 1 41 ? 19.688 4.824 -9.766 1 95.31 41 VAL B CA 1
ATOM 3578 C C . VAL B 1 41 ? 18.438 5.32 -10.484 1 95.31 41 VAL B C 1
ATOM 3580 O O . VAL B 1 41 ? 18.141 6.516 -10.477 1 95.31 41 VAL B O 1
ATOM 3583 N N . ASN B 1 42 ? 17.641 4.406 -10.961 1 94.31 42 ASN B N 1
ATOM 3584 C CA . ASN B 1 42 ? 16.594 4.805 -11.898 1 94.31 42 ASN B CA 1
ATOM 3585 C C . ASN B 1 42 ? 15.219 4.801 -11.242 1 94.31 42 ASN B C 1
ATOM 3587 O O . ASN B 1 42 ? 14.273 5.398 -11.758 1 94.31 42 ASN B O 1
ATOM 3591 N N . GLN B 1 43 ? 15.023 4.164 -10.148 1 96.81 43 GLN B N 1
ATOM 3592 C CA . GLN B 1 43 ? 13.688 3.99 -9.602 1 96.81 43 GLN B CA 1
ATOM 3593 C C . GLN B 1 43 ? 13.219 5.254 -8.883 1 96.81 43 GLN B C 1
ATOM 3595 O O . GLN B 1 43 ? 13.93 5.793 -8.031 1 96.81 43 GLN B O 1
ATOM 3600 N N . ALA B 1 44 ? 12 5.613 -9.219 1 97.38 44 ALA B N 1
ATOM 3601 C CA . ALA B 1 44 ? 11.406 6.852 -8.719 1 97.38 44 ALA B CA 1
ATOM 3602 C C . ALA B 1 44 ? 11.18 6.777 -7.215 1 97.38 44 ALA B C 1
ATOM 3604 O O . ALA B 1 44 ? 11.195 7.805 -6.527 1 97.38 44 ALA B O 1
ATOM 3605 N N . VAL B 1 45 ? 11.008 5.586 -6.656 1 97.62 45 VAL B N 1
ATOM 3606 C CA . VAL B 1 45 ? 10.758 5.445 -5.223 1 97.62 45 VAL B CA 1
ATOM 3607 C C . VAL B 1 45 ? 12 5.84 -4.438 1 97.62 45 VAL B C 1
ATOM 3609 O O . VAL B 1 45 ? 11.906 6.379 -3.332 1 97.62 45 VAL B O 1
ATOM 3612 N N . VAL B 1 46 ? 13.203 5.59 -5.004 1 98 46 VAL B N 1
ATOM 3613 C CA . VAL B 1 46 ? 14.453 6.012 -4.371 1 98 46 VAL B CA 1
ATOM 3614 C C . VAL B 1 46 ? 14.578 7.531 -4.438 1 98 46 VAL B C 1
ATOM 3616 O O . VAL B 1 46 ? 14.977 8.172 -3.461 1 98 46 VAL B O 1
ATOM 3619 N N . GLN B 1 47 ? 14.172 8.141 -5.527 1 97.75 47 GLN B N 1
ATOM 3620 C CA . GLN B 1 47 ? 14.18 9.586 -5.668 1 97.75 47 GLN B CA 1
ATOM 3621 C C . GLN B 1 47 ? 13.219 10.242 -4.68 1 97.75 47 GLN B C 1
ATOM 3623 O O . GLN B 1 47 ? 13.531 11.273 -4.086 1 97.75 47 GLN B O 1
ATOM 3628 N N . GLN B 1 48 ? 12.055 9.625 -4.527 1 98.12 48 GLN B N 1
ATOM 3629 C CA . GLN B 1 48 ? 11.078 10.117 -3.561 1 98.12 48 GLN B CA 1
ATOM 3630 C C . GLN B 1 48 ? 11.68 10.18 -2.158 1 98.12 48 GLN B C 1
ATOM 3632 O O . GLN B 1 48 ? 11.539 11.188 -1.462 1 98.12 48 GLN B O 1
ATOM 3637 N N . ALA B 1 49 ? 12.359 9.109 -1.803 1 97.94 49 ALA B N 1
ATOM 3638 C CA . ALA B 1 49 ? 12.969 9.039 -0.476 1 97.94 49 ALA B CA 1
ATOM 3639 C C . ALA B 1 49 ? 14.055 10.094 -0.312 1 97.94 49 ALA B C 1
ATOM 3641 O O . ALA B 1 49 ? 14.219 10.664 0.77 1 97.94 49 ALA B O 1
ATOM 3642 N N . GLN B 1 50 ? 14.789 10.414 -1.377 1 98.12 50 GLN B N 1
ATOM 3643 C CA . GLN B 1 50 ? 15.828 11.445 -1.337 1 98.12 50 GLN B CA 1
ATOM 3644 C C . GLN B 1 50 ? 15.219 12.828 -1.128 1 98.12 50 GLN B C 1
ATOM 3646 O O . GLN B 1 50 ? 15.727 13.625 -0.336 1 98.12 50 GLN B O 1
AT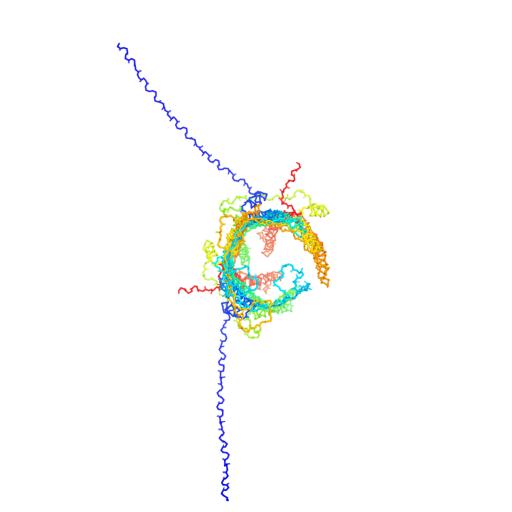OM 3651 N N . HIS B 1 51 ? 14.094 13.07 -1.777 1 98.31 51 HIS B N 1
ATOM 3652 C CA . HIS B 1 51 ? 13.406 14.344 -1.583 1 98.31 51 HIS B CA 1
ATOM 3653 C C . HIS B 1 51 ? 12.852 14.453 -0.167 1 98.31 51 HIS B C 1
ATOM 3655 O O . HIS B 1 51 ? 12.828 15.547 0.409 1 98.31 51 HIS B O 1
ATOM 3661 N N . MET B 1 52 ? 12.484 13.344 0.405 1 98 52 MET B N 1
ATOM 3662 C CA . MET B 1 52 ? 11.961 13.359 1.769 1 98 52 MET B CA 1
ATOM 3663 C C . MET B 1 52 ? 13.062 13.688 2.77 1 98 52 MET B C 1
ATOM 3665 O O . MET B 1 52 ? 12.82 14.375 3.764 1 98 52 MET B O 1
ATOM 3669 N N . ILE B 1 53 ? 14.289 13.25 2.518 1 97.94 53 ILE B N 1
ATOM 3670 C CA . ILE B 1 53 ? 15.43 13.609 3.361 1 97.94 53 ILE B CA 1
ATOM 3671 C C . ILE B 1 53 ? 15.664 15.117 3.301 1 97.94 53 ILE B C 1
ATOM 3673 O O . ILE B 1 53 ? 15.844 15.766 4.332 1 97.94 53 ILE B O 1
ATOM 3677 N N . ALA B 1 54 ? 15.609 15.609 2.07 1 98.19 54 ALA B N 1
ATOM 3678 C CA . ALA B 1 54 ? 15.828 17.047 1.89 1 98.19 54 ALA B CA 1
ATOM 3679 C C . ALA B 1 54 ? 14.734 17.844 2.584 1 98.19 54 ALA B C 1
ATOM 3681 O O . ALA B 1 54 ? 15.016 18.875 3.221 1 98.19 54 ALA B O 1
ATOM 3682 N N . GLU B 1 55 ? 13.492 17.359 2.496 1 98.19 55 GLU B N 1
ATOM 3683 C CA . GLU B 1 55 ? 12.375 18.016 3.158 1 98.19 55 GLU B CA 1
ATOM 3684 C C . GLU B 1 55 ? 12.578 18.062 4.672 1 98.19 55 GLU B C 1
ATOM 3686 O O . GLU B 1 55 ? 12.383 19.109 5.301 1 98.19 55 GLU B O 1
ATOM 3691 N N . ARG B 1 56 ? 12.992 16.969 5.242 1 97.88 56 ARG B N 1
ATOM 3692 C CA . ARG B 1 56 ? 13.164 16.891 6.688 1 97.88 56 ARG B CA 1
ATOM 3693 C C . ARG B 1 56 ? 14.352 17.719 7.145 1 97.88 56 ARG B C 1
ATOM 3695 O O . ARG B 1 56 ? 14.328 18.312 8.227 1 97.88 56 ARG B O 1
ATOM 3702 N N . ARG B 1 57 ? 15.391 17.812 6.336 1 97.31 57 ARG B N 1
ATOM 3703 C CA . ARG B 1 57 ? 16.547 18.656 6.637 1 97.31 57 ARG B CA 1
ATOM 3704 C C . ARG B 1 57 ? 16.156 20.125 6.672 1 97.31 57 ARG B C 1
ATOM 3706 O O . ARG B 1 57 ? 16.547 20.859 7.586 1 97.31 57 ARG B O 1
ATOM 3713 N N . ASP B 1 58 ? 15.328 20.469 5.676 1 97.88 58 ASP B N 1
ATOM 3714 C CA . ASP B 1 58 ? 14.859 21.844 5.629 1 97.88 58 ASP B CA 1
ATOM 3715 C C . ASP B 1 58 ? 13.953 22.156 6.82 1 97.88 58 ASP B C 1
ATOM 3717 O O . ASP B 1 58 ? 14.031 23.25 7.391 1 97.88 58 ASP B O 1
ATOM 3721 N N . GLN B 1 59 ? 13.211 21.234 7.27 1 97.12 59 GLN B N 1
ATOM 3722 C CA . GLN B 1 59 ? 12.367 21.422 8.445 1 97.12 59 GLN B CA 1
ATOM 3723 C C . GLN B 1 59 ? 13.219 21.562 9.711 1 97.12 59 GLN B C 1
ATOM 3725 O O . GLN B 1 59 ? 12.867 22.312 10.625 1 97.12 59 GLN B O 1
ATOM 3730 N N . GLY B 1 60 ? 14.328 20.797 9.734 1 96.94 60 GLY B N 1
ATOM 3731 C CA . GLY B 1 60 ? 15.258 20.938 10.844 1 96.94 60 GLY B CA 1
ATOM 3732 C C . GLY B 1 60 ? 15.883 22.312 10.93 1 96.94 60 GLY B C 1
ATOM 3733 O O . GLY B 1 60 ? 15.977 22.891 12.016 1 96.94 60 GLY B O 1
ATOM 3734 N N . ARG B 1 61 ? 16.172 22.891 9.805 1 96.81 61 ARG B N 1
ATOM 3735 C CA . ARG B 1 61 ? 16.75 24.25 9.758 1 96.81 61 ARG B CA 1
ATOM 3736 C C . ARG B 1 61 ? 15.711 25.281 10.172 1 96.81 61 ARG B C 1
ATOM 3738 O O . ARG B 1 61 ? 16.031 26.234 10.891 1 96.81 61 ARG B O 1
ATOM 3745 N N . ALA B 1 62 ? 14.492 25.047 9.758 1 96.44 62 ALA B N 1
ATOM 3746 C CA . ALA B 1 62 ? 13.414 25.969 10.141 1 96.44 62 ALA B CA 1
ATOM 3747 C C . ALA B 1 62 ? 13.18 25.922 11.641 1 96.44 62 ALA B C 1
ATOM 3749 O O . ALA B 1 62 ? 12.953 26.969 12.266 1 96.44 62 ALA B O 1
ATOM 3750 N N . ALA B 1 63 ? 13.234 24.766 12.203 1 95.88 63 ALA B N 1
ATOM 3751 C CA . ALA B 1 63 ? 13.008 24.625 13.641 1 95.88 63 ALA B CA 1
ATOM 3752 C C . ALA B 1 63 ? 14.117 25.297 14.438 1 95.88 63 ALA B C 1
ATOM 3754 O O . ALA B 1 63 ? 13.859 25.875 15.5 1 95.88 63 ALA B O 1
ATOM 3755 N N . ARG B 1 64 ? 15.352 25.344 13.984 1 95.81 64 ARG B N 1
ATOM 3756 C CA . ARG B 1 64 ? 16.453 26.047 14.625 1 95.81 64 ARG B CA 1
ATOM 3757 C C . ARG B 1 64 ? 16.281 27.547 14.531 1 95.81 64 ARG B C 1
ATOM 3759 O O . ARG B 1 64 ? 16.609 28.281 15.461 1 95.81 64 ARG B O 1
ATOM 3766 N N . ALA B 1 65 ? 15.719 27.875 13.375 1 95.88 65 ALA B N 1
ATOM 3767 C CA . ALA B 1 65 ? 15.477 29.297 13.188 1 95.88 65 ALA B CA 1
ATOM 3768 C C . ALA B 1 65 ? 14.414 29.812 14.148 1 95.88 65 ALA B C 1
ATOM 3770 O O . ALA B 1 65 ? 14.391 31 14.484 1 95.88 65 ALA B O 1
ATOM 3771 N N . ASP B 1 66 ? 13.531 28.922 14.672 1 93.62 66 ASP B N 1
ATOM 3772 C CA . ASP B 1 66 ? 12.492 29.297 15.625 1 93.62 66 ASP B CA 1
ATOM 3773 C C . ASP B 1 66 ? 13.094 29.688 16.969 1 93.62 66 ASP B C 1
ATOM 3775 O O . ASP B 1 66 ? 12.438 30.328 17.797 1 93.62 66 ASP B O 1
ATOM 3779 N N . LEU B 1 67 ? 14.438 29.391 17.219 1 95.06 67 LEU B N 1
ATOM 3780 C CA . LEU B 1 67 ? 15.125 29.703 18.469 1 95.06 67 LEU B CA 1
ATOM 3781 C C . LEU B 1 67 ? 15.836 31.047 18.375 1 95.06 67 LEU B C 1
ATOM 3783 O O . LEU B 1 67 ? 16.422 31.531 19.344 1 95.06 67 LEU B O 1
ATOM 3787 N N . LEU B 1 68 ? 15.703 31.719 17.203 1 96 68 LEU B N 1
ATOM 3788 C CA . LEU B 1 68 ? 16.406 32.969 16.953 1 96 68 LEU B CA 1
ATOM 3789 C C . LEU B 1 68 ? 15.445 34.156 16.922 1 96 68 LEU B C 1
ATOM 3791 O O . LEU B 1 68 ? 14.234 33.969 16.828 1 96 68 LEU B O 1
ATOM 3795 N N . PRO B 1 69 ? 15.922 35.375 17.109 1 95.75 69 PRO B N 1
ATOM 3796 C CA . PRO B 1 69 ? 15.031 36.531 17.078 1 95.75 69 PRO B CA 1
ATOM 3797 C C . PRO B 1 69 ? 14.258 36.656 15.766 1 95.75 69 PRO B C 1
ATOM 3799 O O . PRO B 1 69 ? 14.711 36.156 14.727 1 95.75 69 PRO B O 1
ATOM 3802 N N . ALA B 1 70 ? 13.125 37.281 15.82 1 95.31 70 ALA B N 1
ATOM 3803 C CA . ALA B 1 70 ? 12.297 37.531 14.641 1 95.31 70 ALA B CA 1
ATOM 3804 C C . ALA B 1 70 ? 11.875 38.969 14.547 1 95.31 70 ALA B C 1
ATOM 3806 O O . ALA B 1 70 ? 11.57 39.625 15.562 1 95.31 70 ALA B O 1
ATOM 3807 N N . LEU B 1 71 ? 11.953 39.469 13.328 1 96.06 71 LEU B N 1
ATOM 3808 C CA . LEU B 1 71 ? 11.562 40.844 13.047 1 96.06 71 LEU B CA 1
ATOM 3809 C C . LEU B 1 71 ? 10.242 40.906 12.281 1 96.06 71 LEU B C 1
ATOM 3811 O O . LEU B 1 71 ? 10.062 40.156 11.305 1 96.06 71 LEU B O 1
ATOM 3815 N N . SER B 1 72 ? 9.305 41.688 12.742 1 95.88 72 SER B N 1
ATOM 3816 C CA . SER B 1 72 ? 8.016 41.812 12.07 1 95.88 72 SER B CA 1
ATOM 3817 C C . SER B 1 72 ? 7.59 43.281 11.992 1 95.88 72 SER B C 1
ATOM 3819 O O . SER B 1 72 ? 8.125 44.125 12.703 1 95.88 72 SER B O 1
ATOM 3821 N N . LEU B 1 73 ? 6.703 43.562 11.078 1 95.12 73 LEU B N 1
ATOM 3822 C CA . LEU B 1 73 ? 6.062 44.875 10.93 1 95.12 73 LEU B CA 1
ATOM 3823 C C . LEU B 1 73 ? 4.613 44.812 11.406 1 95.12 73 LEU B C 1
ATOM 3825 O O . LEU B 1 73 ? 3.875 43.906 11.055 1 95.12 73 LEU B O 1
ATOM 3829 N N . SER B 1 74 ? 4.242 45.656 12.242 1 94.19 74 SER B N 1
ATOM 3830 C CA . SER B 1 74 ? 2.871 45.812 12.719 1 94.19 74 SER B CA 1
ATOM 3831 C C . SER B 1 74 ? 2.346 47.219 12.469 1 94.19 74 SER B C 1
ATOM 3833 O O . SER B 1 74 ? 2.896 48.188 12.984 1 94.19 74 SER B O 1
ATOM 3835 N N . THR B 1 75 ? 1.368 47.406 11.656 1 93 75 THR B N 1
ATOM 3836 C CA . THR B 1 75 ? 0.762 48.719 11.352 1 93 75 THR B CA 1
ATOM 3837 C C . THR B 1 75 ? -0.76 48.625 11.422 1 93 75 THR B C 1
ATOM 3839 O O . THR B 1 75 ? -1.335 47.531 11.242 1 93 75 THR B O 1
ATOM 3842 N N . GLY B 1 76 ? -1.337 49.75 11.867 1 92.69 76 GLY B N 1
ATOM 3843 C CA . GLY B 1 76 ? -2.789 49.75 11.938 1 92.69 76 GLY B CA 1
ATOM 3844 C C . GLY B 1 76 ? -3.352 51.094 12.406 1 92.69 76 GLY B C 1
ATOM 3845 O O . GLY B 1 76 ? -2.598 52 12.734 1 92.69 76 GLY B O 1
ATOM 3846 N N . GLY B 1 77 ? -4.656 51.219 12.273 1 91.44 77 GLY B N 1
ATOM 3847 C CA . GLY B 1 77 ? -5.41 52.375 12.742 1 91.44 77 GLY B CA 1
ATOM 3848 C C . GLY B 1 77 ? -6.672 52 13.492 1 91.44 77 GLY B C 1
ATOM 3849 O O . GLY B 1 77 ? -7.273 50.938 13.227 1 91.44 77 GLY B O 1
ATOM 3850 N N . VAL B 1 78 ? -6.914 52.812 14.5 1 91.44 78 VAL B N 1
ATOM 3851 C CA . VAL B 1 78 ? -8.141 52.625 15.281 1 91.44 78 VAL B CA 1
ATOM 3852 C C . VAL B 1 78 ? -8.969 53.906 15.234 1 91.44 78 VAL B C 1
ATOM 3854 O O . VAL B 1 78 ? -8.469 55 15.508 1 91.44 78 VAL B O 1
ATOM 3857 N N . TRP B 1 79 ? -10.172 53.875 14.812 1 92.62 79 TRP B N 1
ATOM 3858 C CA . TRP B 1 79 ? -11.141 54.969 14.812 1 92.62 79 TRP B CA 1
ATOM 3859 C C . TRP B 1 79 ? -12.273 54.688 15.797 1 92.62 79 TRP B C 1
ATOM 3861 O O . TRP B 1 79 ? -12.984 53.688 15.664 1 92.62 79 TRP B O 1
ATOM 3871 N N . THR B 1 80 ? -12.422 55.531 16.734 1 92.19 80 THR B N 1
ATOM 3872 C CA . THR B 1 80 ? -13.445 55.375 17.75 1 92.19 80 THR B CA 1
ATOM 3873 C C . THR B 1 80 ? -14.406 56.562 17.75 1 92.19 80 THR B C 1
ATOM 3875 O O . THR B 1 80 ? -13.984 57.688 17.594 1 92.19 80 THR B O 1
ATOM 3878 N N . GLN B 1 81 ? -15.617 56.281 17.844 1 90.81 81 GLN B N 1
ATOM 3879 C CA . GLN B 1 81 ? -16.609 57.344 17.953 1 90.81 81 GLN B CA 1
ATOM 3880 C C . GLN B 1 81 ? -16.344 58.219 19.188 1 90.81 81 GLN B C 1
ATOM 3882 O O . GLN B 1 81 ? -15.961 57.688 20.234 1 90.81 81 GLN B O 1
ATOM 3887 N N . THR B 1 82 ? -16.625 59.562 18.953 1 88.81 82 THR B N 1
ATOM 3888 C CA . THR B 1 82 ? -16.406 60.469 20.078 1 88.81 82 THR B CA 1
ATOM 3889 C C . THR B 1 82 ? -17.734 61.125 20.516 1 88.81 82 THR B C 1
ATOM 3891 O O . THR B 1 82 ? -18.688 61.188 19.734 1 88.81 82 THR B O 1
ATOM 3894 N N . GLN B 1 83 ? -17.75 61.375 21.75 1 85.44 83 GLN B N 1
ATOM 3895 C CA . GLN B 1 83 ? -18.781 62.219 22.344 1 85.44 83 GLN B CA 1
ATOM 3896 C C . GLN B 1 83 ? -18.172 63.344 23.188 1 85.44 83 GLN B C 1
ATOM 3898 O O . GLN B 1 83 ? -17.406 63.062 24.125 1 85.44 83 GLN B O 1
ATOM 3903 N N . ASN B 1 84 ? -18.547 64.625 22.844 1 86.75 84 ASN B N 1
ATOM 3904 C CA . ASN B 1 84 ? -17.984 65.812 23.5 1 86.75 84 ASN B CA 1
ATOM 3905 C C . ASN B 1 84 ? -16.453 65.812 23.453 1 86.75 84 ASN B C 1
ATOM 3907 O O . ASN B 1 84 ? -15.797 66.062 24.453 1 86.75 84 ASN B O 1
ATOM 3911 N N . GLY B 1 85 ? -15.883 65.25 22.406 1 80.75 85 GLY B N 1
ATOM 3912 C CA . GLY B 1 85 ? -14.445 65.312 22.172 1 80.75 85 GLY B CA 1
ATOM 3913 C C . GLY B 1 85 ? -13.711 64.125 22.797 1 80.75 85 GLY B C 1
ATOM 3914 O O . GLY B 1 85 ? -12.5 63.969 22.609 1 80.75 85 GLY B O 1
ATOM 3915 N N . GLN B 1 86 ? -14.398 63.312 23.562 1 84.81 86 GLN B N 1
ATOM 3916 C CA . GLN B 1 86 ? -13.789 62.156 24.203 1 84.81 86 GLN B CA 1
ATOM 3917 C C . GLN B 1 86 ? -14.266 60.844 23.531 1 84.81 86 GLN B C 1
ATOM 3919 O O . GLN B 1 86 ? -15.43 60.75 23.156 1 84.81 86 GLN B O 1
ATOM 3924 N N . PRO B 1 87 ? -13.375 59.875 23.484 1 86.31 87 PRO B N 1
ATOM 3925 C CA . PRO B 1 87 ? -13.797 58.594 22.906 1 86.31 87 PRO B CA 1
ATOM 3926 C C . PRO B 1 87 ? -14.891 57.906 23.703 1 86.31 87 PRO B C 1
ATOM 3928 O O . PRO B 1 87 ? -14.859 57.938 24.938 1 86.31 87 PRO B O 1
ATOM 3931 N N . ARG B 1 88 ? -15.75 57.312 22.984 1 86.06 88 ARG B N 1
ATOM 3932 C CA . ARG B 1 88 ? -16.859 56.625 23.641 1 86.06 88 ARG B CA 1
ATOM 3933 C C . ARG B 1 88 ? -16.391 55.344 24.328 1 86.06 88 ARG B C 1
ATOM 3935 O O . ARG B 1 88 ? -16.922 54.969 25.359 1 86.06 88 ARG B O 1
ATOM 3942 N N . PHE B 1 89 ? -15.469 54.781 23.781 1 87.81 89 PHE B N 1
ATOM 3943 C CA . PHE B 1 89 ? -14.875 53.594 24.406 1 87.81 89 PHE B CA 1
ATOM 3944 C C . PHE B 1 89 ? -13.781 54 25.391 1 87.81 89 PHE B C 1
ATOM 3946 O O . PHE B 1 89 ? -12.805 54.656 25 1 87.81 89 PHE B O 1
ATOM 3953 N N . VAL B 1 90 ? -13.922 53.531 26.578 1 83.81 90 VAL B N 1
ATOM 3954 C CA . VAL B 1 90 ? -13.016 53.938 27.641 1 83.81 90 VAL B CA 1
ATOM 3955 C C . VAL B 1 90 ? -11.617 53.375 27.375 1 83.81 90 VAL B C 1
ATOM 3957 O O . VAL B 1 90 ? -10.625 53.969 27.828 1 83.81 90 VAL B O 1
ATOM 3960 N N . SER B 1 91 ? -11.531 52.281 26.641 1 82.69 91 SER B N 1
ATOM 3961 C CA . SER B 1 91 ? -10.242 51.625 26.375 1 82.69 91 SER B CA 1
ATOM 3962 C C . SER B 1 91 ? -9.5 52.375 25.25 1 82.69 91 SER B C 1
ATOM 3964 O O . SER B 1 91 ? -8.305 52.125 25.047 1 82.69 91 SER B O 1
ATOM 3966 N N . ALA B 1 92 ? -10.172 53.312 24.547 1 86.81 92 ALA B N 1
ATOM 3967 C CA . ALA B 1 92 ? -9.539 54.062 23.453 1 86.81 92 ALA B CA 1
ATOM 3968 C C . ALA B 1 92 ? -8.664 55.188 23.969 1 86.81 92 ALA B C 1
ATOM 3970 O O . ALA B 1 92 ? -9.031 55.875 24.922 1 86.81 92 ALA B O 1
ATOM 3971 N N . ASN B 1 93 ? -7.492 55.312 23.406 1 82.06 93 ASN B N 1
ATOM 3972 C CA . ASN B 1 93 ? -6.582 56.375 23.797 1 82.06 93 ASN B CA 1
ATOM 3973 C C . ASN B 1 93 ? -6.922 57.688 23.094 1 82.06 93 ASN B C 1
ATOM 3975 O O . ASN B 1 93 ? -6.402 58.75 23.469 1 82.06 93 ASN B O 1
ATOM 3979 N N . GLY B 1 94 ? -7.777 57.656 22.031 1 84.81 94 GLY B N 1
ATOM 3980 C CA . GLY B 1 94 ? -8.195 58.812 21.25 1 84.81 94 GLY B CA 1
ATOM 3981 C C . GLY B 1 94 ? -9.211 58.469 20.172 1 84.81 94 GLY B C 1
ATOM 3982 O O . GLY B 1 94 ? -9.578 57.312 20.016 1 84.81 94 GLY B O 1
ATOM 3983 N N . ALA B 1 95 ? -9.688 59.562 19.578 1 87.31 95 ALA B N 1
ATOM 3984 C CA . ALA B 1 95 ? -10.648 59.375 18.484 1 87.31 95 ALA B CA 1
ATOM 3985 C C . ALA B 1 95 ? -10.008 58.625 17.312 1 87.31 95 ALA B C 1
ATOM 3987 O O . ALA B 1 95 ? -10.68 57.844 16.641 1 87.31 95 ALA B O 1
ATOM 3988 N N . ARG B 1 96 ? -8.773 58.906 17.031 1 90.31 96 ARG B N 1
ATOM 3989 C CA . ARG B 1 96 ? -7.98 58.281 16 1 90.31 96 ARG B CA 1
ATOM 3990 C C . ARG B 1 96 ? -6.613 57.844 16.531 1 90.31 96 ARG B C 1
ATOM 3992 O O . ARG B 1 96 ? -5.898 58.688 17.125 1 90.31 96 ARG B O 1
ATOM 3999 N N . GLU B 1 97 ? -6.41 56.625 16.344 1 90 97 GLU B N 1
ATOM 4000 C CA . GLU B 1 97 ? -5.113 56.094 16.75 1 90 97 GLU B CA 1
ATOM 4001 C C . GLU B 1 97 ? -4.395 55.438 15.562 1 90 97 GLU B C 1
ATOM 4003 O O . GLU B 1 97 ? -5.023 54.812 14.719 1 90 97 GLU B O 1
ATOM 4008 N N . LEU B 1 98 ? -3.145 55.719 15.406 1 90.69 98 LEU B N 1
ATOM 4009 C CA . LEU B 1 98 ? -2.314 55.125 14.359 1 90.69 98 LEU B CA 1
ATOM 4010 C C . LEU B 1 98 ? -1.099 54.438 14.969 1 90.69 98 LEU B C 1
ATOM 4012 O O . LEU B 1 98 ? -0.442 55 15.852 1 90.69 98 LEU B O 1
ATOM 4016 N N . ILE B 1 99 ? -0.894 53.219 14.531 1 90.44 99 ILE B N 1
ATOM 4017 C CA . ILE B 1 99 ? 0.276 52.469 14.977 1 90.44 99 ILE B CA 1
ATOM 4018 C C . ILE B 1 99 ? 1.092 52.031 13.758 1 90.44 99 ILE B C 1
ATOM 4020 O O . ILE B 1 99 ? 0.528 51.656 12.734 1 90.44 99 ILE B O 1
ATOM 4024 N N . GLY B 1 100 ? 2.344 52.188 13.711 1 91.94 100 GLY B N 1
ATOM 4025 C CA . GLY B 1 100 ? 3.342 51.688 12.773 1 91.94 100 GLY B CA 1
ATOM 4026 C C . GLY B 1 100 ? 4.676 51.406 13.43 1 91.94 100 GLY B C 1
ATOM 4027 O O . GLY B 1 100 ? 5.449 52.312 13.734 1 91.94 100 GLY B O 1
ATOM 4028 N N . GLN B 1 101 ? 4.871 50.125 13.641 1 94.81 101 GLN B N 1
ATOM 4029 C CA . GLN B 1 101 ? 6.082 49.812 14.391 1 94.81 101 GLN B CA 1
ATOM 4030 C C . GLN B 1 101 ? 6.758 48.562 13.844 1 94.81 101 GLN B C 1
ATOM 4032 O O . GLN B 1 101 ? 6.09 47.656 13.328 1 94.81 101 GLN B O 1
ATOM 4037 N N . VAL B 1 102 ? 8.039 48.562 13.891 1 95.56 102 VAL B N 1
ATOM 4038 C CA . VAL B 1 102 ? 8.852 47.344 13.711 1 95.56 102 VAL B CA 1
ATOM 4039 C C . VAL B 1 102 ? 9.062 46.656 15.062 1 95.56 102 VAL B C 1
ATOM 4041 O O . VAL B 1 102 ? 9.43 47.312 16.047 1 95.56 102 VAL B O 1
ATOM 4044 N N . ARG B 1 103 ? 8.766 45.375 15.062 1 96.31 103 ARG B N 1
ATOM 4045 C CA . ARG B 1 103 ? 8.844 44.625 16.312 1 96.31 103 ARG B CA 1
ATOM 4046 C C . ARG B 1 103 ? 9.891 43.531 16.234 1 96.31 103 ARG B C 1
ATOM 4048 O O . ARG B 1 103 ? 9.898 42.75 15.289 1 96.31 103 ARG B O 1
ATOM 4055 N N . LEU B 1 104 ? 10.75 43.531 17.188 1 96.31 104 LEU B N 1
ATOM 4056 C CA . LEU B 1 104 ? 11.758 42.5 17.359 1 96.31 104 LEU B CA 1
ATOM 4057 C C . LEU B 1 104 ? 11.398 41.562 18.516 1 96.31 104 LEU B C 1
ATOM 4059 O O . LEU B 1 104 ? 11.266 42 19.656 1 96.31 104 LEU B O 1
ATOM 4063 N N . GLN B 1 105 ? 11.203 40.312 18.172 1 96.44 105 GLN B N 1
ATOM 4064 C CA . GLN B 1 105 ? 10.891 39.312 19.188 1 96.44 105 GLN B CA 1
ATOM 4065 C C . GLN B 1 105 ? 12.086 38.406 19.438 1 96.44 105 GLN B C 1
ATOM 4067 O O . GLN B 1 105 ? 12.609 37.781 18.5 1 96.44 105 GLN B O 1
ATOM 4072 N N . ILE B 1 106 ? 12.555 38.25 20.672 1 96.06 106 ILE B N 1
ATOM 4073 C CA . ILE B 1 106 ? 13.711 37.438 21.031 1 96.06 106 ILE B CA 1
ATOM 4074 C C . ILE B 1 106 ? 13.305 36.406 22.062 1 96.06 106 ILE B C 1
ATOM 4076 O O . ILE B 1 106 ? 13.023 36.719 23.219 1 96.06 106 ILE B O 1
ATOM 4080 N N . PRO B 1 107 ? 13.328 35.188 21.641 1 95.75 107 PRO B N 1
ATOM 4081 C CA . PRO B 1 107 ? 13.117 34.125 22.641 1 95.75 107 PRO B CA 1
ATOM 4082 C C . PRO B 1 107 ? 14.328 33.938 23.547 1 95.75 107 PRO B C 1
ATOM 4084 O O . PRO B 1 107 ? 15.344 33.375 23.109 1 95.75 107 PRO B O 1
ATOM 4087 N N . LEU B 1 108 ? 14.227 34.312 24.766 1 96 108 LEU B N 1
ATOM 4088 C CA . LEU B 1 108 ? 15.352 34.25 25.688 1 96 108 LEU B CA 1
ATOM 4089 C C . LEU B 1 108 ? 15.461 32.875 26.328 1 96 108 LEU B C 1
ATOM 4091 O O . LEU B 1 108 ? 16.562 32.344 26.469 1 96 108 LEU B O 1
ATOM 4095 N N . TYR B 1 109 ? 14.32 32.344 26.797 1 96 109 TYR B N 1
ATOM 4096 C CA . TYR B 1 109 ? 14.25 31.016 27.375 1 96 109 TYR B CA 1
ATOM 4097 C C . TYR B 1 109 ? 12.961 30.312 26.969 1 96 109 TYR B C 1
ATOM 4099 O O . TYR B 1 109 ? 11.883 30.641 27.469 1 96 109 TYR B O 1
ATOM 4107 N N . THR B 1 110 ? 13.078 29.375 26.047 1 95.25 110 THR B N 1
ATOM 4108 C CA . THR B 1 110 ? 11.938 28.656 25.5 1 95.25 110 THR B CA 1
ATOM 4109 C C . THR B 1 110 ? 12.227 27.156 25.438 1 95.25 110 THR B C 1
ATOM 4111 O O . THR B 1 110 ? 12.484 26.609 24.375 1 95.25 110 THR B O 1
ATOM 4114 N N . PRO B 1 111 ? 12.102 26.516 26.531 1 95.12 111 PRO B N 1
ATOM 4115 C CA . PRO B 1 111 ? 12.5 25.109 26.625 1 95.12 111 PRO B CA 1
ATOM 4116 C C . PRO B 1 111 ? 11.703 24.203 25.688 1 95.12 111 PRO B C 1
ATOM 4118 O O . PRO B 1 111 ? 12.25 23.234 25.156 1 95.12 111 PRO B O 1
ATOM 4121 N N . GLN B 1 112 ? 10.414 24.469 25.438 1 95.5 112 GLN B N 1
ATOM 4122 C CA . GLN B 1 112 ? 9.617 23.641 24.531 1 95.5 112 GLN B CA 1
ATOM 4123 C C . GLN B 1 112 ? 10.141 23.75 23.094 1 95.5 112 GLN B C 1
ATOM 4125 O O . GLN B 1 112 ? 10.156 22.766 22.359 1 95.5 112 GLN B O 1
ATOM 4130 N N . ALA B 1 113 ? 10.586 24.938 22.75 1 95.25 113 ALA B N 1
ATOM 4131 C CA . ALA B 1 113 ? 11.109 25.125 21.391 1 95.25 113 ALA B CA 1
ATOM 4132 C C . ALA B 1 113 ? 12.391 24.328 21.172 1 95.25 113 ALA B C 1
ATOM 4134 O O . ALA B 1 113 ? 12.641 23.828 20.078 1 95.25 113 ALA B O 1
ATOM 4135 N N . TYR B 1 114 ? 13.25 24.234 22.219 1 95.88 114 TYR B N 1
ATOM 4136 C CA . TYR B 1 114 ? 14.461 23.422 22.125 1 95.88 114 TYR B CA 1
ATOM 4137 C C . TYR B 1 114 ? 14.109 21.953 21.875 1 95.88 114 TYR B C 1
ATOM 4139 O O . TYR B 1 114 ? 14.75 21.281 21.062 1 95.88 114 TYR B O 1
ATOM 4147 N N . ALA B 1 115 ? 13.055 21.531 22.531 1 96.69 115 ALA B N 1
ATOM 4148 C CA . ALA B 1 115 ? 12.617 20.141 22.359 1 96.69 115 ALA B CA 1
ATOM 4149 C C . ALA B 1 115 ? 12.078 19.906 20.953 1 96.69 115 ALA B C 1
ATOM 4151 O O . ALA B 1 115 ? 12.312 18.844 20.359 1 96.69 115 ALA B O 1
ATOM 4152 N N . LEU B 1 116 ? 11.367 20.859 20.438 1 96.06 116 LEU B N 1
ATOM 4153 C CA . LEU B 1 116 ? 10.836 20.75 19.078 1 96.06 116 LEU B CA 1
ATOM 4154 C C . LEU B 1 116 ? 11.961 20.734 18.047 1 96.06 116 LEU B C 1
ATOM 4156 O O . LEU B 1 116 ? 11.875 20.047 17.031 1 96.06 116 LEU B O 1
ATOM 4160 N N . SER B 1 117 ? 13.008 21.547 18.25 1 96.5 117 SER B N 1
ATOM 4161 C CA . SER B 1 117 ? 14.18 21.531 17.391 1 96.5 117 SER B CA 1
ATOM 4162 C C . SER B 1 117 ? 14.875 20.172 17.422 1 96.5 117 SER B C 1
ATOM 4164 O O . SER B 1 117 ? 15.266 19.641 16.375 1 96.5 117 SER B O 1
ATOM 4166 N N . ALA B 1 118 ? 14.977 19.625 18.594 1 96.56 118 ALA B N 1
ATOM 4167 C CA . ALA B 1 118 ? 15.547 18.297 18.734 1 96.56 118 ALA B CA 1
ATOM 4168 C C . ALA B 1 118 ? 14.695 17.25 18.016 1 96.56 118 ALA B C 1
ATOM 4170 O O . ALA B 1 118 ? 15.219 16.344 17.375 1 96.56 118 ALA B O 1
ATOM 4171 N N . LEU B 1 119 ? 13.383 17.359 18.141 1 96.62 119 LEU B N 1
ATOM 4172 C CA . LEU B 1 119 ? 12.453 16.469 17.469 1 96.62 119 LEU B CA 1
ATOM 4173 C C . LEU B 1 119 ? 12.648 16.516 15.953 1 96.62 119 LEU B C 1
ATOM 4175 O O . LEU B 1 119 ? 12.664 15.469 15.297 1 96.62 119 LEU B O 1
ATOM 4179 N N . ALA B 1 120 ? 12.789 17.719 15.414 1 96.88 120 ALA B N 1
ATOM 4180 C CA . ALA B 1 120 ? 12.992 17.875 13.977 1 96.88 120 ALA B CA 1
ATOM 4181 C C . ALA B 1 120 ? 14.297 17.234 13.523 1 96.88 120 ALA B C 1
ATOM 4183 O O . ALA B 1 120 ? 14.359 16.625 12.461 1 96.88 120 ALA B O 1
ATOM 4184 N N . ARG B 1 121 ? 15.359 17.375 14.32 1 95.75 121 ARG B N 1
ATOM 4185 C CA . ARG B 1 121 ? 16.641 16.75 14.023 1 95.75 121 ARG B CA 1
ATOM 4186 C C . ARG B 1 121 ? 16.516 15.227 14.016 1 95.75 121 ARG B C 1
ATOM 4188 O O . ARG B 1 121 ? 17.062 14.555 13.141 1 95.75 121 ARG B O 1
ATOM 4195 N N . ASN B 1 122 ? 15.781 14.727 15.016 1 95.94 122 ASN B N 1
ATOM 4196 C CA . ASN B 1 122 ? 15.57 13.289 15.078 1 95.94 122 ASN B CA 1
ATOM 4197 C C . ASN B 1 122 ? 14.789 12.781 13.867 1 95.94 122 ASN B C 1
ATOM 4199 O O . ASN B 1 122 ? 15.109 11.734 13.305 1 95.94 122 ASN B O 1
ATOM 4203 N N . ARG B 1 123 ? 13.844 13.531 13.43 1 96.06 123 ARG B N 1
ATOM 4204 C CA . ARG B 1 123 ? 13.039 13.141 12.281 1 96.06 123 ARG B CA 1
ATOM 4205 C C . ARG B 1 123 ? 13.867 13.148 11 1 96.06 123 ARG B C 1
ATOM 4207 O O . ARG B 1 123 ? 13.664 12.312 10.117 1 96.06 123 ARG B O 1
ATOM 4214 N N . SER B 1 124 ? 14.82 14.086 10.898 1 96 124 SER B N 1
ATOM 4215 C CA . SER B 1 124 ? 15.742 14.109 9.766 1 96 124 SER B CA 1
ATOM 4216 C C . SER B 1 124 ? 16.641 12.875 9.75 1 96 124 SER B C 1
ATOM 4218 O O . SER B 1 124 ? 16.875 12.289 8.695 1 96 124 SER B O 1
ATOM 4220 N N . ALA B 1 125 ? 17.078 12.469 10.906 1 95.81 125 ALA B N 1
ATOM 4221 C CA . ALA B 1 125 ? 17.906 11.266 11 1 95.81 125 ALA B CA 1
ATOM 4222 C C . ALA B 1 125 ? 17.109 10.023 10.594 1 95.81 125 ALA B C 1
ATOM 4224 O O . ALA B 1 125 ? 17.641 9.156 9.891 1 95.81 125 ALA B O 1
ATOM 4225 N N . ILE B 1 126 ? 15.859 9.906 10.977 1 97.25 126 ILE B N 1
ATOM 4226 C CA . ILE B 1 126 ? 14.992 8.781 10.648 1 97.25 126 ILE B CA 1
ATOM 4227 C C . ILE B 1 126 ? 14.828 8.688 9.133 1 97.25 126 ILE B C 1
ATOM 4229 O O . ILE B 1 126 ? 14.82 7.586 8.57 1 97.25 126 ILE B O 1
ATOM 4233 N N . ALA B 1 127 ? 14.727 9.836 8.445 1 97.5 127 ALA B N 1
ATOM 4234 C CA . ALA B 1 127 ? 14.523 9.867 7 1 97.5 127 ALA B CA 1
ATOM 4235 C C . ALA B 1 127 ? 15.688 9.211 6.266 1 97.5 127 ALA B C 1
ATOM 4237 O O . ALA B 1 127 ? 15.484 8.562 5.23 1 97.5 127 ALA B O 1
ATOM 4238 N N . ARG B 1 128 ? 16.875 9.328 6.805 1 96.94 128 ARG B N 1
ATOM 4239 C CA . ARG B 1 128 ? 18.047 8.711 6.18 1 96.94 128 ARG B CA 1
ATOM 4240 C C . ARG B 1 128 ? 17.969 7.188 6.25 1 96.94 128 ARG B C 1
ATOM 4242 O O . ARG B 1 128 ? 18.312 6.5 5.285 1 96.94 128 ARG B O 1
ATOM 4249 N N . TYR B 1 129 ? 17.5 6.688 7.363 1 96.62 129 TYR B N 1
ATOM 4250 C CA . TYR B 1 129 ? 17.344 5.242 7.492 1 96.62 129 TYR B CA 1
ATOM 4251 C C . TYR B 1 129 ? 16.172 4.738 6.652 1 96.62 129 TYR B C 1
ATOM 4253 O O . TYR B 1 129 ? 16.203 3.605 6.164 1 96.62 129 TYR B O 1
ATOM 4261 N N . GLN B 1 130 ? 15.195 5.566 6.43 1 97.44 130 GLN B N 1
ATOM 4262 C CA . GLN B 1 130 ? 14.07 5.203 5.57 1 97.44 130 GLN B CA 1
ATOM 4263 C C . GLN B 1 130 ? 14.516 5.062 4.117 1 97.44 130 GLN B C 1
ATOM 4265 O O . GLN B 1 130 ? 13.984 4.234 3.377 1 97.44 130 GLN B O 1
ATOM 4270 N N . LEU B 1 131 ? 15.539 5.887 3.703 1 97.31 131 LEU B N 1
ATOM 4271 C CA . LEU B 1 131 ? 16.109 5.719 2.377 1 97.31 131 LEU B CA 1
ATOM 4272 C C . LEU B 1 131 ? 16.766 4.352 2.24 1 97.31 131 LEU B C 1
ATOM 4274 O O . LEU B 1 131 ? 16.578 3.664 1.233 1 97.31 131 LEU B O 1
ATOM 4278 N N . GLN B 1 132 ? 17.484 3.92 3.268 1 96.62 132 GLN B N 1
ATOM 4279 C CA . GLN B 1 132 ? 18.125 2.607 3.232 1 96.62 132 GLN B CA 1
ATOM 4280 C C . GLN B 1 132 ? 17.094 1.492 3.15 1 96.62 132 GLN B C 1
ATOM 4282 O O . GLN B 1 132 ? 17.281 0.513 2.426 1 96.62 132 GLN B O 1
ATOM 4287 N N . GLN B 1 133 ? 16.031 1.646 3.867 1 96.44 133 GLN B N 1
ATOM 4288 C CA . GLN B 1 133 ? 14.93 0.684 3.809 1 96.44 133 GLN B CA 1
ATOM 4289 C C . GLN B 1 133 ? 14.352 0.599 2.402 1 96.44 133 GLN B C 1
ATOM 4291 O O . GLN B 1 133 ? 14.07 -0.494 1.905 1 96.44 133 GLN B O 1
ATOM 4296 N N . THR B 1 134 ? 14.164 1.774 1.806 1 97.62 134 THR B N 1
ATOM 4297 C CA . THR B 1 134 ? 13.633 1.833 0.449 1 97.62 134 THR B CA 1
ATOM 4298 C C . THR B 1 134 ? 14.586 1.154 -0.534 1 97.62 134 THR B C 1
ATOM 4300 O O . THR B 1 134 ? 14.141 0.425 -1.426 1 97.62 134 THR B O 1
ATOM 4303 N N . GLN B 1 135 ? 15.867 1.367 -0.324 1 97.38 135 GLN B N 1
ATOM 4304 C CA . GLN B 1 135 ? 16.859 0.753 -1.192 1 97.38 135 GLN B CA 1
ATOM 4305 C C . GLN B 1 135 ? 16.828 -0.768 -1.074 1 97.38 135 GLN B C 1
ATOM 4307 O O . GLN B 1 135 ? 16.922 -1.475 -2.08 1 97.38 135 GLN B O 1
ATOM 4312 N N . LEU B 1 136 ? 16.656 -1.274 0.103 1 96.62 136 LEU B N 1
ATOM 4313 C CA . LEU B 1 136 ? 16.562 -2.717 0.308 1 96.62 136 LEU B CA 1
ATOM 4314 C C . LEU B 1 136 ? 15.289 -3.275 -0.323 1 96.62 136 LEU B C 1
ATOM 4316 O O . LEU B 1 136 ? 15.305 -4.371 -0.888 1 96.62 136 LEU B O 1
ATOM 4320 N N . ALA B 1 137 ? 14.227 -2.549 -0.195 1 96.69 137 ALA B N 1
ATOM 4321 C CA . ALA B 1 137 ? 12.969 -2.996 -0.788 1 96.69 137 ALA B CA 1
ATOM 4322 C C . ALA B 1 137 ? 13.078 -3.074 -2.309 1 96.69 137 ALA B C 1
ATOM 4324 O O . ALA B 1 137 ? 12.578 -4.023 -2.924 1 96.69 137 ALA B O 1
ATOM 4325 N N . VAL B 1 138 ? 13.766 -2.057 -2.896 1 97.56 138 VAL B N 1
ATOM 4326 C CA . VAL B 1 138 ? 13.992 -2.062 -4.34 1 97.56 138 VAL B CA 1
ATOM 4327 C C . VAL B 1 138 ? 14.867 -3.252 -4.719 1 97.56 138 VAL B C 1
ATOM 4329 O O . VAL B 1 138 ? 14.578 -3.963 -5.684 1 97.56 138 VAL B O 1
ATOM 4332 N N . ALA B 1 139 ? 15.898 -3.496 -3.939 1 97.88 139 ALA B N 1
ATOM 4333 C CA . ALA B 1 139 ? 16.781 -4.633 -4.195 1 97.88 139 ALA B CA 1
ATOM 4334 C C . ALA B 1 139 ? 16.016 -5.949 -4.117 1 97.88 139 ALA B C 1
ATOM 4336 O O . ALA B 1 139 ? 16.234 -6.859 -4.918 1 97.88 139 ALA B O 1
ATOM 4337 N N . ALA B 1 140 ? 15.109 -6.082 -3.176 1 97 140 ALA B N 1
ATOM 4338 C CA . ALA B 1 140 ? 14.297 -7.285 -3.023 1 97 140 ALA B CA 1
ATOM 4339 C C . ALA B 1 140 ? 13.422 -7.516 -4.25 1 97 140 ALA B C 1
ATOM 4341 O O . ALA B 1 140 ? 13.336 -8.633 -4.766 1 97 140 ALA B O 1
ATOM 4342 N N . GLN B 1 141 ? 12.844 -6.438 -4.699 1 97.19 141 GLN B N 1
ATOM 4343 C CA . GLN B 1 141 ? 11.953 -6.531 -5.855 1 97.19 141 GLN B CA 1
ATOM 4344 C C . GLN B 1 141 ? 12.727 -6.926 -7.109 1 97.19 141 GLN B C 1
ATOM 4346 O O . GLN B 1 141 ? 12.281 -7.793 -7.871 1 97.19 141 GLN B O 1
ATOM 4351 N N . VAL B 1 142 ? 13.836 -6.316 -7.301 1 97.75 142 VAL B N 1
ATOM 4352 C CA . VAL B 1 142 ? 14.656 -6.605 -8.477 1 97.75 142 VAL B CA 1
ATOM 4353 C C . VAL B 1 142 ? 15.211 -8.023 -8.383 1 97.75 142 VAL B C 1
ATOM 4355 O O . VAL B 1 142 ? 15.266 -8.734 -9.391 1 97.75 142 VAL B O 1
ATOM 4358 N N . THR B 1 143 ? 15.594 -8.461 -7.172 1 97.38 143 THR B N 1
ATOM 4359 C CA . THR B 1 143 ? 16.078 -9.82 -6.973 1 97.38 143 THR B CA 1
ATOM 4360 C C . THR B 1 143 ? 15.016 -10.844 -7.371 1 97.38 143 THR B C 1
ATOM 4362 O O . THR B 1 143 ? 15.305 -11.789 -8.102 1 97.38 143 THR B O 1
ATOM 4365 N N . MET B 1 144 ? 13.797 -10.602 -6.977 1 97.12 144 MET B N 1
ATOM 4366 C CA . MET B 1 144 ? 12.695 -11.508 -7.316 1 97.12 144 MET B CA 1
ATOM 4367 C C . MET B 1 144 ? 12.453 -11.516 -8.82 1 97.12 144 MET B C 1
ATOM 4369 O O . MET B 1 144 ? 12.289 -12.578 -9.422 1 97.12 144 MET B O 1
ATOM 4373 N N . ALA B 1 145 ? 12.453 -10.344 -9.406 1 97.62 145 ALA B N 1
ATOM 4374 C CA . ALA B 1 145 ? 12.211 -10.242 -10.844 1 97.62 145 ALA B CA 1
ATOM 4375 C C . ALA B 1 145 ? 13.344 -10.906 -11.633 1 97.62 145 ALA B C 1
ATOM 4377 O O . ALA B 1 145 ? 13.094 -11.57 -12.641 1 97.62 145 ALA B O 1
ATOM 4378 N N . TYR B 1 146 ? 14.602 -10.773 -11.18 1 97.62 146 TYR B N 1
ATOM 4379 C CA . TYR B 1 146 ? 15.781 -11.32 -11.836 1 97.62 146 TYR B CA 1
ATOM 4380 C C . TYR B 1 146 ? 15.734 -12.844 -11.859 1 97.62 146 TYR B C 1
ATOM 4382 O O . TYR B 1 146 ? 15.844 -13.453 -12.922 1 97.62 146 TYR B O 1
ATOM 4390 N N . TYR B 1 147 ? 15.484 -13.414 -10.719 1 97.06 147 TYR B N 1
ATOM 4391 C CA . TYR B 1 147 ? 15.508 -14.875 -10.633 1 97.06 147 TYR B CA 1
ATOM 4392 C C . TYR B 1 147 ? 14.242 -15.469 -11.227 1 97.06 147 TYR B C 1
ATOM 4394 O O . TYR B 1 147 ? 14.258 -16.578 -11.758 1 97.06 147 TYR B O 1
ATOM 4402 N N . GLN B 1 148 ? 13.141 -14.711 -11.164 1 97 148 GLN B N 1
ATOM 4403 C CA . GLN B 1 148 ? 11.938 -15.18 -11.844 1 97 148 GLN B CA 1
ATOM 4404 C C . GLN B 1 148 ? 12.156 -15.273 -13.352 1 97 148 GLN B C 1
ATOM 4406 O O . GLN B 1 148 ? 11.711 -16.234 -13.992 1 97 148 GLN B O 1
ATOM 4411 N N . MET B 1 149 ? 12.812 -14.297 -13.938 1 97.38 149 MET B N 1
ATOM 4412 C CA . MET B 1 149 ? 13.125 -14.352 -15.367 1 97.38 149 MET B CA 1
ATOM 4413 C C . MET B 1 149 ? 14.008 -15.555 -15.68 1 97.38 149 MET B C 1
ATOM 4415 O O . MET B 1 149 ? 13.773 -16.266 -16.656 1 97.38 149 MET B O 1
ATOM 4419 N N . ALA B 1 150 ? 15.008 -15.789 -14.805 1 96.94 150 ALA B N 1
ATOM 4420 C CA . ALA B 1 150 ? 15.891 -16.938 -15.008 1 96.94 150 ALA B CA 1
ATOM 4421 C C . ALA B 1 150 ? 15.117 -18.25 -14.93 1 96.94 150 ALA B C 1
ATOM 4423 O O . ALA B 1 150 ? 15.328 -19.156 -15.742 1 96.94 150 ALA B O 1
ATOM 4424 N N . LEU B 1 151 ? 14.195 -18.328 -13.969 1 96.62 151 LEU B N 1
ATOM 4425 C CA . LEU B 1 151 ? 13.391 -19.531 -13.797 1 96.62 151 LEU B CA 1
ATOM 4426 C C . LEU B 1 151 ? 12.492 -19.766 -15.008 1 96.62 151 LEU B C 1
ATOM 4428 O O . LEU B 1 151 ? 12.406 -20.875 -15.516 1 96.62 151 LEU B O 1
ATOM 4432 N N . ASP B 1 152 ? 11.867 -18.703 -15.469 1 96.81 152 ASP B N 1
ATOM 4433 C CA . ASP B 1 152 ? 10.953 -18.828 -16.594 1 96.81 152 ASP B CA 1
ATOM 4434 C C . ASP B 1 152 ? 11.711 -19.156 -17.875 1 96.81 152 ASP B C 1
ATOM 4436 O O . ASP B 1 152 ? 11.211 -19.906 -18.719 1 96.81 152 ASP B O 1
ATOM 4440 N N . ALA B 1 153 ? 12.898 -18.672 -18.062 1 95.75 153 ALA B N 1
ATOM 4441 C CA . ALA B 1 153 ? 13.734 -19.016 -19.219 1 95.75 153 ALA B CA 1
ATOM 4442 C C . ALA B 1 153 ? 14.117 -20.484 -19.203 1 95.75 153 ALA B C 1
ATOM 4444 O O . ALA B 1 153 ? 14.07 -21.156 -20.25 1 95.75 153 ALA B O 1
ATOM 4445 N N . ASN B 1 154 ? 14.484 -20.984 -18.016 1 94.94 154 ASN B N 1
ATOM 4446 C CA . ASN B 1 154 ? 14.82 -22.406 -17.875 1 94.94 154 ASN B CA 1
ATOM 4447 C C . ASN B 1 154 ? 13.617 -23.297 -18.156 1 94.94 154 ASN B C 1
ATOM 4449 O O . ASN B 1 154 ? 13.742 -24.328 -18.812 1 94.94 154 ASN B O 1
ATOM 4453 N N . THR B 1 155 ? 12.492 -22.875 -17.641 1 96.19 155 THR B N 1
ATOM 4454 C CA . THR B 1 155 ? 11.266 -23.641 -17.859 1 96.19 155 THR B CA 1
ATOM 4455 C C . THR B 1 155 ? 10.945 -23.719 -19.344 1 96.19 155 THR B C 1
ATOM 4457 O O . THR B 1 155 ? 10.609 -24.797 -19.859 1 96.19 155 THR B O 1
ATOM 4460 N N . LEU B 1 156 ? 11.117 -22.641 -20.078 1 96.25 156 LEU B N 1
ATOM 4461 C CA . LEU B 1 156 ? 10.875 -22.594 -21.516 1 96.25 156 LEU B CA 1
ATOM 4462 C C . LEU B 1 156 ? 11.836 -23.531 -22.25 1 96.25 156 LEU B C 1
ATOM 4464 O O . LEU B 1 156 ? 11.414 -24.281 -23.125 1 96.25 156 LEU B O 1
ATOM 4468 N N . ALA B 1 157 ? 13.086 -23.578 -21.844 1 95.69 157 ALA B N 1
ATOM 4469 C CA . ALA B 1 157 ? 14.094 -24.422 -22.484 1 95.69 157 ALA B CA 1
ATOM 4470 C C . ALA B 1 157 ? 13.766 -25.906 -22.297 1 95.69 157 ALA B C 1
ATOM 4472 O O . ALA B 1 157 ? 13.914 -26.703 -23.219 1 95.69 157 ALA B O 1
ATOM 4473 N N . VAL B 1 158 ? 13.289 -26.234 -21.078 1 95.62 158 VAL B N 1
ATOM 4474 C CA . VAL B 1 158 ? 12.961 -27.625 -20.781 1 95.62 158 VAL B CA 1
ATOM 4475 C C . VAL B 1 158 ? 11.773 -28.062 -21.641 1 95.62 158 VAL B C 1
ATOM 4477 O O . VAL B 1 158 ? 11.789 -29.156 -22.219 1 95.62 158 VAL B O 1
ATOM 4480 N N . TRP B 1 159 ? 10.781 -27.219 -21.734 1 96.56 159 TRP B N 1
ATOM 4481 C CA . TRP B 1 159 ? 9.609 -27.562 -22.531 1 96.56 159 TRP B CA 1
ATOM 4482 C C . TRP B 1 159 ? 9.961 -27.688 -24.016 1 96.56 159 TRP B C 1
ATOM 4484 O O . TRP B 1 159 ? 9.406 -28.531 -24.719 1 96.56 159 TRP B O 1
ATOM 4494 N N . ARG B 1 160 ? 10.883 -26.906 -24.547 1 97.06 160 ARG B N 1
ATOM 4495 C CA . ARG B 1 160 ? 11.328 -27.016 -25.922 1 97.06 160 ARG B CA 1
ATOM 4496 C C . ARG B 1 160 ? 12.008 -28.344 -26.188 1 97.06 160 ARG B C 1
ATOM 4498 O O . ARG B 1 160 ? 11.742 -29 -27.203 1 97.06 160 ARG B O 1
ATOM 4505 N N . LYS B 1 161 ? 12.828 -28.75 -25.234 1 95.81 161 LYS B N 1
ATOM 4506 C CA . LYS B 1 161 ? 13.492 -30.047 -25.359 1 95.81 161 LYS B CA 1
ATOM 4507 C C . LYS B 1 161 ? 12.477 -31.188 -25.297 1 95.81 161 LYS B C 1
ATOM 4509 O O . LYS B 1 161 ? 12.578 -32.156 -26.062 1 95.81 161 LYS B O 1
ATOM 4514 N N . ALA B 1 162 ? 11.531 -31.031 -24.406 1 96 162 ALA B N 1
ATOM 4515 C CA . ALA B 1 162 ? 10.5 -32.062 -24.266 1 96 162 ALA B CA 1
ATOM 4516 C C . ALA B 1 162 ? 9.664 -32.156 -25.547 1 96 162 ALA B C 1
ATOM 4518 O O . ALA B 1 162 ? 9.266 -33.25 -25.938 1 96 162 ALA B O 1
ATOM 4519 N N . LEU B 1 163 ? 9.398 -31.031 -26.203 1 97 163 LEU B N 1
ATOM 4520 C CA . LEU B 1 163 ? 8.609 -31.031 -27.422 1 97 163 LEU B CA 1
ATOM 4521 C C . LEU B 1 163 ? 9.336 -31.781 -28.531 1 97 163 LEU B C 1
ATOM 4523 O O . LEU B 1 163 ? 8.727 -32.594 -29.25 1 97 163 LEU B O 1
ATOM 4527 N N . ALA B 1 164 ? 10.609 -31.578 -28.672 1 96.81 164 ALA B N 1
ATOM 4528 C CA . ALA B 1 164 ? 11.406 -32.281 -29.688 1 96.81 164 ALA B CA 1
ATOM 4529 C C . ALA B 1 164 ? 11.375 -33.781 -29.453 1 96.81 164 ALA B C 1
ATOM 4531 O O . ALA B 1 164 ? 11.188 -34.562 -30.406 1 96.81 164 ALA B O 1
ATOM 4532 N N . ALA B 1 165 ? 11.484 -34.188 -28.203 1 95 165 ALA B N 1
ATOM 4533 C CA . ALA B 1 165 ? 11.461 -35.594 -27.875 1 95 165 ALA B CA 1
ATOM 4534 C C . ALA B 1 165 ? 10.078 -36.219 -28.141 1 95 165 ALA B C 1
ATOM 4536 O O . ALA B 1 165 ? 9.977 -37.312 -28.672 1 95 165 ALA B O 1
ATOM 4537 N N . ALA B 1 166 ? 9.062 -35.5 -27.781 1 95.69 166 ALA B N 1
ATOM 4538 C CA . ALA B 1 166 ? 7.699 -35.969 -27.969 1 95.69 166 ALA B CA 1
ATOM 4539 C C . ALA B 1 166 ? 7.363 -36.094 -29.453 1 95.69 166 ALA B C 1
ATOM 4541 O O . ALA B 1 166 ? 6.668 -37.031 -29.859 1 95.69 166 ALA B O 1
ATOM 4542 N N . ARG B 1 167 ? 7.824 -35.219 -30.281 1 97 167 ARG B N 1
ATOM 4543 C CA . ARG B 1 167 ? 7.609 -35.312 -31.734 1 97 167 ARG B CA 1
ATOM 4544 C C . ARG B 1 167 ? 8.289 -36.531 -32.312 1 97 167 ARG B C 1
ATOM 4546 O O . ARG B 1 167 ? 7.695 -37.219 -33.156 1 97 167 ARG B O 1
ATOM 4553 N N . GLN B 1 168 ? 9.484 -36.812 -31.906 1 95.81 168 GLN B N 1
ATOM 4554 C CA . GLN B 1 168 ? 10.195 -37.969 -32.375 1 95.81 168 GLN B CA 1
ATOM 4555 C C . GLN B 1 168 ? 9.469 -39.25 -31.984 1 95.81 168 GLN B C 1
ATOM 4557 O O . GLN B 1 168 ? 9.359 -40.188 -32.781 1 95.81 168 GLN B O 1
ATOM 4562 N N . MET B 1 169 ? 8.961 -39.219 -30.766 1 94.81 169 MET B N 1
ATOM 4563 C CA . MET B 1 169 ? 8.258 -40.406 -30.281 1 94.81 169 MET B CA 1
ATOM 4564 C C . MET B 1 169 ? 6.957 -40.625 -31.062 1 94.81 169 MET B C 1
ATOM 4566 O O . MET B 1 169 ? 6.582 -41.75 -31.344 1 94.81 169 MET B O 1
ATOM 4570 N N . LEU B 1 170 ? 6.238 -39.531 -31.375 1 95.69 170 LEU B N 1
ATOM 4571 C CA . LEU B 1 170 ? 5.012 -39.656 -32.156 1 95.69 170 LEU B CA 1
ATOM 4572 C C . LEU B 1 170 ? 5.297 -40.219 -33.531 1 95.69 170 LEU B C 1
ATOM 4574 O O . LEU B 1 170 ? 4.578 -41.125 -34 1 95.69 170 LEU B O 1
ATOM 4578 N N . VAL B 1 171 ? 6.363 -39.812 -34.188 1 96.69 171 VAL B N 1
ATOM 4579 C CA . VAL B 1 171 ? 6.734 -40.281 -35.5 1 96.69 171 VAL B CA 1
ATOM 4580 C C . VAL B 1 171 ? 7.074 -41.781 -35.438 1 96.69 171 VAL B C 1
ATOM 4582 O O . VAL B 1 171 ? 6.594 -42.562 -36.281 1 96.69 171 VAL B O 1
ATOM 4585 N N . ALA B 1 172 ? 7.852 -42.156 -34.469 1 95.19 172 ALA B N 1
ATOM 4586 C CA . ALA B 1 172 ? 8.234 -43.562 -34.312 1 95.19 172 ALA B CA 1
ATOM 4587 C C . ALA B 1 172 ? 7.016 -44.438 -34.031 1 95.19 172 ALA B C 1
ATOM 4589 O O . ALA B 1 172 ? 6.91 -45.531 -34.594 1 95.19 172 ALA B O 1
ATOM 4590 N N . THR B 1 173 ? 6.125 -43.906 -33.188 1 95.06 173 THR B N 1
ATOM 4591 C CA . THR B 1 173 ? 4.926 -44.656 -32.875 1 95.06 173 THR B CA 1
ATOM 4592 C C . THR B 1 173 ? 4.012 -44.781 -34.094 1 95.06 173 THR B C 1
ATOM 4594 O O . THR B 1 173 ? 3.373 -45.812 -34.281 1 95.06 173 THR B O 1
ATOM 4597 N N . GLN B 1 174 ? 3.932 -43.75 -34.906 1 95.75 174 GLN B N 1
ATOM 4598 C CA . GLN B 1 174 ? 3.141 -43.75 -36.125 1 95.75 174 GLN B CA 1
ATOM 4599 C C . GLN B 1 174 ? 3.676 -44.75 -37.125 1 95.75 174 GLN B C 1
ATOM 4601 O O . GLN B 1 174 ? 2.902 -45.5 -37.75 1 95.75 174 GLN B O 1
ATOM 4606 N N . GLU B 1 175 ? 4.941 -44.875 -37.25 1 95.56 175 GLU B N 1
ATOM 4607 C CA . GLU B 1 175 ? 5.566 -45.844 -38.125 1 95.56 175 GLU B CA 1
ATOM 4608 C C . GLU B 1 175 ? 5.324 -47.281 -37.625 1 95.56 175 GLU B C 1
ATOM 4610 O O . GLU B 1 175 ? 5.043 -48.188 -38.406 1 95.56 175 GLU B O 1
ATOM 4615 N N . GLY B 1 176 ? 5.492 -47.406 -36.406 1 93.38 176 GLY B N 1
ATOM 4616 C CA . GLY B 1 176 ? 5.215 -48.719 -35.812 1 93.38 176 GLY B CA 1
ATOM 4617 C C . GLY B 1 176 ? 3.764 -49.125 -35.969 1 93.38 176 GLY B C 1
ATOM 4618 O O . GLY B 1 176 ? 3.475 -50.312 -36.188 1 93.38 176 GLY B O 1
ATOM 4619 N N . TYR B 1 177 ? 2.854 -48.219 -35.844 1 93.94 177 TYR B N 1
ATOM 4620 C CA . TYR B 1 177 ? 1.438 -48.531 -36.031 1 93.94 177 TYR B CA 1
ATOM 4621 C C . TYR B 1 177 ? 1.15 -48.938 -37.469 1 93.94 177 TYR B C 1
ATOM 4623 O O . TYR B 1 177 ? 0.401 -49.875 -37.688 1 93.94 177 TYR B O 1
ATOM 4631 N N . ARG B 1 178 ? 1.752 -48.312 -38.406 1 95.19 178 ARG B N 1
ATOM 4632 C CA . ARG B 1 178 ? 1.585 -48.625 -39.844 1 95.19 178 ARG B CA 1
ATOM 4633 C C . ARG B 1 178 ? 2.166 -50 -40.156 1 95.19 178 ARG B C 1
ATOM 4635 O O . ARG B 1 178 ? 1.619 -50.75 -40.969 1 95.19 178 ARG B O 1
ATOM 4642 N N . ALA B 1 179 ? 3.174 -50.344 -39.438 1 94.44 179 ALA B N 1
ATOM 4643 C CA . ALA B 1 179 ? 3.834 -51.656 -39.656 1 94.44 179 ALA B CA 1
ATOM 4644 C C . ALA B 1 179 ? 3.145 -52.75 -38.844 1 94.44 179 ALA B C 1
ATOM 4646 O O . ALA B 1 179 ? 3.504 -53.906 -38.969 1 94.44 179 ALA B O 1
ATOM 4647 N N . GLY B 1 180 ? 2.213 -52.375 -38.031 1 92.69 180 GLY B N 1
ATOM 4648 C CA . GLY B 1 180 ? 1.458 -53.344 -37.25 1 92.69 180 GLY B CA 1
ATOM 4649 C C . GLY B 1 180 ? 2.15 -53.75 -35.969 1 92.69 180 GLY B C 1
ATOM 4650 O O . GLY B 1 180 ? 1.703 -54.656 -35.281 1 92.69 180 GLY B O 1
ATOM 4651 N N . THR B 1 181 ? 3.207 -53.062 -35.625 1 91.25 181 THR B N 1
ATOM 4652 C CA . THR B 1 181 ? 3.982 -53.438 -34.438 1 91.25 181 THR B CA 1
ATOM 4653 C C . THR B 1 181 ? 3.537 -52.656 -33.219 1 91.25 181 THR B C 1
ATOM 4655 O O . THR B 1 181 ? 3.947 -52.938 -32.094 1 91.25 181 THR B O 1
ATOM 4658 N N . ARG B 1 182 ? 2.676 -51.625 -33.406 1 91.06 182 ARG B N 1
ATOM 4659 C CA . ARG B 1 182 ? 2.141 -50.812 -32.312 1 91.06 182 ARG B CA 1
ATOM 4660 C C . ARG B 1 182 ? 0.618 -50.75 -32.406 1 91.06 182 ARG B C 1
ATOM 4662 O O . ARG B 1 182 ? 0.033 -50.812 -33.469 1 91.06 182 ARG B O 1
ATOM 4669 N N . SER B 1 183 ? 0.089 -50.625 -31.266 1 91.31 183 SER B N 1
ATOM 4670 C CA . SER B 1 183 ? -1.368 -50.594 -31.188 1 91.31 183 SER B CA 1
ATOM 4671 C C . SER B 1 183 ? -1.911 -49.188 -31.438 1 91.31 183 SER B C 1
ATOM 4673 O O . SER B 1 183 ? -1.162 -48.219 -31.391 1 91.31 183 SER B O 1
ATOM 4675 N N . ARG B 1 184 ? -3.234 -49.125 -31.719 1 91.69 184 ARG B N 1
ATOM 4676 C CA . ARG B 1 184 ? -3.916 -47.844 -31.844 1 91.69 184 ARG B CA 1
ATOM 4677 C C . ARG B 1 184 ? -3.891 -47.094 -30.516 1 91.69 184 ARG B C 1
ATOM 4679 O O . ARG B 1 184 ? -3.805 -45.844 -30.516 1 91.69 184 ARG B O 1
ATOM 4686 N N . LEU B 1 185 ? -3.924 -47.75 -29.438 1 90.62 185 LEU B N 1
ATOM 4687 C CA . LEU B 1 185 ? -3.828 -47.156 -28.109 1 90.62 185 LEU B CA 1
ATOM 4688 C C . LEU B 1 185 ? -2.479 -46.469 -27.922 1 90.62 185 LEU B C 1
ATOM 4690 O O . LEU B 1 185 ? -2.41 -45.344 -27.391 1 90.62 185 LEU B O 1
ATOM 4694 N N . ASP B 1 186 ? -1.459 -47.156 -28.406 1 92.38 186 ASP B N 1
ATOM 4695 C CA . ASP B 1 186 ? -0.124 -46.562 -28.328 1 92.38 186 ASP B CA 1
ATOM 4696 C C . ASP B 1 186 ? -0.06 -45.25 -29.094 1 92.38 186 ASP B C 1
ATOM 4698 O O . ASP B 1 186 ? 0.527 -44.281 -28.609 1 92.38 186 ASP B O 1
ATOM 4702 N N . LEU B 1 187 ? -0.647 -45.25 -30.219 1 93.5 187 LEU B N 1
ATOM 4703 C CA . LEU B 1 187 ? -0.669 -44.031 -31.047 1 93.5 187 LEU B CA 1
ATOM 4704 C C . LEU B 1 187 ? -1.445 -42.906 -30.359 1 93.5 187 LEU B C 1
ATOM 4706 O O . LEU B 1 187 ? -0.979 -41.781 -30.297 1 93.5 187 LEU B O 1
ATOM 4710 N N . SER B 1 188 ? -2.6 -43.219 -29.844 1 93.06 188 SER B N 1
ATOM 4711 C CA . SER B 1 188 ? -3.414 -42.25 -29.156 1 93.06 188 SER B CA 1
ATOM 4712 C C . SER B 1 188 ? -2.695 -41.688 -27.922 1 93.06 188 SER B C 1
ATOM 4714 O O . SER B 1 188 ? -2.791 -40.5 -27.609 1 93.06 188 SER B O 1
ATOM 4716 N N . GLN B 1 189 ? -1.962 -42.531 -27.234 1 92.75 189 GLN B N 1
ATOM 4717 C CA . GLN B 1 189 ? -1.186 -42.125 -26.062 1 92.75 189 GLN B CA 1
ATOM 4718 C C . GLN B 1 189 ? -0.051 -41.188 -26.453 1 92.75 189 GLN B C 1
ATOM 4720 O O . GLN B 1 189 ? 0.222 -40.219 -25.75 1 92.75 189 GLN B O 1
ATOM 4725 N N . SER B 1 190 ? 0.577 -41.5 -27.469 1 93.81 190 SER B N 1
ATOM 4726 C CA . SER B 1 190 ? 1.655 -40.656 -27.938 1 93.81 190 SER B CA 1
ATOM 4727 C C . SER B 1 190 ? 1.128 -39.281 -28.359 1 93.81 190 SER B C 1
ATOM 4729 O O . SER B 1 190 ? 1.771 -38.25 -28.109 1 93.81 190 SER B O 1
ATOM 4731 N N . LYS B 1 191 ? -0.027 -39.281 -28.969 1 94.25 191 LYS B N 1
ATOM 4732 C CA . LYS B 1 191 ? -0.666 -38 -29.344 1 94.25 191 LYS B CA 1
ATOM 4733 C C . LYS B 1 191 ? -1.027 -37.188 -28.094 1 94.25 191 LYS B C 1
ATOM 4735 O O . LYS B 1 191 ? -0.829 -35.969 -28.078 1 94.25 191 LYS B O 1
ATOM 4740 N N . LEU B 1 192 ? -1.518 -37.812 -27.109 1 92.44 192 LEU B N 1
ATOM 4741 C CA . LEU B 1 192 ? -1.861 -37.156 -25.859 1 92.44 192 LEU B CA 1
ATOM 4742 C C . LEU B 1 192 ? -0.628 -36.5 -25.219 1 92.44 192 LEU B C 1
ATOM 4744 O O . LEU B 1 192 ? -0.685 -35.375 -24.75 1 92.44 192 LEU B O 1
ATOM 4748 N N . THR B 1 193 ? 0.44 -37.281 -25.219 1 93.56 193 THR B N 1
ATOM 4749 C CA . THR B 1 193 ? 1.688 -36.75 -24.656 1 93.56 193 THR B CA 1
ATOM 4750 C C . THR B 1 193 ? 2.146 -35.5 -25.406 1 93.56 193 THR B C 1
ATOM 4752 O O . THR B 1 193 ? 2.543 -34.531 -24.781 1 93.56 193 THR B O 1
ATOM 4755 N N . LEU B 1 194 ? 2.102 -35.531 -26.719 1 94.62 194 LEU B N 1
ATOM 4756 C CA . LEU B 1 194 ? 2.502 -34.375 -27.531 1 94.62 194 LEU B CA 1
ATOM 4757 C C . LEU B 1 194 ? 1.63 -33.188 -27.219 1 94.62 194 LEU B C 1
ATOM 4759 O O . LEU B 1 194 ? 2.139 -32.062 -27.047 1 94.62 194 LEU B O 1
ATOM 4763 N N . VAL B 1 195 ? 0.319 -33.406 -27.109 1 93.94 195 VAL B N 1
ATOM 4764 C CA . VAL B 1 195 ? -0.61 -32.312 -26.844 1 93.94 195 VAL B CA 1
ATOM 4765 C C . VAL B 1 195 ? -0.31 -31.719 -25.469 1 93.94 195 VAL B C 1
ATOM 4767 O O . VAL B 1 195 ? -0.322 -30.5 -25.297 1 93.94 195 VAL B O 1
ATOM 4770 N N . ARG B 1 196 ? 0.008 -32.5 -24.453 1 93.25 196 ARG B N 1
ATOM 4771 C CA . ARG B 1 196 ? 0.327 -32.062 -23.109 1 93.25 196 ARG B CA 1
ATOM 4772 C C . ARG B 1 196 ? 1.589 -31.203 -23.094 1 93.25 196 ARG B C 1
ATOM 4774 O O . ARG B 1 196 ? 1.623 -30.141 -22.469 1 93.25 196 ARG B O 1
ATOM 4781 N N . ILE B 1 197 ? 2.574 -31.672 -23.781 1 94.44 197 ILE B N 1
ATOM 4782 C CA . ILE B 1 197 ? 3.852 -30.969 -23.812 1 94.44 197 ILE B CA 1
ATOM 4783 C C . ILE B 1 197 ? 3.688 -29.641 -24.547 1 94.44 197 ILE B C 1
ATOM 4785 O O . ILE B 1 197 ? 4.23 -28.609 -24.125 1 94.44 197 ILE B O 1
ATOM 4789 N N . ARG B 1 198 ? 2.947 -29.672 -25.672 1 95.56 198 ARG B N 1
ATOM 4790 C CA . ARG B 1 198 ? 2.691 -28.453 -26.422 1 95.56 198 ARG B CA 1
ATOM 4791 C C . ARG B 1 198 ? 1.955 -27.422 -25.562 1 95.56 198 ARG B C 1
ATOM 4793 O O . ARG B 1 198 ? 2.264 -26.234 -25.609 1 95.56 198 ARG B O 1
ATOM 4800 N N . MET B 1 199 ? 1.049 -27.859 -24.781 1 93.12 199 MET B N 1
ATOM 4801 C CA . MET B 1 199 ? 0.321 -26.969 -23.891 1 93.12 199 MET B CA 1
ATOM 4802 C C . MET B 1 199 ? 1.261 -26.344 -22.859 1 93.12 199 MET B C 1
ATOM 4804 O O . MET B 1 199 ? 1.153 -25.156 -22.547 1 93.12 199 MET B O 1
ATOM 4808 N N . GLY B 1 200 ? 2.16 -27.172 -22.328 1 93.94 200 GLY B N 1
ATOM 4809 C CA . GLY B 1 200 ? 3.156 -26.641 -21.406 1 93.94 200 GLY B CA 1
ATOM 4810 C C . GLY B 1 200 ? 4.02 -25.562 -22.016 1 93.94 200 GLY B C 1
ATOM 4811 O O . GLY B 1 200 ? 4.238 -24.516 -21.391 1 93.94 200 GLY B O 1
ATOM 4812 N N . LEU B 1 201 ? 4.449 -25.812 -23.25 1 96.12 201 LEU B N 1
ATOM 4813 C CA . LEU B 1 201 ? 5.27 -24.844 -23.953 1 96.12 201 LEU B CA 1
ATOM 4814 C C . LEU B 1 201 ? 4.48 -23.562 -24.234 1 96.12 201 LEU B C 1
ATOM 4816 O O . LEU B 1 201 ? 4.992 -22.453 -24.047 1 96.12 201 LEU B O 1
ATOM 4820 N N . ASP B 1 202 ? 3.215 -23.719 -24.609 1 95.44 202 ASP B N 1
ATOM 4821 C CA . ASP B 1 202 ? 2.361 -22.594 -24.984 1 95.44 202 ASP B CA 1
ATOM 4822 C C . ASP B 1 202 ? 2.049 -21.703 -23.781 1 95.44 202 ASP B C 1
ATOM 4824 O O . ASP B 1 202 ? 1.792 -20.516 -23.922 1 95.44 202 ASP B O 1
ATOM 4828 N N . GLN B 1 203 ? 2.137 -22.266 -22.609 1 94.94 203 GLN B N 1
ATOM 4829 C CA . GLN B 1 203 ? 1.904 -21.5 -21.391 1 94.94 203 GLN B CA 1
ATOM 4830 C C . GLN B 1 203 ? 3.199 -20.875 -20.875 1 94.94 203 GLN B C 1
ATOM 4832 O O . GLN B 1 203 ? 3.178 -19.797 -20.25 1 94.94 203 GLN B O 1
ATOM 4837 N N . ALA B 1 204 ? 4.297 -21.469 -21.141 1 96.88 204 ALA B N 1
ATOM 4838 C CA . ALA B 1 204 ? 5.586 -21.016 -20.609 1 96.88 204 ALA B CA 1
ATOM 4839 C C . ALA B 1 204 ? 6.09 -19.797 -21.391 1 96.88 204 ALA B C 1
ATOM 4841 O O . ALA B 1 204 ? 6.742 -18.922 -20.828 1 96.88 204 ALA B O 1
ATOM 4842 N N . ARG B 1 205 ? 5.758 -19.703 -22.656 1 96.94 205 ARG B N 1
ATOM 4843 C CA . ARG B 1 205 ? 6.301 -18.672 -23.531 1 96.94 205 ARG B CA 1
ATOM 4844 C C . ARG B 1 205 ? 5.844 -17.281 -23.078 1 96.94 205 ARG B C 1
ATOM 4846 O O . ARG B 1 205 ? 6.668 -16.406 -22.812 1 96.94 205 ARG B O 1
ATOM 4853 N N . PRO B 1 206 ? 4.52 -17.078 -22.891 1 96.38 206 PRO B N 1
ATOM 4854 C CA . PRO B 1 206 ? 4.098 -15.742 -22.453 1 96.38 206 PRO B CA 1
ATOM 4855 C C . PRO B 1 206 ? 4.582 -15.414 -21.031 1 96.38 206 PRO B C 1
ATOM 4857 O O . PRO B 1 206 ? 4.852 -14.25 -20.734 1 96.38 206 PRO B O 1
ATOM 4860 N N . ARG B 1 207 ? 4.738 -16.359 -20.203 1 95.75 207 ARG B N 1
ATOM 4861 C CA . ARG B 1 207 ? 5.246 -16.125 -18.859 1 95.75 207 ARG B CA 1
ATOM 4862 C C . ARG B 1 207 ? 6.695 -15.648 -18.906 1 95.75 207 ARG B C 1
ATOM 4864 O O . ARG B 1 207 ? 7.074 -14.734 -18.156 1 95.75 207 ARG B O 1
ATOM 4871 N N . ALA B 1 208 ? 7.477 -16.297 -19.766 1 97.19 208 ALA B N 1
ATOM 4872 C CA . ALA B 1 208 ? 8.867 -15.875 -19.938 1 97.19 208 ALA B CA 1
ATOM 4873 C C . ALA B 1 208 ? 8.945 -14.453 -20.484 1 97.19 208 ALA B C 1
ATOM 4875 O O . ALA B 1 208 ? 9.773 -13.656 -20.031 1 97.19 208 ALA B O 1
ATOM 4876 N N . GLN B 1 209 ? 8.102 -14.133 -21.391 1 96.75 209 GLN B N 1
ATOM 4877 C CA . GLN B 1 209 ? 8.078 -12.797 -21.969 1 96.75 209 GLN B CA 1
ATOM 4878 C C . GLN B 1 209 ? 7.66 -11.75 -20.938 1 96.75 209 GLN B C 1
ATOM 4880 O O . GLN B 1 209 ? 8.242 -10.664 -20.875 1 96.75 209 GLN B O 1
ATOM 4885 N N . ALA B 1 210 ? 6.703 -12.094 -20.125 1 96.94 210 ALA B N 1
ATOM 4886 C CA . ALA B 1 210 ? 6.23 -11.195 -19.078 1 96.94 210 ALA B CA 1
ATOM 4887 C C . ALA B 1 210 ? 7.324 -10.938 -18.047 1 96.94 210 ALA B C 1
ATOM 4889 O O . ALA B 1 210 ? 7.512 -9.797 -17.609 1 96.94 210 ALA B O 1
ATOM 4890 N N . ALA B 1 211 ? 8.008 -11.984 -17.688 1 97.56 211 ALA B N 1
ATOM 4891 C CA . ALA B 1 211 ? 9.078 -11.844 -16.719 1 97.56 211 ALA B CA 1
ATOM 4892 C C . ALA B 1 211 ? 10.18 -10.93 -17.234 1 97.56 211 ALA B C 1
ATOM 4894 O O . ALA B 1 211 ? 10.727 -10.109 -16.5 1 97.56 211 ALA B O 1
ATOM 4895 N N . ARG B 1 212 ? 10.5 -11.055 -18.484 1 97.25 212 ARG B N 1
ATOM 4896 C CA . ARG B 1 212 ? 11.492 -10.188 -19.125 1 97.25 212 ARG B CA 1
ATOM 4897 C C . ARG B 1 212 ? 11.031 -8.734 -19.109 1 97.25 212 ARG B C 1
ATOM 4899 O O . ARG B 1 212 ? 11.812 -7.832 -18.797 1 97.25 212 ARG B O 1
ATOM 4906 N N . HIS B 1 213 ? 9.805 -8.516 -19.438 1 96.75 213 HIS B N 1
ATOM 4907 C CA . HIS B 1 213 ? 9.25 -7.168 -19.469 1 96.75 213 HIS B CA 1
ATOM 4908 C C . HIS B 1 213 ? 9.258 -6.543 -18.078 1 96.75 213 HIS B C 1
ATOM 4910 O O . HIS B 1 213 ? 9.609 -5.371 -17.922 1 96.75 213 HIS B O 1
ATOM 4916 N N . VAL B 1 214 ? 8.93 -7.332 -17.047 1 97.38 214 VAL B N 1
ATOM 4917 C CA . VAL B 1 214 ? 8.883 -6.848 -15.68 1 97.38 214 VAL B CA 1
ATOM 4918 C C . VAL B 1 214 ? 10.289 -6.441 -15.234 1 97.38 214 VAL B C 1
ATOM 4920 O O . VAL B 1 214 ? 10.477 -5.363 -14.664 1 97.38 214 VAL B O 1
ATOM 4923 N N . LEU B 1 215 ? 11.266 -7.285 -15.523 1 98.06 215 LEU B N 1
ATOM 4924 C CA . LEU B 1 215 ? 12.625 -6.945 -15.141 1 98.06 215 LEU B CA 1
ATOM 4925 C C . LEU B 1 215 ? 13.109 -5.703 -15.883 1 98.06 215 LEU B C 1
ATOM 4927 O O . LEU B 1 215 ? 13.781 -4.848 -15.297 1 98.06 215 LEU B O 1
ATOM 4931 N N . ALA B 1 216 ? 12.781 -5.621 -17.141 1 97.56 216 ALA B N 1
ATOM 4932 C CA . ALA B 1 216 ? 13.172 -4.453 -17.922 1 97.56 216 ALA B CA 1
ATOM 4933 C C . ALA B 1 216 ? 12.617 -3.17 -17.312 1 97.56 216 ALA B C 1
ATOM 4935 O O . ALA B 1 216 ? 13.344 -2.193 -17.125 1 97.56 216 ALA B O 1
ATOM 4936 N N . LEU B 1 217 ? 11.336 -3.201 -16.922 1 96.12 217 LEU B N 1
ATOM 4937 C CA . LEU B 1 217 ? 10.695 -2.045 -16.297 1 96.12 217 LEU B CA 1
ATOM 4938 C C . LEU B 1 217 ? 11.359 -1.694 -14.977 1 96.12 217 LEU B C 1
ATOM 4940 O O . LEU B 1 217 ? 11.633 -0.522 -14.703 1 96.12 217 LEU B O 1
ATOM 4944 N N . GLN B 1 218 ? 11.719 -2.715 -14.195 1 96.75 218 GLN B N 1
ATOM 4945 C CA . GLN B 1 218 ? 12.266 -2.502 -12.859 1 96.75 218 GLN B CA 1
ATOM 4946 C C . GLN B 1 218 ? 13.688 -1.941 -12.93 1 96.75 218 GLN B C 1
ATOM 4948 O O . GLN B 1 218 ? 14.141 -1.264 -12.008 1 96.75 218 GLN B O 1
ATOM 4953 N N . THR B 1 219 ? 14.375 -2.213 -14.047 1 96.88 219 THR B N 1
ATOM 4954 C CA . THR B 1 219 ? 15.766 -1.788 -14.164 1 96.88 219 THR B CA 1
ATOM 4955 C C . THR B 1 219 ? 15.883 -0.567 -15.07 1 96.88 219 THR B C 1
ATOM 4957 O O . THR B 1 219 ? 16.984 -0.034 -15.273 1 96.88 219 THR B O 1
ATOM 4960 N N . GLY B 1 220 ? 14.82 -0.163 -15.672 1 94.88 220 GLY B N 1
ATOM 4961 C CA . GLY B 1 220 ? 14.812 1.037 -16.484 1 94.88 220 GLY B CA 1
ATOM 4962 C C . GLY B 1 220 ? 15.219 0.777 -17.938 1 94.88 220 GLY B C 1
ATOM 4963 O O . GLY B 1 220 ? 15.5 1.714 -18.688 1 94.88 220 GLY B O 1
ATOM 4964 N N . TYR B 1 221 ? 15.305 -0.481 -18.312 1 93.56 221 TYR B N 1
ATOM 4965 C CA . TYR B 1 221 ? 15.547 -0.854 -19.703 1 93.56 221 TYR B CA 1
ATOM 4966 C C . TYR B 1 221 ? 14.25 -0.904 -20.484 1 93.56 221 TYR B C 1
ATOM 4968 O O . TYR B 1 221 ? 13.164 -0.997 -19.906 1 93.56 221 TYR B O 1
ATOM 4976 N N . THR B 1 222 ? 14.461 -0.771 -21.844 1 93.06 222 THR B N 1
ATOM 4977 C CA . THR B 1 222 ? 13.398 -1.286 -22.703 1 93.06 222 THR B CA 1
ATOM 4978 C C . THR B 1 222 ? 13.484 -2.805 -22.828 1 93.06 222 THR B C 1
ATOM 4980 O O . THR B 1 222 ? 14.562 -3.383 -22.641 1 93.06 222 THR B O 1
ATOM 4983 N N . THR B 1 223 ? 12.367 -3.344 -23.047 1 92.94 223 THR B N 1
ATOM 4984 C CA . THR B 1 223 ? 12.344 -4.797 -23.141 1 92.94 223 THR B CA 1
ATOM 4985 C C . THR B 1 223 ? 13.336 -5.289 -24.188 1 92.94 223 THR B C 1
ATOM 4987 O O . THR B 1 223 ? 14.047 -6.277 -23.969 1 92.94 223 THR B O 1
ATOM 4990 N N . ALA B 1 224 ? 13.453 -4.582 -25.266 1 91.81 224 ALA B N 1
ATOM 4991 C CA . ALA B 1 224 ? 14.336 -4.969 -26.375 1 91.81 224 ALA B CA 1
ATOM 4992 C C . ALA B 1 224 ? 15.797 -4.766 -25.984 1 91.81 224 ALA B C 1
ATOM 4994 O O . ALA B 1 224 ? 16.672 -5.516 -26.438 1 91.81 224 ALA B O 1
ATOM 4995 N N . ALA B 1 225 ? 16.078 -3.867 -25.141 1 93.31 225 ALA B N 1
ATOM 4996 C CA . ALA B 1 225 ? 17.453 -3.48 -24.797 1 93.31 225 ALA B CA 1
ATOM 4997 C C . ALA B 1 225 ? 17.938 -4.215 -23.562 1 93.31 225 ALA B C 1
ATOM 4999 O O . ALA B 1 225 ? 19.094 -4.051 -23.141 1 93.31 225 ALA B O 1
ATOM 5000 N N . LEU B 1 226 ? 17.078 -4.988 -22.938 1 95.62 226 LEU B N 1
ATOM 5001 C CA . LEU B 1 226 ? 17.5 -5.719 -21.75 1 95.62 226 LEU B CA 1
ATOM 5002 C C . LEU B 1 226 ? 18.562 -6.758 -22.094 1 95.62 226 LEU B C 1
ATOM 5004 O O . LEU B 1 226 ? 18.344 -7.625 -22.938 1 95.62 226 LEU B O 1
ATOM 5008 N N . PRO B 1 227 ? 19.734 -6.703 -21.469 1 94.88 227 PRO B N 1
ATOM 5009 C CA . PRO B 1 227 ? 20.781 -7.68 -21.766 1 94.88 227 PRO B CA 1
ATOM 5010 C C . PRO B 1 227 ? 20.406 -9.094 -21.344 1 94.88 227 PRO B C 1
ATOM 5012 O O . PRO B 1 227 ? 19.453 -9.289 -20.594 1 94.88 227 PRO B O 1
ATOM 5015 N N . VAL B 1 228 ? 21.188 -9.961 -21.906 1 94.19 228 VAL B N 1
ATOM 5016 C CA . VAL B 1 228 ? 21.016 -11.352 -21.5 1 94.19 228 VAL B CA 1
ATOM 5017 C C . VAL B 1 228 ? 21.5 -11.531 -20.062 1 94.19 228 VAL B C 1
ATOM 5019 O O . VAL B 1 228 ? 22.453 -10.898 -19.625 1 94.19 228 VAL B O 1
ATOM 5022 N N . LEU B 1 229 ? 20.703 -12.359 -19.328 1 95.31 229 LEU B N 1
ATOM 5023 C CA . LEU B 1 229 ? 21.094 -12.602 -17.938 1 95.31 229 LEU B CA 1
ATOM 5024 C C . LEU B 1 229 ? 22.391 -13.398 -17.859 1 95.31 229 LEU B C 1
ATOM 5026 O O . LEU B 1 229 ? 22.609 -14.305 -18.656 1 95.31 229 LEU B O 1
ATOM 5030 N N . ALA B 1 230 ? 23.234 -13.023 -16.891 1 92.56 230 ALA B N 1
ATOM 5031 C CA . ALA B 1 230 ? 24.391 -13.859 -16.594 1 92.56 230 ALA B CA 1
ATOM 5032 C C . ALA B 1 230 ? 23.969 -15.25 -16.141 1 92.56 230 ALA B C 1
ATOM 5034 O O . ALA B 1 230 ? 22.922 -15.406 -15.508 1 92.56 230 ALA B O 1
ATOM 5035 N N . ARG B 1 231 ? 24.797 -16.203 -16.516 1 88.44 231 ARG B N 1
ATOM 5036 C CA . ARG B 1 231 ? 24.516 -17.562 -16.094 1 88.44 231 ARG B CA 1
ATOM 5037 C C . ARG B 1 231 ? 24.484 -17.656 -14.57 1 88.44 231 ARG B C 1
ATOM 5039 O O . ARG B 1 231 ? 25.391 -17.172 -13.891 1 88.44 231 ARG B O 1
ATOM 5046 N N . VAL B 1 232 ? 23.391 -18.25 -14.102 1 89.75 232 VAL B N 1
ATOM 5047 C CA . VAL B 1 232 ? 23.266 -18.406 -12.656 1 89.75 232 VAL B CA 1
ATOM 5048 C C . VAL B 1 232 ? 24.125 -19.578 -12.188 1 89.75 232 VAL B C 1
ATOM 5050 O O . VAL B 1 232 ? 23.828 -20.734 -12.5 1 89.75 232 VAL B O 1
ATOM 5053 N N . ALA B 1 233 ? 25.172 -19.234 -11.469 1 85.44 233 ALA B N 1
ATOM 5054 C CA . ALA B 1 233 ? 26.109 -20.25 -11.008 1 85.44 233 ALA B CA 1
ATOM 5055 C C . ALA B 1 233 ? 25.625 -20.906 -9.719 1 85.44 233 ALA B C 1
ATOM 5057 O O . ALA B 1 233 ? 24.906 -20.281 -8.93 1 85.44 233 ALA B O 1
ATOM 5058 N N . VAL B 1 234 ? 25.938 -22.141 -9.523 1 88.88 234 VAL B N 1
ATOM 5059 C CA . VAL B 1 234 ? 25.688 -22.828 -8.258 1 88.88 234 VAL B CA 1
ATOM 5060 C C . VAL B 1 234 ? 26.469 -22.141 -7.137 1 88.88 234 VAL B C 1
ATOM 5062 O O . VAL B 1 234 ? 27.625 -21.766 -7.316 1 88.88 234 VAL B O 1
ATOM 5065 N N . PRO B 1 235 ? 25.734 -21.969 -6.059 1 88.69 235 PRO B N 1
ATOM 5066 C CA . PRO B 1 235 ? 26.469 -21.375 -4.938 1 88.69 235 PRO B CA 1
ATOM 5067 C C . PRO B 1 235 ? 27.641 -22.234 -4.484 1 88.69 235 PRO B C 1
ATOM 5069 O O . PRO B 1 235 ? 27.5 -23.453 -4.348 1 88.69 235 PRO B O 1
ATOM 5072 N N . ARG B 1 236 ? 28.812 -21.609 -4.262 1 84.19 236 ARG B N 1
ATOM 5073 C CA . ARG B 1 236 ? 30.016 -22.344 -3.906 1 84.19 236 ARG B CA 1
ATOM 5074 C C . ARG B 1 236 ? 30.266 -22.297 -2.402 1 84.19 236 ARG B C 1
ATOM 5076 O O . ARG B 1 236 ? 31.016 -23.109 -1.863 1 84.19 236 ARG B O 1
ATOM 5083 N N . THR B 1 237 ? 29.672 -21.391 -1.775 1 85.81 237 THR B N 1
ATOM 5084 C CA . THR B 1 237 ? 29.906 -21.203 -0.349 1 85.81 237 THR B CA 1
ATOM 5085 C C . THR B 1 237 ? 28.75 -21.75 0.472 1 85.81 237 THR B C 1
ATOM 5087 O O . THR B 1 237 ? 27.609 -21.766 0.013 1 85.81 237 THR B O 1
ATOM 5090 N N . ALA B 1 238 ? 29.141 -22.219 1.713 1 89 238 ALA B N 1
ATOM 5091 C CA . ALA B 1 238 ? 28.109 -22.672 2.643 1 89 238 ALA B CA 1
ATOM 5092 C C . ALA B 1 238 ? 27.281 -21.516 3.18 1 89 238 ALA B C 1
ATOM 5094 O O . ALA B 1 238 ? 27.719 -20.359 3.115 1 89 238 ALA B O 1
ATOM 5095 N N . LEU B 1 239 ? 26.031 -21.891 3.594 1 92.81 239 LEU B N 1
ATOM 5096 C CA . LEU B 1 239 ? 25.203 -20.891 4.246 1 92.81 239 LEU B CA 1
ATOM 5097 C C . LEU B 1 239 ? 25.844 -20.391 5.531 1 92.81 239 LEU B C 1
ATOM 5099 O O . LEU B 1 239 ? 26.422 -21.172 6.289 1 92.81 239 LEU B O 1
ATOM 5103 N N . PRO B 1 240 ? 25.828 -19.125 5.723 1 90.94 240 PRO B N 1
ATOM 5104 C CA . PRO B 1 240 ? 26.344 -18.625 7 1 90.94 240 PRO B CA 1
ATOM 5105 C C . PRO B 1 240 ? 25.562 -19.156 8.195 1 90.94 240 PRO B C 1
ATOM 5107 O O . PRO B 1 240 ? 24.391 -19.5 8.07 1 90.94 240 PRO B O 1
ATOM 5110 N N . GLY B 1 241 ? 26.219 -19.172 9.352 1 92.88 241 GLY B N 1
ATOM 5111 C CA . GLY B 1 241 ? 25.547 -19.625 10.562 1 92.88 241 GLY B CA 1
ATOM 5112 C C . GLY B 1 241 ? 24.406 -18.719 10.984 1 92.88 241 GLY B C 1
ATOM 5113 O O . GLY B 1 241 ? 24.406 -17.531 10.664 1 92.88 241 GLY B O 1
ATOM 5114 N N . THR B 1 242 ? 23.438 -19.328 11.688 1 93.62 242 THR B N 1
ATOM 5115 C CA . THR B 1 242 ? 22.25 -18.578 12.125 1 93.62 242 THR B CA 1
ATOM 5116 C C . THR B 1 242 ? 22.656 -17.422 13.039 1 93.62 242 THR B C 1
ATOM 5118 O O . THR B 1 242 ? 22.078 -16.344 12.961 1 93.62 242 THR B O 1
ATOM 5121 N N . ASN B 1 243 ? 23.641 -17.641 13.883 1 93.88 243 ASN B N 1
ATOM 5122 C CA . ASN B 1 243 ? 24.078 -16.594 14.812 1 93.88 243 ASN B CA 1
ATOM 5123 C C . ASN B 1 243 ? 24.703 -15.422 14.078 1 93.88 243 ASN B C 1
ATOM 5125 O O . ASN B 1 243 ? 24.484 -14.266 14.438 1 93.88 243 ASN B O 1
ATOM 5129 N N . THR B 1 244 ? 25.484 -15.75 13.125 1 93.5 244 THR B N 1
ATOM 5130 C CA . THR B 1 244 ? 26.125 -14.711 12.328 1 93.5 244 THR B CA 1
ATOM 5131 C C . THR B 1 244 ? 25.078 -13.859 11.617 1 93.5 244 THR B C 1
ATOM 5133 O O . THR B 1 244 ? 25.172 -12.625 11.602 1 93.5 244 THR B O 1
ATOM 5136 N N . LEU B 1 245 ? 24.047 -14.5 11.094 1 94.69 245 LEU B N 1
ATOM 5137 C CA . LEU B 1 245 ? 22.984 -13.781 10.383 1 94.69 245 LEU B CA 1
ATOM 5138 C C . LEU B 1 245 ? 22.188 -12.914 11.344 1 94.69 245 LEU B C 1
ATOM 5140 O O . LEU B 1 245 ? 21.812 -11.781 11.008 1 94.69 245 LEU B O 1
ATOM 5144 N N . ARG B 1 246 ? 21.938 -13.438 12.516 1 94.88 246 ARG B N 1
ATOM 5145 C CA . ARG B 1 246 ? 21.203 -12.68 13.523 1 94.88 246 ARG B CA 1
ATOM 5146 C C . ARG B 1 246 ? 21.984 -11.43 13.938 1 94.88 246 ARG B C 1
ATOM 5148 O O . ARG B 1 246 ? 21.406 -10.344 14.047 1 94.88 246 ARG B O 1
ATOM 5155 N N . GLN B 1 247 ? 23.266 -11.555 14.164 1 94.75 247 GLN B N 1
ATOM 5156 C CA . GLN B 1 247 ? 24.109 -10.422 14.547 1 94.75 247 GLN B CA 1
ATOM 5157 C C . GLN B 1 247 ? 24.172 -9.383 13.43 1 94.75 247 GLN B C 1
ATOM 5159 O O . GLN B 1 247 ? 24.109 -8.18 13.695 1 94.75 247 GLN B O 1
ATOM 5164 N N . GLN B 1 248 ? 24.281 -9.914 12.281 1 94 248 GLN B N 1
ATOM 5165 C CA . GLN B 1 248 ? 24.297 -9.016 11.133 1 94 248 GLN B CA 1
ATOM 5166 C C . GLN B 1 248 ? 23 -8.234 11.016 1 94 248 GLN B C 1
ATOM 5168 O O . GLN B 1 248 ? 23.016 -7.035 10.742 1 94 248 GLN B O 1
ATOM 5173 N N . ALA B 1 249 ? 21.859 -8.875 11.172 1 95.62 249 ALA B N 1
ATOM 5174 C CA . ALA B 1 249 ? 20.547 -8.211 11.109 1 95.62 249 ALA B CA 1
ATOM 5175 C C . ALA B 1 249 ? 20.422 -7.16 12.203 1 95.62 249 ALA B C 1
ATOM 5177 O O . ALA B 1 249 ? 19.922 -6.059 11.953 1 95.62 249 ALA B O 1
ATOM 5178 N N . ASP B 1 250 ? 20.938 -7.496 13.398 1 94.44 250 ASP B N 1
ATOM 5179 C CA . ASP B 1 250 ? 20.859 -6.566 14.516 1 94.44 250 ASP B CA 1
ATOM 5180 C C . ASP B 1 250 ? 21.672 -5.305 14.25 1 94.44 250 ASP B C 1
ATOM 5182 O O . ASP B 1 250 ? 21.297 -4.215 14.68 1 94.44 250 ASP B O 1
ATOM 5186 N N . GLN B 1 251 ? 22.688 -5.445 13.461 1 93.12 251 GLN B N 1
ATOM 5187 C CA . GLN B 1 251 ? 23.609 -4.336 13.242 1 93.12 251 GLN B CA 1
ATOM 5188 C C . GLN B 1 251 ? 23.25 -3.555 11.984 1 93.12 251 GLN B C 1
ATOM 5190 O O . GLN B 1 251 ? 23.422 -2.336 11.93 1 93.12 251 GLN B O 1
ATOM 5195 N N . SER B 1 252 ? 22.656 -4.246 11.023 1 92.56 252 SER B N 1
ATOM 5196 C CA . SER B 1 252 ? 22.641 -3.625 9.703 1 92.56 252 SER B CA 1
ATOM 5197 C C . SER B 1 252 ? 21.203 -3.344 9.25 1 92.56 252 SER B C 1
ATOM 5199 O O . SER B 1 252 ? 20.984 -2.596 8.297 1 92.56 252 SER B O 1
ATOM 5201 N N . GLN B 1 253 ? 20.188 -3.887 9.938 1 94.81 253 GLN B N 1
ATOM 5202 C CA . GLN B 1 253 ? 18.812 -3.732 9.484 1 94.81 253 GLN B CA 1
ATOM 5203 C C . GLN B 1 253 ? 18.328 -2.299 9.688 1 94.81 253 GLN B C 1
ATOM 5205 O O . GLN B 1 253 ? 18.156 -1.844 10.82 1 94.81 253 GLN B O 1
ATOM 5210 N N . PRO B 1 254 ? 18.016 -1.611 8.586 1 96.56 254 PRO B N 1
ATOM 5211 C CA . PRO B 1 254 ? 17.562 -0.221 8.703 1 96.56 254 PRO B CA 1
ATOM 5212 C C . PRO B 1 254 ? 16.266 -0.079 9.492 1 96.56 254 PRO B C 1
ATOM 5214 O O . PRO B 1 254 ? 16.031 0.955 10.125 1 96.56 254 PRO B O 1
ATOM 5217 N N . LEU B 1 255 ? 15.469 -1.085 9.523 1 96.94 255 LEU B N 1
ATOM 5218 C CA . LEU B 1 255 ? 14.211 -1.036 10.266 1 96.94 255 LEU B CA 1
ATOM 5219 C C . LEU B 1 255 ? 14.461 -0.838 11.758 1 96.94 255 LEU B C 1
ATOM 5221 O O . LEU B 1 255 ? 13.719 -0.113 12.422 1 96.94 255 LEU B O 1
ATOM 5225 N N . LEU B 1 256 ? 15.516 -1.454 12.234 1 97.25 256 LEU B N 1
ATOM 5226 C CA . LEU B 1 256 ? 15.844 -1.311 13.648 1 97.25 256 LEU B CA 1
ATOM 5227 C C . LEU B 1 256 ? 16.406 0.081 13.938 1 97.25 256 LEU B C 1
ATOM 5229 O O . LEU B 1 256 ? 16.172 0.633 15.016 1 97.25 256 LEU B O 1
ATOM 5233 N N . ARG B 1 257 ? 17.078 0.673 13 1 96.88 257 ARG B N 1
ATOM 5234 C CA . ARG B 1 257 ? 17.594 2.027 13.164 1 96.88 257 ARG B CA 1
ATOM 5235 C C . ARG B 1 257 ? 16.469 3.051 13.141 1 96.88 257 ARG B C 1
ATOM 5237 O O . ARG B 1 257 ? 16.5 4.039 13.883 1 96.88 257 ARG B O 1
ATOM 5244 N N . VAL B 1 258 ? 15.484 2.809 12.266 1 97.5 258 VAL B N 1
ATOM 5245 C CA . VAL B 1 258 ? 14.297 3.658 12.25 1 97.5 258 VAL B CA 1
ATOM 5246 C C . VAL B 1 258 ? 13.602 3.598 13.609 1 97.5 258 VAL B C 1
ATOM 5248 O O . VAL B 1 258 ? 13.203 4.629 14.156 1 97.5 258 VAL B O 1
ATOM 5251 N N . ALA B 1 259 ? 13.523 2.404 14.164 1 97.75 259 ALA B N 1
ATOM 5252 C CA . ALA B 1 259 ? 12.891 2.238 15.469 1 97.75 259 ALA B CA 1
ATOM 5253 C C . ALA B 1 259 ? 13.672 2.984 16.547 1 97.75 259 ALA B C 1
ATOM 5255 O O . ALA B 1 259 ? 13.07 3.592 17.453 1 97.75 259 ALA B O 1
ATOM 5256 N N . ASP B 1 260 ? 15.023 2.977 16.516 1 97.81 260 ASP B N 1
ATOM 5257 C CA . ASP B 1 260 ? 15.844 3.752 17.438 1 97.81 260 ASP B CA 1
ATOM 5258 C C . ASP B 1 260 ? 15.547 5.246 17.312 1 97.81 260 ASP B C 1
ATOM 5260 O O . ASP B 1 260 ? 15.438 5.941 18.328 1 97.81 260 ASP B O 1
ATOM 5264 N N . GLY B 1 261 ? 15.406 5.617 16.031 1 97.62 261 GLY B N 1
ATOM 5265 C CA . GLY B 1 261 ? 15.07 7.012 15.797 1 97.62 261 GLY B CA 1
ATOM 5266 C C . GLY B 1 261 ? 13.703 7.395 16.344 1 97.62 261 GLY B C 1
ATOM 5267 O O . GLY B 1 261 ? 13.523 8.492 16.859 1 97.62 261 GLY B O 1
ATOM 5268 N N . GLU B 1 262 ? 12.75 6.488 16.297 1 97.88 262 GLU B N 1
ATOM 5269 C CA . GLU B 1 262 ? 11.406 6.734 16.812 1 97.88 262 GLU B CA 1
ATOM 5270 C C . GLU B 1 262 ? 11.414 6.832 18.328 1 97.88 262 GLU B C 1
ATOM 5272 O O . GLU B 1 262 ? 10.664 7.621 18.906 1 97.88 262 GLU B O 1
ATOM 5277 N N . ILE B 1 263 ? 12.258 6.043 18.969 1 98.38 263 ILE B N 1
ATOM 5278 C CA . ILE B 1 263 ? 12.398 6.129 20.422 1 98.38 263 ILE B CA 1
ATOM 5279 C C . ILE B 1 263 ? 12.984 7.488 20.797 1 98.38 263 ILE B C 1
ATOM 5281 O O . ILE B 1 263 ? 12.492 8.148 21.719 1 98.38 263 ILE B O 1
ATOM 5285 N N . GLN B 1 264 ? 14 7.957 20.062 1 98.25 264 GLN B N 1
ATOM 5286 C CA . GLN B 1 264 ? 14.602 9.258 20.328 1 98.25 264 GLN B CA 1
ATOM 5287 C C . GLN B 1 264 ? 13.602 10.383 20.094 1 98.25 264 GLN B C 1
ATOM 5289 O O . GLN B 1 264 ? 13.586 11.375 20.828 1 98.25 264 GLN B O 1
ATOM 5294 N N . SER B 1 265 ? 12.758 10.227 19.047 1 98.19 265 SER B N 1
ATOM 5295 C CA . SER B 1 265 ? 11.711 11.211 18.781 1 98.19 265 SER B CA 1
ATOM 5296 C C . SER B 1 265 ? 10.695 11.258 19.938 1 98.19 265 SER B C 1
ATOM 5298 O O . SER B 1 265 ? 10.281 12.336 20.359 1 98.19 265 SER B O 1
ATOM 5300 N N . ALA B 1 266 ? 10.336 10.094 20.422 1 98.25 266 ALA B N 1
ATOM 5301 C CA . ALA B 1 266 ? 9.414 10.031 21.547 1 98.25 266 ALA B CA 1
ATOM 5302 C C . ALA B 1 266 ? 10.031 10.664 22.797 1 98.25 266 ALA B C 1
ATOM 5304 O O . ALA B 1 266 ? 9.336 11.32 23.578 1 98.25 266 ALA B O 1
ATOM 5305 N N . ARG B 1 267 ? 11.344 10.508 23.016 1 98.44 267 ARG B N 1
ATOM 5306 C CA . ARG B 1 267 ? 12.055 11.141 24.125 1 98.44 267 ARG B CA 1
ATOM 5307 C C . ARG B 1 267 ? 12.047 12.664 23.984 1 98.44 267 ARG B C 1
ATOM 5309 O O . ARG B 1 267 ? 11.891 13.383 24.984 1 98.44 267 ARG B O 1
ATOM 5316 N N . SER B 1 268 ? 12.211 13.055 22.703 1 97.81 268 SER B N 1
ATOM 5317 C CA . SER B 1 268 ? 12.141 14.492 22.469 1 97.81 268 SER B CA 1
ATOM 5318 C C . SER B 1 268 ? 10.75 15.031 22.781 1 97.81 268 SER B C 1
ATOM 5320 O O . SER B 1 268 ? 10.609 16.141 23.312 1 97.81 268 SER B O 1
ATOM 5322 N N . LEU B 1 269 ? 9.703 14.305 22.516 1 98 269 LEU B N 1
ATOM 5323 C CA . LEU B 1 269 ? 8.336 14.711 22.828 1 98 269 LEU B CA 1
ATOM 5324 C C . LEU B 1 269 ? 8.102 14.695 24.344 1 98 269 LEU B C 1
ATOM 5326 O O . LEU B 1 269 ? 7.355 15.523 24.859 1 98 269 LEU B O 1
ATOM 5330 N N . LEU B 1 270 ? 8.75 13.742 25.047 1 98.31 270 LEU B N 1
ATOM 5331 C CA . LEU B 1 270 ? 8.711 13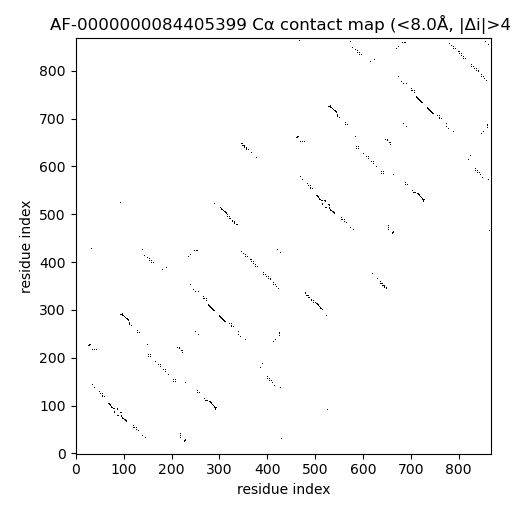.742 26.516 1 98.31 270 LEU B CA 1
ATOM 5332 C C . LEU B 1 270 ? 9.344 15.016 27.078 1 98.31 270 LEU B C 1
ATOM 5334 O O . LEU B 1 270 ? 8.781 15.648 27.969 1 98.31 270 LEU B O 1
ATOM 5338 N N . HIS B 1 271 ? 10.461 15.422 26.516 1 98.19 271 HIS B N 1
ATOM 5339 C CA . HIS B 1 271 ? 11.117 16.656 26.953 1 98.19 271 HIS B CA 1
ATOM 5340 C C . HIS B 1 271 ? 10.242 17.875 26.672 1 98.19 271 HIS B C 1
ATOM 5342 O O . HIS B 1 271 ? 10.219 18.828 27.453 1 98.19 271 HIS B O 1
ATOM 5348 N N . TYR B 1 272 ? 9.5 17.828 25.578 1 97.62 272 TYR B N 1
ATOM 5349 C CA . TYR B 1 272 ? 8.57 18.891 25.25 1 97.62 272 TYR B CA 1
ATOM 5350 C C . TYR B 1 272 ? 7.488 19.031 26.312 1 97.62 272 TYR B C 1
ATOM 5352 O O . TYR B 1 272 ? 7.168 20.141 26.75 1 97.62 272 TYR B O 1
ATOM 5360 N N . GLN B 1 273 ? 6.992 17.906 26.703 1 97.62 273 GLN B N 1
ATOM 5361 C CA . GLN B 1 273 ? 5.938 17.906 27.703 1 97.62 273 GLN B CA 1
ATOM 5362 C C . GLN B 1 273 ? 6.488 18.328 29.062 1 97.62 273 GLN B C 1
ATOM 5364 O O . GLN B 1 273 ? 5.82 19.047 29.812 1 97.62 273 GLN B O 1
ATOM 5369 N N . GLN B 1 274 ? 7.684 17.953 29.453 1 97.44 274 GLN B N 1
ATOM 5370 C CA . GLN B 1 274 ? 8.32 18.359 30.703 1 97.44 274 GLN B CA 1
ATOM 5371 C C . GLN B 1 274 ? 8.633 19.844 30.703 1 97.44 274 GLN B C 1
ATOM 5373 O O . GLN B 1 274 ? 8.492 20.5 31.734 1 97.44 274 GLN B O 1
ATOM 5378 N N . ALA B 1 275 ? 9.008 20.266 29.5 1 96.88 275 ALA B N 1
ATOM 5379 C CA . ALA B 1 275 ? 9.383 21.672 29.359 1 96.88 275 ALA B CA 1
ATOM 5380 C C . ALA B 1 275 ? 8.164 22.578 29.484 1 96.88 275 ALA B C 1
ATOM 5382 O O . ALA B 1 275 ? 8.297 23.766 29.734 1 96.88 275 ALA B O 1
ATOM 5383 N N . ALA B 1 276 ? 6.965 22 29.344 1 95.38 276 ALA B N 1
ATOM 5384 C CA . ALA B 1 276 ? 5.73 22.781 29.406 1 95.38 276 ALA B CA 1
ATOM 5385 C C . ALA B 1 276 ? 5.512 23.359 30.797 1 95.38 276 ALA B C 1
ATOM 5387 O O . ALA B 1 276 ? 4.742 24.297 30.984 1 95.38 276 ALA B O 1
ATOM 5388 N N . GLN B 1 277 ? 6.262 22.828 31.875 1 94.19 277 GLN B N 1
ATOM 5389 C CA . GLN B 1 277 ? 6.121 23.312 33.25 1 94.19 277 GLN B CA 1
ATOM 5390 C C . GLN B 1 277 ? 7.133 24.406 33.562 1 94.19 277 GLN B C 1
ATOM 5392 O O . GLN B 1 277 ? 7.02 25.094 34.562 1 94.19 277 GLN B O 1
ATOM 5397 N N . LEU B 1 278 ? 8.031 24.609 32.688 1 95.62 278 LEU B N 1
ATOM 5398 C CA . LEU B 1 278 ? 9.094 25.594 32.906 1 95.62 278 LEU B CA 1
ATOM 5399 C C . LEU B 1 278 ? 8.672 26.969 32.406 1 95.62 278 LEU B C 1
ATOM 5401 O O . LEU B 1 278 ? 7.77 27.078 31.562 1 95.62 278 LEU B O 1
ATOM 5405 N N . PRO B 1 279 ? 9.234 28.016 32.969 1 95.38 279 PRO B N 1
ATOM 5406 C CA . PRO B 1 279 ? 8.875 29.359 32.531 1 95.38 279 PRO B CA 1
ATOM 5407 C C . PRO B 1 279 ? 9.328 29.641 31.078 1 95.38 279 PRO B C 1
ATOM 5409 O O . PRO B 1 279 ? 10.328 29.078 30.625 1 95.38 279 PRO B O 1
ATOM 5412 N N . ILE B 1 280 ? 8.602 30.391 30.344 1 95.88 280 ILE B N 1
ATOM 5413 C CA . ILE B 1 280 ? 8.977 30.953 29.047 1 95.88 280 ILE B CA 1
ATOM 5414 C C . ILE B 1 280 ? 9.312 32.438 29.188 1 95.88 280 ILE B C 1
ATOM 5416 O O . ILE B 1 280 ? 8.531 33.188 29.75 1 95.88 280 ILE B O 1
ATOM 5420 N N . ILE B 1 281 ? 10.555 32.781 28.844 1 96.81 281 ILE B N 1
ATOM 5421 C CA . ILE B 1 281 ? 11 34.188 28.906 1 96.81 281 ILE B CA 1
ATOM 5422 C C . ILE B 1 281 ? 11.234 34.719 27.5 1 96.81 281 ILE B C 1
ATOM 5424 O O . ILE B 1 281 ? 11.93 34.094 26.688 1 96.81 281 ILE B O 1
ATOM 5428 N N . ALA B 1 282 ? 10.578 35.781 27.188 1 96.38 282 ALA B N 1
ATOM 5429 C CA . ALA B 1 282 ? 10.734 36.406 25.875 1 96.38 282 ALA B CA 1
ATOM 5430 C C . ALA B 1 282 ? 10.891 37.938 26.016 1 96.38 282 ALA B C 1
ATOM 5432 O O . ALA B 1 282 ? 10.43 38.531 26.984 1 96.38 282 ALA B O 1
ATOM 5433 N N . ALA B 1 283 ? 11.672 38.5 25.109 1 96.5 283 ALA B N 1
ATOM 5434 C CA . ALA B 1 283 ? 11.828 39.938 25.016 1 96.5 283 ALA B CA 1
ATOM 5435 C C . ALA B 1 283 ? 11.297 40.469 23.688 1 96.5 283 ALA B C 1
ATOM 5437 O O . ALA B 1 283 ? 11.469 39.812 22.656 1 96.5 283 ALA B O 1
ATOM 5438 N N . THR B 1 284 ? 10.562 41.5 23.766 1 96.06 284 THR B N 1
ATOM 5439 C CA . THR B 1 284 ? 10.062 42.156 22.562 1 96.06 284 THR B CA 1
ATOM 5440 C C . THR B 1 284 ? 10.492 43.625 22.547 1 96.06 284 THR B C 1
ATOM 5442 O O . THR B 1 284 ? 10.328 44.344 23.531 1 96.06 284 THR B O 1
ATOM 5445 N N . GLY B 1 285 ? 11.133 44.094 21.531 1 95 285 GLY B N 1
ATOM 5446 C CA . GLY B 1 285 ? 11.414 45.469 21.266 1 95 285 GLY B CA 1
ATOM 5447 C C . GLY B 1 285 ? 10.586 46.031 20.125 1 95 285 GLY B C 1
ATOM 5448 O O . GLY B 1 285 ? 10.367 45.375 19.109 1 95 285 GLY B O 1
ATOM 5449 N N . ALA B 1 286 ? 9.992 47.188 20.312 1 95.12 286 ALA B N 1
ATOM 5450 C CA . ALA B 1 286 ? 9.234 47.844 19.25 1 95.12 286 ALA B CA 1
ATOM 5451 C C . ALA B 1 286 ? 9.75 49.25 19 1 95.12 286 ALA B C 1
ATOM 5453 O O . ALA B 1 286 ? 10.148 49.938 19.938 1 95.12 286 ALA B O 1
ATOM 5454 N N . TYR B 1 287 ? 9.898 49.625 17.766 1 93.69 287 TYR B N 1
ATOM 5455 C CA . TYR B 1 287 ? 10.297 50.969 17.359 1 93.69 287 TYR B CA 1
ATOM 5456 C C . TYR B 1 287 ? 9.359 51.5 16.281 1 93.69 287 TYR B C 1
ATOM 5458 O O . TYR B 1 287 ? 9.078 50.844 15.297 1 93.69 287 TYR B O 1
ATOM 5466 N N . GLY B 1 288 ? 8.875 52.656 16.547 1 92.75 288 GLY B N 1
ATOM 5467 C CA . GLY B 1 288 ? 7.992 53.25 15.562 1 92.75 288 GLY B CA 1
ATOM 5468 C C . GLY B 1 288 ? 7.051 54.281 16.172 1 92.75 288 GLY B C 1
ATOM 5469 O O . GLY B 1 288 ? 7.43 55.031 17.078 1 92.75 288 GLY B O 1
ATOM 5470 N N . VAL B 1 289 ? 5.918 54.375 15.531 1 89.38 289 VAL B N 1
ATOM 5471 C CA . VAL B 1 289 ? 4.941 55.375 15.945 1 89.38 289 VAL B CA 1
ATOM 5472 C C . VAL B 1 289 ? 3.744 54.688 16.594 1 89.38 289 VAL B C 1
ATOM 5474 O O . VAL B 1 289 ? 3.326 53.625 16.172 1 89.38 289 VAL B O 1
ATOM 5477 N N . ASP B 1 290 ? 3.246 55.188 17.656 1 86.75 290 ASP B N 1
ATOM 5478 C CA . ASP B 1 290 ? 1.99 54.875 18.344 1 86.75 290 ASP B CA 1
ATOM 5479 C C . ASP B 1 290 ? 1.341 56.156 18.875 1 86.75 290 ASP B C 1
ATOM 5481 O O . ASP B 1 290 ? 1.686 56.625 19.969 1 86.75 290 ASP B O 1
ATOM 5485 N N . THR B 1 291 ? 0.423 56.719 18.078 1 86.06 291 THR B N 1
ATOM 5486 C CA . THR B 1 291 ? -0.065 58.062 18.406 1 86.06 291 THR B CA 1
ATOM 5487 C C . THR B 1 291 ? -1.587 58.125 18.328 1 86.06 291 THR B C 1
ATOM 5489 O O . THR B 1 291 ? -2.205 57.312 17.609 1 86.06 291 THR B O 1
ATOM 5492 N N . SER B 1 292 ? -2.248 58.844 19.125 1 83.81 292 SER B N 1
ATOM 5493 C CA . SER B 1 292 ? -3.688 59.094 19.094 1 83.81 292 SER B CA 1
ATOM 5494 C C . SER B 1 292 ? -4.012 60.375 18.359 1 83.81 292 SER B C 1
ATOM 5496 O O . SER B 1 292 ? -5.172 60.781 18.297 1 83.81 292 SER B O 1
ATOM 5498 N N . THR B 1 293 ? -2.996 61.125 17.969 1 75 293 THR B N 1
ATOM 5499 C CA . THR B 1 293 ? -3.166 62.344 17.188 1 75 293 THR B CA 1
ATOM 5500 C C . THR B 1 293 ? -2.553 62.188 15.789 1 75 293 THR B C 1
ATOM 5502 O O . THR B 1 293 ? -1.908 61.188 15.508 1 75 293 THR B O 1
ATOM 5505 N N . LEU B 1 294 ? -2.826 63.094 14.766 1 63.97 294 LEU B N 1
ATOM 5506 C CA . LEU B 1 294 ? -2.236 63.062 13.43 1 63.97 294 LEU B CA 1
ATOM 5507 C C . LEU B 1 294 ? -0.719 62.906 13.516 1 63.97 294 LEU B C 1
ATOM 5509 O O . LEU B 1 294 ? -0.074 63.594 14.312 1 63.97 294 LEU B O 1
ATOM 5513 N N . PRO B 1 295 ? -0.182 61.875 12.82 1 60.75 295 PRO B N 1
ATOM 5514 C CA . PRO B 1 295 ? 1.261 61.625 12.898 1 60.75 295 PRO B CA 1
ATOM 5515 C C . PRO B 1 295 ? 2.082 62.875 12.625 1 60.75 295 PRO B C 1
ATOM 5517 O O . PRO B 1 295 ? 1.844 63.594 11.641 1 60.75 295 PRO B O 1
ATOM 5520 N N . GLN B 1 296 ? 2.602 63.562 13.57 1 60.25 296 GLN B N 1
ATOM 5521 C CA . GLN B 1 296 ? 3.639 64.562 13.336 1 60.25 296 GLN B CA 1
ATOM 5522 C C . GLN B 1 296 ? 5.027 63.906 13.344 1 60.25 296 GLN B C 1
ATOM 5524 O O . GLN B 1 296 ? 5.238 62.875 13.992 1 60.25 296 GLN B O 1
ATOM 5529 N N . SER B 1 297 ? 5.871 64.25 12.297 1 59.81 297 SER B N 1
ATOM 5530 C CA . SER B 1 297 ? 7.199 63.688 12.023 1 59.81 297 SER B CA 1
ATOM 5531 C C . SER B 1 297 ? 7.949 63.406 13.32 1 59.81 297 SER B C 1
ATOM 5533 O O . SER B 1 297 ? 8.742 62.469 13.391 1 59.81 297 SER B O 1
ATOM 5535 N N . GLN B 1 298 ? 7.773 64.125 14.406 1 65 298 GLN B N 1
ATOM 5536 C CA . GLN B 1 298 ? 8.625 64.062 15.586 1 65 298 GLN B CA 1
ATOM 5537 C C . GLN B 1 298 ? 8.07 63.031 16.609 1 65 298 GLN B C 1
ATOM 5539 O O . GLN B 1 298 ? 8.477 63.031 17.766 1 65 298 GLN B O 1
ATOM 5544 N N . ARG B 1 299 ? 7.395 61.844 16.109 1 77.69 299 ARG B N 1
ATOM 5545 C CA . ARG B 1 299 ? 6.719 61.062 17.141 1 77.69 299 ARG B CA 1
ATOM 5546 C C . ARG B 1 299 ? 7.215 59.625 17.141 1 77.69 299 ARG B C 1
ATOM 5548 O O . ARG B 1 299 ? 6.508 58.719 17.578 1 77.69 299 ARG B O 1
ATOM 5555 N N . LEU B 1 300 ? 8.453 59.375 16.625 1 87.25 300 LEU B N 1
ATOM 5556 C CA . LEU B 1 300 ? 9.023 58.031 16.734 1 87.25 300 LEU B CA 1
ATOM 5557 C C . LEU B 1 300 ? 9.461 57.719 18.156 1 87.25 300 LEU B C 1
ATOM 5559 O O . LEU B 1 300 ? 9.93 58.625 18.875 1 87.25 300 LEU B O 1
ATOM 5563 N N . GLY B 1 301 ? 9.242 56.469 18.656 1 90.62 301 GLY B N 1
ATOM 5564 C CA . GLY B 1 301 ? 9.648 56.031 19.969 1 90.62 301 GLY B CA 1
ATOM 5565 C C . GLY B 1 301 ? 9.961 54.562 20.031 1 90.62 301 GLY B C 1
ATOM 5566 O O . GLY B 1 301 ? 9.906 53.844 19.016 1 90.62 301 GLY B O 1
ATOM 5567 N N . TRP B 1 302 ? 10.539 54.125 21.156 1 92.25 302 TRP B N 1
ATOM 5568 C CA . TRP B 1 302 ? 10.844 52.719 21.344 1 92.25 302 TRP B CA 1
ATOM 5569 C C . TRP B 1 302 ? 10.211 52.188 22.641 1 92.25 302 TRP B C 1
ATOM 5571 O O . TRP B 1 302 ? 9.883 52.969 23.531 1 92.25 302 TRP B O 1
ATOM 5581 N N . GLN B 1 303 ? 9.844 50.969 22.625 1 94.12 303 GLN B N 1
ATOM 5582 C CA . GLN B 1 303 ? 9.352 50.25 23.797 1 94.12 303 GLN B CA 1
ATOM 5583 C C . GLN B 1 303 ? 10 48.875 23.906 1 94.12 303 GLN B C 1
ATOM 5585 O O . GLN B 1 303 ? 10.258 48.219 22.891 1 94.12 303 GLN B O 1
ATOM 5590 N N . ALA B 1 304 ? 10.367 48.531 25.141 1 94.5 304 ALA B N 1
ATOM 5591 C CA . ALA B 1 304 ? 10.891 47.188 25.422 1 94.5 304 ALA B CA 1
ATOM 5592 C C . ALA B 1 304 ? 9.992 46.438 26.406 1 94.5 304 ALA B C 1
ATOM 5594 O O . ALA B 1 304 ? 9.516 47.031 27.391 1 94.5 304 ALA B O 1
ATOM 5595 N N . ILE B 1 305 ? 9.734 45.25 26.031 1 94.5 305 ILE B N 1
ATOM 5596 C CA . ILE B 1 305 ? 8.883 44.438 26.891 1 94.5 305 ILE B CA 1
ATOM 5597 C C . ILE B 1 305 ? 9.602 43.125 27.234 1 94.5 305 ILE B C 1
ATOM 5599 O O . ILE B 1 305 ? 10.086 42.438 26.328 1 94.5 305 ILE B O 1
ATOM 5603 N N . LEU B 1 306 ? 9.773 42.844 28.5 1 95.38 306 LEU B N 1
ATOM 5604 C CA . LEU B 1 306 ? 10.234 41.562 29 1 95.38 306 LEU B CA 1
ATOM 5605 C C . LEU B 1 306 ? 9.086 40.781 29.641 1 95.38 306 LEU B C 1
ATOM 5607 O O . LEU B 1 306 ? 8.375 41.312 30.5 1 95.38 306 LEU B O 1
ATOM 5611 N N . SER B 1 307 ? 8.891 39.594 29.156 1 95.31 307 SER B N 1
ATOM 5612 C CA . SER B 1 307 ? 7.777 38.812 29.703 1 95.31 307 SER B CA 1
ATOM 5613 C C . SER B 1 307 ? 8.227 37.438 30.188 1 95.31 307 SER B C 1
ATOM 5615 O O . SER B 1 307 ? 9.117 36.844 29.578 1 95.31 307 SER B O 1
ATOM 5617 N N . LEU B 1 308 ? 7.746 37 31.297 1 95.88 308 LEU B N 1
ATOM 5618 C CA . LEU B 1 308 ? 7.91 35.656 31.859 1 95.88 308 LEU B CA 1
ATOM 5619 C C . LEU B 1 308 ? 6.555 35 32.125 1 95.88 308 LEU B C 1
ATOM 5621 O O . LEU B 1 308 ? 5.695 35.625 32.781 1 95.88 308 LEU B O 1
ATOM 5625 N N . GLN B 1 309 ? 6.344 33.875 31.578 1 95.5 309 GLN B N 1
ATOM 5626 C CA . GLN B 1 309 ? 5.113 33.125 31.797 1 95.5 309 GLN B CA 1
ATOM 5627 C C . GLN B 1 309 ? 5.414 31.703 32.281 1 95.5 309 GLN B C 1
ATOM 5629 O O . GLN B 1 309 ? 6.277 31.016 31.703 1 95.5 309 GLN B O 1
ATOM 5634 N N . MET B 1 310 ? 4.746 31.281 33.344 1 94.38 310 MET B N 1
ATOM 5635 C CA . MET B 1 310 ? 4.969 29.938 33.875 1 94.38 310 MET B CA 1
ATOM 5636 C C . MET B 1 310 ? 3.688 29.375 34.5 1 94.38 310 MET B C 1
ATOM 5638 O O . MET B 1 310 ? 3.088 29.984 35.375 1 94.38 310 MET B O 1
ATOM 5642 N N . PRO B 1 311 ? 3.262 28.25 34 1 93.44 311 PRO B N 1
ATOM 5643 C CA . PRO B 1 311 ? 2.129 27.625 34.719 1 93.44 311 PRO B CA 1
ATOM 5644 C C . PRO B 1 311 ? 2.486 27.141 36.125 1 93.44 311 PRO B C 1
ATOM 5646 O O . PRO B 1 311 ? 3.566 26.594 36.312 1 93.44 311 PRO B O 1
ATOM 5649 N N . ILE B 1 312 ? 1.609 27.391 37 1 92.62 312 ILE B N 1
ATOM 5650 C CA . ILE B 1 312 ? 1.878 27.047 38.375 1 92.62 312 ILE B CA 1
ATOM 5651 C C . ILE B 1 312 ? 1.053 25.828 38.781 1 92.62 312 ILE B C 1
ATOM 5653 O O . ILE B 1 312 ? 1.58 24.875 39.375 1 92.62 312 ILE B O 1
ATOM 5657 N N . PHE B 1 313 ? -0.226 25.969 38.5 1 92.38 313 PHE B N 1
ATOM 5658 C CA . PHE B 1 313 ? -1.115 24.906 38.938 1 92.38 313 PHE B CA 1
ATOM 5659 C C . PHE B 1 313 ? -2.189 24.625 37.906 1 92.38 313 PHE B C 1
ATOM 5661 O O . PHE B 1 313 ? -2.68 25.547 37.25 1 92.38 313 PHE B O 1
ATOM 5668 N N . GLY B 1 314 ? -2.441 23.344 37.562 1 93.62 314 GLY B N 1
ATOM 5669 C CA . GLY B 1 314 ? -3.445 22.953 36.562 1 93.62 314 GLY B CA 1
ATOM 5670 C C . GLY B 1 314 ? -4.125 21.641 36.906 1 93.62 314 GLY B C 1
ATOM 5671 O O . GLY B 1 314 ? -4.469 20.859 36.031 1 93.62 314 GLY B O 1
ATOM 5672 N N . PHE B 1 315 ? -4.277 21.344 38.156 1 94.94 315 PHE B N 1
ATOM 5673 C CA . PHE B 1 315 ? -4.973 20.156 38.688 1 94.94 315 PHE B CA 1
ATOM 5674 C C . PHE B 1 315 ? -4.449 18.891 38.031 1 94.94 315 PHE B C 1
ATOM 5676 O O . PHE B 1 315 ? -5.23 18.031 37.594 1 94.94 315 PHE B O 1
ATOM 5683 N N . GLY B 1 316 ? -3.125 18.75 37.719 1 94.81 316 GLY B N 1
ATOM 5684 C CA . GLY B 1 316 ? -2.492 17.531 37.219 1 94.81 316 GLY B CA 1
ATOM 5685 C C . GLY B 1 316 ? -2.398 17.484 35.719 1 94.81 316 GLY B C 1
ATOM 5686 O O . GLY B 1 316 ? -1.941 16.484 35.156 1 94.81 316 GLY B O 1
ATOM 5687 N N . ARG B 1 317 ? -2.781 18.453 34.969 1 94.5 317 ARG B N 1
ATOM 5688 C CA . ARG B 1 317 ? -2.787 18.469 33.5 1 94.5 317 ARG B CA 1
ATOM 5689 C C . ARG B 1 317 ? -1.396 18.188 32.938 1 94.5 317 ARG B C 1
ATOM 5691 O O . ARG B 1 317 ? -1.227 17.281 32.125 1 94.5 317 ARG B O 1
ATOM 5698 N N . ASN B 1 318 ? -0.357 18.938 33.531 1 93.5 318 ASN B N 1
ATOM 5699 C CA . ASN B 1 318 ? 1.001 18.75 33.031 1 93.5 318 ASN B CA 1
ATOM 5700 C C . ASN B 1 318 ? 1.601 17.438 33.5 1 93.5 318 ASN B C 1
ATOM 5702 O O . ASN B 1 318 ? 2.303 16.766 32.719 1 93.5 318 ASN B O 1
ATOM 5706 N N . ARG B 1 319 ? 1.286 17.156 34.656 1 94.88 319 ARG B N 1
ATOM 5707 C CA . ARG B 1 319 ? 1.757 15.867 35.188 1 94.88 319 ARG B CA 1
ATOM 5708 C C . ARG B 1 319 ? 1.217 14.711 34.344 1 94.88 319 ARG B C 1
ATOM 5710 O O . ARG B 1 319 ? 1.962 13.797 33.969 1 94.88 319 ARG B O 1
ATOM 5717 N N . ASP B 1 320 ? -0.072 14.781 34 1 96.88 320 ASP B N 1
ATOM 5718 C CA . ASP B 1 320 ? -0.699 13.711 33.219 1 96.88 320 ASP B CA 1
ATOM 5719 C C . ASP B 1 320 ? -0.168 13.695 31.781 1 96.88 320 ASP B C 1
ATOM 5721 O O . ASP B 1 320 ? -0.013 12.625 31.188 1 96.88 320 ASP B O 1
ATOM 5725 N N . ARG B 1 321 ? 0.122 14.812 31.188 1 97.56 321 ARG B N 1
ATOM 5726 C CA . ARG B 1 321 ? 0.704 14.875 29.859 1 97.56 321 ARG B CA 1
ATOM 5727 C C . ARG B 1 321 ? 2.111 14.289 29.844 1 97.56 321 ARG B C 1
ATOM 5729 O O . ARG B 1 321 ? 2.49 13.586 28.906 1 97.56 321 ARG B O 1
ATOM 5736 N N . VAL B 1 322 ? 2.955 14.555 30.875 1 97.62 322 VAL B N 1
ATOM 5737 C CA . VAL B 1 322 ? 4.293 13.984 31 1 97.62 322 VAL B CA 1
ATOM 5738 C C . VAL B 1 322 ? 4.199 12.469 31.156 1 97.62 322 VAL B C 1
ATOM 5740 O O . VAL B 1 322 ? 4.938 11.727 30.5 1 97.62 322 VAL B O 1
ATOM 5743 N N . ALA B 1 323 ? 3.246 12.055 31.938 1 98 323 ALA B N 1
ATOM 5744 C CA . ALA B 1 323 ? 3.049 10.617 32.125 1 98 323 ALA B CA 1
ATOM 5745 C C . ALA B 1 323 ? 2.678 9.945 30.812 1 98 323 ALA B C 1
ATOM 5747 O O . ALA B 1 323 ? 3.182 8.859 30.5 1 98 323 ALA B O 1
ATOM 5748 N N . ALA B 1 324 ? 1.74 10.562 30.062 1 98.25 324 ALA B N 1
ATOM 5749 C CA . ALA B 1 324 ? 1.346 10.031 28.75 1 98.25 324 ALA B CA 1
ATOM 5750 C C . ALA B 1 324 ? 2.545 9.93 27.812 1 98.25 324 ALA B C 1
ATOM 5752 O O . ALA B 1 324 ? 2.693 8.945 27.094 1 98.25 324 ALA B O 1
ATOM 5753 N N . ALA B 1 325 ? 3.412 10.922 27.844 1 98.31 325 ALA B N 1
ATOM 5754 C CA . ALA B 1 325 ? 4.594 10.922 26.984 1 98.31 325 ALA B CA 1
ATOM 5755 C C . ALA B 1 325 ? 5.582 9.836 27.406 1 98.31 325 ALA B C 1
ATOM 5757 O O . ALA B 1 325 ? 6.246 9.234 26.562 1 98.31 325 ALA B O 1
ATOM 5758 N N . GLN B 1 326 ? 5.746 9.656 28.734 1 98.62 326 GLN B N 1
ATOM 5759 C CA . GLN B 1 326 ? 6.598 8.578 29.234 1 98.62 326 GLN B CA 1
ATOM 5760 C C . GLN B 1 326 ? 6.102 7.215 28.75 1 98.62 326 GLN B C 1
ATOM 5762 O O . GLN B 1 326 ? 6.895 6.367 28.344 1 98.62 326 GLN B O 1
ATOM 5767 N N . GLU B 1 327 ? 4.754 7.07 28.812 1 98.62 327 GLU B N 1
ATOM 5768 C CA . GLU B 1 327 ? 4.176 5.824 28.312 1 98.62 327 GLU B CA 1
ATOM 5769 C C . GLU B 1 327 ? 4.422 5.66 26.812 1 98.62 327 GLU B C 1
ATOM 5771 O O . GLU B 1 327 ? 4.594 4.543 26.328 1 98.62 327 GLU B O 1
ATOM 5776 N N . GLN B 1 328 ? 4.422 6.727 26.109 1 98.56 328 GLN B N 1
ATOM 5777 C CA . GLN B 1 328 ? 4.695 6.668 24.672 1 98.56 328 GLN B CA 1
ATOM 5778 C C . GLN B 1 328 ? 6.121 6.191 24.406 1 98.56 328 GLN B C 1
ATOM 5780 O O . GLN B 1 328 ? 6.359 5.43 23.469 1 98.56 328 GLN B O 1
ATOM 5785 N N . VAL B 1 329 ? 7.145 6.664 25.172 1 98.56 329 VAL B N 1
ATOM 5786 C CA . VAL B 1 329 ? 8.523 6.195 25.031 1 98.56 329 VAL B CA 1
ATOM 5787 C C . VAL B 1 329 ? 8.578 4.691 25.281 1 98.56 329 VAL B C 1
ATOM 5789 O O . VAL B 1 329 ? 9.211 3.955 24.516 1 98.56 329 VAL B O 1
ATOM 5792 N N . ALA B 1 330 ? 7.863 4.242 26.312 1 98.62 330 ALA B N 1
ATOM 5793 C CA . ALA B 1 330 ? 7.824 2.816 26.625 1 98.62 330 ALA B CA 1
ATOM 5794 C C . ALA B 1 330 ? 7.184 2.025 25.484 1 98.62 330 ALA B C 1
ATOM 5796 O O . ALA B 1 330 ? 7.648 0.937 25.141 1 98.62 330 ALA B O 1
ATOM 5797 N N . ALA B 1 331 ? 6.102 2.566 24.922 1 98.56 331 ALA B N 1
ATOM 5798 C CA . ALA B 1 331 ? 5.422 1.918 23.812 1 98.56 331 ALA B CA 1
ATOM 5799 C C . ALA B 1 331 ? 6.359 1.765 22.609 1 98.56 331 ALA B C 1
ATOM 5801 O O . ALA B 1 331 ? 6.363 0.726 21.953 1 98.56 331 ALA B O 1
ATOM 5802 N N . MET B 1 332 ? 7.184 2.783 22.359 1 98.44 332 MET B N 1
ATOM 5803 C CA . MET B 1 332 ? 8.102 2.721 21.234 1 98.44 332 MET B CA 1
ATOM 5804 C C . MET B 1 332 ? 9.211 1.712 21.484 1 98.44 332 MET B C 1
ATOM 5806 O O . MET B 1 332 ? 9.672 1.04 20.562 1 98.44 332 MET B O 1
ATOM 5810 N N . ARG B 1 333 ? 9.648 1.603 22.719 1 98.56 333 ARG B N 1
ATOM 5811 C CA . ARG B 1 333 ? 10.633 0.583 23.062 1 98.56 333 ARG B CA 1
ATOM 5812 C C . ARG B 1 333 ? 10.07 -0.817 22.859 1 98.56 333 ARG B C 1
ATOM 5814 O O . ARG B 1 333 ? 10.742 -1.689 22.297 1 98.56 333 ARG B O 1
ATOM 5821 N N . ALA B 1 334 ? 8.828 -1.01 23.297 1 98.62 334 ALA B N 1
ATOM 5822 C CA . ALA B 1 334 ? 8.172 -2.295 23.078 1 98.62 334 ALA B CA 1
ATOM 5823 C C . ALA B 1 334 ? 7.98 -2.578 21.594 1 98.62 334 ALA B C 1
ATOM 5825 O O . ALA B 1 334 ? 8.109 -3.723 21.156 1 98.62 334 ALA B O 1
ATOM 5826 N N . ALA B 1 335 ? 7.66 -1.562 20.828 1 98.19 335 ALA B N 1
ATOM 5827 C CA . ALA B 1 335 ? 7.504 -1.71 19.391 1 98.19 335 ALA B CA 1
ATOM 5828 C C . ALA B 1 335 ? 8.805 -2.172 18.734 1 98.19 335 ALA B C 1
ATOM 5830 O O . ALA B 1 335 ? 8.797 -2.992 17.812 1 98.19 335 ALA B O 1
ATOM 5831 N N . LYS B 1 336 ? 9.984 -1.673 19.172 1 98 336 LYS B N 1
ATOM 5832 C CA . LYS B 1 336 ? 11.266 -2.115 18.641 1 98 336 LYS B CA 1
ATOM 5833 C C . LYS B 1 336 ? 11.516 -3.588 18.969 1 98 336 LYS B C 1
ATOM 5835 O O . LYS B 1 336 ? 12 -4.336 18.109 1 98 336 LYS B O 1
ATOM 5840 N N . ALA B 1 337 ? 11.164 -3.963 20.172 1 98.12 337 ALA B N 1
ATOM 5841 C CA . ALA B 1 337 ? 11.312 -5.363 20.562 1 98.12 337 ALA B CA 1
ATOM 5842 C C . ALA B 1 337 ? 10.445 -6.27 19.703 1 98.12 337 ALA B C 1
ATOM 5844 O O . ALA B 1 337 ? 10.883 -7.348 19.281 1 98.12 337 ALA B O 1
ATOM 5845 N N . ALA B 1 338 ? 9.195 -5.836 19.438 1 97.75 338 ALA B N 1
ATOM 5846 C CA . ALA B 1 338 ? 8.305 -6.59 18.562 1 97.75 338 ALA B CA 1
ATOM 5847 C C . ALA B 1 338 ? 8.883 -6.699 17.156 1 97.75 338 ALA B C 1
ATOM 5849 O O . ALA B 1 338 ? 8.797 -7.758 16.516 1 97.75 338 ALA B O 1
ATOM 5850 N N . LEU B 1 339 ? 9.5 -5.633 16.703 1 97.12 339 LEU B N 1
ATOM 5851 C CA . LEU B 1 339 ? 10.125 -5.617 15.383 1 97.12 339 LEU B CA 1
ATOM 5852 C C . LEU B 1 339 ? 11.312 -6.562 15.328 1 97.12 339 LEU B C 1
ATOM 5854 O O . LEU B 1 339 ? 11.5 -7.281 14.344 1 97.12 339 LEU B O 1
ATOM 5858 N N . ARG B 1 340 ? 12.102 -6.559 16.375 1 97 340 ARG B N 1
ATOM 5859 C CA . ARG B 1 340 ? 13.234 -7.473 16.453 1 97 340 ARG B CA 1
ATOM 5860 C C . ARG B 1 340 ? 12.773 -8.93 16.391 1 97 340 ARG B C 1
ATOM 5862 O O . ARG B 1 340 ? 13.375 -9.742 15.68 1 97 340 ARG B O 1
ATOM 5869 N N . LEU B 1 341 ? 11.695 -9.258 17.078 1 96.44 341 LEU B N 1
ATOM 5870 C CA . LEU B 1 341 ? 11.133 -10.602 17.047 1 96.44 341 LEU B CA 1
ATOM 5871 C C . LEU B 1 341 ? 10.656 -10.953 15.633 1 96.44 341 LEU B C 1
ATOM 5873 O O . LEU B 1 341 ? 10.875 -12.062 15.156 1 96.44 341 LEU B O 1
ATOM 5877 N N . GLN B 1 342 ? 10.047 -10.016 15.039 1 96.75 342 GLN B N 1
ATOM 5878 C CA . GLN B 1 342 ? 9.562 -10.227 13.68 1 96.75 342 GLN B CA 1
ATOM 5879 C C . GLN B 1 342 ? 10.719 -10.508 12.727 1 96.75 342 GLN B C 1
ATOM 5881 O O . GLN B 1 342 ? 10.648 -11.43 11.914 1 96.75 342 GLN B O 1
ATOM 5886 N N . ILE B 1 343 ? 11.812 -9.734 12.812 1 96.31 343 ILE B N 1
ATOM 5887 C CA . ILE B 1 343 ? 12.977 -9.898 11.953 1 96.31 343 ILE B CA 1
ATOM 5888 C C . ILE B 1 343 ? 13.617 -11.266 12.203 1 96.31 343 ILE B C 1
ATOM 5890 O O . ILE B 1 343 ? 13.938 -11.992 11.266 1 96.31 343 ILE B O 1
ATOM 5894 N N . ARG B 1 344 ? 13.711 -11.664 13.453 1 96 344 ARG B N 1
ATOM 5895 C CA . ARG B 1 344 ? 14.328 -12.938 13.805 1 96 344 ARG B CA 1
ATOM 5896 C C . ARG B 1 344 ? 13.469 -14.109 13.344 1 96 344 ARG B C 1
ATOM 5898 O O . ARG B 1 344 ? 13.992 -15.141 12.906 1 96 344 ARG B O 1
ATOM 5905 N N . SER B 1 345 ? 12.133 -13.977 13.453 1 96.12 345 SER B N 1
ATOM 5906 C CA . SER B 1 345 ? 11.227 -15.016 12.977 1 96.12 345 SER B CA 1
ATOM 5907 C C . SER B 1 345 ? 11.328 -15.188 11.461 1 96.12 345 SER B C 1
ATOM 5909 O O . SER B 1 345 ? 11.375 -16.312 10.969 1 96.12 345 SER B O 1
ATOM 5911 N N . ARG B 1 346 ? 11.414 -14.117 10.789 1 96.19 346 ARG B N 1
ATOM 5912 C CA . ARG B 1 346 ? 11.555 -14.18 9.336 1 96.19 346 ARG B CA 1
ATOM 5913 C C . ARG B 1 346 ? 12.898 -14.797 8.945 1 96.19 346 ARG B C 1
ATOM 5915 O O . ARG B 1 346 ? 12.961 -15.625 8.039 1 96.19 346 ARG B O 1
ATOM 5922 N N . LEU B 1 347 ? 13.961 -14.422 9.641 1 96.25 347 LEU B N 1
ATOM 5923 C CA . LEU B 1 347 ? 15.289 -14.961 9.383 1 96.25 347 LEU B CA 1
ATOM 5924 C C . LEU B 1 347 ? 15.32 -16.469 9.602 1 96.25 347 LEU B C 1
ATOM 5926 O O . LEU B 1 347 ? 15.891 -17.203 8.797 1 96.25 347 LEU B O 1
ATOM 5930 N N . ALA B 1 348 ? 14.633 -16.922 10.656 1 96.06 348 ALA B N 1
ATOM 5931 C CA . ALA B 1 348 ? 14.586 -18.344 10.945 1 96.06 348 ALA B CA 1
ATOM 5932 C C . ALA B 1 348 ? 13.836 -19.109 9.852 1 96.06 348 ALA B C 1
ATOM 5934 O O . ALA B 1 348 ? 14.297 -20.156 9.383 1 96.06 348 ALA B O 1
ATOM 5935 N N . ALA B 1 349 ? 12.711 -18.547 9.453 1 96.5 349 ALA B N 1
ATOM 5936 C CA . ALA B 1 349 ? 11.922 -19.188 8.398 1 96.5 349 ALA B CA 1
ATOM 5937 C C . ALA B 1 349 ? 12.688 -19.219 7.086 1 96.5 349 ALA B C 1
ATOM 5939 O O . ALA B 1 349 ? 12.758 -20.266 6.43 1 96.5 349 ALA B O 1
ATOM 5940 N N . ASP B 1 350 ? 13.305 -18.141 6.75 1 96.75 350 ASP B N 1
ATOM 5941 C CA . ASP B 1 350 ? 14.008 -18.047 5.469 1 96.75 350 ASP B CA 1
ATOM 5942 C C . ASP B 1 350 ? 15.297 -18.859 5.492 1 96.75 350 ASP B C 1
ATOM 5944 O O . ASP B 1 350 ? 15.75 -19.344 4.453 1 96.75 350 ASP B O 1
ATOM 5948 N N . TYR B 1 351 ? 15.914 -19.031 6.664 1 96.81 351 TYR B N 1
ATOM 5949 C CA . TYR B 1 351 ? 17.078 -19.906 6.789 1 96.81 351 TYR B CA 1
ATOM 5950 C C . TYR B 1 351 ? 16.703 -21.359 6.492 1 96.81 351 TYR B C 1
ATOM 5952 O O . TYR B 1 351 ? 17.438 -22.062 5.785 1 96.81 351 TYR B O 1
ATOM 5960 N N . GLY B 1 352 ? 15.555 -21.797 7.082 1 96.56 352 GLY B N 1
ATOM 5961 C CA . GLY B 1 352 ? 15.062 -23.125 6.746 1 96.56 352 GLY B CA 1
ATOM 5962 C C . GLY B 1 352 ? 14.82 -23.312 5.262 1 96.56 352 GLY B C 1
ATOM 5963 O O . GLY B 1 352 ? 15.164 -24.359 4.695 1 96.56 352 GLY B O 1
ATOM 5964 N N . ALA B 1 353 ? 14.273 -22.328 4.664 1 96.25 353 ALA B N 1
ATOM 5965 C CA . ALA B 1 353 ? 14.023 -22.375 3.229 1 96.25 353 ALA B CA 1
ATOM 5966 C C . ALA B 1 353 ? 15.328 -22.438 2.443 1 96.25 353 ALA B C 1
ATOM 5968 O O . ALA B 1 353 ? 15.438 -23.172 1.458 1 96.25 353 ALA B O 1
ATOM 5969 N N . ALA B 1 354 ? 16.375 -21.703 2.9 1 96.69 354 ALA B N 1
ATOM 5970 C CA . ALA B 1 354 ? 17.672 -21.719 2.229 1 96.69 354 ALA B CA 1
ATOM 5971 C C . ALA B 1 354 ? 18.375 -23.062 2.383 1 96.69 354 ALA B C 1
ATOM 5973 O O . ALA B 1 354 ? 18.969 -23.578 1.433 1 96.69 354 ALA B O 1
ATOM 5974 N N . GLN B 1 355 ? 18.25 -23.641 3.527 1 96 355 GLN B N 1
ATOM 5975 C CA . GLN B 1 355 ? 18.797 -24.969 3.75 1 96 355 GLN B CA 1
ATOM 5976 C C . GLN B 1 355 ? 18.094 -26.016 2.893 1 96 355 GLN B C 1
ATOM 5978 O O . GLN B 1 355 ? 18.75 -26.891 2.307 1 96 355 GLN B O 1
ATOM 5983 N N . ALA B 1 356 ? 16.766 -25.875 2.854 1 95.94 356 ALA B N 1
ATOM 5984 C CA . ALA B 1 356 ? 15.992 -26.797 2.021 1 95.94 356 ALA B CA 1
ATOM 5985 C C . ALA B 1 356 ? 16.375 -26.672 0.551 1 95.94 356 ALA B C 1
ATOM 5987 O O . ALA B 1 356 ? 16.516 -27.672 -0.154 1 95.94 356 ALA B O 1
ATOM 5988 N N . ALA B 1 357 ? 16.562 -25.484 0.133 1 95.81 357 ALA B N 1
ATOM 5989 C CA . ALA B 1 357 ? 16.953 -25.25 -1.256 1 95.81 357 ALA B CA 1
ATOM 5990 C C . ALA B 1 357 ? 18.359 -25.766 -1.529 1 95.81 357 ALA B C 1
ATOM 5992 O O . ALA B 1 357 ? 18.625 -26.312 -2.604 1 95.81 357 ALA B O 1
ATOM 5993 N N . ALA B 1 358 ? 19.266 -25.641 -0.582 1 94.25 358 ALA B N 1
ATOM 5994 C CA . ALA B 1 358 ? 20.625 -26.172 -0.715 1 94.25 358 ALA B CA 1
ATOM 5995 C C . ALA B 1 358 ? 20.609 -27.703 -0.801 1 94.25 358 ALA B C 1
ATOM 5997 O O . ALA B 1 358 ? 21.312 -28.281 -1.635 1 94.25 358 ALA B O 1
ATOM 5998 N N . ASN B 1 359 ? 19.781 -28.312 0.024 1 93.94 359 ASN B N 1
ATOM 5999 C CA . ASN B 1 359 ? 19.625 -29.766 -0.028 1 93.94 359 ASN B CA 1
ATOM 6000 C C . ASN B 1 359 ? 19.047 -30.234 -1.359 1 93.94 359 ASN B C 1
ATOM 6002 O O . ASN B 1 359 ? 19.516 -31.203 -1.948 1 93.94 359 ASN B O 1
ATOM 6006 N N . ALA B 1 360 ? 18.047 -29.484 -1.782 1 94.5 360 ALA B N 1
ATOM 6007 C CA . ALA B 1 360 ? 17.422 -29.828 -3.053 1 94.5 360 ALA B CA 1
ATOM 6008 C C . ALA B 1 360 ? 18.406 -29.719 -4.207 1 94.5 360 ALA B C 1
ATOM 6010 O O . ALA B 1 360 ? 18.359 -30.516 -5.148 1 94.5 360 ALA B O 1
ATOM 6011 N N . LEU B 1 361 ? 19.297 -28.75 -4.18 1 93.81 361 LEU B N 1
ATOM 6012 C CA . LEU B 1 361 ? 20.297 -28.531 -5.227 1 93.81 361 LEU B CA 1
ATOM 6013 C C . LEU B 1 361 ? 21.266 -29.719 -5.289 1 93.81 361 LEU B C 1
ATOM 6015 O O . LEU B 1 361 ? 21.625 -30.156 -6.375 1 93.81 361 LEU B O 1
ATOM 6019 N N . GLN B 1 362 ? 21.609 -30.312 -4.176 1 91.06 362 GLN B N 1
ATOM 6020 C CA . GLN B 1 362 ? 22.547 -31.422 -4.102 1 91.06 362 GLN B CA 1
ATOM 6021 C C . GLN B 1 362 ? 21.984 -32.656 -4.758 1 91.06 362 GLN B C 1
ATOM 6023 O O . GLN B 1 362 ? 22.703 -33.406 -5.434 1 91.06 362 GLN B O 1
ATOM 6028 N N . ASP B 1 363 ? 20.625 -32.75 -4.613 1 93.69 363 ASP B N 1
ATOM 6029 C CA . ASP B 1 363 ? 19.969 -33.969 -5.09 1 93.69 363 ASP B CA 1
ATOM 6030 C C . ASP B 1 363 ? 19.469 -33.812 -6.52 1 93.69 363 ASP B C 1
ATOM 6032 O O . ASP B 1 363 ? 19.203 -34.781 -7.211 1 93.69 363 ASP B O 1
ATOM 6036 N N . ALA B 1 364 ? 19.312 -32.594 -6.961 1 93.75 364 ALA B N 1
ATOM 6037 C CA . ALA B 1 364 ? 18.562 -32.281 -8.18 1 93.75 364 ALA B CA 1
ATOM 6038 C C . ALA B 1 364 ? 19.281 -32.844 -9.406 1 93.75 364 ALA B C 1
ATOM 6040 O O . ALA B 1 364 ? 18.641 -33.406 -10.297 1 93.75 364 ALA B O 1
ATOM 6041 N N . GLN B 1 365 ? 20.594 -32.812 -9.445 1 89.5 365 GLN B N 1
ATOM 6042 C CA . GLN B 1 365 ? 21.344 -33.281 -10.609 1 89.5 365 GLN B CA 1
ATOM 6043 C C . GLN B 1 365 ? 21.297 -34.812 -10.703 1 89.5 365 GLN B C 1
ATOM 6045 O O . GLN B 1 365 ? 21.094 -35.344 -11.781 1 89.5 365 GLN B O 1
ATOM 6050 N N . THR B 1 366 ? 21.422 -35.406 -9.562 1 94.31 366 THR B N 1
ATOM 6051 C CA . THR B 1 366 ? 21.344 -36.844 -9.539 1 94.31 366 THR B CA 1
ATOM 6052 C C . THR B 1 366 ? 19.953 -37.344 -9.93 1 94.31 366 THR B C 1
ATOM 6054 O O . THR B 1 366 ? 19.812 -38.281 -10.703 1 94.31 366 THR B O 1
ATOM 6057 N N . LEU B 1 367 ? 18.969 -36.625 -9.43 1 95 367 LEU B N 1
ATOM 6058 C CA . LEU B 1 367 ? 17.578 -36.969 -9.758 1 95 367 LEU B CA 1
ATOM 6059 C C . LEU B 1 367 ? 17.328 -36.812 -11.25 1 95 367 LEU B C 1
ATOM 6061 O O . LEU B 1 367 ? 16.75 -37.688 -11.883 1 95 367 LEU B O 1
ATOM 6065 N N . ALA B 1 368 ? 17.828 -35.719 -11.891 1 94.94 368 ALA B N 1
ATOM 6066 C CA . ALA B 1 368 ? 17.609 -35.469 -13.305 1 94.94 368 ALA B CA 1
ATOM 6067 C C . ALA B 1 368 ? 18.344 -36.5 -14.172 1 94.94 368 ALA B C 1
ATOM 6069 O O . ALA B 1 368 ? 17.781 -37 -15.156 1 94.94 368 ALA B O 1
ATOM 6070 N N . ARG B 1 369 ? 19.531 -36.906 -13.805 1 94.31 369 ARG B N 1
ATOM 6071 C CA . ARG B 1 369 ? 20.312 -37.875 -14.555 1 94.31 369 ARG B CA 1
ATOM 6072 C C . ARG B 1 369 ? 19.688 -39.25 -14.484 1 94.31 369 ARG B C 1
ATOM 6074 O O . ARG B 1 369 ? 19.594 -39.969 -15.492 1 94.31 369 ARG B O 1
ATOM 6081 N N . THR B 1 370 ? 19.219 -39.531 -13.242 1 96.81 370 THR B N 1
ATOM 6082 C CA . THR B 1 370 ? 18.594 -40.844 -13.055 1 96.81 370 THR B CA 1
ATOM 6083 C C . THR B 1 370 ? 17.281 -40.938 -13.828 1 96.81 370 THR B C 1
ATOM 6085 O O . THR B 1 370 ? 17.016 -41.969 -14.477 1 96.81 370 THR B O 1
ATOM 6088 N N . ALA B 1 371 ? 16.516 -39.844 -13.766 1 96.81 371 ALA B N 1
ATOM 6089 C CA . ALA B 1 371 ? 15.25 -39.844 -14.5 1 96.81 371 ALA B CA 1
ATOM 6090 C C . ALA B 1 371 ? 15.5 -39.906 -16 1 96.81 371 ALA B C 1
ATOM 6092 O O . ALA B 1 371 ? 14.742 -40.531 -16.734 1 96.81 371 ALA B O 1
ATOM 6093 N N . ARG B 1 372 ? 16.531 -39.25 -16.5 1 95.38 372 ARG B N 1
ATOM 6094 C CA . ARG B 1 372 ? 16.875 -39.312 -17.906 1 95.38 372 ARG B CA 1
ATOM 6095 C C . ARG B 1 372 ? 17.266 -40.719 -18.328 1 95.38 372 ARG B C 1
ATOM 6097 O O . ARG B 1 372 ? 16.891 -41.188 -19.406 1 95.38 372 ARG B O 1
ATOM 6104 N N . THR B 1 373 ? 18 -41.438 -17.438 1 97 373 THR B N 1
ATOM 6105 C CA . THR B 1 373 ? 18.406 -42.812 -17.703 1 97 373 THR B CA 1
ATOM 6106 C C . THR B 1 373 ? 17.188 -43.719 -17.797 1 97 373 THR B C 1
ATOM 6108 O O . THR B 1 373 ? 17.078 -44.5 -18.719 1 97 373 THR B O 1
ATOM 6111 N N . VAL B 1 374 ? 16.266 -43.5 -16.844 1 97.06 374 VAL B N 1
ATOM 6112 C CA . VAL B 1 374 ? 15.047 -44.312 -16.844 1 97.06 374 VAL B CA 1
ATOM 6113 C C . VAL B 1 374 ? 14.25 -44.031 -18.109 1 97.06 374 VAL B C 1
ATOM 6115 O O . VAL B 1 374 ? 13.742 -44.969 -18.75 1 97.06 374 VAL B O 1
ATOM 6118 N N . TYR B 1 375 ? 14.148 -42.844 -18.594 1 96.44 375 TYR B N 1
ATOM 6119 C CA . TYR B 1 375 ? 13.43 -42.469 -19.797 1 96.44 375 TYR B CA 1
ATOM 6120 C C . TYR B 1 375 ? 14.078 -43.094 -21.031 1 96.44 375 TYR B C 1
ATOM 6122 O O . TYR B 1 375 ? 13.398 -43.656 -21.891 1 96.44 375 TYR B O 1
ATOM 6130 N N . THR B 1 376 ? 15.422 -43.031 -21.109 1 95.69 376 THR B N 1
ATOM 6131 C CA . THR B 1 376 ? 16.156 -43.562 -22.266 1 95.69 376 THR B CA 1
ATOM 6132 C C . THR B 1 376 ? 15.984 -45.062 -22.359 1 95.69 376 THR B C 1
ATOM 6134 O O . THR B 1 376 ? 15.758 -45.594 -23.453 1 95.69 376 THR B O 1
ATOM 6137 N N . MET B 1 377 ? 16.016 -45.719 -21.172 1 96.5 377 MET B N 1
ATOM 6138 C CA . MET B 1 377 ? 15.852 -47.188 -21.156 1 96.5 377 MET B CA 1
ATOM 6139 C C . MET B 1 377 ? 14.43 -47.594 -21.531 1 96.5 377 MET B C 1
ATOM 6141 O O . MET B 1 377 ? 14.219 -48.531 -22.281 1 96.5 377 MET B O 1
ATOM 6145 N N . THR B 1 378 ? 13.578 -46.781 -20.969 1 95.31 378 THR B N 1
ATOM 6146 C CA . THR B 1 378 ? 12.18 -47.094 -21.25 1 95.31 378 THR B CA 1
ATOM 6147 C C . THR B 1 378 ? 11.836 -46.844 -22.703 1 95.31 378 THR B C 1
ATOM 6149 O O . THR B 1 378 ? 11.07 -47.594 -23.312 1 95.31 378 THR B O 1
ATOM 6152 N N . ARG B 1 379 ? 12.359 -45.844 -23.25 1 94.69 379 ARG B N 1
ATOM 6153 C CA . ARG B 1 379 ? 12.156 -45.531 -24.656 1 94.69 379 ARG B CA 1
ATOM 6154 C C . ARG B 1 379 ? 12.672 -46.656 -25.562 1 94.69 379 ARG B C 1
ATOM 6156 O O . ARG B 1 379 ? 11.969 -47.094 -26.469 1 94.69 379 ARG B O 1
ATOM 6163 N N . LYS B 1 380 ? 13.82 -47.156 -25.297 1 94 380 LYS B N 1
ATOM 6164 C CA . LYS B 1 380 ? 14.391 -48.25 -26.062 1 94 380 LYS B CA 1
ATOM 6165 C C . LYS B 1 380 ? 13.555 -49.531 -25.906 1 94 380 LYS B C 1
ATOM 6167 O O . LYS B 1 380 ? 13.312 -50.219 -26.891 1 94 380 LYS B O 1
ATOM 6172 N N . GLY B 1 381 ? 13.227 -49.75 -24.688 1 94.31 381 GLY B N 1
ATOM 6173 C CA . GLY B 1 381 ? 12.375 -50.906 -24.438 1 94.31 381 GLY B CA 1
ATOM 6174 C C . GLY B 1 381 ? 11.039 -50.844 -25.156 1 94.31 381 GLY B C 1
ATOM 6175 O O . GLY B 1 381 ? 10.531 -51.844 -25.656 1 94.31 381 GLY B O 1
ATOM 6176 N N . TYR B 1 382 ? 10.477 -49.688 -25.172 1 93.44 382 TYR B N 1
ATOM 6177 C CA . TYR B 1 382 ? 9.203 -49.469 -25.859 1 93.44 382 TYR B CA 1
ATOM 6178 C C . TYR B 1 382 ? 9.352 -49.688 -27.359 1 9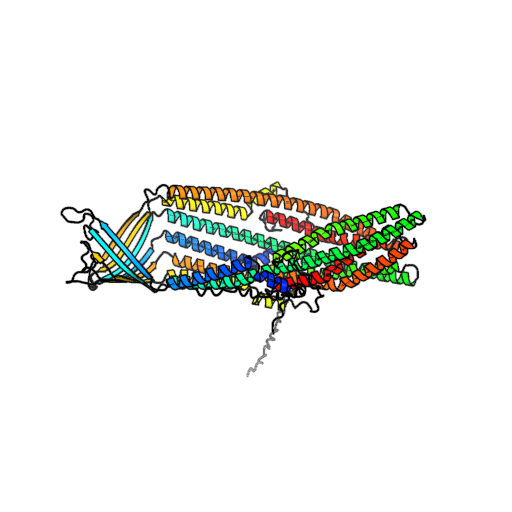3.44 382 TYR B C 1
ATOM 6180 O O . TYR B 1 382 ? 8.523 -50.375 -27.969 1 93.44 382 TYR B O 1
ATOM 6188 N N . LEU B 1 383 ? 10.383 -49.188 -27.938 1 91.12 383 LEU B N 1
ATOM 6189 C CA . LEU B 1 383 ? 10.609 -49.344 -29.375 1 91.12 383 LEU B CA 1
ATOM 6190 C C . LEU B 1 383 ? 10.898 -50.781 -29.719 1 91.12 383 LEU B C 1
ATOM 6192 O O . LEU B 1 383 ? 10.562 -51.25 -30.812 1 91.12 383 LEU B O 1
ATOM 6196 N N . ALA B 1 384 ? 11.422 -51.562 -28.75 1 91.75 384 ALA B N 1
ATOM 6197 C CA . ALA B 1 384 ? 11.711 -52.969 -28.953 1 91.75 384 ALA B CA 1
ATOM 6198 C C . ALA B 1 384 ? 10.492 -53.844 -28.625 1 91.75 384 ALA B C 1
ATOM 6200 O O . ALA B 1 384 ? 10.508 -55.062 -28.828 1 91.75 384 ALA B O 1
ATOM 6201 N N . GLY B 1 385 ? 9.484 -53.219 -28.109 1 88.31 385 GLY B N 1
ATOM 6202 C CA . GLY B 1 385 ? 8.258 -53.938 -27.781 1 88.31 385 GLY B CA 1
ATOM 6203 C C . GLY B 1 385 ? 8.258 -54.531 -26.391 1 88.31 385 GLY B C 1
ATOM 6204 O O . GLY B 1 385 ? 7.336 -55.25 -26.016 1 88.31 385 GLY B O 1
ATOM 6205 N N . ALA B 1 386 ? 9.234 -54.125 -25.609 1 91.06 386 ALA B N 1
ATOM 6206 C CA . ALA B 1 386 ? 9.414 -54.719 -24.281 1 91.06 386 ALA B CA 1
ATOM 6207 C C . ALA B 1 386 ? 8.727 -53.906 -23.203 1 91.06 386 ALA B C 1
ATOM 6209 O O . ALA B 1 386 ? 8.5 -54.375 -22.094 1 91.06 386 ALA B O 1
ATOM 6210 N N . GLU B 1 387 ? 8.406 -52.656 -23.469 1 89.75 387 GLU B N 1
ATOM 6211 C CA . GLU B 1 387 ? 7.773 -51.75 -22.516 1 89.75 387 GLU B CA 1
ATOM 6212 C C . GLU B 1 387 ? 6.461 -51.219 -23.062 1 89.75 387 GLU B C 1
ATOM 6214 O O . GLU B 1 387 ? 6.293 -51.094 -24.281 1 89.75 387 GLU B O 1
ATOM 6219 N N . SER B 1 388 ? 5.562 -50.906 -22.156 1 86.75 388 SER B N 1
ATOM 6220 C CA . SER B 1 388 ? 4.254 -50.375 -22.547 1 86.75 388 SER B CA 1
ATOM 6221 C C . SER B 1 388 ? 4.305 -48.875 -22.797 1 86.75 388 SER B C 1
ATOM 6223 O O . SER B 1 388 ? 5.238 -48.219 -22.359 1 86.75 388 SER B O 1
ATOM 6225 N N . ALA B 1 389 ? 3.293 -48.438 -23.5 1 85.44 389 ALA B N 1
ATOM 6226 C CA . ALA B 1 389 ? 3.152 -47 -23.75 1 85.44 389 ALA B CA 1
ATOM 6227 C C . ALA B 1 389 ? 2.949 -46.25 -22.438 1 85.44 389 ALA B C 1
ATOM 6229 O O . ALA B 1 389 ? 3.408 -45.125 -22.297 1 85.44 389 ALA B O 1
ATOM 6230 N N . LEU B 1 390 ? 2.361 -46.875 -21.516 1 85.19 390 LEU B N 1
ATOM 6231 C CA . LEU B 1 390 ? 2.139 -46.281 -20.203 1 85.19 390 LEU B CA 1
ATOM 6232 C C . LEU B 1 390 ? 3.457 -46.094 -19.469 1 85.19 390 LEU B C 1
ATOM 6234 O O . LEU B 1 390 ? 3.678 -45.031 -18.844 1 85.19 390 LEU B O 1
ATOM 6238 N N . ALA B 1 391 ? 4.227 -47.125 -19.531 1 89.69 391 ALA B N 1
ATOM 6239 C CA . ALA B 1 391 ? 5.539 -47.031 -18.891 1 89.69 391 ALA B CA 1
ATOM 6240 C C . ALA B 1 391 ? 6.355 -45.906 -19.5 1 89.69 391 ALA B C 1
ATOM 6242 O O . ALA B 1 391 ? 7.031 -45.156 -18.797 1 89.69 391 ALA B O 1
ATOM 6243 N N . LEU B 1 392 ? 6.238 -45.75 -20.797 1 90.94 392 LEU B N 1
ATOM 6244 C CA . LEU B 1 392 ? 6.945 -44.688 -21.5 1 90.94 392 LEU B CA 1
ATOM 6245 C C . LEU B 1 392 ? 6.406 -43.312 -21.078 1 90.94 392 LEU B C 1
ATOM 6247 O O . LEU B 1 392 ? 7.18 -42.406 -20.828 1 90.94 392 LEU B O 1
ATOM 6251 N N . GLN B 1 393 ? 5.117 -43.188 -21 1 88.94 393 GLN B N 1
ATOM 6252 C CA . GLN B 1 393 ? 4.504 -41.938 -20.594 1 88.94 393 GLN B CA 1
ATOM 6253 C C . GLN B 1 393 ? 4.941 -41.531 -19.188 1 88.94 393 GLN B C 1
ATOM 6255 O O . GLN B 1 393 ? 5.262 -40.375 -18.938 1 88.94 393 GLN B O 1
ATOM 6260 N N . GLN B 1 394 ? 4.945 -42.406 -18.312 1 90.62 394 GLN B N 1
ATOM 6261 C CA . GLN B 1 394 ? 5.355 -42.156 -16.938 1 90.62 394 GLN B CA 1
ATOM 6262 C C . GLN B 1 394 ? 6.82 -41.719 -16.875 1 90.62 394 GLN B C 1
ATOM 6264 O O . GLN B 1 394 ? 7.16 -40.75 -16.188 1 90.62 394 GLN B O 1
ATOM 6269 N N . ALA B 1 395 ? 7.609 -42.5 -17.562 1 93.62 395 ALA B N 1
ATOM 6270 C CA . ALA B 1 395 ? 9.031 -42.188 -17.594 1 93.62 395 ALA B CA 1
ATOM 6271 C C . ALA B 1 395 ? 9.273 -40.781 -18.203 1 93.62 395 ALA B C 1
ATOM 6273 O O . ALA B 1 395 ? 10.125 -40.031 -17.734 1 93.62 395 ALA B O 1
ATOM 6274 N N . GLU B 1 396 ? 8.531 -40.469 -19.219 1 92.75 396 GLU B N 1
ATOM 6275 C CA . GLU B 1 396 ? 8.664 -39.188 -19.875 1 92.75 396 GLU B CA 1
ATOM 6276 C C . GLU B 1 396 ? 8.219 -38.062 -18.953 1 92.75 396 GLU B C 1
ATOM 6278 O O . GLU B 1 396 ? 8.891 -37 -18.875 1 92.75 396 GLU B O 1
ATOM 6283 N N . ASN B 1 397 ? 7.129 -38.188 -18.328 1 91 397 ASN B N 1
ATOM 6284 C CA . ASN B 1 397 ? 6.664 -37.219 -17.359 1 91 397 ASN B CA 1
ATOM 6285 C C . ASN B 1 397 ? 7.684 -37 -16.234 1 91 397 ASN B C 1
ATOM 6287 O O . ASN B 1 397 ? 7.957 -35.844 -15.859 1 91 397 ASN B O 1
ATOM 6291 N N . ASP B 1 398 ? 8.188 -38.062 -15.773 1 92.94 398 ASP B N 1
ATOM 6292 C CA . ASP B 1 398 ? 9.188 -37.969 -14.719 1 92.94 398 ASP B CA 1
ATOM 6293 C C . ASP B 1 398 ? 10.438 -37.219 -15.203 1 92.94 398 ASP B C 1
ATOM 6295 O O . ASP B 1 398 ? 11 -36.406 -14.484 1 92.94 398 ASP B O 1
ATOM 6299 N N . TRP B 1 399 ? 10.852 -37.531 -16.438 1 95.19 399 TRP B N 1
ATOM 6300 C CA . TRP B 1 399 ? 12.016 -36.875 -17.047 1 95.19 399 TRP B CA 1
ATOM 6301 C C . TRP B 1 399 ? 11.789 -35.375 -17.156 1 95.19 399 TRP B C 1
ATOM 6303 O O . TRP B 1 399 ? 12.633 -34.562 -16.75 1 95.19 399 TRP B O 1
ATOM 6313 N N . VAL B 1 400 ? 10.641 -35 -17.609 1 94.12 400 VAL B N 1
ATOM 6314 C CA . VAL B 1 400 ? 10.336 -33.594 -17.797 1 94.12 400 VAL B CA 1
ATOM 6315 C C . VAL B 1 400 ? 10.266 -32.875 -16.438 1 94.12 400 VAL B C 1
ATOM 6317 O 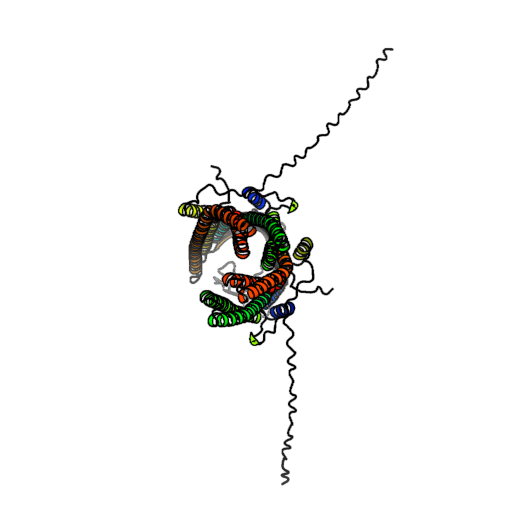O . VAL B 1 400 ? 10.883 -31.844 -16.234 1 94.12 400 VAL B O 1
ATOM 6320 N N . GLN B 1 401 ? 9.594 -33.469 -15.469 1 94.25 401 GLN B N 1
ATOM 6321 C CA . GLN B 1 401 ? 9.422 -32.875 -14.148 1 94.25 401 GLN B CA 1
ATOM 6322 C C . GLN B 1 401 ? 10.758 -32.719 -13.43 1 94.25 401 GLN B C 1
ATOM 6324 O O . GLN B 1 401 ? 11.016 -31.703 -12.797 1 94.25 401 GLN B O 1
ATOM 6329 N N . THR B 1 402 ? 11.578 -33.75 -13.562 1 94.06 402 THR B N 1
ATOM 6330 C CA . THR B 1 402 ? 12.867 -33.688 -12.883 1 94.06 402 THR B CA 1
ATOM 6331 C C . THR B 1 402 ? 13.797 -32.688 -13.562 1 94.06 402 THR B C 1
ATOM 6333 O O . THR B 1 402 ? 14.617 -32.031 -12.906 1 94.06 402 THR B O 1
ATOM 6336 N N . GLN B 1 403 ? 13.664 -32.562 -14.883 1 93.75 403 GLN B N 1
ATOM 6337 C CA . GLN B 1 403 ? 14.445 -31.547 -15.594 1 93.75 403 GLN B CA 1
ATOM 6338 C C . GLN B 1 403 ? 14.039 -30.141 -15.18 1 93.75 403 GLN B C 1
ATOM 6340 O O . GLN B 1 403 ? 14.883 -29.266 -15.016 1 93.75 403 GLN B O 1
ATOM 6345 N N . LEU B 1 404 ? 12.742 -29.906 -15 1 93 404 LEU B N 1
ATOM 6346 C CA . LEU B 1 404 ? 12.242 -28.609 -14.523 1 93 404 LEU B CA 1
ATOM 6347 C C . LEU B 1 404 ? 12.766 -28.312 -13.125 1 93 404 LEU B C 1
ATOM 6349 O O . LEU B 1 404 ? 13.188 -27.188 -12.844 1 93 404 LEU B O 1
ATOM 6353 N N . GLN B 1 405 ? 12.766 -29.312 -12.328 1 92.94 405 GLN B N 1
ATOM 6354 C CA . GLN B 1 405 ? 13.242 -29.156 -10.953 1 92.94 405 GLN B CA 1
ATOM 6355 C C . GLN B 1 405 ? 14.734 -28.859 -10.914 1 92.94 405 GLN B C 1
ATOM 6357 O O . GLN B 1 405 ? 15.18 -27.969 -10.188 1 92.94 405 GLN B O 1
ATOM 6362 N N . SER B 1 406 ? 15.477 -29.625 -11.68 1 92.12 406 SER B N 1
ATOM 6363 C CA . SER B 1 406 ? 16.922 -29.469 -11.703 1 92.12 406 SER B CA 1
ATOM 6364 C C . SER B 1 406 ? 17.344 -28.125 -12.273 1 92.12 406 SER B C 1
ATOM 6366 O O . SER B 1 406 ? 18.219 -27.453 -11.734 1 92.12 406 SER B O 1
ATOM 6368 N N . ALA B 1 407 ? 16.656 -27.719 -13.312 1 89.06 407 ALA B N 1
ATOM 6369 C CA . ALA B 1 407 ? 16.984 -26.453 -13.969 1 89.06 407 ALA B CA 1
ATOM 6370 C C . ALA B 1 407 ? 16.719 -25.266 -13.039 1 89.06 407 ALA B C 1
ATOM 6372 O O . ALA B 1 407 ? 17.406 -24.25 -13.109 1 89.06 407 ALA B O 1
ATOM 6373 N N . GLY B 1 408 ? 15.773 -25.375 -12.078 1 93.69 408 GLY B N 1
ATOM 6374 C CA . GLY B 1 408 ? 15.414 -24.297 -11.18 1 93.69 408 GLY B CA 1
ATOM 6375 C C . GLY B 1 408 ? 16.141 -24.359 -9.844 1 93.69 408 GLY B C 1
ATOM 6376 O O . GLY B 1 408 ? 16.094 -23.422 -9.062 1 93.69 408 GLY B O 1
ATOM 6377 N N . ALA B 1 409 ? 16.828 -25.406 -9.586 1 94.44 409 ALA B N 1
ATOM 6378 C CA . ALA B 1 409 ? 17.359 -25.656 -8.25 1 94.44 409 ALA B CA 1
ATOM 6379 C C . ALA B 1 409 ? 18.453 -24.641 -7.902 1 94.44 409 ALA B C 1
ATOM 6381 O O . ALA B 1 409 ? 18.453 -24.078 -6.809 1 94.44 409 ALA B O 1
ATOM 6382 N N . ALA B 1 410 ? 19.391 -24.484 -8.852 1 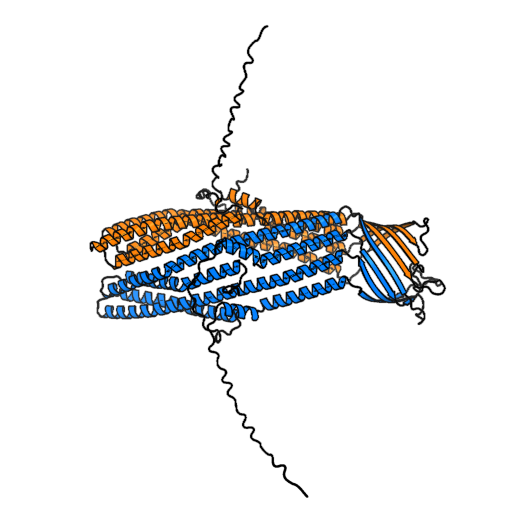94.06 410 ALA B N 1
ATOM 6383 C CA . ALA B 1 410 ? 20.469 -23.516 -8.602 1 94.06 410 ALA B CA 1
ATOM 6384 C C . ALA B 1 410 ? 19.891 -22.109 -8.43 1 94.06 410 ALA B C 1
ATOM 6386 O O . ALA B 1 410 ? 20.359 -21.344 -7.574 1 94.06 410 ALA B O 1
ATOM 6387 N N . ILE B 1 411 ? 18.891 -21.766 -9.203 1 95.5 411 ILE B N 1
ATOM 6388 C CA . ILE B 1 411 ? 18.266 -20.453 -9.148 1 95.5 411 ILE B CA 1
ATOM 6389 C C . ILE B 1 411 ? 17.562 -20.266 -7.812 1 95.5 411 ILE B C 1
ATOM 6391 O O . ILE B 1 411 ? 17.688 -19.219 -7.168 1 95.5 411 ILE B O 1
ATOM 6395 N N . ARG B 1 412 ? 16.844 -21.25 -7.359 1 95.88 412 ARG B N 1
ATOM 6396 C CA . ARG B 1 412 ? 16.125 -21.172 -6.086 1 95.88 412 ARG B CA 1
ATOM 6397 C C . ARG B 1 412 ? 17.109 -21.078 -4.918 1 95.88 412 ARG B C 1
ATOM 6399 O O . ARG B 1 412 ? 16.844 -20.359 -3.945 1 95.88 412 ARG B O 1
ATOM 6406 N N . ALA B 1 413 ? 18.219 -21.797 -5.039 1 95.38 413 ALA B N 1
ATOM 6407 C CA . ALA B 1 413 ? 19.25 -21.703 -4.004 1 95.38 413 ALA B CA 1
ATOM 6408 C C . ALA B 1 413 ? 19.812 -20.281 -3.92 1 95.38 413 ALA B C 1
ATOM 6410 O O . ALA B 1 413 ? 19.984 -19.75 -2.824 1 95.38 413 ALA B O 1
ATOM 6411 N N . ARG B 1 414 ? 20.062 -19.719 -5.031 1 95.69 414 ARG B N 1
ATOM 6412 C CA . ARG B 1 414 ? 20.594 -18.359 -5.062 1 95.69 414 ARG B CA 1
ATOM 6413 C C . ARG B 1 414 ? 19.547 -17.344 -4.586 1 95.69 414 ARG B C 1
ATOM 6415 O O . ARG B 1 414 ? 19.875 -16.391 -3.877 1 95.69 414 ARG B O 1
ATOM 6422 N N . LEU B 1 415 ? 18.297 -17.547 -4.941 1 96.06 415 LEU B N 1
ATOM 6423 C CA . LEU B 1 415 ? 17.219 -16.656 -4.543 1 96.06 415 LEU B CA 1
ATOM 6424 C C . LEU B 1 415 ? 17.047 -16.656 -3.029 1 96.06 415 LEU B C 1
ATOM 6426 O O . LEU B 1 415 ? 16.938 -15.586 -2.418 1 96.06 415 LEU B O 1
ATOM 6430 N N . THR B 1 416 ? 17.047 -17.828 -2.441 1 96.12 416 THR B N 1
ATOM 6431 C CA . THR B 1 416 ? 16.844 -17.906 -1.001 1 96.12 416 THR B CA 1
ATOM 6432 C C . THR B 1 416 ? 18.031 -17.328 -0.25 1 96.12 416 THR B C 1
ATOM 6434 O O . THR B 1 416 ? 17.875 -16.719 0.811 1 96.12 416 THR B O 1
ATOM 6437 N N . ARG B 1 417 ? 19.25 -17.484 -0.79 1 95 417 ARG B N 1
ATOM 6438 C CA . ARG B 1 417 ? 20.438 -16.875 -0.194 1 95 417 ARG B CA 1
ATOM 6439 C C . ARG B 1 417 ? 20.359 -15.352 -0.282 1 95 417 ARG B C 1
ATOM 6441 O O . ARG B 1 417 ? 20.703 -14.648 0.673 1 95 417 ARG B O 1
ATOM 6448 N N . ALA B 1 418 ? 19.922 -14.883 -1.454 1 95.38 418 ALA B N 1
ATOM 6449 C CA 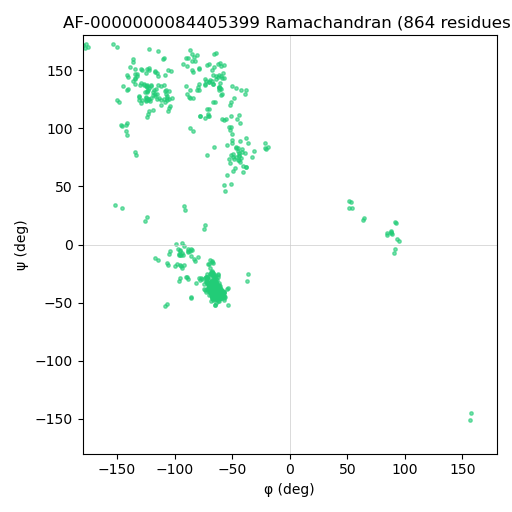. ALA B 1 418 ? 19.75 -13.445 -1.624 1 95.38 418 ALA B CA 1
ATOM 6450 C C . ALA B 1 418 ? 18.719 -12.898 -0.646 1 95.38 418 ALA B C 1
ATOM 6452 O O . ALA B 1 418 ? 18.875 -11.797 -0.111 1 95.38 418 ALA B O 1
ATOM 6453 N N . GLN B 1 419 ? 17.688 -13.68 -0.387 1 95.5 419 GLN B N 1
ATOM 6454 C CA . GLN B 1 419 ? 16.641 -13.273 0.549 1 95.5 419 GLN B CA 1
ATOM 6455 C C . GLN B 1 419 ? 17.188 -13.18 1.972 1 95.5 419 GLN B C 1
ATOM 6457 O O . GLN B 1 419 ? 16.812 -12.281 2.727 1 95.5 419 GLN B O 1
ATOM 6462 N N . LEU B 1 420 ? 18.094 -14.031 2.316 1 94.75 420 LEU B N 1
ATOM 6463 C CA . LEU B 1 420 ? 18.703 -13.992 3.637 1 94.75 420 LEU B CA 1
ATOM 6464 C C . LEU B 1 420 ? 19.547 -12.727 3.805 1 94.75 420 LEU B C 1
ATOM 6466 O O . LEU B 1 420 ? 19.531 -12.109 4.867 1 94.75 420 LEU B O 1
ATOM 6470 N N . ALA B 1 421 ? 20.266 -12.469 2.727 1 94.19 421 ALA B N 1
ATOM 6471 C CA . ALA B 1 421 ? 21.047 -11.242 2.766 1 94.19 421 ALA B CA 1
ATOM 6472 C C . ALA B 1 421 ? 20.156 -10.016 2.963 1 94.19 421 ALA B C 1
ATOM 6474 O O . ALA B 1 421 ? 20.453 -9.156 3.791 1 94.19 421 ALA B O 1
ATOM 6475 N N . LEU B 1 422 ? 19.031 -10.016 2.303 1 94.88 422 LEU B N 1
ATOM 6476 C CA . LEU B 1 422 ? 18.094 -8.906 2.398 1 94.88 422 LEU B CA 1
ATOM 6477 C C . LEU B 1 422 ? 17.469 -8.836 3.787 1 94.88 422 LEU B C 1
ATOM 6479 O O . LEU B 1 422 ? 17.344 -7.754 4.359 1 94.88 422 LEU B O 1
ATOM 6483 N N . ASP B 1 423 ? 17.172 -9.984 4.336 1 94.38 423 ASP B N 1
ATOM 6484 C CA . ASP B 1 423 ? 16.594 -10.047 5.68 1 94.38 423 ASP B CA 1
ATOM 6485 C C . ASP B 1 423 ? 17.578 -9.508 6.715 1 94.38 423 ASP B C 1
ATOM 6487 O O . ASP B 1 423 ? 17.172 -9.008 7.766 1 94.38 423 ASP B O 1
ATOM 6491 N N . SER B 1 424 ? 18.875 -9.656 6.422 1 93.5 424 SER B N 1
ATOM 6492 C CA . SER B 1 424 ? 19.922 -9.195 7.336 1 93.5 424 SER B CA 1
ATOM 6493 C C . SER B 1 424 ? 20.234 -7.723 7.105 1 93.5 424 SER B C 1
ATOM 6495 O O . SER B 1 424 ? 21.109 -7.16 7.777 1 93.5 424 SER B O 1
ATOM 6497 N N . GLY B 1 425 ? 19.609 -7.156 6.133 1 93.94 425 GLY B N 1
ATOM 6498 C CA . GLY B 1 425 ? 19.797 -5.738 5.875 1 93.94 425 GLY B CA 1
ATOM 6499 C C . GLY B 1 425 ? 20.906 -5.453 4.887 1 93.94 425 GLY B C 1
ATOM 6500 O O . GLY B 1 425 ? 21.422 -4.332 4.824 1 93.94 425 GLY B O 1
ATOM 6501 N N . LEU B 1 426 ? 21.312 -6.398 4.086 1 92.56 426 LEU B N 1
ATOM 6502 C CA . LEU B 1 426 ? 22.406 -6.25 3.129 1 92.56 426 LEU B CA 1
ATOM 6503 C C . LEU B 1 426 ? 21.891 -6.422 1.7 1 92.56 426 LEU B C 1
ATOM 6505 O O . LEU B 1 426 ? 20.922 -7.129 1.464 1 92.56 426 LEU B O 1
ATOM 6509 N N . LEU B 1 427 ? 22.547 -5.703 0.81 1 91.94 427 LEU B N 1
ATOM 6510 C CA . LEU B 1 427 ? 22.281 -5.934 -0.605 1 91.94 427 LEU B CA 1
ATOM 6511 C C . LEU B 1 427 ? 22.906 -7.238 -1.076 1 91.94 427 LEU B C 1
ATOM 6513 O O . LEU B 1 427 ? 24.016 -7.574 -0.673 1 91.94 427 LEU B O 1
ATOM 6517 N N . PRO B 1 428 ? 22.156 -7.895 -1.837 1 89.44 428 PRO B N 1
ATOM 6518 C CA . PRO B 1 428 ? 22.703 -9.172 -2.305 1 89.44 428 PRO B CA 1
ATOM 6519 C C . PRO B 1 428 ? 23.953 -8.992 -3.178 1 89.44 428 PRO B C 1
ATOM 6521 O O . PRO B 1 428 ? 24.062 -7.984 -3.883 1 89.44 428 PRO B O 1
ATOM 6524 N N . ASP B 1 429 ? 24.906 -9.922 -3.066 1 76.44 429 ASP B N 1
ATOM 6525 C CA . ASP B 1 429 ? 26.109 -10.062 -3.879 1 76.44 429 ASP B CA 1
ATOM 6526 C C . ASP B 1 429 ? 27.031 -8.852 -3.715 1 76.44 429 ASP B C 1
ATOM 6528 O O . ASP B 1 429 ? 27.656 -8.406 -4.676 1 76.44 429 ASP B O 1
ATOM 6532 N N . GLN B 1 430 ? 26.859 -8.148 -2.656 1 70.06 430 GLN B N 1
ATOM 6533 C CA . GLN B 1 430 ? 27.797 -7.066 -2.404 1 70.06 430 GLN B CA 1
ATOM 6534 C C . GLN B 1 430 ? 29.047 -7.582 -1.705 1 70.06 430 GLN B C 1
ATOM 6536 O O . GLN B 1 430 ? 28.969 -8.383 -0.771 1 70.06 430 GLN B O 1
ATOM 6541 N N . ARG B 1 431 ? 30.156 -7.848 -2.447 1 50.16 431 ARG B N 1
ATOM 6542 C CA . ARG B 1 431 ? 31.438 -8.188 -1.812 1 50.16 431 ARG B CA 1
ATOM 6543 C C . ARG B 1 431 ? 31.875 -7.09 -0.849 1 50.16 431 ARG B C 1
ATOM 6545 O O . ARG B 1 431 ? 31.719 -5.902 -1.14 1 50.16 431 ARG B O 1
ATOM 6552 N N . LYS B 1 432 ? 31.797 -7.32 0.453 1 45.81 432 LYS B N 1
ATOM 6553 C CA . LYS B 1 432 ? 32.438 -6.363 1.359 1 45.81 432 LYS B CA 1
ATOM 6554 C C . LYS B 1 432 ? 33.812 -5.945 0.845 1 45.81 432 LYS B C 1
ATOM 6556 O O . LYS B 1 432 ? 34.594 -6.793 0.456 1 45.81 432 LYS B O 1
ATOM 6561 N N . SER B 1 433 ? 33.875 -4.727 0.3 1 34.09 433 SER B N 1
ATOM 6562 C CA . SER B 1 433 ? 35.25 -4.246 0.163 1 34.09 433 SER B CA 1
ATOM 6563 C C . SER B 1 433 ? 36.031 -4.508 1.432 1 34.09 433 SER B C 1
ATOM 6565 O O . SER B 1 433 ? 35.688 -4.008 2.506 1 34.09 433 SER B O 1
ATOM 6567 N N . SER B 1 434 ? 36.531 -5.637 1.597 1 28.42 434 SER B N 1
ATOM 6568 C CA . SER B 1 434 ? 37.625 -5.625 2.561 1 28.42 434 SER B CA 1
ATOM 6569 C C . SER B 1 434 ? 38.656 -4.555 2.213 1 28.42 434 SER B C 1
ATOM 6571 O O . SER B 1 434 ? 38.938 -4.34 1.037 1 28.42 434 SER B O 1
#

Radius of gyration: 41.75 Å; Cα contacts (8 Å, |Δi|>4): 1283; chains: 2; bounding box: 154×131×113 Å

Foldseek 3Di:
DCPPDPPPPPPPPPPPPPPPPPPPVPPPADELVNLLVLLCVPPVLLVVLVVVLVVLVVVLVVLVCVQAKDKDWDWDKDAADDDPQHGPDPPDPARMKIDTKIKIKHFPDQQLSVLVSQLSVLVSQLSVLVSLVSSLVLSLQLLVLLLQLLLLVLQLVLLVVLLVVLVVLLVLQVVCVVVVNHDPVLNVLSVVSNVVSVVSNVVSVVSSLVSLCSSCVSSVHHSVPNGHHDDQDFDPDDDDDLVVLLVLLCPAPSVLVSLVSVLSSLVSVLSSLVSLQPKTKMKMKMWAAIDNDDDDPPGIDMDIDIDIDGDDDDPCVSVVSSVVSVVVSVVSVVVSVVVSVVLSVVLVVLVVQLVVLSVLQVCLVVQLVVLVVLLVVQSVCVSVVNHDSVSNSVSSVSNSVSSSSNSSSSSSNQSSSQVSCSSSSHRPPDPPPD/DCPDDPPPPPPPPPPPPPPPPPPPVPPPADELVNLLVLLCVPPVLLVVLVVVLVVLVVVLVVLVCVQAKDKDWDWDKDAADDDPQHGPDPPDPARMKIDTKIKIKHFPDQQLSVLVSQLSVLVSVLSVLVSLVSSLVLSLQLLVLQLQLLLLVLQLVLLVVLLVVLVVLLVLQVVCVVVVNHDPVLNVLSVVSNVVSVVSNVVSVVSSLVSLCSSCVSSVHHSVPNGHHDDQDFDPDDDDDLVVLLVLLCPAPSVLVSLVSVLSSLVSVLSSLVSLQPKTKMKMKMWAAIDNDDDDPPGIDMDIDIDIDGDDDDPCPSVVSSVVSVVVSVVSVVVSVVVSVVLSVVLVVLVVQLVVLSVLQVCLVVQLVVLVVQLVVQSVCVSVVNHDSVSNSVSSVSNSVSSSSNSSSSSSNLSSSQVSCSSSSHRPPDPPPD